Protein AF-A0A818ERC6-F1 (afdb_monomer)

Secondary structure (DSSP, 8-state):
-HHHHTT-THHHHHHHHHHHHHHHHHHHHHHHHHHHTT-S-HHHHHHHHHHHHHHHHHHHHHHT-HHHHHHHHTT-SSHHHHHHHHHHHHHHHHHHHHHHHHHHHHHHHHHHHHHHHHHHHHHTS--S--------TT--SS-------HHHHHHHHHTT-S-HHHHHHHHHHHHHHHHHHHHHHHHHHHHHHHHHHHHHHHHHHHHHHHH-TTS--HHHHHHHHHTT-S-HHHHHHHHHHHHHHHHHHTTS-------S---HHHHHHHHHHHHHHHTSS-HHHHHHHHHHHHHHHHHHHHHHHHHHHHHHHHHHHHHHS-SSSTHHHHHHHHHHHHHHHHHHHT-HHHHHTTGGGPPEEEEEES-HHHHHHHHHHHHHHHHHHT-GGGEEEEEHHHHHHHHHHTT--HHHHHHHHHHTT-S-------------EEEEEESHHHHTSTTTTT-EE--EEEE--HHHHHHHHHHHHTTT--SHHHHHTSHHHHHHHHHTTTTHHHHHHHHHHHHHHHHHGGG---EEETTEEEEEETTEEESS---HHHHHHHHHHHHHTTSS-HHHHHHH-SEEEE---EETTTGGGG-SEEEEE-TTGGG--HHHHHIIIIIS-------PPPTT-S--EE--TTTSEEEE-TTTHHHHHHHHHHHHHHTT--EEEEESSHHHHHHHHTSTTTTTTTTTEEEE-TTS-HHHHHHHHHHHTSTT-EEEEEGGGGSS-------HHHHHTT-EEEEE-S--SSHHHHHHHHTTSS-TT--EEEEEEEESGGGHHHH-TTHHHHGGGS-STTHHHHHHHHHHHHHHHHHHGGG-

Nearest PDB structures (foldseek):
  3jux-assembly1_A  TM=5.429E-01  e=1.421E-10  Thermotoga maritima
  5nnv-assembly4_D  TM=3.363E-01  e=4.960E+00  Bacillus subtilis subsp. subtilis str. 168
  5nnv-assembly2_B  TM=2.783E-01  e=6.852E+00  Bacillus subtilis subsp. subtilis str. 168

Solvent-accessible surface area (backbone atoms only — not comparable to full-atom values): 46188 Å² total; per-residue (Å²): 107,80,82,52,32,81,81,39,65,68,51,48,60,50,49,52,53,51,50,51,56,49,53,54,49,52,50,53,50,50,54,47,52,36,61,75,67,62,72,60,60,70,65,54,54,52,51,49,56,50,44,53,53,51,52,50,51,52,52,54,45,58,60,59,32,67,31,54,48,52,36,45,78,70,75,28,96,46,72,66,58,52,52,49,54,50,52,52,48,53,52,51,40,54,50,40,52,52,49,38,54,48,52,53,49,52,46,53,54,53,48,50,55,54,50,48,53,52,51,53,39,52,69,52,40,82,69,99,73,91,83,86,83,88,90,75,99,82,80,77,90,86,71,89,86,86,75,94,38,77,64,26,59,51,51,37,49,75,77,72,37,95,47,70,67,58,53,52,50,49,49,56,52,48,53,53,52,46,52,54,50,46,52,50,37,53,52,53,40,51,56,45,50,56,54,46,53,52,54,51,51,54,48,53,52,35,52,52,51,56,70,49,75,88,63,80,48,75,64,40,52,51,53,34,46,77,73,74,30,94,46,72,64,61,49,51,50,52,48,52,50,54,52,47,52,50,60,58,54,72,70,53,81,81,77,84,85,85,88,74,86,81,58,55,69,61,53,50,52,48,52,53,51,28,60,55,36,48,71,44,99,42,70,72,52,20,52,55,20,49,57,52,45,55,52,51,50,52,52,51,24,54,48,45,54,51,52,53,51,51,49,50,50,49,51,53,50,58,71,70,54,73,93,71,81,60,62,64,65,54,46,51,55,41,46,52,54,44,52,50,50,28,55,40,51,77,36,65,75,62,40,55,58,53,39,91,76,68,59,42,34,40,40,30,27,92,39,64,69,57,28,55,48,52,48,59,72,44,44,64,58,29,54,51,60,54,44,46,95,40,54,44,63,30,22,56,69,53,49,50,54,48,65,58,40,70,80,44,55,51,54,60,52,54,48,51,34,52,76,68,44,46,95,75,77,81,85,77,92,66,88,70,83,82,70,61,29,33,37,36,31,47,46,44,68,59,49,65,30,64,78,31,43,69,23,68,49,64,55,64,34,72,50,69,47,74,51,51,50,50,29,52,49,53,48,63,76,42,72,80,61,84,48,65,70,62,50,60,70,36,69,40,39,48,54,39,42,67,67,27,58,83,50,38,68,59,53,55,53,47,48,49,50,39,56,52,24,72,76,46,32,87,77,57,88,72,44,83,54,95,53,38,69,29,38,82,54,80,70,34,69,40,71,89,67,74,66,67,46,28,46,41,51,43,41,57,53,33,34,78,70,69,69,28,49,73,67,43,41,63,75,67,47,54,50,80,41,77,61,52,81,41,51,48,60,56,59,66,73,81,32,81,41,70,49,68,45,55,99,42,72,87,59,56,44,72,47,54,54,43,42,40,37,71,72,67,59,47,80,78,87,82,82,81,79,60,94,53,58,74,75,48,52,50,69,49,63,43,73,36,42,45,77,35,54,63,92,46,36,62,56,52,54,44,50,51,52,49,55,41,37,75,55,41,13,16,34,41,37,34,22,81,37,66,67,61,44,50,51,50,61,71,29,83,76,36,59,89,53,50,87,70,49,43,80,49,53,48,84,50,52,72,71,59,43,55,52,48,41,64,50,40,38,33,70,46,24,42,29,42,32,28,49,60,63,33,46,101,62,79,53,70,72,80,44,67,66,23,45,76,50,40,18,29,32,28,36,33,47,53,83,62,78,45,67,45,57,47,53,40,38,59,49,54,21,31,53,92,55,35,31,9,31,45,39,35,48,28,36,48,75,76,41,32,88,66,59,35,98,56,26,86,70,50,51,77,78,36,60,58,65,47,32,47,58,55,52,50,54,45,34,49,56,50,46,43,57,59,40,48,62,77,73,111

Radius of gyration: 51.45 Å; Cα contacts (8 Å, |Δi|>4): 952; chains: 1; bounding box: 163×51×114 Å

Foldseek 3Di:
DVVCCVVPVVVVVVVVVVVVVVVVVLVVVLVVLCVQLVLDPPVLVVLVVVLVVLVVLLVVLVCVQPLCVLCVVVVHNDPVRLVVVLVVLVVVLVVLVVVLVVLVVVLVVVLVVLVVLVVVLCVQQDDPDDDDDDDDPPPDDDDDDDGDDVRSCVSCVVVPHRDNVVSVVVNVVSVVVSVVVSVVSVVVSVVSVVVSVVSVVSVVVSVVSVVPVVDRDPVSCVSCVVVPHRDSVRSVVSSVVSVVVSVVVVPDDDDDDDDDFDPLVSLVVLLVSLVVQCVDPDVVSNVSSVVSNVSSLVSLQSVLVVLVVVLVVLVVVLVPDDDPDPNPVSVVVNLVSLQSLLSNLVPVSSVVSNPPPDAAEEEEEADPVLQVVVLVVCVVVCNSNSCNVRYHGDYLLVLVCCVVPVQHNLQVVVLVCQQQLHPDDDDDPDPDDQGAHEYEYEALVVCLDCCAQVHKRWDKYFNADPLQVVLVVVCLVPLVDQDLVSSCVDPSLVVVCVSRVNCNVLVSVLVNQLNVLSVCLVVDDWDQDPQATWDQRQLAIGRPDDPRNSRLVVLVVCVVVVSHPPVSNSVPDHRMGTSDIGHSSCSLVSHPHYDYDHPCVVQDFPLSVCCCCPVVVVVDDDDDADPLHDFLEDDDLQAQEDADAPVCLLVVVLVVLVVQLVLQAFEEEEDQDPVVLVCSLPDPSCVVPSVQEAERGNPDDPVVNVVSLQCRQGTSHHYYYYLSCLPDGANDRPDPVNQVSQWYEYEYAADDLGPSSVVSSSARTTPSNGGYYYHYYYHQVRCCVQVPPCSVVVVVVQDGRRVSVSSVVSSSVVVNVVSVVSND

Mean predicted aligned error: 18.67 Å

pLDDT: mean 81.32, std 13.73, range [29.53, 98.25]

Sequence (824 aa):
MRNLERSVPELEKYRQSVLQRFLQRIQTVFDCIQTTFNLQDKDVYLIKQELKNLEEIKKGCNNLHPARIFLRKHNYSDIIMLNGEIEELKTKQKGALQVAETEQHDMKYTLENLNSIVREYMNLSPSETDRGVAGELSGMLGRTLHGKSTQAESYLKTVGYSSIDVVCEKIAETEKSYRNKLQWSTKQNEELSISLSRLESIKEEHDSLLATRNLVSSEEISFLREKGFNSYELLDENIQEKTRIIGERGKNKQSFHFSDRIDASTANNALVYLSQCEKVDHHCVKESAADTHEILKKYLSEYGNFLNQEISKKFNYIISIDAEGGRFQHSQDLEMRLQELSSLSRFPHVFECIDDCARYVNCSCYSEVLSARDKKDFASVFRALGIEERIEYGTFNKLCEQLLNEQCNAREKVRDMIATNQSTLPATDTSVRIRPKVLLIDEVDVFLSDKYYGGMYIPSVYLKDPSIKELLDSIWQTKSLKTLNSVKALPAYRTCATKYSNWIFLFDEAIKDMLAALKSFQSSTYIVQSDKIVYVEGESIVDNVVRGYDTIWAYYREEERGNISQSSLNDNVGIILNCGTFSYAEMPHDFEYIAGVTGTLKTLATAEKDILKKVYKVHKMTYMPSVFGSSNRTYNPRTDVRAVKDSEYFMEIRGEINAVCHASRAILVFFESEEKLITFYNSSELSSIKQDVQIITEKVSVKERELCIKRAATVGKVTLLTRTFGRGTDFICRSQQLLLNGGIHVLQTFFSEELSEEYQIMGRGARQGDHGSYRMILSDKDLEWVLGASWEEELPKIVGTTLYQTLNEARNARYESKCGAKHV

Structure (mmCIF, N/CA/C/O backbone):
data_AF-A0A818ERC6-F1
#
_entry.id   AF-A0A818ERC6-F1
#
loop_
_atom_site.group_PDB
_atom_site.id
_atom_site.type_symbol
_atom_site.label_atom_id
_atom_site.label_alt_id
_atom_site.label_comp_id
_atom_site.label_asym_id
_atom_site.label_entity_id
_atom_site.label_seq_id
_atom_site.pdbx_PDB_ins_code
_atom_site.Cartn_x
_atom_site.Cartn_y
_atom_site.Cartn_z
_atom_site.occupancy
_atom_site.B_iso_or_equiv
_atom_site.auth_seq_id
_atom_site.auth_comp_id
_atom_site.auth_asym_id
_atom_site.auth_atom_id
_atom_site.pdbx_PDB_model_num
ATOM 1 N N . MET A 1 1 ? 37.574 -19.207 -49.680 1.00 60.41 1 MET A N 1
ATOM 2 C CA . MET A 1 1 ? 37.534 -18.588 -51.026 1.00 60.41 1 MET A CA 1
ATOM 3 C C . MET A 1 1 ? 38.804 -17.820 -51.354 1.00 60.41 1 MET A C 1
ATOM 5 O O . MET A 1 1 ? 39.486 -18.265 -52.257 1.00 60.41 1 MET A O 1
ATOM 9 N N . ARG A 1 2 ? 39.189 -16.775 -50.603 1.00 68.81 2 ARG A N 1
ATOM 10 C CA . ARG A 1 2 ? 40.385 -15.953 -50.910 1.00 68.81 2 ARG A CA 1
ATOM 11 C C . ARG A 1 2 ? 41.691 -16.734 -51.144 1.00 68.81 2 ARG A C 1
ATOM 13 O O . ARG A 1 2 ? 42.458 -16.393 -52.030 1.00 68.81 2 ARG A O 1
ATOM 20 N N . ASN A 1 3 ? 41.916 -17.831 -50.418 1.00 73.94 3 ASN A N 1
ATOM 21 C CA . ASN A 1 3 ? 43.094 -18.686 -50.638 1.00 73.94 3 ASN A CA 1
ATOM 22 C C . ASN A 1 3 ? 43.036 -19.492 -51.954 1.00 73.94 3 ASN A C 1
ATOM 24 O O . ASN A 1 3 ? 44.078 -19.792 -52.519 1.00 73.94 3 ASN A O 1
ATOM 28 N N . LEU A 1 4 ? 41.834 -19.819 -52.446 1.00 70.94 4 LEU A N 1
ATOM 29 C CA . LEU A 1 4 ? 41.604 -20.562 -53.695 1.00 70.94 4 LEU A CA 1
ATOM 30 C C . LEU A 1 4 ? 41.607 -19.649 -54.934 1.00 70.94 4 LEU A C 1
ATOM 32 O O . LEU A 1 4 ? 41.873 -20.123 -56.032 1.00 70.94 4 LEU A O 1
ATOM 36 N N . GLU A 1 5 ? 41.354 -18.347 -54.763 1.00 78.19 5 GLU A N 1
ATOM 37 C CA . GLU A 1 5 ? 41.377 -17.342 -55.845 1.00 78.19 5 GLU A CA 1
ATOM 38 C C . GLU A 1 5 ? 42.763 -17.226 -56.503 1.00 78.19 5 GLU A C 1
ATOM 40 O O . GLU A 1 5 ? 42.854 -16.935 -57.690 1.00 78.19 5 GLU A O 1
ATOM 45 N N . ARG A 1 6 ? 43.841 -17.551 -55.770 1.00 77.06 6 ARG A N 1
ATOM 46 C CA . ARG A 1 6 ? 45.213 -17.621 -56.311 1.00 77.06 6 ARG A CA 1
ATOM 47 C C . ARG A 1 6 ? 45.408 -18.741 -57.335 1.00 77.06 6 ARG A C 1
ATOM 49 O O . ARG A 1 6 ? 46.330 -18.670 -58.139 1.00 77.06 6 ARG A O 1
ATOM 56 N N . SER A 1 7 ? 44.578 -19.779 -57.275 1.00 81.75 7 SER A N 1
ATOM 57 C CA . SER A 1 7 ? 44.673 -20.964 -58.132 1.00 81.75 7 SER A CA 1
ATOM 58 C C . SER A 1 7 ? 43.567 -21.022 -59.188 1.00 81.75 7 SER A C 1
ATOM 60 O O . SER A 1 7 ? 43.735 -21.710 -60.187 1.00 81.75 7 SER A O 1
ATOM 62 N N . VAL A 1 8 ? 42.449 -20.314 -58.979 1.00 82.06 8 VAL A N 1
ATOM 63 C CA . VAL A 1 8 ? 41.296 -20.264 -59.895 1.00 82.06 8 VAL A CA 1
ATOM 64 C C . VAL A 1 8 ? 40.775 -18.816 -59.978 1.00 82.06 8 VAL A C 1
ATOM 66 O O . VAL A 1 8 ? 39.939 -18.419 -59.157 1.00 82.06 8 VAL A O 1
ATOM 69 N N . PRO A 1 9 ? 41.261 -18.003 -60.937 1.00 76.69 9 PRO A N 1
ATOM 70 C CA . PRO A 1 9 ? 40.917 -16.580 -61.060 1.00 76.69 9 PRO A CA 1
ATOM 71 C C . PRO A 1 9 ? 39.418 -16.299 -61.272 1.00 76.69 9 PRO A C 1
ATOM 73 O O . PRO A 1 9 ? 38.907 -15.240 -60.903 1.00 76.69 9 PRO A O 1
ATOM 76 N N . GLU A 1 10 ? 38.668 -17.249 -61.831 1.00 81.38 10 GLU A N 1
ATOM 77 C CA . GLU A 1 10 ? 37.220 -17.149 -62.040 1.00 81.38 10 GLU A CA 1
ATOM 78 C C . GLU A 1 10 ? 36.441 -17.050 -60.718 1.00 81.38 10 GLU A C 1
ATOM 80 O O . GLU A 1 10 ? 35.367 -16.438 -60.675 1.00 81.38 10 GLU A O 1
ATOM 85 N N . LEU A 1 11 ? 36.992 -17.594 -59.623 1.00 78.06 11 LEU A N 1
ATOM 86 C CA . LEU A 1 11 ? 36.379 -17.515 -58.295 1.00 78.06 11 LEU A CA 1
ATOM 87 C C . LEU A 1 11 ? 36.319 -16.081 -57.770 1.00 78.06 11 LEU A C 1
ATOM 89 O O . LEU A 1 11 ? 35.373 -15.749 -57.056 1.00 78.06 11 LEU A O 1
ATOM 93 N N . GLU A 1 12 ? 37.264 -15.217 -58.150 1.00 79.12 12 GLU A N 1
ATOM 94 C CA . GLU A 1 12 ? 37.242 -13.814 -57.742 1.00 79.12 12 GLU A CA 1
ATOM 95 C C . GLU A 1 12 ? 36.074 -13.069 -58.401 1.00 79.12 12 GLU A C 1
ATOM 97 O O . GLU A 1 12 ? 35.299 -12.397 -57.715 1.00 79.12 12 GLU A O 1
ATOM 102 N N . LYS A 1 13 ? 35.870 -13.258 -59.713 1.00 79.44 13 LYS A N 1
ATOM 103 C CA . LYS A 1 13 ? 34.713 -12.693 -60.433 1.00 79.44 13 LYS A CA 1
ATOM 104 C C . LYS A 1 13 ? 33.392 -13.200 -59.853 1.00 79.44 13 LYS A C 1
ATOM 106 O O . LYS A 1 13 ? 32.457 -12.419 -59.668 1.00 79.44 13 LYS A O 1
ATOM 111 N N . TYR A 1 14 ? 33.323 -14.488 -59.519 1.00 80.56 14 TYR A N 1
ATOM 112 C CA . TYR A 1 14 ? 32.148 -15.074 -58.878 1.00 80.56 14 TYR A CA 1
ATOM 113 C C . TYR A 1 14 ? 31.897 -14.484 -57.481 1.00 80.56 14 TYR A C 1
ATOM 115 O O . TYR A 1 14 ? 30.779 -14.053 -57.199 1.00 80.56 14 TYR A O 1
ATOM 123 N N . ARG A 1 15 ? 32.926 -14.381 -56.625 1.00 84.56 15 ARG A N 1
ATOM 124 C CA . ARG A 1 15 ? 32.817 -13.764 -55.292 1.00 84.56 15 ARG A CA 1
ATOM 125 C C . ARG A 1 15 ? 32.341 -12.320 -55.388 1.00 84.56 15 ARG A C 1
ATOM 127 O O . ARG A 1 15 ? 31.430 -11.949 -54.654 1.00 84.56 15 ARG A O 1
ATOM 134 N N . GLN A 1 16 ? 32.923 -11.521 -56.282 1.00 79.56 16 GLN A N 1
ATOM 135 C CA . GLN A 1 16 ? 32.528 -10.123 -56.480 1.00 79.56 16 GLN A CA 1
ATOM 136 C C . GLN A 1 16 ? 31.073 -10.012 -56.960 1.00 79.56 16 GLN A C 1
ATOM 138 O O . GLN A 1 16 ? 30.320 -9.196 -56.439 1.00 79.56 16 GLN A O 1
ATOM 143 N N . SER A 1 17 ? 30.633 -10.885 -57.874 1.00 80.88 17 SER A N 1
ATOM 144 C CA . SER A 1 17 ? 29.230 -10.958 -58.313 1.00 80.88 17 SER A CA 1
ATOM 145 C C . SER A 1 17 ? 28.266 -11.337 -57.180 1.00 80.88 17 SER A C 1
ATOM 147 O O . SER A 1 17 ? 27.169 -10.783 -57.080 1.00 80.88 17 SER A O 1
ATOM 149 N N . VAL A 1 18 ? 28.641 -12.293 -56.326 1.00 81.69 18 VAL A N 1
ATOM 150 C CA . VAL A 1 18 ? 27.831 -12.695 -55.165 1.00 81.69 18 VAL A CA 1
ATOM 151 C C . VAL A 1 18 ? 27.783 -11.575 -54.125 1.00 81.69 18 VAL A C 1
ATOM 153 O O . VAL A 1 18 ? 26.703 -11.259 -53.634 1.00 81.69 18 VAL A O 1
ATOM 156 N N . LEU A 1 19 ? 28.920 -10.935 -53.838 1.00 80.25 19 LEU A N 1
ATOM 157 C CA . LEU A 1 19 ? 29.013 -9.814 -52.904 1.00 80.25 19 LEU A CA 1
ATOM 158 C C . LEU A 1 19 ? 28.176 -8.620 -53.378 1.00 80.25 19 LEU A C 1
ATOM 160 O O . LEU A 1 19 ? 27.413 -8.072 -52.593 1.00 80.25 19 LEU A O 1
ATOM 164 N N . GLN A 1 20 ? 28.248 -8.264 -54.662 1.00 80.00 20 GLN A N 1
ATOM 165 C CA . GLN A 1 20 ? 27.4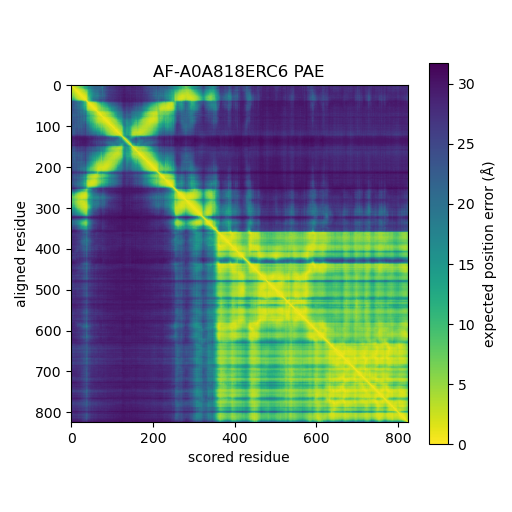21 -7.206 -55.250 1.00 80.00 20 GLN A CA 1
ATOM 166 C C . GLN A 1 20 ? 25.925 -7.509 -55.122 1.00 80.00 20 GLN A C 1
ATOM 168 O O . GLN A 1 20 ? 25.165 -6.673 -54.639 1.00 80.00 20 GLN A O 1
ATOM 173 N N . ARG A 1 21 ? 25.499 -8.735 -55.460 1.00 81.81 21 ARG A N 1
ATOM 174 C CA . ARG A 1 21 ? 24.100 -9.161 -55.284 1.00 81.81 21 ARG A CA 1
ATOM 175 C C . ARG A 1 21 ? 23.656 -9.113 -53.824 1.00 81.81 21 ARG A C 1
ATOM 177 O O . ARG A 1 21 ? 22.515 -8.759 -53.550 1.00 81.81 21 ARG A O 1
ATOM 184 N N . PHE A 1 22 ? 24.538 -9.472 -52.896 1.00 81.19 22 PHE A N 1
ATOM 185 C CA . PHE A 1 22 ? 24.267 -9.420 -51.463 1.00 81.19 22 PHE A CA 1
ATOM 186 C C . PHE A 1 22 ? 24.109 -7.977 -50.965 1.00 81.19 22 PHE A C 1
ATOM 188 O O . PHE A 1 22 ? 23.102 -7.662 -50.334 1.00 81.19 22 PHE A O 1
ATOM 195 N N . LEU A 1 23 ? 25.040 -7.085 -51.320 1.00 82.06 23 LEU A N 1
ATOM 196 C CA . LEU A 1 23 ? 24.988 -5.663 -50.966 1.00 82.06 23 LEU A CA 1
ATOM 197 C C . LEU A 1 23 ? 23.746 -4.972 -51.543 1.00 82.06 23 LEU A C 1
ATOM 199 O O . LEU A 1 23 ? 23.076 -4.231 -50.830 1.00 82.06 23 LEU A O 1
ATOM 203 N N . GLN A 1 24 ? 23.383 -5.269 -52.793 1.00 82.94 24 GLN A N 1
ATOM 204 C CA . GLN A 1 24 ? 22.166 -4.742 -53.415 1.00 82.94 24 GLN A CA 1
ATOM 205 C C . GLN A 1 24 ? 20.903 -5.175 -52.656 1.00 82.94 24 GLN A C 1
ATOM 207 O O . GLN A 1 24 ? 19.975 -4.387 -52.474 1.00 82.94 24 GLN A O 1
ATOM 212 N N . ARG A 1 25 ? 20.876 -6.419 -52.165 1.00 84.38 25 ARG A N 1
ATOM 213 C CA . ARG A 1 25 ? 19.754 -6.948 -51.381 1.00 84.38 25 ARG A CA 1
ATOM 214 C C . ARG A 1 25 ? 19.656 -6.286 -50.011 1.00 84.38 25 ARG A C 1
ATOM 216 O O . ARG A 1 25 ? 18.558 -5.921 -49.615 1.00 84.38 25 ARG A O 1
ATOM 223 N N . ILE A 1 26 ? 20.786 -6.079 -49.331 1.00 84.25 26 ILE A N 1
ATOM 224 C CA . ILE A 1 26 ? 20.833 -5.336 -48.063 1.00 84.25 26 ILE A CA 1
ATOM 225 C C . ILE A 1 26 ? 20.326 -3.908 -48.260 1.00 84.25 26 ILE A C 1
ATOM 227 O O . ILE A 1 26 ? 19.468 -3.468 -47.499 1.00 84.25 26 ILE A O 1
ATOM 231 N N . GLN A 1 27 ? 20.794 -3.218 -49.304 1.00 81.44 27 GLN A N 1
ATOM 232 C CA . GLN A 1 27 ? 20.344 -1.861 -49.612 1.00 81.44 27 GLN A CA 1
ATOM 233 C C . GLN A 1 27 ? 18.833 -1.811 -49.856 1.00 81.44 27 GLN A C 1
ATOM 235 O O . GLN A 1 27 ? 18.157 -0.952 -49.307 1.00 81.44 27 GLN A O 1
ATOM 240 N N . THR A 1 28 ? 18.288 -2.789 -50.587 1.00 83.69 28 THR A N 1
ATOM 241 C CA . THR A 1 28 ? 16.837 -2.903 -50.814 1.00 83.69 28 THR A CA 1
ATOM 242 C C . THR A 1 28 ? 16.063 -3.024 -49.495 1.00 83.69 28 THR A C 1
ATOM 244 O O . THR A 1 28 ? 14.985 -2.452 -49.353 1.00 83.69 28 THR A O 1
ATOM 247 N N . VAL A 1 29 ? 16.603 -3.754 -48.511 1.00 85.12 29 VAL A N 1
ATOM 248 C CA . VAL A 1 29 ? 15.980 -3.871 -47.184 1.00 85.12 29 VAL A CA 1
ATOM 249 C C . VAL A 1 29 ? 16.065 -2.549 -46.417 1.00 85.12 29 VAL A C 1
ATOM 251 O O . VAL A 1 29 ? 15.075 -2.158 -45.804 1.00 85.12 29 VAL A O 1
ATOM 254 N N . PHE A 1 30 ? 17.188 -1.826 -46.478 1.00 83.06 30 PHE A N 1
ATOM 255 C CA . PHE A 1 30 ? 17.294 -0.493 -45.870 1.00 83.06 30 PHE A CA 1
ATOM 256 C C . PHE A 1 30 ? 16.313 0.502 -46.495 1.00 83.06 30 PHE A C 1
ATOM 258 O O . PHE A 1 30 ? 15.591 1.169 -45.756 1.00 83.06 30 PHE A O 1
ATOM 265 N N . ASP A 1 31 ? 16.207 0.537 -47.824 1.00 79.06 31 ASP A N 1
ATOM 266 C CA . ASP A 1 31 ? 15.249 1.390 -48.534 1.00 79.06 31 ASP A CA 1
ATOM 267 C C . ASP A 1 31 ? 13.799 1.028 -48.149 1.00 79.06 31 ASP A C 1
ATOM 269 O O . ASP A 1 31 ? 12.955 1.906 -47.956 1.00 79.06 31 ASP A O 1
ATOM 273 N N . CYS A 1 32 ? 13.508 -0.266 -47.967 1.00 81.50 32 CYS A N 1
ATOM 274 C CA . CYS A 1 32 ? 12.204 -0.746 -47.511 1.00 81.50 32 CYS A CA 1
ATOM 275 C C . CYS A 1 32 ? 11.889 -0.291 -46.079 1.00 81.50 32 CYS A C 1
ATOM 277 O O . CYS A 1 32 ? 10.793 0.216 -45.840 1.00 81.50 32 CYS A O 1
ATOM 279 N N . ILE A 1 33 ? 12.840 -0.396 -45.143 1.00 82.19 33 ILE A N 1
ATOM 280 C CA . ILE A 1 33 ? 12.690 0.115 -43.768 1.00 82.19 33 ILE A CA 1
ATOM 281 C C . ILE A 1 33 ? 12.450 1.630 -43.800 1.00 82.19 33 ILE A C 1
ATOM 283 O O . ILE A 1 33 ? 11.500 2.125 -43.197 1.00 82.19 33 ILE A O 1
ATOM 287 N N . GLN A 1 34 ? 13.267 2.364 -44.552 1.00 78.94 34 GLN A N 1
ATOM 288 C CA . GLN A 1 34 ? 13.177 3.819 -44.655 1.00 78.94 34 GLN A CA 1
ATOM 289 C C . GLN A 1 34 ? 11.848 4.286 -45.260 1.00 78.94 34 GLN A C 1
ATOM 291 O O . GLN A 1 34 ? 11.271 5.254 -44.771 1.00 78.94 34 GLN A O 1
ATOM 296 N N . THR A 1 35 ? 11.327 3.572 -46.260 1.00 77.00 35 THR A N 1
ATOM 297 C CA . THR A 1 35 ? 10.020 3.864 -46.871 1.00 77.00 35 THR A CA 1
ATOM 298 C C . THR A 1 35 ? 8.867 3.504 -45.934 1.00 77.00 35 THR A C 1
ATOM 300 O O . THR A 1 35 ? 7.938 4.290 -45.779 1.00 77.00 35 THR A O 1
ATOM 303 N N . THR A 1 36 ? 8.935 2.343 -45.273 1.00 78.44 36 THR A N 1
ATOM 304 C CA . THR A 1 36 ? 7.873 1.837 -44.382 1.00 78.44 36 THR A CA 1
ATOM 305 C C . THR A 1 36 ? 7.630 2.765 -43.194 1.00 78.44 36 THR A C 1
ATOM 307 O O . THR A 1 36 ? 6.484 2.984 -42.816 1.00 78.44 36 THR A O 1
ATOM 310 N N . PHE A 1 37 ? 8.693 3.337 -42.623 1.00 75.44 37 PHE A N 1
ATOM 311 C CA . PHE A 1 37 ? 8.603 4.255 -41.482 1.00 75.44 37 PHE A CA 1
ATOM 312 C C . PHE A 1 37 ? 8.764 5.731 -41.877 1.00 75.44 37 PHE A C 1
ATOM 314 O O . PHE A 1 37 ? 8.916 6.579 -41.006 1.00 75.44 37 PHE A O 1
ATOM 321 N N . ASN A 1 38 ? 8.748 6.050 -43.177 1.00 69.62 38 ASN A N 1
ATOM 322 C CA . ASN A 1 38 ? 8.905 7.410 -43.705 1.00 69.62 38 ASN A CA 1
ATOM 323 C C . ASN A 1 38 ? 10.094 8.178 -43.078 1.00 69.62 38 ASN A C 1
ATOM 325 O O . ASN A 1 38 ? 9.981 9.336 -42.678 1.00 69.62 38 ASN A O 1
ATOM 329 N N . LEU A 1 39 ? 11.243 7.506 -42.955 1.00 69.06 39 LEU A N 1
ATOM 330 C CA . LEU A 1 39 ? 12.415 7.992 -42.211 1.00 69.06 39 LEU A CA 1
ATOM 331 C C . LEU A 1 39 ? 13.236 9.051 -42.970 1.00 69.06 39 LEU A C 1
ATOM 333 O O . LEU A 1 39 ? 14.246 9.538 -42.460 1.00 69.06 39 LEU A O 1
ATOM 337 N N . GLN A 1 40 ? 12.852 9.402 -44.199 1.00 60.00 40 GLN A N 1
ATOM 338 C CA . GLN A 1 40 ? 13.630 10.280 -45.073 1.00 60.00 40 GLN A CA 1
ATOM 339 C C . GLN A 1 40 ? 12.918 11.603 -45.362 1.00 60.00 40 GLN A C 1
ATOM 341 O O . GLN A 1 40 ? 11.734 11.635 -45.682 1.00 60.00 40 GLN A O 1
ATOM 346 N N . ASP A 1 41 ? 13.691 12.692 -45.379 1.00 59.12 41 ASP A N 1
ATOM 347 C CA . ASP A 1 41 ? 13.366 13.832 -46.238 1.00 59.12 41 ASP A CA 1
ATOM 348 C C . ASP A 1 41 ? 13.636 13.385 -47.686 1.00 59.12 41 ASP A C 1
ATOM 350 O O . ASP A 1 41 ? 14.777 13.077 -48.052 1.00 59.12 41 ASP A O 1
ATOM 354 N N . LYS A 1 42 ? 12.570 13.284 -48.489 1.00 54.09 42 LYS A N 1
ATOM 355 C CA . LYS A 1 42 ? 12.611 12.793 -49.874 1.00 54.09 42 LYS A CA 1
ATOM 356 C C . LYS A 1 42 ? 13.626 13.558 -50.731 1.00 54.09 42 LYS A C 1
ATOM 358 O O . LYS A 1 42 ? 14.265 12.954 -51.593 1.00 54.09 42 LYS A O 1
ATOM 363 N N . ASP A 1 43 ? 13.819 14.848 -50.464 1.00 56.66 43 ASP A N 1
ATOM 364 C CA . ASP A 1 43 ? 14.780 15.676 -51.189 1.00 56.66 43 ASP A CA 1
ATOM 365 C C . ASP A 1 43 ? 16.217 15.316 -50.791 1.00 56.66 43 ASP A C 1
ATOM 367 O O . ASP A 1 43 ? 17.087 15.202 -51.649 1.00 56.66 43 ASP A O 1
ATOM 371 N N . VAL A 1 44 ? 16.479 15.062 -49.503 1.00 63.88 44 VAL A N 1
ATOM 372 C CA . VAL A 1 44 ? 17.817 14.682 -49.012 1.00 63.88 44 VAL A CA 1
ATOM 373 C C . VAL A 1 44 ? 18.246 13.320 -49.561 1.00 63.88 44 VAL A C 1
ATOM 375 O O . VAL A 1 44 ? 19.410 13.152 -49.923 1.00 63.88 44 VAL A O 1
ATOM 378 N N . TYR A 1 45 ? 17.330 12.353 -49.665 1.00 59.91 45 TYR A N 1
ATOM 379 C CA . TYR A 1 45 ? 17.638 11.055 -50.274 1.00 59.91 45 TYR A CA 1
ATOM 380 C C . TYR A 1 45 ? 18.010 11.184 -51.753 1.00 59.91 45 TYR A C 1
ATOM 382 O O . TYR A 1 45 ? 19.031 10.639 -52.176 1.00 59.91 45 TYR A O 1
ATOM 390 N N . LEU A 1 46 ? 17.228 11.944 -52.526 1.00 64.06 46 LEU A N 1
ATOM 391 C CA . LEU A 1 46 ? 17.522 12.203 -53.937 1.00 64.06 46 LEU A CA 1
ATOM 392 C C . LEU A 1 46 ? 18.872 12.914 -54.097 1.00 64.06 46 LEU A C 1
ATOM 394 O O . LEU A 1 46 ? 19.696 12.484 -54.903 1.00 64.06 46 LEU A O 1
ATOM 398 N N . ILE A 1 47 ? 19.157 13.913 -53.256 1.00 71.44 47 ILE A N 1
ATOM 399 C CA . ILE A 1 47 ? 20.440 14.627 -53.260 1.00 71.44 47 ILE A CA 1
ATOM 400 C C . ILE A 1 47 ? 21.605 13.693 -52.888 1.00 71.44 47 ILE A C 1
ATOM 402 O O . ILE A 1 47 ? 22.668 13.799 -53.494 1.00 71.44 47 ILE A O 1
ATOM 406 N N . LYS A 1 48 ? 21.433 12.747 -51.949 1.00 69.06 48 LYS A N 1
ATOM 407 C CA . LYS A 1 48 ? 22.461 11.739 -51.609 1.00 69.06 48 LYS A CA 1
ATOM 408 C C . LYS A 1 48 ? 22.731 10.763 -52.761 1.00 69.06 48 LYS A C 1
ATOM 410 O O . LYS A 1 48 ? 23.888 10.429 -53.009 1.00 69.06 48 LYS A O 1
ATOM 415 N N . GLN A 1 49 ? 21.695 10.319 -53.477 1.00 70.50 49 GLN A N 1
ATOM 416 C CA . GLN A 1 49 ? 21.862 9.476 -54.670 1.00 70.50 49 GLN A CA 1
ATOM 417 C C . GLN A 1 49 ? 22.583 10.234 -55.792 1.00 70.50 49 GLN A C 1
ATOM 419 O O . GLN A 1 49 ? 23.485 9.695 -56.433 1.00 70.50 49 GLN A O 1
ATOM 424 N N . GLU A 1 50 ? 22.242 11.507 -55.990 1.00 75.69 50 GLU A N 1
ATOM 425 C CA . GLU A 1 50 ? 22.949 12.381 -56.925 1.00 75.69 50 GLU A CA 1
ATOM 426 C C . GLU A 1 50 ? 24.411 12.588 -56.512 1.00 75.69 50 GLU A C 1
ATOM 428 O O . GLU A 1 50 ? 25.294 12.448 -57.353 1.00 75.69 50 GLU A O 1
ATOM 433 N N . LEU A 1 51 ? 24.690 12.844 -55.229 1.00 79.38 51 LEU A N 1
ATOM 434 C CA . LEU A 1 51 ? 26.049 13.004 -54.703 1.00 79.38 51 LEU A CA 1
ATOM 435 C C . LEU A 1 51 ? 26.909 11.767 -54.992 1.00 79.38 51 LEU A C 1
ATOM 437 O O . LEU A 1 51 ? 28.022 11.899 -55.493 1.00 79.38 51 LEU A O 1
ATOM 441 N N . LYS A 1 52 ? 26.366 10.568 -54.761 1.00 73.56 52 LYS A N 1
ATOM 442 C CA . LYS A 1 52 ? 27.052 9.304 -55.049 1.00 73.56 52 LYS A CA 1
ATOM 443 C C . LYS A 1 52 ? 27.421 9.176 -56.530 1.00 73.56 52 LYS A C 1
ATOM 445 O O . LYS A 1 52 ? 28.549 8.806 -56.853 1.00 73.56 52 LYS A O 1
ATOM 450 N N . ASN A 1 53 ? 26.507 9.535 -57.432 1.00 77.44 53 ASN A N 1
ATOM 451 C CA . ASN A 1 53 ? 26.788 9.551 -58.870 1.00 77.44 53 ASN A CA 1
ATOM 452 C C . ASN A 1 53 ? 27.877 10.580 -59.228 1.00 77.44 53 ASN A C 1
ATOM 454 O O . ASN A 1 53 ? 28.759 10.288 -60.034 1.00 77.44 53 ASN A O 1
ATOM 458 N N . LEU A 1 54 ? 27.858 11.769 -58.617 1.00 80.19 54 LEU A N 1
ATOM 459 C CA . LEU A 1 54 ? 28.885 12.795 -58.833 1.00 80.19 54 LEU A CA 1
ATOM 460 C C . LEU A 1 54 ? 30.263 12.355 -58.322 1.00 80.19 54 LEU A C 1
ATOM 462 O O . LEU A 1 54 ? 31.271 12.585 -58.989 1.00 80.19 54 LEU A O 1
ATOM 466 N N . GLU A 1 55 ? 30.322 11.677 -57.178 1.00 78.62 55 GLU A N 1
ATOM 467 C CA . GLU A 1 55 ? 31.555 11.104 -56.635 1.00 78.62 55 GLU A CA 1
ATOM 468 C C . GLU A 1 55 ? 32.108 9.976 -57.516 1.00 78.62 55 GLU A C 1
ATOM 470 O O . GLU A 1 55 ? 33.325 9.874 -57.699 1.00 78.62 55 GLU A O 1
ATOM 475 N N . GLU A 1 56 ? 31.242 9.163 -58.127 1.00 77.00 56 GLU A N 1
ATOM 476 C CA . GLU A 1 56 ? 31.648 8.170 -59.127 1.00 77.00 56 GLU A CA 1
ATOM 477 C C . GLU A 1 56 ? 32.221 8.827 -60.389 1.00 77.00 56 GLU A C 1
ATOM 479 O O . GLU A 1 56 ? 33.265 8.390 -60.883 1.00 77.00 56 GLU A O 1
ATOM 484 N N . ILE A 1 57 ? 31.610 9.914 -60.871 1.00 79.12 57 ILE A N 1
ATOM 485 C CA . ILE A 1 57 ? 32.138 10.708 -61.992 1.00 79.12 57 ILE A CA 1
ATOM 486 C C . ILE A 1 57 ? 33.495 11.317 -61.615 1.00 79.12 57 ILE A C 1
ATOM 488 O O . ILE A 1 57 ? 34.453 11.198 -62.381 1.00 79.12 57 ILE A O 1
ATOM 492 N N . LYS A 1 58 ? 33.630 11.885 -60.410 1.00 79.31 58 LYS A N 1
ATOM 493 C CA . LYS A 1 58 ? 34.893 12.433 -59.887 1.00 79.31 58 LYS A CA 1
ATOM 494 C C . LYS A 1 58 ? 35.977 11.361 -59.807 1.00 79.31 58 LYS A C 1
ATOM 496 O O . LYS A 1 58 ? 37.116 11.591 -60.212 1.00 79.31 58 LYS A O 1
ATOM 501 N N . LYS A 1 59 ? 35.634 10.156 -59.349 1.00 75.94 59 LYS A N 1
ATOM 502 C CA . LYS A 1 59 ? 36.540 8.999 -59.326 1.00 75.94 59 LYS A CA 1
ATOM 503 C C . LYS A 1 59 ? 36.936 8.553 -60.736 1.00 75.94 59 LYS A C 1
ATOM 505 O O . LYS A 1 59 ? 38.103 8.233 -60.954 1.00 75.94 59 LYS A O 1
ATOM 510 N N . GLY A 1 60 ? 35.995 8.547 -61.680 1.00 75.62 60 GLY A N 1
ATOM 511 C CA . GLY A 1 60 ? 36.236 8.271 -63.098 1.00 75.62 60 GLY A CA 1
ATOM 512 C C . GLY A 1 60 ? 37.207 9.270 -63.727 1.00 75.62 60 GLY A C 1
ATOM 513 O O . GLY A 1 60 ? 38.198 8.852 -64.318 1.00 75.62 60 GLY A O 1
ATOM 514 N N . CYS A 1 61 ? 36.993 10.567 -63.494 1.00 74.75 61 CYS A N 1
ATOM 515 C CA . CYS A 1 61 ? 37.878 11.635 -63.956 1.00 74.75 61 CYS A CA 1
ATOM 516 C C . CYS A 1 61 ? 39.281 11.502 -63.345 1.00 74.75 61 CYS A C 1
ATOM 518 O O . CYS A 1 61 ? 40.269 11.467 -64.066 1.00 74.75 61 CYS A O 1
ATOM 520 N N . ASN A 1 62 ? 39.377 11.294 -62.028 1.00 71.69 62 ASN A N 1
ATOM 521 C CA . ASN A 1 62 ? 40.661 11.100 -61.348 1.00 71.69 62 ASN A CA 1
ATOM 522 C C . ASN A 1 62 ? 41.432 9.872 -61.859 1.00 71.69 62 ASN A C 1
ATOM 524 O O . ASN A 1 62 ? 42.657 9.841 -61.791 1.00 71.69 62 ASN A O 1
ATOM 528 N N . ASN A 1 63 ? 40.747 8.845 -62.369 1.00 70.38 63 ASN A N 1
ATOM 529 C CA . ASN A 1 63 ? 41.394 7.678 -62.975 1.00 70.38 63 ASN A CA 1
ATOM 530 C C . ASN A 1 63 ? 41.990 7.953 -64.363 1.00 70.38 63 ASN A C 1
ATOM 532 O O . ASN A 1 63 ? 42.837 7.171 -64.795 1.00 70.38 63 ASN A O 1
ATOM 536 N N . LEU A 1 64 ? 41.557 9.022 -65.033 1.00 71.75 64 LEU A N 1
ATOM 537 C CA . LEU A 1 64 ? 42.083 9.493 -66.316 1.00 71.75 64 LEU A CA 1
ATOM 538 C C . LEU A 1 64 ? 43.207 10.528 -66.140 1.00 71.75 64 LEU A C 1
ATOM 540 O O . LEU A 1 64 ? 43.777 10.987 -67.124 1.00 71.75 64 LEU A O 1
ATOM 544 N N . HIS A 1 65 ? 43.565 10.857 -64.897 1.00 72.62 65 HIS A N 1
ATOM 545 C CA . HIS A 1 65 ? 44.616 11.824 -64.610 1.00 72.62 65 HIS A CA 1
ATOM 546 C C . HIS A 1 65 ? 45.973 11.365 -65.181 1.00 72.62 65 HIS A C 1
ATOM 548 O O . HIS A 1 65 ? 46.382 10.224 -64.912 1.00 72.62 65 HIS A O 1
ATOM 554 N N . PRO A 1 66 ? 46.727 12.236 -65.884 1.00 70.44 66 PRO A N 1
ATOM 555 C CA . PRO A 1 66 ? 48.000 11.888 -66.521 1.00 70.44 66 PRO A CA 1
ATOM 556 C C . PRO A 1 66 ? 48.993 11.187 -65.588 1.00 70.44 66 PRO A C 1
ATOM 558 O O . PRO A 1 66 ? 49.558 10.159 -65.955 1.00 70.44 66 PRO A O 1
ATOM 561 N N . ALA A 1 67 ? 49.130 11.664 -64.347 1.00 73.56 67 ALA A N 1
ATOM 562 C CA . ALA A 1 67 ? 49.981 11.035 -63.331 1.00 73.56 67 ALA A CA 1
ATOM 563 C C . ALA A 1 67 ? 49.563 9.582 -62.994 1.00 73.56 67 ALA A C 1
ATOM 565 O O . ALA A 1 67 ? 50.408 8.698 -62.858 1.00 73.56 67 ALA A O 1
ATOM 566 N N . ARG A 1 68 ? 48.256 9.280 -62.926 1.00 74.06 68 ARG A N 1
ATOM 567 C CA . ARG A 1 68 ? 47.770 7.909 -62.670 1.00 74.06 68 ARG A CA 1
ATOM 568 C C . ARG A 1 68 ? 47.914 6.999 -63.884 1.00 74.06 68 ARG A C 1
ATOM 570 O O . ARG A 1 68 ? 48.232 5.821 -63.725 1.00 74.06 68 ARG A O 1
ATOM 577 N N . ILE A 1 69 ? 47.696 7.525 -65.088 1.00 76.81 69 ILE A N 1
ATOM 578 C CA . ILE A 1 69 ? 47.950 6.788 -66.332 1.00 76.81 69 ILE A CA 1
ATOM 579 C C . ILE A 1 69 ? 49.446 6.462 -66.446 1.00 76.81 69 ILE A C 1
ATOM 581 O O . ILE A 1 69 ? 49.805 5.337 -66.798 1.00 76.81 69 ILE A O 1
ATOM 585 N N . PHE A 1 70 ? 50.312 7.416 -66.103 1.00 80.69 70 PHE A N 1
ATOM 586 C CA . PHE A 1 70 ? 51.763 7.255 -66.094 1.00 80.69 70 PHE A CA 1
ATOM 587 C C . PHE A 1 70 ? 52.223 6.132 -65.152 1.00 80.69 70 PHE A C 1
ATOM 589 O O . PHE A 1 70 ? 53.001 5.277 -65.575 1.00 80.69 70 PHE A O 1
ATOM 596 N N . LEU A 1 71 ? 51.677 6.053 -63.931 1.00 81.50 71 LEU A N 1
ATOM 597 C CA . LEU A 1 71 ? 51.966 4.947 -63.005 1.00 81.50 71 LEU A CA 1
ATOM 598 C C . LEU A 1 71 ? 51.541 3.586 -63.564 1.00 81.50 71 LEU A C 1
ATOM 600 O O . LEU A 1 71 ? 52.324 2.638 -63.521 1.00 81.50 71 LEU A O 1
ATOM 604 N N . ARG A 1 72 ? 50.346 3.485 -64.163 1.00 78.75 72 ARG A N 1
ATOM 605 C CA . ARG A 1 72 ? 49.881 2.223 -64.768 1.00 78.75 72 ARG A CA 1
ATOM 606 C C . ARG A 1 72 ? 50.736 1.783 -65.948 1.00 78.75 72 ARG A C 1
ATOM 608 O O . ARG A 1 72 ? 50.979 0.589 -66.091 1.00 78.75 72 ARG A O 1
ATOM 615 N N . LYS A 1 73 ? 51.214 2.720 -66.777 1.00 82.44 73 LYS A N 1
ATOM 616 C CA . LYS A 1 73 ? 52.170 2.418 -67.860 1.00 82.44 73 LYS A CA 1
ATOM 617 C C . LYS A 1 73 ? 53.482 1.832 -67.325 1.00 82.44 73 LYS A C 1
ATOM 619 O O . LYS A 1 73 ? 54.118 1.053 -68.025 1.00 82.44 73 LYS A O 1
ATOM 624 N N . HIS A 1 74 ? 53.838 2.163 -66.087 1.00 83.44 74 HIS A N 1
ATOM 625 C CA . HIS A 1 74 ? 54.985 1.614 -65.367 1.00 83.44 74 HIS A CA 1
ATOM 626 C C . HIS A 1 74 ? 54.621 0.434 -64.445 1.00 83.44 74 HIS A C 1
ATOM 628 O O . HIS A 1 74 ? 55.430 0.053 -63.610 1.00 83.44 74 HIS A O 1
ATOM 634 N N . ASN A 1 75 ? 53.443 -0.183 -64.625 1.00 82.81 75 ASN A N 1
ATOM 635 C CA . ASN A 1 75 ? 52.927 -1.328 -63.858 1.00 82.81 75 ASN A CA 1
ATOM 636 C C . ASN A 1 75 ? 52.641 -1.076 -62.364 1.00 82.81 75 ASN A C 1
ATOM 638 O O . ASN A 1 75 ? 52.496 -2.032 -61.605 1.00 82.81 75 ASN A O 1
ATOM 642 N N . TYR A 1 76 ? 52.458 0.178 -61.947 1.00 82.06 76 TYR A N 1
ATOM 643 C CA . TYR A 1 76 ? 52.055 0.524 -60.580 1.00 82.06 76 TYR A CA 1
ATOM 644 C C . TYR A 1 76 ? 50.560 0.852 -60.498 1.00 82.06 76 TYR A C 1
ATOM 646 O O . TYR A 1 76 ? 50.034 1.640 -61.289 1.00 82.06 76 TYR A O 1
ATOM 654 N N . SER A 1 77 ? 49.855 0.257 -59.528 1.00 73.38 77 SER A N 1
ATOM 655 C CA . SER A 1 77 ? 48.425 0.527 -59.298 1.00 73.38 77 SER A CA 1
ATOM 656 C C . SER A 1 77 ? 48.176 1.893 -58.659 1.00 73.38 77 SER A C 1
ATOM 658 O O . SER A 1 77 ? 47.171 2.543 -58.955 1.00 73.38 77 SER A O 1
ATOM 660 N N . ASP A 1 78 ? 49.089 2.319 -57.788 1.00 76.88 78 ASP A N 1
ATOM 661 C CA . ASP A 1 78 ? 49.086 3.593 -57.082 1.00 76.88 78 ASP A CA 1
ATOM 662 C C . ASP A 1 78 ? 50.511 3.969 -56.634 1.00 76.88 78 ASP A C 1
ATOM 664 O O . ASP A 1 78 ? 51.458 3.187 -56.743 1.00 76.88 78 ASP A O 1
ATOM 668 N N . ILE A 1 79 ? 50.654 5.195 -56.129 1.00 82.25 79 ILE A N 1
ATOM 669 C CA . ILE A 1 79 ? 51.927 5.740 -55.648 1.00 82.25 79 ILE A CA 1
ATOM 670 C C . ILE A 1 79 ? 52.426 5.049 -54.367 1.00 82.25 79 ILE A C 1
ATOM 672 O O . ILE A 1 79 ? 53.615 5.103 -54.061 1.00 82.25 79 ILE A O 1
ATOM 676 N N . ILE A 1 80 ? 51.541 4.390 -53.609 1.00 81.25 80 ILE A N 1
ATOM 677 C CA . ILE A 1 80 ? 51.904 3.684 -52.374 1.00 81.25 80 ILE A CA 1
ATOM 678 C C . ILE A 1 80 ? 52.713 2.435 -52.731 1.00 81.25 80 ILE A C 1
ATOM 680 O O . ILE A 1 80 ? 53.745 2.191 -52.113 1.00 81.25 80 ILE A O 1
ATOM 684 N N . MET A 1 81 ? 52.301 1.698 -53.766 1.00 81.38 81 MET A N 1
ATOM 685 C CA . MET A 1 81 ? 53.028 0.533 -54.277 1.00 81.38 81 MET A CA 1
ATOM 686 C C . MET A 1 81 ? 54.436 0.905 -54.770 1.00 81.38 81 MET A C 1
ATOM 688 O O . MET A 1 81 ? 55.401 0.260 -54.368 1.00 81.38 81 MET A O 1
ATOM 692 N N . LEU A 1 82 ? 54.564 1.973 -55.571 1.00 84.62 82 LEU A N 1
ATOM 693 C CA . LEU A 1 82 ? 55.867 2.464 -56.046 1.00 84.62 82 LEU A CA 1
ATOM 694 C C . LEU A 1 82 ? 56.776 2.875 -54.876 1.00 84.62 82 LEU A C 1
ATOM 696 O O . LEU A 1 82 ? 57.936 2.476 -54.820 1.00 84.62 82 LEU A O 1
ATOM 700 N N . ASN A 1 83 ? 56.246 3.638 -53.914 1.00 84.62 83 ASN A N 1
ATOM 701 C CA . ASN A 1 83 ? 57.008 4.033 -52.726 1.00 84.62 83 ASN A CA 1
ATOM 702 C C . ASN A 1 83 ? 57.437 2.823 -51.883 1.00 84.62 83 ASN A C 1
ATOM 704 O O . ASN A 1 83 ? 58.550 2.813 -51.365 1.00 84.62 83 ASN A O 1
ATOM 708 N N . GLY A 1 84 ? 56.583 1.804 -51.761 1.00 84.44 84 GLY A N 1
ATOM 709 C CA . GLY A 1 84 ? 56.913 0.566 -51.060 1.00 84.44 84 GLY A CA 1
ATOM 710 C C . GLY A 1 84 ? 58.089 -0.175 -51.698 1.00 84.44 84 GLY A C 1
ATOM 711 O O . GLY A 1 84 ? 59.003 -0.587 -50.987 1.00 84.44 84 GLY A O 1
ATOM 712 N N . GLU A 1 85 ? 58.110 -0.290 -53.028 1.00 87.75 85 GLU A N 1
ATOM 713 C CA . GLU A 1 85 ? 59.210 -0.945 -53.750 1.00 87.75 85 GLU A CA 1
ATOM 714 C C . GLU A 1 85 ? 60.523 -0.149 -53.657 1.00 87.75 85 GLU A C 1
ATOM 716 O O . GLU A 1 85 ? 61.589 -0.734 -53.458 1.00 87.75 85 GLU A O 1
ATOM 721 N N . ILE A 1 86 ? 60.453 1.188 -53.711 1.00 87.50 86 ILE A N 1
ATOM 722 C CA . ILE A 1 86 ? 61.615 2.063 -53.485 1.00 87.50 86 ILE A CA 1
ATOM 723 C C . ILE A 1 86 ? 62.219 1.815 -52.095 1.00 87.50 86 ILE A C 1
ATOM 725 O O . ILE A 1 86 ? 63.432 1.637 -51.976 1.00 87.50 86 ILE A O 1
ATOM 729 N N . GLU A 1 87 ? 61.397 1.771 -51.045 1.00 86.25 87 GLU A N 1
ATOM 730 C CA . GLU A 1 87 ? 61.879 1.532 -49.678 1.00 86.25 87 GLU A CA 1
ATOM 731 C C . GLU A 1 87 ? 62.436 0.112 -49.483 1.00 86.25 87 GLU A C 1
ATOM 733 O O . GLU A 1 87 ? 63.438 -0.089 -48.785 1.00 86.25 87 GLU A O 1
ATOM 738 N N . GLU A 1 88 ? 61.849 -0.886 -50.146 1.00 87.19 88 GLU A N 1
ATOM 739 C CA . GLU A 1 88 ? 62.373 -2.253 -50.132 1.00 87.19 88 GLU A CA 1
ATOM 740 C C . GLU A 1 88 ? 63.769 -2.326 -50.774 1.00 87.19 88 GLU A C 1
ATOM 742 O O . GLU A 1 88 ? 64.687 -2.935 -50.211 1.00 87.19 88 GLU A O 1
ATOM 747 N N . LEU A 1 89 ? 63.966 -1.661 -51.917 1.00 87.44 89 LEU A N 1
ATOM 748 C CA . LEU A 1 89 ? 65.270 -1.587 -52.579 1.00 87.44 89 LEU A CA 1
ATOM 749 C C . LEU A 1 89 ? 66.294 -0.797 -51.757 1.00 87.44 89 LEU A C 1
ATOM 751 O O . LEU A 1 89 ? 67.431 -1.254 -51.641 1.00 87.44 89 LEU A O 1
ATOM 755 N N . LYS A 1 90 ? 65.902 0.315 -51.115 1.00 87.06 90 LYS A N 1
ATOM 756 C CA . LYS A 1 90 ? 66.766 1.059 -50.171 1.00 87.06 90 LYS A CA 1
ATOM 757 C C . LYS A 1 90 ? 67.262 0.161 -49.043 1.00 87.06 90 LYS A C 1
ATOM 759 O O . LYS A 1 90 ? 68.444 0.174 -48.695 1.00 87.06 90 LYS A O 1
ATOM 764 N N . THR A 1 91 ? 66.371 -0.667 -48.505 1.00 85.31 91 THR A N 1
ATOM 765 C CA . THR A 1 91 ? 66.699 -1.614 -47.435 1.00 85.31 91 THR A CA 1
ATOM 766 C C . THR A 1 91 ? 67.673 -2.691 -47.918 1.00 85.31 91 THR A C 1
ATOM 768 O O . THR A 1 91 ? 68.676 -2.959 -47.252 1.00 85.31 91 THR A O 1
ATOM 771 N N . LYS A 1 92 ? 67.431 -3.271 -49.102 1.00 85.31 92 LYS A N 1
ATOM 772 C CA . LYS A 1 92 ? 68.326 -4.262 -49.727 1.00 85.31 92 LYS A CA 1
ATOM 773 C C . LYS A 1 92 ? 69.709 -3.682 -50.030 1.00 85.31 92 LYS A C 1
ATOM 775 O O . LYS A 1 92 ? 70.710 -4.336 -49.747 1.00 85.31 92 LYS A O 1
ATOM 780 N N . GLN A 1 93 ? 69.771 -2.451 -50.535 1.00 85.56 93 GLN A N 1
ATOM 781 C CA . GLN A 1 93 ? 71.022 -1.750 -50.829 1.00 85.56 93 GLN A CA 1
ATOM 782 C C . GLN A 1 93 ? 71.846 -1.513 -49.560 1.00 85.56 93 GLN A C 1
ATOM 784 O O . GLN A 1 93 ? 73.036 -1.820 -49.522 1.00 85.56 93 GLN A O 1
ATOM 789 N N . LYS A 1 94 ? 71.197 -1.049 -48.486 1.00 85.06 94 LYS A N 1
ATOM 790 C CA . LYS A 1 94 ? 71.839 -0.869 -47.179 1.00 85.06 94 LYS A CA 1
ATOM 791 C C . LYS A 1 94 ? 72.398 -2.186 -46.628 1.00 85.06 94 LYS A C 1
ATOM 793 O O . LYS A 1 94 ? 73.514 -2.205 -46.116 1.00 85.06 94 LYS A O 1
ATOM 798 N N . GLY A 1 95 ? 71.653 -3.284 -46.772 1.00 82.12 95 GLY A N 1
ATOM 799 C CA . GLY A 1 95 ? 72.113 -4.621 -46.387 1.00 82.12 95 GLY A CA 1
ATOM 800 C C . GLY A 1 95 ? 73.330 -5.090 -47.190 1.00 82.12 95 GLY A C 1
ATOM 801 O O . GLY A 1 95 ? 74.289 -5.586 -46.605 1.00 82.12 95 GLY A O 1
ATOM 802 N N . ALA A 1 96 ? 73.333 -4.887 -48.511 1.00 81.00 96 ALA A N 1
ATOM 803 C CA . ALA A 1 96 ? 74.461 -5.245 -49.374 1.00 81.00 96 ALA A CA 1
ATOM 804 C C . ALA A 1 96 ? 75.736 -4.448 -49.036 1.00 81.00 96 ALA A C 1
ATOM 806 O O . ALA A 1 96 ? 76.821 -5.027 -48.985 1.00 81.00 96 ALA A O 1
ATOM 807 N N . LEU A 1 97 ? 75.603 -3.148 -48.736 1.00 82.56 97 LEU A N 1
ATOM 808 C CA . LEU A 1 97 ? 76.717 -2.314 -48.270 1.00 82.56 97 LEU A CA 1
ATOM 809 C C . LEU A 1 97 ? 77.328 -2.866 -46.976 1.00 82.56 97 LEU A C 1
ATOM 811 O O . LEU A 1 97 ? 78.542 -3.002 -46.866 1.00 82.56 97 LEU A O 1
ATOM 815 N N . GLN A 1 98 ? 76.474 -3.239 -46.022 1.00 82.69 98 GLN A N 1
ATOM 816 C CA . GLN A 1 98 ? 76.905 -3.750 -44.725 1.00 82.69 98 GLN A CA 1
ATOM 817 C C . GLN A 1 98 ? 77.614 -5.110 -44.841 1.00 82.69 98 GLN A C 1
ATOM 819 O O . GLN A 1 98 ? 78.583 -5.370 -44.126 1.00 82.69 98 GLN A O 1
ATOM 824 N N . VAL A 1 99 ? 77.176 -5.970 -45.768 1.00 81.69 99 VAL A N 1
ATOM 825 C CA . VAL A 1 99 ? 77.873 -7.226 -46.091 1.00 81.69 99 VAL A CA 1
ATOM 826 C C . VAL A 1 99 ? 79.258 -6.938 -46.670 1.00 81.69 99 VAL A C 1
ATOM 828 O O . VAL A 1 99 ? 80.230 -7.514 -46.191 1.00 81.69 99 VAL A O 1
ATOM 831 N N . ALA A 1 100 ? 79.374 -6.009 -47.623 1.00 80.31 100 ALA A N 1
ATOM 832 C CA . ALA A 1 100 ? 80.663 -5.636 -48.207 1.00 80.31 100 ALA A CA 1
ATOM 833 C C . ALA A 1 100 ? 81.636 -5.062 -47.158 1.00 80.31 100 ALA A C 1
ATOM 835 O O . ALA A 1 100 ? 82.807 -5.442 -47.130 1.00 80.31 100 ALA A O 1
ATOM 836 N N . GLU A 1 101 ? 81.153 -4.200 -46.257 1.00 81.94 101 GLU A N 1
ATOM 837 C CA . GLU A 1 101 ? 81.943 -3.656 -45.143 1.00 81.94 101 GLU A CA 1
ATOM 838 C C . GLU A 1 101 ? 82.428 -4.758 -44.191 1.00 81.94 101 GLU A C 1
ATOM 840 O O . GLU A 1 101 ? 83.589 -4.756 -43.773 1.00 81.94 101 GLU A O 1
ATOM 845 N N . THR A 1 102 ? 81.565 -5.732 -43.888 1.00 82.12 102 THR A N 1
ATOM 846 C CA . THR A 1 102 ? 81.905 -6.873 -43.025 1.00 82.12 102 THR A CA 1
ATOM 847 C C . THR A 1 102 ? 82.940 -7.777 -43.695 1.00 82.12 102 THR A C 1
ATOM 849 O O . THR A 1 102 ? 83.949 -8.112 -43.082 1.00 82.12 102 THR A O 1
ATOM 852 N N . GLU A 1 103 ? 82.757 -8.111 -44.977 1.00 81.75 103 GLU A N 1
ATOM 853 C CA . GLU A 1 103 ? 83.712 -8.914 -45.751 1.00 81.75 103 GLU A CA 1
ATOM 854 C C . GLU A 1 103 ? 85.079 -8.226 -45.868 1.00 81.75 103 GLU A C 1
ATOM 856 O O . GLU A 1 103 ? 86.117 -8.887 -45.791 1.00 81.75 103 GLU A O 1
ATOM 861 N N . GLN A 1 104 ? 85.101 -6.898 -46.010 1.00 80.69 104 GLN A N 1
ATOM 862 C CA . GLN A 1 104 ? 86.334 -6.113 -46.034 1.00 80.69 104 GLN A CA 1
ATOM 863 C C . GLN A 1 104 ? 87.031 -6.101 -44.666 1.00 80.69 104 GLN A C 1
ATOM 865 O O . GLN A 1 104 ? 88.263 -6.195 -44.598 1.00 80.69 104 GLN A O 1
ATOM 870 N N . HIS A 1 105 ? 86.262 -6.000 -43.579 1.00 82.06 105 HIS A N 1
ATOM 871 C CA . HIS A 1 105 ? 86.784 -6.058 -42.217 1.00 82.06 105 HIS A CA 1
ATOM 872 C C . HIS A 1 105 ? 87.376 -7.438 -41.895 1.00 82.06 105 HIS A C 1
ATOM 874 O O . HIS A 1 105 ? 88.527 -7.522 -41.459 1.00 82.06 105 HIS A O 1
ATOM 880 N N . ASP A 1 106 ? 86.643 -8.511 -42.199 1.00 80.44 106 ASP A N 1
ATOM 881 C CA . ASP A 1 106 ? 87.070 -9.899 -41.994 1.00 80.44 106 ASP A CA 1
ATOM 882 C C . ASP A 1 106 ? 88.309 -10.242 -42.821 1.00 80.44 106 ASP A C 1
ATOM 884 O O . ASP A 1 106 ? 89.238 -10.884 -42.320 1.00 80.44 106 ASP A O 1
ATOM 888 N N . MET A 1 107 ? 88.370 -9.773 -44.072 1.00 81.62 107 MET A N 1
ATOM 889 C CA . MET A 1 107 ? 89.556 -9.912 -44.914 1.00 81.62 107 MET A CA 1
ATOM 890 C C . MET A 1 107 ? 90.773 -9.267 -44.245 1.00 81.62 107 MET A C 1
ATOM 892 O O . MET A 1 107 ? 91.813 -9.913 -44.110 1.00 81.62 107 MET A O 1
ATOM 896 N N . LYS A 1 108 ? 90.646 -8.010 -43.801 1.00 82.00 108 LYS A N 1
ATOM 897 C CA . LYS A 1 108 ? 91.745 -7.272 -43.167 1.00 82.00 108 LYS A CA 1
ATOM 898 C C . LYS A 1 108 ? 92.217 -7.967 -41.890 1.00 82.00 108 LYS A C 1
ATOM 900 O O . LYS A 1 108 ? 93.418 -8.121 -41.701 1.00 82.00 108 LYS A O 1
ATOM 905 N N . TYR A 1 109 ? 91.288 -8.423 -41.052 1.00 82.50 109 TYR A N 1
ATOM 906 C CA . TYR A 1 109 ? 91.601 -9.146 -39.820 1.00 82.50 109 TYR A CA 1
ATOM 907 C C . TYR A 1 109 ? 92.313 -10.481 -40.092 1.00 82.50 109 TYR A C 1
ATOM 909 O O . TYR A 1 109 ? 93.343 -10.784 -39.489 1.00 82.50 109 TYR A O 1
ATOM 917 N N . THR A 1 110 ? 91.801 -11.265 -41.045 1.00 80.44 110 THR A N 1
ATOM 918 C CA . THR A 1 110 ? 92.361 -12.580 -41.394 1.00 80.44 110 THR A CA 1
ATOM 919 C C . THR A 1 110 ? 93.763 -12.450 -41.989 1.00 80.44 110 THR A C 1
ATOM 921 O O . THR A 1 110 ? 94.666 -13.200 -41.618 1.00 80.44 110 THR A O 1
ATOM 924 N N . LEU A 1 111 ? 93.967 -11.477 -42.881 1.00 81.19 111 LEU A N 1
ATOM 925 C CA . LEU A 1 111 ? 95.276 -11.211 -43.474 1.00 81.19 111 LEU A CA 1
ATOM 926 C C . LEU A 1 111 ? 96.268 -10.670 -42.448 1.00 81.19 111 LEU A C 1
ATOM 928 O O . LEU A 1 111 ? 97.419 -11.089 -42.465 1.00 81.19 111 LEU A O 1
ATOM 932 N N . GLU A 1 112 ? 95.847 -9.798 -41.530 1.00 82.62 112 GLU A N 1
ATOM 933 C CA . GLU A 1 112 ? 96.722 -9.296 -40.464 1.00 82.62 112 GLU A CA 1
ATOM 934 C C . GLU A 1 112 ? 97.213 -10.436 -39.561 1.00 82.62 112 GLU A C 1
ATOM 936 O O . GLU A 1 112 ? 98.407 -10.515 -39.270 1.00 82.62 112 GLU A O 1
ATOM 941 N N . ASN A 1 113 ? 96.327 -11.371 -39.197 1.00 81.38 113 ASN A N 1
ATOM 942 C CA . ASN A 1 113 ? 96.691 -12.559 -38.423 1.00 81.38 113 ASN A CA 1
ATOM 943 C C . ASN A 1 113 ? 97.704 -13.443 -39.167 1.00 81.38 113 ASN A C 1
ATOM 945 O O . ASN A 1 113 ? 98.726 -13.823 -38.594 1.00 81.38 113 ASN A O 1
ATOM 949 N N . LEU A 1 114 ? 97.466 -13.741 -40.449 1.00 81.38 114 LEU A N 1
ATOM 950 C CA . LEU A 1 114 ? 98.396 -14.540 -41.256 1.00 81.38 114 LEU A CA 1
ATOM 951 C C . LEU A 1 114 ? 99.742 -13.819 -41.460 1.00 81.38 114 LEU A C 1
ATOM 953 O O . LEU A 1 114 ? 100.800 -14.427 -41.316 1.00 81.38 114 LEU A O 1
ATOM 957 N N . ASN A 1 115 ? 99.725 -12.508 -41.705 1.00 78.94 115 ASN A N 1
ATOM 958 C CA . ASN A 1 115 ? 100.932 -11.690 -41.836 1.00 78.94 115 ASN A CA 1
ATOM 959 C C . ASN A 1 115 ? 101.698 -11.547 -40.513 1.00 78.94 115 ASN A C 1
ATOM 961 O O . ASN A 1 115 ? 102.920 -11.381 -40.520 1.00 78.94 115 ASN A O 1
ATOM 965 N N . SER A 1 116 ? 101.016 -11.601 -39.366 1.00 79.12 116 SER A N 1
ATOM 966 C CA . SER A 1 116 ? 101.666 -11.661 -38.054 1.00 79.12 116 SER A CA 1
ATOM 967 C C . SER A 1 116 ? 102.440 -12.968 -37.879 1.00 79.12 116 SER A C 1
ATOM 969 O O . SER A 1 116 ? 103.560 -12.933 -37.379 1.00 79.12 116 SER A O 1
ATOM 971 N N . ILE A 1 117 ? 101.893 -14.099 -38.342 1.00 79.75 117 ILE A N 1
ATOM 972 C CA . ILE A 1 117 ? 102.591 -15.398 -38.329 1.00 79.75 117 ILE A CA 1
ATOM 973 C C . ILE A 1 117 ? 103.852 -15.338 -39.200 1.00 79.75 117 ILE A C 1
ATOM 975 O O . ILE A 1 117 ? 104.909 -15.813 -38.786 1.00 79.75 117 ILE A O 1
ATOM 979 N N . VAL A 1 118 ? 103.772 -14.713 -40.381 1.00 77.38 118 VAL A N 1
ATOM 980 C CA . VAL A 1 118 ? 104.936 -14.531 -41.267 1.00 77.38 118 VAL A CA 1
ATOM 981 C C . VAL A 1 118 ? 106.004 -13.646 -40.617 1.00 77.38 118 VAL A C 1
ATOM 983 O O . VAL A 1 118 ? 107.183 -13.991 -40.651 1.00 77.38 118 VAL A O 1
ATOM 986 N N . ARG A 1 119 ? 105.617 -12.530 -39.985 1.00 77.62 119 ARG A N 1
ATOM 987 C CA . ARG A 1 119 ? 106.558 -11.658 -39.257 1.00 77.62 119 ARG A CA 1
ATOM 988 C C . ARG A 1 119 ? 107.256 -12.387 -38.114 1.00 77.62 119 ARG A C 1
ATOM 990 O O . ARG A 1 119 ? 108.473 -12.284 -37.992 1.00 77.62 119 ARG A O 1
ATOM 997 N N . GLU A 1 120 ? 106.507 -13.140 -37.316 1.00 76.62 120 GLU A N 1
ATOM 998 C CA . GLU A 1 120 ? 107.065 -13.882 -36.185 1.00 76.62 120 GLU A CA 1
ATOM 999 C C . GLU A 1 120 ? 108.008 -15.001 -36.655 1.00 76.62 120 GLU A C 1
ATOM 1001 O O . GLU A 1 120 ? 109.084 -15.192 -36.090 1.00 76.62 120 GLU A O 1
ATOM 1006 N N . TYR A 1 121 ? 107.673 -15.673 -37.763 1.00 74.75 121 TYR A N 1
ATOM 1007 C CA . TYR A 1 121 ? 108.571 -16.628 -38.413 1.00 74.75 121 TYR A CA 1
ATOM 1008 C C . TYR A 1 121 ? 109.885 -15.977 -38.876 1.00 74.75 121 TYR A C 1
ATOM 1010 O O . TYR A 1 121 ? 110.957 -16.536 -38.645 1.00 74.75 121 TYR A O 1
ATOM 1018 N N . MET A 1 122 ? 109.821 -14.789 -39.489 1.00 70.81 122 MET A N 1
ATOM 1019 C CA . MET A 1 122 ? 111.015 -14.049 -39.920 1.00 70.81 122 MET A CA 1
ATOM 1020 C C . MET A 1 122 ? 111.878 -13.601 -38.731 1.00 70.81 122 MET A C 1
ATOM 1022 O O . MET A 1 122 ? 113.100 -13.684 -38.807 1.00 70.81 122 MET A O 1
ATOM 1026 N N . ASN A 1 123 ? 111.266 -13.202 -37.611 1.00 73.56 123 ASN A N 1
ATOM 1027 C CA . ASN A 1 123 ? 111.993 -12.858 -36.383 1.00 73.56 123 ASN A CA 1
ATOM 1028 C C . ASN A 1 123 ? 112.742 -14.064 -35.778 1.00 73.56 123 ASN A C 1
ATOM 1030 O O . ASN A 1 123 ? 113.849 -13.910 -35.266 1.00 73.56 123 ASN A O 1
ATOM 1034 N N . LEU A 1 124 ? 112.161 -15.268 -35.843 1.00 67.94 124 LEU A N 1
ATOM 1035 C CA . LEU A 1 124 ? 112.741 -16.512 -35.302 1.00 67.94 124 LEU A CA 1
ATOM 1036 C C . LEU A 1 124 ? 113.778 -17.177 -36.231 1.00 67.94 124 LEU A C 1
ATOM 1038 O O . LEU A 1 124 ? 114.408 -18.175 -35.858 1.00 67.94 124 LEU A O 1
ATOM 1042 N N . SER A 1 125 ? 113.967 -16.636 -37.437 1.00 59.88 125 SER A N 1
ATOM 1043 C CA . SER A 1 125 ? 114.897 -17.137 -38.451 1.00 59.88 125 SER A CA 1
ATOM 1044 C C . SER A 1 125 ? 115.855 -16.023 -38.915 1.00 59.88 125 SER A C 1
ATOM 1046 O O . SER A 1 125 ? 115.754 -15.547 -40.046 1.00 59.88 125 SER A O 1
ATOM 1048 N N . PRO A 1 126 ? 116.792 -15.561 -38.063 1.00 50.97 126 PRO A N 1
ATOM 1049 C CA . PRO A 1 126 ? 117.722 -14.507 -38.447 1.00 50.97 126 PRO A CA 1
ATOM 1050 C C . PRO A 1 126 ? 118.797 -15.066 -39.391 1.00 50.97 126 PRO A C 1
ATOM 1052 O O . PRO A 1 126 ? 119.721 -15.758 -38.968 1.00 50.97 126 PRO A O 1
ATOM 1055 N N . SER A 1 127 ? 118.689 -14.770 -40.687 1.00 45.44 127 SER A N 1
ATOM 1056 C CA . SER A 1 127 ? 119.800 -14.919 -41.633 1.00 45.44 127 SER A CA 1
ATOM 1057 C C . SER A 1 127 ? 120.720 -13.698 -41.563 1.00 45.44 127 SER A C 1
ATOM 1059 O O . SER A 1 127 ? 120.234 -12.567 -41.548 1.00 45.44 127 SER A O 1
ATOM 1061 N N . GLU A 1 128 ? 122.037 -13.921 -41.572 1.00 39.91 128 GLU A N 1
ATOM 1062 C CA . GLU A 1 128 ? 123.083 -12.892 -41.623 1.00 39.91 128 GLU A CA 1
ATOM 1063 C C . GLU A 1 128 ? 122.927 -11.982 -42.853 1.00 39.91 128 GLU A C 1
ATOM 1065 O O . GLU A 1 128 ? 123.426 -12.255 -43.938 1.00 39.91 128 GLU A O 1
ATOM 1070 N N . THR A 1 129 ? 122.190 -10.889 -42.699 1.00 37.06 129 THR A N 1
ATOM 1071 C CA . THR A 1 129 ? 122.507 -9.554 -43.230 1.00 37.06 129 THR A CA 1
ATOM 1072 C C . THR A 1 129 ? 121.545 -8.572 -42.577 1.00 37.06 129 THR A C 1
ATOM 1074 O O . THR A 1 129 ? 120.475 -8.248 -43.082 1.00 37.06 129 THR A O 1
ATOM 1077 N N . ASP A 1 130 ? 121.948 -8.109 -41.402 1.00 33.66 130 ASP A N 1
ATOM 1078 C CA . ASP A 1 130 ? 121.311 -7.002 -40.715 1.00 33.66 130 ASP A CA 1
ATOM 1079 C C . ASP A 1 130 ? 121.828 -5.688 -41.328 1.00 33.66 130 ASP A C 1
ATOM 1081 O O . ASP A 1 130 ? 123.022 -5.386 -41.229 1.00 33.66 130 ASP A O 1
ATOM 1085 N N . ARG A 1 131 ? 120.948 -4.951 -42.025 1.00 33.09 131 ARG A N 1
ATOM 1086 C CA . ARG A 1 131 ? 120.864 -3.473 -42.049 1.00 33.09 131 ARG A CA 1
ATOM 1087 C C . ARG A 1 131 ? 119.756 -2.992 -43.000 1.00 33.09 131 ARG A C 1
ATOM 1089 O O . ARG A 1 131 ? 119.952 -2.937 -44.209 1.00 33.09 131 ARG A O 1
ATOM 1096 N N . GLY A 1 132 ? 118.669 -2.476 -42.420 1.00 32.09 132 GLY A N 1
ATOM 1097 C CA . GLY A 1 132 ? 118.123 -1.193 -42.884 1.00 32.09 132 GLY A CA 1
ATOM 1098 C C . GLY A 1 132 ? 116.703 -1.142 -43.468 1.00 32.09 132 GLY A C 1
ATOM 1099 O O . GLY A 1 132 ? 116.551 -0.861 -44.645 1.00 32.09 132 GLY A O 1
ATOM 1100 N N . VAL A 1 133 ? 115.702 -1.245 -42.584 1.00 31.97 133 VAL A N 1
ATOM 1101 C CA . VAL A 1 133 ? 114.413 -0.503 -42.578 1.00 31.97 133 VAL A CA 1
ATOM 1102 C C . VAL A 1 133 ? 113.328 -0.847 -43.623 1.00 31.97 133 VAL A C 1
ATOM 1104 O O . VAL A 1 133 ? 113.250 -0.288 -44.707 1.00 31.97 133 VAL A O 1
ATOM 1107 N N . ALA A 1 134 ? 112.420 -1.718 -43.168 1.00 29.53 134 ALA A N 1
ATOM 1108 C CA . ALA A 1 134 ? 110.960 -1.562 -43.084 1.00 29.53 134 ALA A CA 1
ATOM 1109 C C . ALA A 1 134 ? 110.169 -0.868 -44.218 1.00 29.53 134 ALA A C 1
ATOM 1111 O O . ALA A 1 134 ? 110.183 0.354 -44.345 1.00 29.53 134 ALA A O 1
ATOM 1112 N N . GLY A 1 135 ? 109.274 -1.654 -44.836 1.00 31.56 135 GLY A N 1
ATOM 1113 C CA . GLY A 1 135 ? 107.889 -1.216 -45.047 1.00 31.56 135 GLY A CA 1
ATOM 1114 C C . GLY A 1 135 ? 107.286 -1.438 -46.432 1.00 31.56 135 GLY A C 1
ATOM 1115 O O . GLY A 1 135 ? 106.970 -0.452 -47.072 1.00 31.56 135 GLY A O 1
ATOM 1116 N N . GLU A 1 136 ? 107.069 -2.688 -46.866 1.00 32.16 136 GLU A N 1
ATOM 1117 C CA . GLU A 1 136 ? 105.906 -3.086 -47.695 1.00 32.16 136 GLU A CA 1
ATOM 1118 C C . GLU A 1 136 ? 105.888 -4.616 -47.894 1.00 32.16 136 GLU A C 1
ATOM 1120 O O . GLU A 1 136 ? 106.631 -5.190 -48.687 1.00 32.16 136 GLU A O 1
ATOM 1125 N N . LEU A 1 137 ? 105.031 -5.307 -47.139 1.00 37.66 137 LEU A N 1
ATOM 1126 C CA . LEU A 1 137 ? 104.906 -6.773 -47.107 1.00 37.66 137 LEU A CA 1
ATOM 1127 C C . LEU A 1 137 ? 103.952 -7.307 -48.200 1.00 37.66 137 LEU A C 1
ATOM 1129 O O . LEU A 1 137 ? 103.210 -8.251 -47.966 1.00 37.66 137 LEU A O 1
ATOM 1133 N N . SER A 1 138 ? 103.953 -6.697 -49.393 1.00 34.66 138 SER A N 1
ATOM 1134 C CA . SER A 1 138 ? 103.025 -7.048 -50.492 1.00 34.66 138 SER A CA 1
ATOM 1135 C C . SER A 1 138 ? 103.721 -7.438 -51.813 1.00 34.66 138 SER A C 1
ATOM 1137 O O . SER A 1 138 ? 103.080 -7.652 -52.836 1.00 34.66 138 SER A O 1
ATOM 1139 N N . GLY A 1 139 ? 105.053 -7.578 -51.815 1.00 39.28 139 GLY A N 1
ATOM 1140 C CA . GLY A 1 139 ? 105.850 -7.774 -53.038 1.00 39.28 139 GLY A CA 1
ATOM 1141 C C . GLY A 1 139 ? 106.735 -9.026 -53.093 1.00 39.28 139 GLY A C 1
ATOM 1142 O O . GLY A 1 139 ? 107.728 -9.009 -53.813 1.00 39.28 139 GLY A O 1
ATOM 1143 N N . MET A 1 140 ? 106.445 -10.093 -52.335 1.00 39.03 140 MET A N 1
ATOM 1144 C CA . MET A 1 140 ? 107.322 -11.282 -52.246 1.00 39.03 140 MET A CA 1
ATOM 1145 C C . MET A 1 140 ? 106.640 -12.618 -52.592 1.00 39.03 140 MET A C 1
ATOM 1147 O O . MET A 1 140 ? 106.855 -13.629 -51.932 1.00 39.03 140 MET A O 1
ATOM 1151 N N . LEU A 1 141 ? 105.875 -12.665 -53.684 1.00 35.38 141 LEU A N 1
ATOM 1152 C CA . LEU A 1 141 ? 105.515 -13.932 -54.333 1.00 35.38 141 LEU A CA 1
ATOM 1153 C C . LEU A 1 141 ? 106.546 -14.246 -55.425 1.00 35.38 141 LEU A C 1
ATOM 1155 O O . LEU A 1 141 ? 106.464 -13.718 -56.531 1.00 35.38 141 LEU A O 1
ATOM 1159 N N . GLY A 1 142 ? 107.539 -15.084 -55.103 1.00 40.28 142 GLY A N 1
ATOM 1160 C CA . GLY A 1 142 ? 108.459 -15.630 -56.112 1.00 40.28 142 GLY A CA 1
ATOM 1161 C C . GLY A 1 142 ? 109.902 -15.931 -55.695 1.00 40.28 142 GLY A C 1
ATOM 1162 O O . GLY A 1 142 ? 110.734 -16.127 -56.579 1.00 40.28 142 GLY A O 1
ATOM 1163 N N . ARG A 1 143 ? 110.255 -15.974 -54.401 1.00 41.94 143 ARG A N 1
ATOM 1164 C CA . ARG A 1 143 ? 111.591 -16.431 -53.967 1.00 41.94 143 ARG A CA 1
ATOM 1165 C C . ARG A 1 143 ? 111.494 -17.453 -52.841 1.00 41.94 143 ARG A C 1
ATOM 1167 O O . ARG A 1 143 ? 111.019 -17.142 -51.758 1.00 41.94 143 ARG A O 1
ATOM 1174 N N . THR A 1 144 ? 111.981 -18.659 -53.116 1.00 39.94 144 THR A N 1
ATOM 1175 C CA . THR A 1 144 ? 112.109 -19.771 -52.172 1.00 39.94 144 THR A CA 1
ATOM 1176 C C . THR A 1 144 ? 113.090 -19.389 -51.059 1.00 39.94 144 THR A C 1
ATOM 1178 O O . THR A 1 144 ? 114.288 -19.245 -51.304 1.00 39.94 144 THR A O 1
ATOM 1181 N N . LEU A 1 145 ? 112.591 -19.203 -49.836 1.00 43.72 145 LEU A N 1
ATOM 1182 C CA . LEU A 1 145 ? 113.414 -18.930 -48.657 1.00 43.72 145 LEU A CA 1
ATOM 1183 C C . LEU A 1 145 ? 113.968 -20.258 -48.122 1.00 43.72 145 LEU A C 1
ATOM 1185 O O . LEU A 1 145 ? 113.305 -20.977 -47.383 1.00 43.72 145 LEU A O 1
ATOM 1189 N N . HIS A 1 146 ? 115.185 -20.618 -48.529 1.00 44.12 146 HIS A N 1
ATOM 1190 C CA . HIS A 1 146 ? 115.925 -21.750 -47.967 1.00 44.12 146 HIS A CA 1
ATOM 1191 C C . HIS A 1 146 ? 116.979 -21.247 -46.972 1.00 44.12 146 HIS A C 1
ATOM 1193 O O . HIS A 1 146 ? 118.080 -20.865 -47.356 1.00 44.12 146 HIS A O 1
ATOM 1199 N N . GLY A 1 147 ? 116.638 -21.281 -45.682 1.00 48.00 147 GLY A N 1
ATOM 1200 C CA . GLY A 1 147 ? 117.548 -21.030 -44.563 1.00 48.00 147 GLY A CA 1
ATOM 1201 C C . GLY A 1 147 ? 116.981 -21.667 -43.296 1.00 48.00 147 GLY A C 1
ATOM 1202 O O . GLY A 1 147 ? 115.963 -21.220 -42.781 1.00 48.00 147 GLY A O 1
ATOM 1203 N N . LYS A 1 148 ? 117.583 -22.772 -42.844 1.00 50.72 148 LYS A N 1
ATOM 1204 C CA . LYS A 1 148 ? 117.052 -23.623 -41.767 1.00 50.72 148 LYS A CA 1
ATOM 1205 C C . LYS A 1 148 ? 117.411 -23.065 -40.383 1.00 50.72 148 LYS A C 1
ATOM 1207 O O . LYS A 1 148 ? 118.546 -23.229 -39.947 1.00 50.72 148 LYS A O 1
ATOM 1212 N N . SER A 1 149 ? 116.434 -22.490 -39.678 1.00 53.28 149 SER A N 1
ATOM 1213 C CA . SER A 1 149 ? 116.447 -22.338 -38.213 1.00 53.28 149 SER A CA 1
ATOM 1214 C C . SER A 1 149 ? 115.452 -23.333 -37.611 1.00 53.28 149 SER A C 1
ATOM 1216 O O . SER A 1 149 ? 114.246 -23.236 -37.842 1.00 53.28 149 SER A O 1
ATOM 1218 N N . THR A 1 150 ? 115.934 -24.300 -36.826 1.00 60.31 150 THR A N 1
ATOM 1219 C CA . THR A 1 150 ? 115.115 -25.363 -36.204 1.00 60.31 150 THR A CA 1
ATOM 1220 C C . THR A 1 150 ? 114.014 -24.804 -35.287 1.00 60.31 150 THR A C 1
ATOM 1222 O O . THR A 1 150 ? 113.000 -25.458 -35.047 1.00 60.31 150 THR A O 1
ATOM 1225 N N . GLN A 1 151 ? 114.192 -23.577 -34.786 1.00 65.94 151 GLN A N 1
ATOM 1226 C CA . GLN A 1 151 ? 113.253 -22.894 -33.895 1.00 65.94 151 GLN A CA 1
ATOM 1227 C C . GLN A 1 151 ? 112.056 -22.298 -34.664 1.00 65.94 151 GLN A C 1
ATOM 1229 O O . GLN A 1 151 ? 110.919 -22.392 -34.200 1.00 65.94 151 GLN A O 1
ATOM 1234 N N . ALA A 1 152 ? 112.289 -21.784 -35.876 1.00 64.56 152 ALA A N 1
ATOM 1235 C CA . ALA A 1 152 ? 111.257 -21.221 -36.748 1.00 64.56 152 ALA A CA 1
ATOM 1236 C C . ALA A 1 152 ? 110.316 -22.305 -37.322 1.00 64.56 152 ALA A C 1
ATOM 1238 O O . ALA A 1 152 ? 109.102 -22.109 -37.395 1.00 64.56 152 ALA A O 1
ATOM 1239 N N . GLU A 1 153 ? 110.842 -23.492 -37.649 1.00 68.12 153 GLU A N 1
ATOM 1240 C CA . GLU A 1 153 ? 110.023 -24.639 -38.081 1.00 68.12 153 GLU A CA 1
ATOM 1241 C C . GLU A 1 153 ? 109.150 -25.209 -36.948 1.00 68.12 153 GLU A C 1
ATOM 1243 O O . GLU A 1 153 ? 108.029 -25.665 -37.193 1.00 68.12 153 GLU A O 1
ATOM 1248 N N . SER A 1 154 ? 109.628 -25.164 -35.697 1.00 71.25 154 SER A N 1
ATOM 1249 C CA . SER A 1 154 ? 108.829 -25.573 -34.534 1.00 71.25 154 SER A CA 1
ATOM 1250 C C . SER A 1 154 ? 107.658 -24.618 -34.291 1.00 71.25 154 SER A C 1
ATOM 1252 O O . SER A 1 154 ? 106.558 -25.085 -33.997 1.00 71.25 154 SER A O 1
ATOM 1254 N N . TYR A 1 155 ? 107.876 -23.304 -34.447 1.00 79.25 155 TYR A N 1
ATOM 1255 C CA . TYR A 1 155 ? 106.829 -22.288 -34.306 1.00 79.25 155 TYR A CA 1
ATOM 1256 C C . TYR A 1 155 ? 105.683 -22.505 -35.302 1.00 79.25 155 TYR A C 1
ATOM 1258 O O . TYR A 1 155 ? 104.521 -22.554 -34.893 1.00 79.25 155 TYR A O 1
ATOM 1266 N N . LEU A 1 156 ? 106.001 -22.731 -36.582 1.00 77.00 156 LEU A N 1
ATOM 1267 C CA . LEU A 1 156 ? 104.991 -22.987 -37.616 1.00 77.00 156 LEU A CA 1
ATOM 1268 C C . LEU A 1 156 ? 104.115 -24.200 -37.291 1.00 77.00 156 LEU A C 1
ATOM 1270 O O . LEU A 1 156 ? 102.894 -24.114 -37.410 1.00 77.00 156 LEU A O 1
ATOM 1274 N N . LYS A 1 157 ? 104.704 -25.294 -36.788 1.00 75.44 157 LYS A N 1
ATOM 1275 C CA . LYS A 1 157 ? 103.935 -26.470 -36.351 1.00 75.44 157 LYS A CA 1
ATOM 1276 C C . LYS A 1 157 ? 103.012 -26.162 -35.172 1.00 75.44 157 LYS A C 1
ATOM 1278 O O . LYS A 1 157 ? 101.885 -26.649 -35.165 1.00 75.44 157 LYS A O 1
ATOM 1283 N N . THR A 1 158 ? 103.442 -25.347 -34.203 1.00 77.50 158 THR A N 1
ATOM 1284 C CA . THR A 1 158 ? 102.578 -24.932 -33.078 1.00 77.50 158 THR A CA 1
ATOM 1285 C C . THR A 1 158 ? 101.410 -24.046 -33.500 1.00 77.50 158 THR A C 1
ATOM 1287 O O . THR A 1 158 ? 100.337 -24.171 -32.919 1.00 77.50 158 THR A O 1
ATOM 1290 N N . VAL A 1 159 ? 101.576 -23.200 -34.522 1.00 78.81 159 VAL A N 1
ATOM 1291 C CA . VAL A 1 159 ? 100.467 -22.408 -35.091 1.00 78.81 159 VAL A CA 1
ATOM 1292 C C . VAL A 1 159 ? 99.685 -23.154 -36.186 1.00 78.81 159 VAL A C 1
ATOM 1294 O O . VAL A 1 159 ? 98.785 -22.580 -36.794 1.00 78.81 159 VAL A O 1
ATOM 1297 N N . GLY A 1 160 ? 99.984 -24.441 -36.411 1.00 80.31 160 GLY A N 1
ATOM 1298 C CA . GLY A 1 160 ? 99.194 -25.344 -37.253 1.00 80.31 160 GLY A CA 1
ATOM 1299 C C . GLY A 1 160 ? 99.596 -25.426 -38.730 1.00 80.31 160 GLY A C 1
ATOM 1300 O O . GLY A 1 160 ? 98.835 -25.982 -39.519 1.00 80.31 160 GLY A O 1
ATOM 1301 N N . TYR A 1 161 ? 100.770 -24.921 -39.122 1.00 80.88 161 TYR A N 1
ATOM 1302 C CA . TYR A 1 161 ? 101.235 -24.908 -40.514 1.00 80.88 161 TYR A CA 1
ATOM 1303 C C . TYR A 1 161 ? 102.498 -25.752 -40.726 1.00 80.88 161 TYR A C 1
ATOM 1305 O O . TYR A 1 161 ? 103.402 -25.796 -39.893 1.00 80.88 161 TYR A O 1
ATOM 1313 N N . SER A 1 162 ? 102.568 -26.440 -41.869 1.00 75.38 162 SER A N 1
ATOM 1314 C CA . SER A 1 162 ? 103.665 -27.361 -42.195 1.00 75.38 162 SER A CA 1
ATOM 1315 C C . SER A 1 162 ? 104.919 -26.674 -42.744 1.00 75.38 162 SER A C 1
ATOM 1317 O O . SER A 1 162 ? 106.009 -27.224 -42.605 1.00 75.38 162 SER A O 1
ATOM 1319 N N . SER A 1 163 ? 104.779 -25.500 -43.367 1.00 75.56 163 SER A N 1
ATOM 1320 C CA . SER A 1 163 ? 105.884 -24.665 -43.857 1.00 75.56 163 SER A CA 1
ATOM 1321 C C . SER A 1 163 ? 105.436 -23.209 -44.027 1.00 75.56 163 SER A C 1
ATOM 1323 O O . SER A 1 163 ? 104.236 -22.925 -44.061 1.00 75.56 163 SER A O 1
ATOM 1325 N N . ILE A 1 164 ? 106.395 -22.283 -44.146 1.00 76.44 164 ILE A N 1
ATOM 1326 C CA . ILE A 1 164 ? 106.093 -20.863 -44.378 1.00 76.44 164 ILE A CA 1
ATOM 1327 C C . ILE A 1 164 ? 105.467 -20.633 -45.759 1.00 76.44 164 ILE A C 1
ATOM 1329 O O . ILE A 1 164 ? 104.568 -19.809 -45.893 1.00 76.44 164 ILE A O 1
ATOM 1333 N N . ASP A 1 165 ? 105.870 -21.420 -46.762 1.00 75.81 165 ASP A N 1
ATOM 1334 C CA . ASP A 1 165 ? 105.309 -21.351 -48.114 1.00 75.81 165 ASP A CA 1
ATOM 1335 C C . ASP A 1 165 ? 103.803 -21.655 -48.111 1.00 75.81 165 ASP A C 1
ATOM 1337 O O . ASP A 1 165 ? 103.047 -20.980 -48.801 1.00 75.81 165 ASP A O 1
ATOM 1341 N N . VAL A 1 166 ? 103.345 -22.581 -47.256 1.00 78.62 166 VAL A N 1
ATOM 1342 C CA . VAL A 1 166 ? 101.912 -22.889 -47.093 1.00 78.62 166 VAL A CA 1
ATOM 1343 C C . VAL A 1 166 ? 101.147 -21.715 -46.474 1.00 78.62 166 VAL A C 1
ATOM 1345 O O . VAL A 1 166 ? 100.005 -21.465 -46.849 1.00 78.62 166 VAL A O 1
ATOM 1348 N N . VAL A 1 167 ? 101.757 -20.957 -45.555 1.00 77.62 167 VAL A N 1
ATOM 1349 C CA . VAL A 1 167 ? 101.140 -19.739 -44.994 1.00 77.62 167 VAL A CA 1
ATOM 1350 C C . VAL A 1 167 ? 101.038 -18.653 -46.069 1.00 77.62 167 VAL A C 1
ATOM 1352 O O . VAL A 1 167 ? 99.987 -18.029 -46.205 1.00 77.62 167 VAL A O 1
ATOM 1355 N N . CYS A 1 168 ? 102.086 -18.464 -46.875 1.00 74.94 168 CYS A N 1
ATOM 1356 C CA . CYS A 1 168 ? 102.092 -17.515 -47.991 1.00 74.94 168 CYS A CA 1
ATOM 1357 C C . CYS A 1 168 ? 101.084 -17.892 -49.092 1.00 74.94 168 CYS A C 1
ATOM 1359 O O . CYS A 1 168 ? 100.371 -17.021 -49.593 1.00 74.94 168 CYS A O 1
ATOM 1361 N N . GLU A 1 169 ? 100.958 -19.179 -49.432 1.00 80.06 169 GLU A N 1
ATOM 1362 C CA . GLU A 1 169 ? 99.895 -19.671 -50.317 1.00 80.06 169 GLU A CA 1
ATOM 1363 C C . GLU A 1 169 ? 98.515 -19.405 -49.714 1.00 80.06 169 GLU A C 1
ATOM 1365 O O . GLU A 1 169 ? 97.629 -18.910 -50.410 1.00 80.06 169 GLU A O 1
ATOM 1370 N N . LYS A 1 170 ? 98.336 -19.632 -48.405 1.00 80.62 170 LYS A N 1
ATOM 1371 C CA . LYS A 1 170 ? 97.071 -19.343 -47.720 1.00 80.62 170 LYS A CA 1
ATOM 1372 C C . LYS A 1 170 ? 96.713 -17.861 -47.754 1.00 80.62 170 LYS A C 1
ATOM 1374 O O . LYS A 1 170 ? 95.539 -17.538 -47.933 1.00 80.62 170 LYS A O 1
ATOM 1379 N N . ILE A 1 171 ? 97.692 -16.966 -47.620 1.00 81.06 171 ILE A N 1
ATOM 1380 C CA . ILE A 1 171 ? 97.502 -15.517 -47.779 1.00 81.06 171 ILE A CA 1
ATOM 1381 C C . ILE A 1 171 ? 97.009 -15.213 -49.196 1.00 81.06 171 ILE A C 1
ATOM 1383 O O . ILE A 1 171 ? 95.950 -14.607 -49.349 1.00 81.06 171 ILE A O 1
ATOM 1387 N N . ALA A 1 172 ? 97.702 -15.707 -50.226 1.00 76.81 172 ALA A N 1
ATOM 1388 C CA . ALA A 1 172 ? 97.326 -15.474 -51.620 1.00 76.81 172 ALA A CA 1
ATOM 1389 C C . ALA A 1 172 ? 95.935 -16.050 -51.970 1.00 76.81 172 ALA A C 1
ATOM 1391 O O . ALA A 1 172 ? 95.142 -15.404 -52.662 1.00 76.81 172 ALA A O 1
ATOM 1392 N N . GLU A 1 173 ? 95.598 -17.241 -51.465 1.00 82.31 173 GLU A N 1
ATOM 1393 C CA . GLU A 1 173 ? 94.263 -17.841 -51.593 1.00 82.31 173 GLU A CA 1
ATOM 1394 C C . GLU A 1 173 ? 93.185 -17.000 -50.900 1.00 82.31 173 GLU A C 1
ATOM 1396 O O . GLU A 1 173 ? 92.101 -16.795 -51.454 1.00 82.31 173 GLU A O 1
ATOM 1401 N N . THR A 1 174 ? 93.481 -16.502 -49.698 1.00 81.94 174 THR A N 1
ATOM 1402 C CA . THR A 1 174 ? 92.559 -15.694 -48.893 1.00 81.94 174 THR A CA 1
ATOM 1403 C C . THR A 1 174 ? 92.298 -14.348 -49.562 1.00 81.94 174 THR A C 1
ATOM 1405 O O . THR A 1 174 ? 91.137 -13.977 -49.740 1.00 81.94 174 THR A O 1
ATOM 1408 N N . GLU A 1 175 ? 93.341 -13.658 -50.031 1.00 80.25 175 GLU A N 1
ATOM 1409 C CA . GLU A 1 175 ? 93.206 -12.416 -50.800 1.00 80.25 175 GLU A CA 1
ATOM 1410 C C . GLU A 1 175 ? 92.376 -12.620 -52.065 1.00 80.25 175 GLU A C 1
ATOM 1412 O O . GLU A 1 175 ? 91.484 -11.825 -52.360 1.00 80.25 175 GLU A O 1
ATOM 1417 N N . LYS A 1 176 ? 92.629 -13.701 -52.812 1.00 81.62 176 LYS A N 1
ATOM 1418 C CA . LYS A 1 176 ? 91.874 -14.013 -54.029 1.00 81.62 176 LYS A CA 1
ATOM 1419 C C . LYS A 1 176 ? 90.402 -14.308 -53.726 1.00 81.62 176 LYS A C 1
ATOM 1421 O O . LYS A 1 176 ? 89.526 -13.840 -54.451 1.00 81.62 176 LYS A O 1
ATOM 1426 N N . SER A 1 177 ? 90.127 -15.054 -52.658 1.00 82.62 177 SER A N 1
ATOM 1427 C CA . SER A 1 177 ? 88.769 -15.395 -52.221 1.00 82.62 177 SER A CA 1
ATOM 1428 C C . SER A 1 177 ? 87.967 -14.152 -51.829 1.00 82.62 177 SER A C 1
ATOM 1430 O O . SER A 1 177 ? 86.880 -13.927 -52.364 1.00 82.62 177 SER A O 1
ATOM 1432 N N . TYR A 1 178 ? 88.517 -13.293 -50.964 1.00 82.56 178 TYR A N 1
ATOM 1433 C CA . TYR A 1 178 ? 87.828 -12.073 -50.538 1.00 82.56 178 TYR A CA 1
ATOM 1434 C C . TYR A 1 178 ? 87.735 -11.024 -51.644 1.00 82.56 178 TYR A C 1
ATOM 1436 O O . TYR A 1 178 ? 86.709 -10.361 -51.744 1.00 82.56 178 TYR A O 1
ATOM 1444 N N . ARG A 1 179 ? 88.725 -10.919 -52.541 1.00 79.31 179 ARG A N 1
ATOM 1445 C CA . ARG A 1 179 ? 88.631 -10.047 -53.725 1.00 79.31 179 ARG A CA 1
ATOM 1446 C C . ARG A 1 179 ? 87.447 -10.429 -54.613 1.00 79.31 179 ARG A C 1
ATOM 1448 O O . ARG A 1 179 ? 86.725 -9.546 -55.062 1.00 79.31 179 ARG A O 1
ATOM 1455 N N . ASN A 1 180 ? 87.208 -11.727 -54.813 1.00 82.06 180 ASN A N 1
ATOM 1456 C CA . ASN A 1 180 ? 86.049 -12.206 -55.568 1.00 82.06 180 ASN A CA 1
ATOM 1457 C C . ASN A 1 180 ? 84.723 -11.906 -54.850 1.00 82.06 180 ASN A C 1
ATOM 1459 O O . ASN A 1 180 ? 83.763 -11.504 -55.505 1.00 82.06 180 ASN A O 1
ATOM 1463 N N . LYS A 1 181 ? 84.667 -12.072 -53.519 1.00 81.88 181 LYS A N 1
ATOM 1464 C CA . LYS A 1 181 ? 83.478 -11.736 -52.714 1.00 81.88 181 LYS A CA 1
ATOM 1465 C C . LYS A 1 181 ? 83.161 -10.244 -52.759 1.00 81.88 181 LYS A C 1
ATOM 1467 O O . LYS A 1 181 ? 82.052 -9.871 -53.121 1.00 81.88 181 LYS A O 1
ATOM 1472 N N . LEU A 1 182 ? 84.165 -9.397 -52.530 1.00 80.44 182 LEU A N 1
ATOM 1473 C CA . LEU A 1 182 ? 84.014 -7.946 -52.572 1.00 80.44 182 LEU A CA 1
ATOM 1474 C C . LEU A 1 182 ? 83.593 -7.476 -53.971 1.00 80.44 182 LEU A C 1
ATOM 1476 O O . LEU A 1 182 ? 82.705 -6.644 -54.095 1.00 80.44 182 LEU A O 1
ATOM 1480 N N . GLN A 1 183 ? 84.163 -8.053 -55.035 1.00 81.88 183 GLN A N 1
ATOM 1481 C CA . GLN A 1 183 ? 83.763 -7.750 -56.412 1.00 81.88 183 GLN A CA 1
ATOM 1482 C C . GLN A 1 183 ? 82.306 -8.150 -56.697 1.00 81.88 183 GLN A C 1
ATOM 1484 O O . GLN A 1 183 ? 81.596 -7.423 -57.394 1.00 81.88 183 GLN A O 1
ATOM 1489 N N . TRP A 1 184 ? 81.844 -9.280 -56.154 1.00 80.56 184 TRP A N 1
ATOM 1490 C CA . TRP A 1 184 ? 80.449 -9.706 -56.263 1.00 80.56 184 TRP A CA 1
ATOM 1491 C C . TRP A 1 184 ? 79.506 -8.770 -55.491 1.00 80.56 184 TRP A C 1
ATOM 1493 O O . TRP A 1 184 ? 78.511 -8.316 -56.056 1.00 80.56 184 TRP A O 1
ATOM 1503 N N . SER A 1 185 ? 79.858 -8.407 -54.256 1.00 79.06 185 SER A N 1
ATOM 1504 C CA . SER A 1 185 ? 79.096 -7.481 -53.408 1.00 79.06 185 SER A CA 1
ATOM 1505 C C . SER A 1 185 ? 79.017 -6.071 -54.016 1.00 79.06 185 SER A C 1
ATOM 1507 O O . SER A 1 185 ? 77.940 -5.475 -54.053 1.00 79.06 185 SER A O 1
ATOM 1509 N N . THR A 1 186 ? 80.111 -5.561 -54.598 1.00 79.25 186 THR A N 1
ATOM 1510 C CA . THR A 1 186 ? 80.123 -4.278 -55.326 1.00 79.25 186 THR A CA 1
ATOM 1511 C C . THR A 1 186 ? 79.208 -4.319 -56.547 1.00 79.25 186 T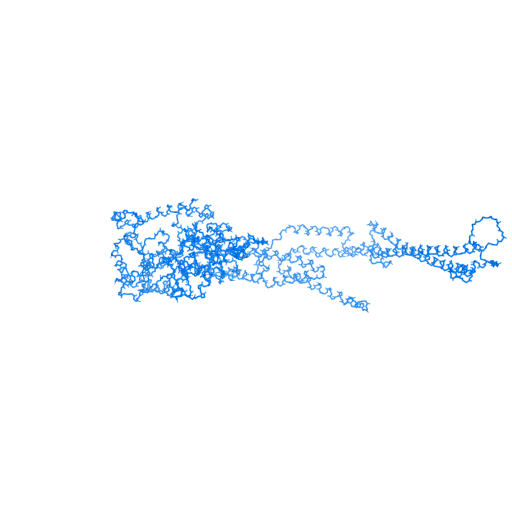HR A C 1
ATOM 1513 O O . THR A 1 186 ? 78.406 -3.408 -56.739 1.00 79.25 186 THR A O 1
ATOM 1516 N N . LYS A 1 187 ? 79.254 -5.403 -57.333 1.00 83.69 187 LYS A N 1
ATOM 1517 C CA . LYS A 1 187 ? 78.388 -5.566 -58.507 1.00 83.69 187 LYS A CA 1
ATOM 1518 C C . LYS A 1 187 ? 76.902 -5.621 -58.127 1.00 83.69 187 LYS A C 1
ATOM 1520 O O . LYS A 1 187 ? 76.076 -5.003 -58.789 1.00 83.69 187 LYS A O 1
ATOM 1525 N N . GLN A 1 188 ? 76.559 -6.321 -57.044 1.00 81.75 188 GLN A N 1
ATOM 1526 C CA . GLN A 1 188 ? 75.189 -6.354 -56.520 1.00 81.75 188 GLN A CA 1
ATOM 1527 C C . GLN A 1 188 ? 74.707 -4.968 -56.070 1.00 81.75 188 GLN A C 1
ATOM 1529 O O . GLN A 1 188 ? 73.567 -4.587 -56.337 1.00 81.75 188 GLN A O 1
ATOM 1534 N N . ASN A 1 189 ? 75.572 -4.183 -55.427 1.00 83.81 189 ASN A N 1
ATOM 1535 C CA . ASN A 1 189 ? 75.231 -2.826 -55.012 1.00 83.81 189 ASN A CA 1
ATOM 1536 C C . ASN A 1 189 ? 75.040 -1.869 -56.207 1.00 83.81 189 ASN A C 1
ATOM 1538 O O . ASN A 1 189 ? 74.132 -1.038 -56.189 1.00 83.81 189 ASN A O 1
ATOM 1542 N N . GLU A 1 190 ? 75.844 -2.008 -57.266 1.00 83.62 190 GLU A N 1
ATOM 1543 C CA . GLU A 1 190 ? 75.667 -1.260 -58.520 1.00 83.62 190 GLU A CA 1
ATOM 1544 C C . GLU A 1 190 ? 74.322 -1.584 -59.194 1.00 83.62 190 GLU A C 1
ATOM 1546 O O . GLU A 1 190 ? 73.591 -0.669 -59.578 1.00 83.62 190 GLU A O 1
ATOM 1551 N N . GLU A 1 191 ? 73.944 -2.865 -59.275 1.00 85.50 191 GLU A N 1
ATOM 1552 C CA . GLU A 1 191 ? 72.654 -3.306 -59.836 1.00 85.50 191 GLU A CA 1
ATOM 1553 C C . GLU A 1 191 ? 71.453 -2.741 -59.048 1.00 85.50 191 GLU A C 1
ATOM 1555 O O . GLU A 1 191 ? 70.471 -2.271 -59.640 1.00 85.50 191 GLU A O 1
ATOM 1560 N N . LEU A 1 192 ? 71.545 -2.722 -57.712 1.00 86.94 192 LEU A N 1
ATOM 1561 C CA . LEU A 1 192 ? 70.534 -2.113 -56.842 1.00 86.94 192 LEU A CA 1
ATOM 1562 C C . LEU A 1 192 ? 70.471 -0.591 -57.021 1.00 86.94 192 LEU A C 1
ATOM 1564 O O . LEU A 1 192 ? 69.376 -0.042 -57.127 1.00 86.94 192 LEU A O 1
ATOM 1568 N N . SER A 1 193 ? 71.619 0.087 -57.126 1.00 85.38 193 SER A N 1
ATOM 1569 C CA . SER A 1 193 ? 71.681 1.542 -57.318 1.00 85.38 193 SER A CA 1
ATOM 1570 C C . SER A 1 193 ? 71.066 1.986 -58.647 1.00 85.38 193 SER A C 1
ATOM 1572 O O . SER A 1 193 ? 70.362 2.995 -58.692 1.00 85.38 193 SER A O 1
ATOM 1574 N N . ILE A 1 194 ? 71.294 1.230 -59.727 1.00 87.69 194 ILE A N 1
ATOM 1575 C CA . ILE A 1 194 ? 70.690 1.493 -61.043 1.00 87.69 194 ILE A CA 1
ATOM 1576 C C . ILE A 1 194 ? 69.167 1.329 -60.975 1.00 87.69 194 ILE A C 1
ATOM 1578 O O . ILE A 1 194 ? 68.421 2.169 -61.484 1.00 87.69 194 ILE A O 1
ATOM 1582 N N . SER A 1 195 ? 68.696 0.265 -60.322 1.00 86.31 195 SER A N 1
ATOM 1583 C CA . SER A 1 195 ? 67.262 -0.011 -60.175 1.00 86.31 195 SER A CA 1
ATOM 1584 C C . SER A 1 195 ? 66.557 1.066 -59.345 1.00 86.31 195 SER A C 1
ATOM 1586 O O . SER A 1 195 ? 65.474 1.522 -59.706 1.00 86.31 195 SER A O 1
ATOM 1588 N N . LEU A 1 196 ? 67.200 1.525 -58.273 1.00 89.12 196 LEU A N 1
ATOM 1589 C CA . LEU A 1 196 ? 66.676 2.549 -57.375 1.00 89.12 196 LEU A CA 1
ATOM 1590 C C . LEU A 1 196 ? 66.596 3.920 -58.056 1.00 89.12 196 LEU A C 1
ATOM 1592 O O . LEU A 1 196 ? 65.544 4.553 -58.016 1.00 89.12 196 LEU A O 1
ATOM 1596 N N . SER A 1 197 ? 67.647 4.319 -58.781 1.00 87.94 197 SER A N 1
ATOM 1597 C CA . SER A 1 197 ? 67.651 5.554 -59.577 1.00 87.94 197 SER A CA 1
ATOM 1598 C C . SER A 1 197 ? 66.542 5.563 -60.636 1.00 87.94 197 SER A C 1
ATOM 1600 O O . SER A 1 197 ? 65.879 6.580 -60.840 1.00 87.94 197 SER A O 1
ATOM 1602 N N . ARG A 1 198 ? 66.271 4.411 -61.265 1.00 89.38 198 ARG A N 1
ATOM 1603 C CA . ARG A 1 198 ? 65.156 4.268 -62.209 1.00 89.38 198 ARG A CA 1
ATOM 1604 C C . ARG A 1 198 ? 63.797 4.496 -61.541 1.00 89.38 198 ARG A C 1
ATOM 1606 O O . ARG A 1 198 ? 62.971 5.207 -62.106 1.00 89.38 198 ARG A O 1
ATOM 1613 N N . LEU A 1 199 ? 63.541 3.891 -60.378 1.00 89.25 199 LEU A N 1
ATOM 1614 C CA . LEU A 1 199 ? 62.256 4.054 -59.684 1.00 89.25 199 LEU A CA 1
ATOM 1615 C C . LEU A 1 199 ? 62.069 5.469 -59.121 1.00 89.25 199 LEU A C 1
ATOM 1617 O O . LEU A 1 199 ? 60.964 6.005 -59.176 1.00 89.25 199 LEU A O 1
ATOM 1621 N N . GLU A 1 200 ? 63.138 6.093 -58.625 1.00 87.56 200 GLU A N 1
ATOM 1622 C CA . GLU A 1 200 ? 63.099 7.485 -58.163 1.00 87.56 200 GLU A CA 1
ATOM 1623 C C . GLU A 1 200 ? 62.819 8.456 -59.318 1.00 87.56 200 GLU A C 1
ATOM 1625 O O . GLU A 1 200 ? 61.990 9.349 -59.162 1.00 87.56 200 GLU A O 1
ATOM 1630 N N . SER A 1 201 ? 63.371 8.213 -60.511 1.00 88.12 201 SER A N 1
ATOM 1631 C CA . SER A 1 201 ? 63.038 8.989 -61.714 1.00 88.12 201 SER A CA 1
ATOM 1632 C C . SER A 1 201 ? 61.557 8.865 -62.109 1.00 88.12 201 SER A C 1
ATOM 1634 O O . SER A 1 201 ? 60.924 9.871 -62.430 1.00 88.12 201 SER A O 1
ATOM 1636 N N . ILE A 1 202 ? 60.968 7.664 -62.017 1.00 87.38 202 ILE A N 1
ATOM 1637 C CA . ILE A 1 202 ? 59.523 7.459 -62.248 1.00 87.38 202 ILE A CA 1
ATOM 1638 C C . ILE A 1 202 ? 58.700 8.256 -61.225 1.00 87.38 202 ILE A C 1
ATOM 1640 O O . ILE A 1 202 ? 57.678 8.850 -61.569 1.00 87.38 202 ILE A O 1
ATOM 1644 N N . LYS A 1 203 ? 59.131 8.292 -59.961 1.00 87.19 203 LYS A N 1
ATOM 1645 C CA . LYS A 1 203 ? 58.452 9.057 -58.911 1.00 87.19 203 LYS A CA 1
ATOM 1646 C C . LYS A 1 203 ? 58.520 10.568 -59.156 1.00 87.19 203 LYS A C 1
ATOM 1648 O O . LYS A 1 203 ? 57.497 11.237 -59.045 1.00 87.19 203 LYS A O 1
ATOM 1653 N N . GLU A 1 204 ? 59.682 11.099 -59.523 1.00 85.00 204 GLU A N 1
ATOM 1654 C CA . GLU A 1 204 ? 59.847 12.525 -59.836 1.00 85.00 204 GLU A CA 1
ATOM 1655 C C . GLU A 1 204 ? 58.975 12.959 -61.021 1.00 85.00 204 GLU A C 1
ATOM 1657 O O . GLU A 1 204 ? 58.325 14.006 -60.975 1.00 85.00 204 GLU A O 1
ATOM 1662 N N . GLU A 1 205 ? 58.900 12.133 -62.068 1.00 82.75 205 GLU A N 1
ATOM 1663 C CA . GLU A 1 205 ? 58.056 12.410 -63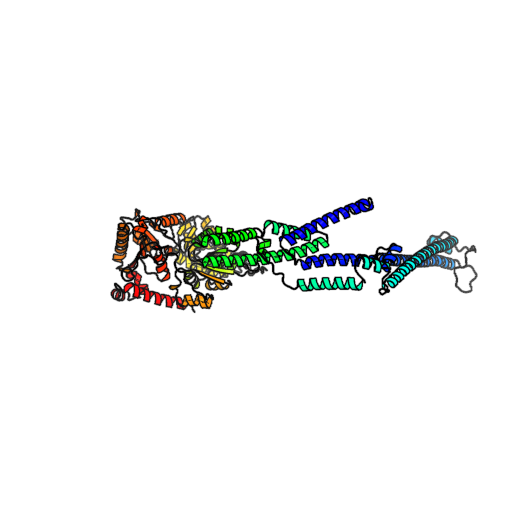.231 1.00 82.75 205 GLU A CA 1
ATOM 1664 C C . GLU A 1 205 ? 56.559 12.318 -62.884 1.00 82.75 205 GLU A C 1
ATOM 1666 O O . GLU A 1 205 ? 55.776 13.176 -63.296 1.00 82.75 205 GLU A O 1
ATOM 1671 N N . HIS A 1 206 ? 56.159 11.355 -62.044 1.00 84.94 206 HIS A N 1
ATOM 1672 C CA . HIS A 1 206 ? 54.808 11.298 -61.479 1.00 84.94 206 HIS A CA 1
ATOM 1673 C C . HIS A 1 206 ? 54.455 12.573 -60.697 1.00 84.94 206 HIS A C 1
ATOM 1675 O O . HIS A 1 206 ? 53.385 13.144 -60.912 1.00 84.94 206 HIS A O 1
ATOM 1681 N N . ASP A 1 207 ? 55.339 13.032 -59.810 1.00 80.75 207 ASP A N 1
ATOM 1682 C CA . ASP A 1 207 ? 55.091 14.196 -58.955 1.00 80.75 207 ASP A CA 1
ATOM 1683 C C . ASP A 1 207 ? 55.050 15.502 -59.774 1.00 80.75 207 ASP A C 1
ATOM 1685 O O . ASP A 1 207 ? 54.216 16.373 -59.517 1.00 80.75 207 ASP A O 1
ATOM 1689 N N . SER A 1 208 ? 55.854 15.603 -60.838 1.00 80.44 208 SER A N 1
ATOM 1690 C CA . SER A 1 208 ? 55.789 16.689 -61.830 1.00 80.44 208 SER A CA 1
ATOM 1691 C C . SER A 1 208 ? 54.455 16.714 -62.598 1.00 80.44 208 SER A C 1
ATOM 1693 O O . SER A 1 208 ? 53.821 17.769 -62.735 1.00 80.44 208 SER A O 1
ATOM 1695 N N . LEU A 1 209 ? 53.971 15.544 -63.036 1.00 76.25 209 LEU A N 1
ATOM 1696 C CA . LEU A 1 209 ? 52.656 15.384 -63.676 1.00 76.25 209 LEU A CA 1
ATOM 1697 C C . LEU A 1 209 ? 51.488 15.663 -62.719 1.00 76.25 209 LEU A C 1
ATOM 1699 O O . LEU A 1 209 ? 50.393 16.008 -63.159 1.00 76.25 209 LEU A O 1
ATOM 1703 N N . LEU A 1 210 ? 51.696 15.507 -61.411 1.00 74.06 210 LEU A N 1
ATOM 1704 C CA . LEU A 1 210 ? 50.713 15.844 -60.383 1.00 74.06 210 LEU A CA 1
ATOM 1705 C C . LEU A 1 210 ? 50.690 17.355 -60.082 1.00 74.06 210 LEU A C 1
ATOM 1707 O O . LEU A 1 210 ? 49.628 17.923 -59.827 1.00 74.06 210 LEU A O 1
ATOM 1711 N N . ALA A 1 211 ? 51.851 18.016 -60.140 1.00 66.88 211 ALA A N 1
ATOM 1712 C CA . ALA A 1 211 ? 52.005 19.452 -59.900 1.00 66.88 211 ALA A CA 1
ATOM 1713 C C . ALA A 1 211 ? 51.443 20.331 -61.036 1.00 66.88 211 ALA A C 1
ATOM 1715 O O . ALA A 1 211 ? 51.098 21.492 -60.818 1.00 66.88 211 ALA A O 1
ATOM 1716 N N . THR A 1 212 ? 51.282 19.783 -62.242 1.00 63.25 212 THR A N 1
ATOM 1717 C CA . THR A 1 212 ? 50.769 20.472 -63.444 1.00 63.25 212 THR A CA 1
ATOM 1718 C C . THR A 1 212 ? 49.234 20.538 -63.521 1.00 63.25 212 THR A C 1
ATOM 1720 O O . THR A 1 212 ? 48.645 20.572 -64.599 1.00 63.25 212 THR A O 1
ATOM 1723 N N . ARG A 1 213 ? 48.564 20.649 -62.366 1.00 55.62 213 ARG A N 1
ATOM 1724 C CA . ARG A 1 213 ? 47.096 20.615 -62.188 1.00 55.62 213 ARG A CA 1
ATOM 1725 C C . ARG A 1 213 ? 46.288 21.682 -62.963 1.00 55.62 213 ARG A C 1
ATOM 1727 O O . ARG A 1 213 ? 45.066 21.645 -62.934 1.00 55.62 213 ARG A O 1
ATOM 1734 N N . ASN A 1 214 ? 46.938 22.612 -63.666 1.00 52.88 214 ASN A N 1
ATOM 1735 C CA . ASN A 1 214 ? 46.289 23.684 -64.434 1.00 52.88 214 ASN A CA 1
ATOM 1736 C C . ASN A 1 214 ? 46.054 23.358 -65.925 1.00 52.88 214 ASN A C 1
ATOM 1738 O O . ASN A 1 214 ? 45.531 24.201 -66.651 1.00 52.88 214 ASN A O 1
ATOM 1742 N N . LEU A 1 215 ? 46.422 22.165 -66.403 1.00 54.31 215 LEU A N 1
ATOM 1743 C CA . LEU A 1 215 ? 46.177 21.723 -67.781 1.00 54.31 215 LEU A CA 1
ATOM 1744 C C . LEU A 1 215 ? 45.482 20.357 -67.763 1.00 54.31 215 LEU A C 1
ATOM 1746 O O . LEU A 1 215 ? 46.127 19.315 -67.824 1.00 54.31 215 LEU A O 1
ATOM 1750 N N . VAL A 1 216 ? 44.152 20.376 -67.653 1.00 58.56 216 VAL A N 1
ATOM 1751 C CA . VAL A 1 216 ? 43.298 19.183 -67.769 1.00 58.56 216 VAL A CA 1
ATOM 1752 C C . VAL A 1 216 ? 43.569 18.513 -69.122 1.00 58.56 216 VAL A C 1
ATOM 1754 O O . VAL A 1 216 ? 43.560 19.183 -70.159 1.00 58.56 216 VAL A O 1
ATOM 1757 N N . SER A 1 217 ? 43.832 17.205 -69.136 1.00 63.03 217 SER A N 1
ATOM 1758 C CA . SER A 1 217 ? 44.105 16.481 -70.381 1.00 63.03 217 SER A CA 1
ATOM 1759 C C . SER A 1 217 ? 42.876 16.490 -71.301 1.00 63.03 217 SER A C 1
ATOM 1761 O O . SER A 1 217 ? 41.729 16.529 -70.850 1.00 63.03 217 SER A O 1
ATOM 1763 N N . SER A 1 218 ? 43.078 16.426 -72.620 1.00 64.69 218 SER A N 1
ATOM 1764 C CA . SER A 1 218 ? 41.969 16.403 -73.590 1.00 64.69 218 SER A CA 1
ATOM 1765 C C . SER A 1 218 ? 40.983 15.244 -73.363 1.00 64.69 218 SER A C 1
ATOM 1767 O O . SER A 1 218 ? 39.806 15.356 -73.704 1.00 64.69 218 SER A O 1
ATOM 1769 N N . GLU A 1 219 ? 41.452 14.146 -72.765 1.00 67.06 219 GLU A N 1
ATOM 1770 C CA . GLU A 1 219 ? 40.654 12.962 -72.427 1.00 67.06 219 GLU A CA 1
ATOM 1771 C C . GLU A 1 219 ? 39.770 13.204 -71.192 1.00 67.06 219 GLU A C 1
ATOM 1773 O O . GLU A 1 219 ? 38.589 12.856 -71.208 1.00 67.06 219 GLU A O 1
ATOM 1778 N N . GLU A 1 220 ? 40.289 13.881 -70.162 1.00 70.62 220 GLU A N 1
ATOM 1779 C CA . GLU A 1 220 ? 39.511 14.313 -68.990 1.00 70.62 220 GLU A CA 1
ATOM 1780 C C . GLU A 1 220 ? 38.422 15.326 -69.377 1.00 70.62 220 GLU A C 1
ATOM 1782 O O . GLU A 1 220 ? 37.278 15.198 -68.940 1.00 70.62 220 GLU A O 1
ATOM 1787 N N . ILE A 1 221 ? 38.734 16.287 -70.258 1.00 71.06 221 ILE A N 1
ATOM 1788 C CA . ILE A 1 221 ? 37.752 17.264 -70.767 1.00 71.06 221 ILE A CA 1
ATOM 1789 C C . ILE A 1 221 ? 36.635 16.556 -71.545 1.00 71.06 221 ILE A C 1
ATOM 1791 O O . ILE A 1 221 ? 35.459 16.891 -71.389 1.00 71.06 221 ILE A O 1
ATOM 1795 N N . SER A 1 222 ? 36.983 15.570 -72.378 1.00 76.00 222 SER A N 1
ATOM 1796 C CA . SER A 1 222 ? 35.997 14.787 -73.128 1.00 76.00 222 SER A CA 1
ATOM 1797 C C . SER A 1 222 ? 35.105 13.954 -72.202 1.00 76.00 222 SER A C 1
ATOM 1799 O O . SER A 1 222 ? 33.887 13.946 -72.382 1.00 76.00 222 SER A O 1
ATOM 1801 N N . PHE A 1 223 ? 35.687 13.294 -71.195 1.00 81.06 223 PHE A N 1
ATOM 1802 C CA . PHE A 1 223 ? 34.950 12.498 -70.210 1.00 81.06 223 PHE A CA 1
ATOM 1803 C C . PHE A 1 223 ? 33.981 13.357 -69.390 1.00 81.06 223 PHE A C 1
ATOM 1805 O O . PHE A 1 223 ? 32.815 12.997 -69.229 1.00 81.06 223 PHE A O 1
ATOM 1812 N N . LEU A 1 224 ? 34.434 14.519 -68.911 1.00 78.25 224 LEU A N 1
ATOM 1813 C CA . LEU A 1 224 ? 33.589 15.445 -68.159 1.00 78.25 224 LEU A CA 1
ATOM 1814 C C . LEU A 1 224 ? 32.427 15.962 -69.015 1.00 78.25 224 LEU A C 1
ATOM 1816 O O . LEU A 1 224 ? 31.287 15.919 -68.553 1.00 78.25 224 LEU A O 1
ATOM 1820 N N . ARG A 1 225 ? 32.671 16.342 -70.280 1.00 79.69 225 ARG A N 1
ATOM 1821 C CA . ARG A 1 225 ? 31.601 16.781 -71.198 1.00 79.69 225 ARG A CA 1
ATOM 1822 C C . ARG A 1 225 ? 30.575 15.687 -71.475 1.00 79.69 225 ARG A C 1
ATOM 1824 O O . ARG A 1 225 ? 29.384 15.981 -71.489 1.00 79.69 225 ARG A O 1
ATOM 1831 N N . GLU A 1 226 ? 31.009 14.439 -71.659 1.00 81.50 226 GLU A N 1
ATOM 1832 C CA . GLU A 1 226 ? 30.104 13.292 -71.834 1.00 81.50 226 GLU A CA 1
ATOM 1833 C C . GLU A 1 226 ? 29.197 13.094 -70.608 1.00 81.50 226 GLU A C 1
ATOM 1835 O O . GLU A 1 226 ? 28.035 12.712 -70.739 1.00 81.50 226 GLU A O 1
ATOM 1840 N N . LYS A 1 227 ? 29.708 13.392 -69.407 1.00 80.25 227 LYS A N 1
ATOM 1841 C CA . LYS A 1 227 ? 28.951 13.337 -68.148 1.00 80.25 227 LYS A CA 1
ATOM 1842 C C . LYS A 1 227 ? 28.254 14.654 -67.783 1.00 80.25 227 LYS A C 1
ATOM 1844 O O . LYS A 1 227 ? 27.688 14.745 -66.698 1.00 80.25 227 LYS A O 1
ATOM 1849 N N . GLY A 1 228 ? 28.249 15.642 -68.683 1.00 79.88 228 GLY A N 1
ATOM 1850 C CA . GLY A 1 228 ? 27.518 16.904 -68.528 1.00 79.88 228 GLY A CA 1
ATOM 1851 C C . GLY A 1 228 ? 28.239 18.001 -67.735 1.00 79.88 228 GLY A C 1
ATOM 1852 O O . GLY A 1 228 ? 27.600 18.981 -67.361 1.00 79.88 228 GLY A O 1
ATOM 1853 N N . PHE A 1 229 ? 29.546 17.873 -67.488 1.00 79.31 229 PHE A N 1
ATOM 1854 C CA . PHE A 1 229 ? 30.359 18.855 -66.761 1.00 79.31 229 PHE A CA 1
ATOM 1855 C C . PHE A 1 229 ? 31.352 19.564 -67.686 1.00 79.31 229 PHE A C 1
ATOM 1857 O O . PHE A 1 229 ? 32.052 18.938 -68.480 1.00 79.31 229 PHE A O 1
ATOM 1864 N N . ASN A 1 230 ? 31.439 20.890 -67.568 1.00 73.00 230 ASN A N 1
ATOM 1865 C CA . ASN A 1 230 ? 32.332 21.702 -68.403 1.00 73.00 230 ASN A CA 1
ATOM 1866 C C . ASN A 1 230 ? 33.769 21.767 -67.865 1.00 73.00 230 ASN A C 1
ATOM 1868 O O . ASN A 1 230 ? 34.693 22.008 -68.641 1.00 73.00 230 ASN A O 1
ATOM 1872 N N . SER A 1 231 ? 33.958 21.559 -66.561 1.00 75.25 231 SER A N 1
ATOM 1873 C CA . SER A 1 231 ? 35.268 21.516 -65.912 1.00 75.25 231 SER A CA 1
ATOM 1874 C C . SER A 1 231 ? 35.221 20.667 -64.638 1.00 75.25 231 SER A C 1
ATOM 1876 O O . SER A 1 231 ? 34.140 20.327 -64.146 1.00 75.25 231 SER A O 1
ATOM 1878 N N . TYR A 1 232 ? 36.394 20.307 -64.114 1.00 77.31 232 TYR A N 1
ATOM 1879 C CA . TYR A 1 232 ? 36.502 19.560 -62.860 1.00 77.31 232 TYR A CA 1
ATOM 1880 C C . TYR A 1 232 ? 36.092 20.428 -61.660 1.00 77.31 232 TYR A C 1
ATOM 1882 O O . TYR A 1 232 ? 35.480 19.926 -60.722 1.00 77.31 232 TYR A O 1
ATOM 1890 N N . GLU A 1 233 ? 36.365 21.734 -61.710 1.00 77.38 233 GLU A N 1
ATOM 1891 C CA . GLU A 1 233 ? 35.981 22.705 -60.679 1.00 77.38 233 GLU A CA 1
ATOM 1892 C C . GLU A 1 233 ? 34.462 22.760 -60.522 1.00 77.38 233 GLU A C 1
ATOM 1894 O O . GLU A 1 233 ? 33.970 22.653 -59.408 1.00 77.38 233 GLU A O 1
ATOM 1899 N N . LEU A 1 234 ? 33.710 22.801 -61.629 1.00 79.38 234 LEU A N 1
ATOM 1900 C CA . LEU A 1 234 ? 32.242 22.779 -61.596 1.00 79.38 234 LEU A CA 1
ATOM 1901 C C . LEU A 1 234 ? 31.679 21.471 -61.025 1.00 79.38 234 LEU A C 1
ATOM 1903 O O . LEU A 1 234 ? 30.643 21.480 -60.362 1.00 79.38 234 LEU A O 1
ATOM 1907 N N . LEU A 1 235 ? 32.337 20.336 -61.283 1.00 80.62 235 LEU A N 1
ATOM 1908 C CA . LEU A 1 235 ? 31.972 19.059 -60.667 1.00 80.62 235 LEU A CA 1
ATOM 1909 C C . LEU A 1 235 ? 32.223 19.093 -59.152 1.00 80.62 235 LEU A C 1
ATOM 1911 O O . LEU A 1 235 ? 31.374 18.642 -58.382 1.00 80.62 235 LEU A O 1
ATOM 1915 N N . ASP A 1 236 ? 33.362 19.639 -58.722 1.00 79.06 236 ASP A N 1
ATOM 1916 C CA . ASP A 1 236 ? 33.717 19.746 -57.306 1.00 79.06 236 ASP A CA 1
ATOM 1917 C C . ASP A 1 236 ? 32.813 20.737 -56.558 1.00 79.06 236 ASP A C 1
ATOM 1919 O O . ASP A 1 236 ? 32.324 20.412 -55.480 1.00 79.06 236 ASP A O 1
ATOM 1923 N N . GLU A 1 237 ? 32.495 21.886 -57.158 1.00 83.69 237 GLU A N 1
ATOM 1924 C CA . GLU A 1 237 ? 31.528 22.863 -56.643 1.00 83.69 237 GLU A CA 1
ATOM 1925 C C . GLU A 1 237 ? 30.138 22.241 -56.468 1.00 83.69 237 GLU A C 1
ATOM 1927 O O . GLU A 1 237 ? 29.493 22.439 -55.440 1.00 83.69 237 GLU A O 1
ATOM 1932 N N . ASN A 1 238 ? 29.683 21.431 -57.430 1.00 82.94 238 ASN A N 1
ATOM 1933 C CA . ASN A 1 238 ? 28.386 20.755 -57.354 1.00 82.94 238 ASN A CA 1
ATOM 1934 C C . ASN A 1 238 ? 28.349 19.718 -56.214 1.00 82.94 238 ASN A C 1
ATOM 1936 O O . ASN A 1 238 ? 27.366 19.624 -55.475 1.00 82.94 238 ASN A O 1
ATOM 1940 N N . ILE A 1 239 ? 29.449 18.984 -56.016 1.00 83.25 239 ILE A N 1
ATOM 1941 C CA . ILE A 1 239 ? 29.615 18.065 -54.880 1.00 83.25 239 ILE A CA 1
ATOM 1942 C C . ILE A 1 239 ? 29.619 18.839 -53.554 1.00 83.25 239 ILE A C 1
ATOM 1944 O O . ILE A 1 239 ? 28.918 18.449 -52.617 1.00 83.25 239 ILE A O 1
ATOM 1948 N N . GLN A 1 240 ? 30.365 19.943 -53.463 1.00 81.94 240 GLN A N 1
ATOM 1949 C CA . GLN A 1 240 ? 30.441 20.775 -52.258 1.00 81.94 240 GLN A CA 1
ATOM 1950 C C . GLN A 1 240 ? 29.080 21.390 -51.904 1.00 81.94 240 GLN A C 1
ATOM 1952 O O . GLN A 1 240 ? 28.661 21.323 -50.747 1.00 81.94 240 GLN A O 1
ATOM 1957 N N . GLU A 1 241 ? 28.348 21.914 -52.888 1.00 83.44 241 GLU A N 1
ATOM 1958 C CA . GLU A 1 241 ? 27.034 22.524 -52.680 1.00 83.44 241 GLU A CA 1
ATOM 1959 C C . GLU A 1 241 ? 25.993 21.500 -52.214 1.00 83.44 241 GLU A C 1
ATOM 1961 O O . GLU A 1 241 ? 25.276 21.731 -51.240 1.00 83.44 241 GLU A O 1
ATOM 1966 N N . LYS A 1 242 ? 25.940 20.317 -52.837 1.00 82.00 242 LYS A N 1
ATOM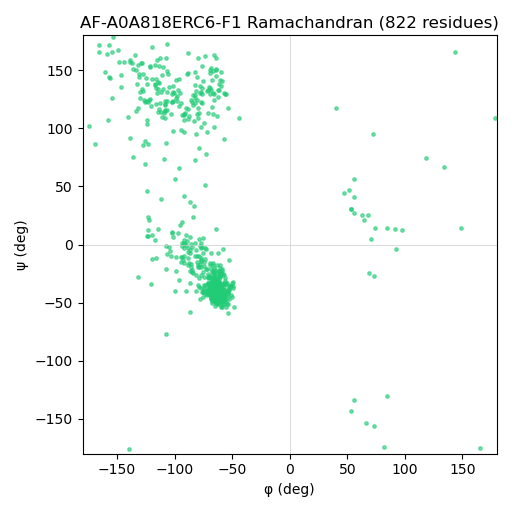 1967 C CA . LYS A 1 242 ? 25.034 19.247 -52.391 1.00 82.00 242 LYS A CA 1
ATOM 1968 C C . LYS A 1 242 ? 25.387 18.742 -50.991 1.00 82.00 242 LYS A C 1
ATOM 1970 O O . LYS A 1 242 ? 24.486 18.515 -50.184 1.00 82.00 242 LYS A O 1
ATOM 1975 N N . THR A 1 243 ? 26.678 18.643 -50.669 1.00 80.75 243 THR A N 1
ATOM 1976 C CA . THR A 1 243 ? 27.151 18.304 -49.314 1.00 80.75 243 THR A CA 1
ATOM 1977 C C . THR A 1 243 ? 26.708 19.357 -48.291 1.00 80.75 243 THR A C 1
ATOM 1979 O O . THR A 1 243 ? 26.249 19.010 -47.200 1.00 80.75 243 THR A O 1
ATOM 1982 N N . ARG A 1 244 ? 26.765 20.645 -48.657 1.00 80.94 244 ARG A N 1
ATOM 1983 C CA . ARG A 1 244 ? 26.290 21.758 -47.825 1.00 80.94 244 ARG A CA 1
ATOM 1984 C C . ARG A 1 244 ? 24.782 21.690 -47.582 1.00 80.94 244 ARG A C 1
ATOM 1986 O O . ARG A 1 244 ? 24.366 21.773 -46.430 1.00 80.94 244 ARG A O 1
ATOM 1993 N N . ILE A 1 245 ? 23.973 21.469 -48.622 1.00 76.75 245 ILE A N 1
ATOM 1994 C CA . ILE A 1 245 ? 22.505 21.355 -48.509 1.00 76.75 245 ILE A CA 1
ATOM 1995 C C . ILE A 1 245 ? 22.109 20.197 -47.581 1.00 76.75 245 ILE A C 1
ATOM 1997 O O . ILE A 1 245 ? 21.220 20.359 -46.741 1.00 76.75 245 ILE A O 1
ATOM 2001 N N . ILE A 1 246 ? 22.792 19.050 -47.681 1.00 72.12 246 ILE A N 1
ATOM 2002 C CA . ILE A 1 246 ? 22.604 17.919 -46.759 1.00 72.12 246 ILE A CA 1
ATOM 2003 C C . ILE A 1 246 ? 22.929 18.346 -45.316 1.00 72.12 246 ILE A C 1
ATOM 2005 O O . ILE A 1 246 ? 22.145 18.076 -44.404 1.00 72.12 246 ILE A O 1
ATOM 2009 N N . GLY A 1 247 ? 24.049 19.044 -45.103 1.00 66.00 247 GLY A N 1
ATOM 2010 C CA . GLY A 1 247 ? 24.473 19.518 -43.782 1.00 66.00 247 GLY A CA 1
ATOM 2011 C C . GLY A 1 247 ? 23.559 20.585 -43.163 1.00 66.00 247 GLY A C 1
ATOM 2012 O O . GLY A 1 247 ? 23.375 20.608 -41.946 1.00 66.00 247 GLY A O 1
ATOM 2013 N N . GLU A 1 248 ? 22.963 21.458 -43.976 1.00 67.94 248 GLU A N 1
ATOM 2014 C CA . GLU A 1 248 ? 22.020 22.492 -43.531 1.00 67.94 248 GLU A CA 1
ATOM 2015 C C . GLU A 1 248 ? 20.646 21.905 -43.193 1.00 67.94 248 GLU A C 1
ATOM 2017 O O . GLU A 1 248 ? 20.096 22.197 -42.128 1.00 67.94 248 GLU A O 1
ATOM 2022 N N . ARG A 1 249 ? 20.105 21.020 -44.043 1.00 63.78 249 ARG A N 1
ATOM 2023 C CA . ARG A 1 249 ? 18.812 20.364 -43.785 1.00 63.78 249 ARG A CA 1
ATOM 2024 C C . ARG A 1 249 ? 18.879 19.332 -42.661 1.00 63.78 249 ARG A C 1
ATOM 2026 O O . ARG A 1 249 ? 17.906 19.194 -41.928 1.00 63.78 249 ARG A O 1
ATOM 2033 N N . GLY A 1 250 ? 20.032 18.697 -42.438 1.00 55.00 250 GLY A N 1
ATOM 2034 C CA . GLY A 1 250 ? 20.263 17.815 -41.287 1.00 55.00 250 GLY A CA 1
ATOM 2035 C C . GLY A 1 250 ? 20.186 18.515 -39.920 1.00 55.00 250 GLY A C 1
ATOM 2036 O O . GLY A 1 250 ? 19.996 17.849 -38.905 1.00 55.00 250 GLY A O 1
ATOM 2037 N N . LYS A 1 251 ? 20.288 19.854 -39.872 1.00 52.31 251 LYS A N 1
ATOM 2038 C CA . LYS A 1 251 ? 20.161 20.648 -38.634 1.00 52.31 251 LYS A CA 1
ATOM 2039 C C . LYS A 1 251 ? 18.718 21.049 -38.300 1.00 52.31 251 LYS A C 1
ATOM 2041 O O . LYS A 1 251 ? 18.451 21.405 -37.152 1.00 52.31 251 LYS A O 1
ATOM 2046 N N . ASN A 1 252 ? 17.782 20.963 -39.249 1.00 45.88 252 ASN A N 1
ATOM 2047 C CA . ASN A 1 252 ? 16.367 21.221 -38.990 1.00 45.88 252 ASN A CA 1
ATOM 2048 C C . ASN A 1 252 ? 15.663 19.924 -38.580 1.00 45.88 252 ASN A C 1
ATOM 2050 O O . ASN A 1 252 ? 15.592 18.963 -39.340 1.00 45.88 252 ASN A O 1
ATOM 2054 N N . LYS A 1 253 ? 15.148 19.909 -37.346 1.00 50.69 253 LYS A N 1
ATOM 2055 C CA . LYS A 1 253 ? 14.343 18.832 -36.755 1.00 50.69 253 LYS A CA 1
ATOM 2056 C C . LYS A 1 253 ? 13.293 18.324 -37.756 1.00 50.69 253 LYS A C 1
ATOM 2058 O O . LYS A 1 253 ? 12.320 19.025 -38.015 1.00 50.69 253 LYS A O 1
ATOM 2063 N N . GLN A 1 254 ? 13.471 17.109 -38.281 1.00 53.75 254 GLN A N 1
ATOM 2064 C CA . GLN A 1 254 ? 12.384 16.364 -38.924 1.00 53.75 254 GLN A CA 1
ATOM 2065 C C . GLN A 1 254 ? 11.213 16.293 -37.936 1.00 53.75 254 GLN A C 1
ATOM 2067 O O . GLN A 1 254 ? 11.377 15.744 -36.851 1.00 53.75 254 GLN A O 1
ATOM 2072 N N . SER A 1 255 ? 10.066 16.880 -38.279 1.00 52.19 255 SER A N 1
ATOM 2073 C CA . SER A 1 255 ? 8.803 16.616 -37.594 1.00 52.19 255 SER A CA 1
ATOM 2074 C C . SER A 1 255 ? 8.147 15.422 -38.276 1.00 52.19 255 SER A C 1
ATOM 2076 O O . SER A 1 255 ? 7.681 15.547 -39.413 1.00 52.19 255 SER A O 1
ATOM 2078 N N . PHE A 1 256 ? 8.130 14.263 -37.627 1.00 61.88 256 PHE A N 1
ATOM 2079 C CA . PHE A 1 256 ? 7.409 13.114 -38.164 1.00 61.88 256 PHE A CA 1
ATOM 2080 C C . PHE A 1 256 ? 5.896 13.370 -38.080 1.00 61.88 256 PHE A C 1
ATOM 2082 O O . PHE A 1 256 ? 5.390 13.866 -37.073 1.00 61.88 256 PHE A O 1
ATOM 2089 N N . HIS A 1 257 ? 5.165 13.061 -39.153 1.00 54.06 257 HIS A N 1
ATOM 2090 C CA . HIS A 1 257 ? 3.705 13.107 -39.149 1.00 54.06 257 HIS A CA 1
ATOM 2091 C C . HIS A 1 257 ? 3.168 11.696 -38.919 1.00 54.06 257 HIS A C 1
ATOM 2093 O O . HIS A 1 257 ? 3.449 10.788 -39.696 1.00 54.06 257 HIS A O 1
ATOM 2099 N N . PHE A 1 258 ? 2.352 11.531 -37.881 1.00 67.50 258 PHE A N 1
ATOM 2100 C CA . PHE A 1 258 ? 1.766 10.249 -37.506 1.00 67.50 258 PHE A CA 1
ATOM 2101 C C . PHE A 1 258 ? 0.253 10.280 -37.747 1.00 67.50 258 PHE A C 1
ATOM 2103 O O . PHE A 1 258 ? -0.459 11.074 -37.137 1.00 67.50 258 PHE A O 1
ATOM 2110 N N . SER A 1 259 ? -0.234 9.472 -38.688 1.00 55.47 259 SER A N 1
ATOM 2111 C CA . SER A 1 259 ? -1.673 9.298 -38.962 1.00 55.47 259 SER A CA 1
ATOM 2112 C C . SER A 1 259 ? -2.119 7.847 -38.795 1.00 55.47 259 SER A C 1
ATOM 2114 O O . SER A 1 259 ? -3.220 7.598 -38.300 1.00 55.47 259 SER A O 1
ATOM 2116 N N . ASP A 1 260 ? -1.237 6.903 -39.124 1.00 62.59 260 ASP A N 1
ATOM 2117 C CA . ASP A 1 260 ? -1.553 5.481 -39.231 1.00 62.59 260 ASP A CA 1
ATOM 2118 C C . ASP A 1 260 ? -0.966 4.665 -38.072 1.00 62.59 260 ASP A C 1
ATOM 2120 O O . ASP A 1 260 ? -0.048 5.102 -37.377 1.00 62.59 260 ASP A O 1
ATOM 2124 N N . ARG A 1 261 ? -1.525 3.468 -37.862 1.00 70.25 261 ARG A N 1
ATOM 2125 C CA . ARG A 1 261 ? -1.085 2.514 -36.837 1.00 70.25 261 ARG A CA 1
ATOM 2126 C C . ARG A 1 261 ? 0.291 1.947 -37.195 1.00 70.25 261 ARG A C 1
ATOM 2128 O O . ARG A 1 261 ? 0.485 1.500 -38.325 1.00 70.25 261 ARG A O 1
ATOM 2135 N N . ILE A 1 262 ? 1.210 1.876 -36.232 1.00 75.19 262 ILE A N 1
ATOM 2136 C CA . ILE A 1 262 ? 2.488 1.179 -36.440 1.00 75.19 262 ILE A CA 1
ATOM 2137 C C . ILE A 1 262 ? 2.282 -0.335 -36.345 1.00 75.19 262 ILE A C 1
ATOM 2139 O O . ILE A 1 262 ? 1.728 -0.849 -35.371 1.00 75.19 262 ILE A O 1
ATOM 2143 N N . ASP A 1 263 ? 2.801 -1.069 -37.331 1.00 77.12 263 ASP A N 1
ATOM 2144 C CA . ASP A 1 263 ? 2.998 -2.513 -37.218 1.00 77.12 263 ASP A CA 1
ATOM 2145 C C . ASP A 1 263 ? 4.237 -2.804 -36.357 1.00 77.12 263 ASP A C 1
ATOM 2147 O O . ASP A 1 263 ? 5.387 -2.728 -36.805 1.00 77.12 263 ASP A O 1
ATOM 2151 N N . ALA A 1 264 ? 3.981 -3.155 -35.098 1.00 68.56 264 ALA A N 1
ATOM 2152 C CA . ALA A 1 264 ? 5.013 -3.439 -34.113 1.00 68.56 264 ALA A CA 1
ATOM 2153 C C . ALA A 1 264 ? 5.894 -4.651 -34.484 1.00 68.56 264 ALA A C 1
ATOM 2155 O O . ALA A 1 264 ? 7.084 -4.664 -34.163 1.00 68.56 264 ALA A O 1
ATOM 2156 N N . SER A 1 265 ? 5.357 -5.641 -35.212 1.00 73.06 265 SER A N 1
ATOM 2157 C CA . SER A 1 265 ? 6.146 -6.786 -35.686 1.00 73.06 265 SER A CA 1
ATOM 2158 C C . SER A 1 265 ? 7.156 -6.344 -36.740 1.00 73.06 265 SER A C 1
ATOM 2160 O O . SER A 1 265 ? 8.323 -6.740 -36.703 1.00 73.06 265 SER A O 1
ATOM 2162 N N . THR A 1 266 ? 6.720 -5.497 -37.668 1.00 77.69 266 THR A N 1
ATOM 2163 C CA . THR A 1 266 ? 7.581 -4.948 -38.719 1.00 77.69 266 THR A CA 1
ATOM 2164 C C . THR A 1 266 ? 8.654 -4.022 -38.133 1.00 77.69 266 THR A C 1
ATOM 2166 O O . THR A 1 266 ? 9.819 -4.123 -38.521 1.00 77.69 266 THR A O 1
ATOM 2169 N N . ALA A 1 267 ? 8.313 -3.201 -37.131 1.00 78.38 267 ALA A N 1
ATOM 2170 C CA . ALA A 1 267 ? 9.272 -2.345 -36.423 1.00 78.38 267 ALA A CA 1
ATOM 2171 C C . ALA A 1 267 ? 10.345 -3.150 -35.675 1.00 78.38 267 ALA A C 1
ATOM 2173 O O . ALA A 1 267 ? 11.537 -2.860 -35.792 1.00 78.38 267 ALA A O 1
ATOM 2174 N N . ASN A 1 268 ? 9.947 -4.206 -34.961 1.00 77.19 268 ASN A N 1
ATOM 2175 C CA . ASN A 1 268 ? 10.887 -5.074 -34.257 1.00 77.19 268 ASN A CA 1
ATOM 2176 C C . ASN A 1 268 ? 11.815 -5.822 -35.225 1.00 77.19 268 ASN A C 1
ATOM 2178 O O . ASN A 1 268 ? 13.027 -5.862 -35.020 1.00 77.19 268 ASN A O 1
ATOM 2182 N N . ASN A 1 269 ? 11.266 -6.371 -36.312 1.00 80.69 269 ASN A N 1
ATOM 2183 C CA . ASN A 1 269 ? 12.067 -7.046 -37.333 1.00 80.69 269 ASN A CA 1
ATOM 2184 C C . ASN A 1 269 ? 13.097 -6.098 -37.962 1.00 80.69 269 ASN A C 1
ATOM 2186 O O . ASN A 1 269 ? 14.237 -6.506 -38.180 1.00 80.69 269 ASN A O 1
ATOM 2190 N N . ALA A 1 270 ? 12.730 -4.833 -38.191 1.00 82.94 270 ALA A N 1
ATOM 2191 C CA . ALA A 1 270 ? 13.650 -3.810 -38.676 1.00 82.94 270 ALA A CA 1
ATOM 2192 C C . ALA A 1 270 ? 14.776 -3.515 -37.668 1.00 82.94 270 ALA A C 1
ATOM 2194 O O . ALA A 1 270 ? 15.944 -3.543 -38.051 1.00 82.94 270 ALA A O 1
ATOM 2195 N N . LEU A 1 271 ? 14.460 -3.311 -36.382 1.00 81.69 271 LEU A N 1
ATOM 2196 C CA . LEU A 1 271 ? 15.462 -3.075 -35.329 1.00 81.69 271 LEU A CA 1
ATOM 2197 C C . LEU A 1 271 ? 16.433 -4.253 -35.168 1.00 81.69 271 LEU A C 1
ATOM 2199 O O . LEU A 1 271 ? 17.649 -4.059 -35.120 1.00 81.69 271 LEU A O 1
ATOM 2203 N N . VAL A 1 272 ? 15.913 -5.484 -35.129 1.00 83.19 272 VAL A N 1
ATOM 2204 C CA . VAL A 1 272 ? 16.735 -6.699 -35.037 1.00 83.19 272 VAL A CA 1
ATOM 2205 C C . VAL A 1 272 ? 17.634 -6.825 -36.263 1.00 83.19 272 VAL A C 1
ATOM 2207 O O . VAL A 1 272 ? 18.831 -7.071 -36.122 1.00 83.19 272 VAL A O 1
ATOM 2210 N N . TYR A 1 273 ? 17.085 -6.627 -37.463 1.00 86.38 273 TYR A N 1
ATOM 2211 C CA . TYR A 1 273 ? 17.848 -6.694 -38.705 1.00 86.38 273 TYR A CA 1
ATOM 2212 C C . TYR A 1 273 ? 18.982 -5.659 -38.742 1.00 86.38 273 TYR A C 1
ATOM 2214 O O . TYR A 1 273 ? 20.118 -6.012 -39.065 1.00 86.38 273 TYR A O 1
ATOM 2222 N N . LEU A 1 274 ? 18.707 -4.411 -38.351 1.00 86.75 274 LEU A N 1
ATOM 2223 C CA . LEU A 1 274 ? 19.703 -3.337 -38.289 1.00 86.75 274 LEU A CA 1
ATOM 2224 C C . LEU A 1 274 ? 20.807 -3.645 -37.268 1.00 86.75 274 LEU A C 1
ATOM 2226 O O . LEU A 1 274 ? 21.985 -3.569 -37.610 1.00 86.75 274 LEU A O 1
ATOM 2230 N N . SER A 1 275 ? 20.447 -4.116 -36.070 1.00 85.19 275 SER A N 1
ATOM 2231 C CA . SER A 1 275 ? 21.422 -4.528 -35.049 1.00 85.19 275 SER A CA 1
ATOM 2232 C C . SER A 1 275 ? 22.318 -5.686 -35.507 1.00 85.19 275 SER A C 1
ATOM 2234 O O . SER A 1 275 ? 23.499 -5.741 -35.160 1.00 85.19 275 SER A O 1
ATOM 2236 N N . GLN A 1 276 ? 21.789 -6.626 -36.296 1.00 86.81 276 GLN A N 1
ATOM 2237 C CA . GLN A 1 276 ? 22.606 -7.690 -36.887 1.00 86.81 276 GLN A CA 1
ATOM 2238 C C . GLN A 1 276 ? 23.525 -7.148 -37.991 1.00 86.81 276 GLN A C 1
ATOM 2240 O O . GLN A 1 276 ? 24.677 -7.568 -38.074 1.00 86.81 276 GLN A O 1
ATOM 2245 N N . CYS A 1 277 ? 23.061 -6.186 -38.796 1.00 86.44 277 CYS A N 1
ATOM 2246 C CA . CYS A 1 277 ? 23.871 -5.544 -39.835 1.00 86.44 277 CYS A CA 1
ATOM 2247 C C . CYS A 1 277 ? 25.045 -4.730 -39.259 1.00 86.44 277 CYS A C 1
ATOM 2249 O O . CYS A 1 277 ? 26.130 -4.742 -39.836 1.00 86.44 277 CYS A O 1
ATOM 2251 N N . GLU A 1 278 ? 24.877 -4.089 -38.099 1.00 85.81 278 GLU A N 1
ATOM 2252 C CA . GLU A 1 278 ? 25.951 -3.365 -37.392 1.00 85.81 278 GLU A CA 1
ATOM 2253 C C . GLU A 1 278 ? 27.109 -4.271 -36.934 1.00 85.81 278 GLU A C 1
ATOM 2255 O O . GLU A 1 278 ? 28.238 -3.803 -36.755 1.00 85.81 278 GLU A O 1
ATOM 2260 N N . LYS A 1 279 ? 26.840 -5.571 -36.753 1.00 87.06 279 LYS A N 1
ATOM 2261 C CA . LYS A 1 279 ? 27.821 -6.584 -36.326 1.00 87.06 279 LYS A CA 1
ATOM 2262 C C . LYS A 1 279 ? 28.604 -7.197 -37.491 1.00 87.06 279 LYS A C 1
ATOM 2264 O O . LYS A 1 279 ? 29.486 -8.019 -37.259 1.00 87.06 279 LYS A O 1
ATOM 2269 N N . VAL A 1 280 ? 28.279 -6.843 -38.735 1.00 84.88 280 VAL A N 1
ATOM 2270 C CA . VAL A 1 280 ? 28.940 -7.388 -39.927 1.00 84.88 280 VAL A CA 1
ATOM 2271 C C . VAL A 1 280 ? 30.300 -6.715 -40.142 1.00 84.88 280 VAL A C 1
ATOM 2273 O O . VAL A 1 280 ? 30.406 -5.490 -40.115 1.00 84.88 280 VAL A O 1
ATOM 2276 N N . ASP A 1 281 ? 31.327 -7.509 -40.468 1.00 79.81 281 ASP A N 1
ATOM 2277 C CA . ASP A 1 281 ? 32.672 -7.052 -40.873 1.00 79.81 281 ASP A CA 1
ATOM 2278 C C . ASP A 1 281 ? 32.691 -6.461 -42.303 1.00 79.81 281 ASP A C 1
ATOM 2280 O O . ASP A 1 281 ? 33.473 -6.850 -43.174 1.00 79.81 281 ASP A O 1
ATOM 2284 N N . HIS A 1 282 ? 31.788 -5.521 -42.588 1.00 84.12 282 HIS A N 1
ATOM 2285 C CA . HIS A 1 282 ? 31.754 -4.767 -43.839 1.00 84.12 282 HIS A CA 1
ATOM 2286 C C . HIS A 1 282 ? 31.392 -3.303 -43.570 1.00 84.12 282 HIS A C 1
ATOM 2288 O O . HIS A 1 282 ? 30.239 -2.987 -43.276 1.00 84.12 282 HIS A O 1
ATOM 2294 N N . HIS A 1 283 ? 32.362 -2.398 -43.746 1.00 78.75 283 HIS A N 1
ATOM 2295 C CA . HIS A 1 283 ? 32.252 -0.975 -43.386 1.00 78.75 283 HIS A CA 1
ATOM 2296 C C . HIS A 1 283 ? 30.960 -0.307 -43.886 1.00 78.75 283 HIS A C 1
ATOM 2298 O O . HIS A 1 283 ? 30.198 0.222 -43.087 1.00 78.75 283 HIS A O 1
ATOM 2304 N N . CYS A 1 284 ? 30.657 -0.400 -45.187 1.00 75.62 284 CYS A N 1
ATOM 2305 C CA . CYS A 1 284 ? 29.485 0.274 -45.768 1.00 75.62 284 CYS A CA 1
ATOM 2306 C C . CYS A 1 284 ? 28.140 -0.224 -45.213 1.00 75.62 284 CYS A C 1
ATOM 2308 O O . CYS A 1 284 ? 27.185 0.545 -45.134 1.00 75.62 284 CYS A O 1
ATOM 2310 N N . VAL A 1 285 ? 28.054 -1.511 -44.850 1.00 83.69 285 VAL A N 1
ATOM 2311 C CA . VAL A 1 285 ? 26.827 -2.102 -44.291 1.00 83.69 285 VAL A CA 1
ATOM 2312 C C . VAL A 1 285 ? 26.647 -1.622 -42.858 1.00 83.69 285 VAL A C 1
ATOM 2314 O O . VAL A 1 285 ? 25.548 -1.233 -42.484 1.00 83.69 285 VAL A O 1
ATOM 2317 N N . LYS A 1 286 ? 27.739 -1.601 -42.090 1.00 84.12 286 LYS A N 1
ATOM 2318 C CA . LYS A 1 286 ? 27.755 -1.142 -40.704 1.00 84.12 286 LYS A CA 1
ATOM 2319 C C . LYS A 1 286 ? 27.347 0.326 -40.573 1.00 84.12 286 LYS A C 1
ATOM 2321 O O . LYS A 1 286 ? 26.503 0.639 -39.745 1.00 84.12 286 LYS A O 1
ATOM 2326 N N . GLU A 1 287 ? 27.912 1.196 -41.404 1.00 79.75 287 GLU A N 1
ATOM 2327 C CA . GLU A 1 287 ? 27.614 2.634 -41.416 1.00 79.75 287 GLU A CA 1
ATOM 2328 C C . GLU A 1 287 ? 26.149 2.906 -41.795 1.00 79.75 287 GLU A C 1
ATOM 2330 O O . GLU A 1 287 ? 25.417 3.539 -41.043 1.00 79.75 287 GLU A O 1
ATOM 2335 N N . SER A 1 288 ? 25.671 2.308 -42.893 1.00 79.00 288 SER A N 1
ATOM 2336 C CA . SER A 1 288 ? 24.276 2.470 -43.338 1.00 79.00 288 SER A CA 1
ATOM 2337 C C . SER A 1 288 ? 23.258 1.907 -42.335 1.00 79.00 288 SER A C 1
ATOM 2339 O O . SER A 1 288 ? 22.151 2.438 -42.199 1.00 79.00 288 SER A O 1
ATOM 2341 N N . ALA A 1 289 ? 23.621 0.820 -41.641 1.00 85.50 289 ALA A N 1
ATOM 2342 C CA . ALA A 1 289 ? 22.803 0.237 -40.587 1.00 85.50 289 ALA A CA 1
ATOM 2343 C C . ALA A 1 289 ? 22.732 1.156 -39.365 1.00 85.50 289 ALA A C 1
ATOM 2345 O O . ALA A 1 289 ? 21.624 1.411 -38.904 1.00 85.50 289 ALA A O 1
ATOM 2346 N N . ALA A 1 290 ? 23.866 1.690 -38.898 1.00 80.31 290 ALA A N 1
ATOM 2347 C CA . ALA A 1 290 ? 23.922 2.604 -37.758 1.00 80.31 290 ALA A CA 1
ATOM 2348 C C . ALA A 1 290 ? 23.078 3.867 -37.996 1.00 80.31 290 ALA A C 1
ATOM 2350 O O . ALA A 1 290 ? 22.219 4.191 -37.175 1.00 80.31 290 ALA A O 1
ATOM 2351 N N . ASP A 1 291 ? 23.227 4.501 -39.164 1.00 78.88 291 ASP A N 1
ATOM 2352 C CA . ASP A 1 291 ? 22.444 5.681 -39.550 1.00 78.88 291 ASP A CA 1
ATOM 2353 C C . ASP A 1 291 ? 20.934 5.388 -39.552 1.00 78.88 291 ASP A C 1
ATOM 2355 O O . ASP A 1 291 ? 20.124 6.127 -38.988 1.00 78.88 291 ASP A O 1
ATOM 2359 N N . THR A 1 292 ? 20.530 4.279 -40.180 1.00 80.94 292 THR A N 1
ATOM 2360 C CA . THR A 1 292 ? 19.109 3.904 -40.275 1.00 80.94 292 THR A CA 1
ATOM 2361 C C . THR A 1 292 ? 18.543 3.503 -38.909 1.00 80.94 292 THR A C 1
ATOM 2363 O O . THR A 1 292 ? 17.381 3.784 -38.615 1.00 80.94 292 THR A O 1
ATOM 2366 N N . HIS A 1 293 ? 19.354 2.874 -38.059 1.00 83.69 293 HIS A N 1
ATOM 2367 C CA . HIS A 1 293 ? 18.985 2.458 -36.708 1.00 83.69 293 HIS A CA 1
ATOM 2368 C C . HIS A 1 293 ? 18.765 3.653 -35.781 1.00 83.69 293 HIS A C 1
ATOM 2370 O O . HIS A 1 293 ? 17.784 3.665 -35.034 1.00 83.69 293 HIS A O 1
ATOM 2376 N N . GLU A 1 294 ? 19.619 4.675 -35.857 1.00 80.62 294 GLU A N 1
ATOM 2377 C CA . GLU A 1 294 ? 19.466 5.910 -35.085 1.00 80.62 294 GLU A CA 1
ATOM 2378 C C . GLU A 1 294 ? 18.175 6.653 -35.463 1.00 80.62 294 GLU A C 1
ATOM 2380 O O . GLU A 1 294 ? 17.378 7.013 -34.591 1.00 80.62 294 GLU A O 1
ATOM 2385 N N . ILE A 1 295 ? 17.905 6.805 -36.764 1.00 78.06 295 ILE A N 1
ATOM 2386 C CA . ILE A 1 295 ? 16.704 7.500 -37.250 1.00 78.06 295 ILE A CA 1
ATOM 2387 C C . ILE A 1 295 ? 15.430 6.712 -36.905 1.00 78.06 295 ILE A C 1
ATOM 2389 O O . ILE A 1 295 ? 14.445 7.305 -36.460 1.00 78.06 295 ILE A O 1
ATOM 2393 N N . LEU A 1 296 ? 15.440 5.379 -37.046 1.00 82.12 296 LEU A N 1
ATOM 2394 C CA . LEU A 1 296 ? 14.298 4.534 -36.678 1.00 82.12 296 LEU A CA 1
ATOM 2395 C C . LEU A 1 296 ? 13.995 4.605 -35.174 1.00 82.12 296 LEU A C 1
ATOM 2397 O O . LEU A 1 296 ? 12.831 4.706 -34.789 1.00 82.12 296 LEU A O 1
ATOM 2401 N N . LYS A 1 297 ? 15.021 4.608 -34.312 1.00 78.06 297 LYS A N 1
ATOM 2402 C CA . LYS A 1 297 ? 14.841 4.798 -32.861 1.00 78.06 297 LYS A CA 1
ATOM 2403 C C . LYS A 1 297 ? 14.191 6.139 -32.541 1.00 78.06 297 LYS A C 1
ATOM 2405 O O . LYS A 1 297 ? 13.251 6.193 -31.748 1.00 78.06 297 LYS A O 1
ATOM 2410 N N . LYS A 1 298 ? 14.651 7.210 -33.191 1.00 76.31 298 LYS A N 1
ATOM 2411 C CA . LYS A 1 298 ? 14.072 8.546 -33.036 1.00 76.31 298 LYS A CA 1
ATOM 2412 C C . LYS A 1 298 ? 12.602 8.587 -33.475 1.00 76.31 298 LYS A C 1
ATOM 2414 O O . LYS A 1 298 ? 11.768 9.099 -32.734 1.00 76.31 298 LYS A O 1
ATOM 2419 N N . TYR A 1 299 ? 12.277 7.994 -34.625 1.00 79.50 299 TYR A N 1
ATOM 2420 C CA . TYR A 1 299 ? 10.901 7.873 -35.120 1.00 79.50 299 TYR A CA 1
ATOM 2421 C C . TYR A 1 299 ? 9.984 7.160 -34.115 1.00 79.50 299 TYR A C 1
ATOM 2423 O O . TYR A 1 299 ? 8.908 7.661 -33.796 1.00 79.50 299 TYR A O 1
ATOM 2431 N N . LEU A 1 300 ? 10.420 6.019 -33.570 1.00 76.25 300 LEU A N 1
ATOM 2432 C CA . LEU A 1 300 ? 9.636 5.245 -32.599 1.00 76.25 300 LEU A CA 1
ATOM 2433 C C . LEU A 1 300 ? 9.417 6.003 -31.280 1.00 76.25 300 LEU A C 1
ATOM 2435 O O . LEU A 1 300 ? 8.329 5.932 -30.708 1.00 76.25 300 LEU A O 1
ATOM 2439 N N . SER A 1 301 ? 10.415 6.765 -30.824 1.00 69.38 301 SER A N 1
ATOM 2440 C CA . SER A 1 301 ? 10.289 7.627 -29.643 1.00 69.38 301 SER A CA 1
ATOM 2441 C C . SER A 1 301 ? 9.268 8.754 -29.866 1.00 69.38 301 SER A C 1
ATOM 2443 O O . SER A 1 301 ? 8.352 8.944 -29.062 1.00 69.38 301 SER A O 1
ATOM 2445 N N . GLU A 1 302 ? 9.354 9.463 -30.997 1.00 71.62 302 GLU A N 1
ATOM 2446 C CA . GLU A 1 302 ? 8.387 10.510 -31.352 1.00 71.62 302 GLU A CA 1
ATOM 2447 C C . GLU A 1 302 ? 6.968 9.944 -31.565 1.00 71.62 302 GLU A C 1
ATOM 2449 O O . GLU A 1 302 ? 5.993 10.579 -31.151 1.00 71.62 302 GLU A O 1
ATOM 2454 N N . TYR A 1 303 ? 6.841 8.722 -32.097 1.00 75.50 303 TYR A N 1
ATOM 2455 C CA . TYR A 1 303 ? 5.558 8.022 -32.208 1.00 75.50 303 TYR A CA 1
ATOM 2456 C C . TYR A 1 303 ? 4.939 7.709 -30.842 1.00 75.50 303 TYR A C 1
ATOM 2458 O O . TYR A 1 303 ? 3.744 7.925 -30.636 1.00 75.50 303 TYR A O 1
ATOM 2466 N N . GLY A 1 304 ? 5.741 7.233 -29.885 1.00 68.38 304 GLY A N 1
ATOM 2467 C CA . GLY A 1 304 ? 5.279 6.984 -28.518 1.00 68.38 304 GLY A CA 1
ATOM 2468 C C . GLY A 1 304 ? 4.752 8.251 -27.841 1.00 68.38 304 GLY A C 1
ATOM 2469 O O . GLY A 1 304 ? 3.693 8.230 -27.209 1.00 68.38 304 GLY A O 1
ATOM 2470 N N . ASN A 1 305 ? 5.433 9.382 -28.046 1.00 64.75 305 ASN A N 1
ATOM 2471 C CA . ASN A 1 305 ? 4.975 10.688 -27.566 1.00 64.75 305 ASN A CA 1
ATOM 2472 C C . ASN A 1 305 ? 3.641 11.103 -28.201 1.00 64.75 305 ASN A C 1
ATOM 2474 O O . ASN A 1 305 ? 2.736 11.549 -27.491 1.00 64.75 305 ASN A O 1
ATOM 2478 N N . PHE A 1 306 ? 3.490 10.923 -29.515 1.00 73.25 306 PHE A N 1
ATOM 2479 C CA . PHE A 1 306 ? 2.228 11.157 -30.217 1.00 73.25 306 PHE A CA 1
ATOM 2480 C C . PHE A 1 306 ? 1.090 10.283 -29.668 1.00 73.25 306 PHE A C 1
ATOM 2482 O O . PHE A 1 306 ? 0.014 10.798 -29.356 1.00 73.25 306 PHE A O 1
ATOM 2489 N N . LEU A 1 307 ? 1.333 8.983 -29.478 1.00 69.62 307 LEU A N 1
ATOM 2490 C CA . LEU A 1 307 ? 0.336 8.038 -28.975 1.00 69.62 307 LEU A CA 1
ATOM 2491 C C . LEU A 1 307 ? -0.133 8.410 -27.560 1.00 69.62 307 LEU A C 1
ATOM 2493 O O . LEU A 1 307 ? -1.334 8.430 -27.295 1.00 69.62 307 LEU A O 1
ATOM 2497 N N . ASN A 1 308 ? 0.794 8.790 -26.676 1.00 62.25 308 ASN A N 1
ATOM 2498 C CA . ASN A 1 308 ? 0.475 9.277 -25.331 1.00 62.25 308 ASN A CA 1
ATOM 2499 C C . ASN A 1 308 ? -0.379 10.553 -25.356 1.00 62.25 308 ASN A C 1
ATOM 2501 O O . ASN A 1 308 ? -1.330 10.680 -24.576 1.00 62.25 308 ASN A O 1
ATOM 2505 N N . GLN A 1 309 ? -0.073 11.493 -26.256 1.00 66.94 309 GLN A N 1
ATOM 2506 C CA . GLN A 1 309 ? -0.872 12.707 -26.431 1.00 66.94 309 GLN A CA 1
ATOM 2507 C C . GLN A 1 309 ? -2.281 12.384 -26.939 1.00 66.94 309 GLN A C 1
ATOM 2509 O O . GLN A 1 309 ? -3.250 12.928 -26.411 1.00 66.94 309 GLN A O 1
ATOM 2514 N N . GLU A 1 310 ? -2.422 11.485 -27.913 1.00 70.19 310 GLU A N 1
ATOM 2515 C CA . GLU A 1 310 ? -3.726 11.070 -28.442 1.00 70.19 310 GLU A CA 1
ATOM 2516 C C . GLU A 1 310 ? -4.568 10.311 -27.409 1.00 70.19 310 GLU A C 1
ATOM 2518 O O . GLU A 1 310 ? -5.751 10.619 -27.247 1.00 70.19 310 GLU A O 1
ATOM 2523 N N . ILE A 1 311 ? -3.970 9.383 -26.652 1.00 69.31 311 ILE A N 1
ATOM 2524 C CA . ILE A 1 311 ? -4.637 8.684 -25.541 1.00 69.31 311 ILE A CA 1
ATOM 2525 C C . ILE A 1 311 ? -5.119 9.696 -24.500 1.00 69.31 311 ILE A C 1
ATOM 2527 O O . ILE A 1 311 ? -6.285 9.666 -24.111 1.00 69.31 311 ILE A O 1
ATOM 2531 N N . SER A 1 312 ? -4.257 10.634 -24.095 1.00 63.12 312 SER A N 1
ATOM 2532 C CA . SER A 1 312 ? -4.597 11.661 -23.103 1.00 63.12 312 SER A CA 1
ATOM 2533 C C . SER A 1 312 ? -5.728 12.569 -23.586 1.00 63.12 312 SER A C 1
ATOM 2535 O O . SER A 1 312 ? -6.671 12.833 -22.839 1.00 63.12 312 SER A O 1
ATOM 2537 N N . LYS A 1 313 ? -5.680 13.024 -24.846 1.00 70.88 313 LYS A N 1
ATOM 2538 C CA . LYS A 1 313 ? -6.759 13.816 -25.456 1.00 70.88 313 LYS A CA 1
ATOM 2539 C C . LYS A 1 313 ? -8.074 13.041 -25.472 1.00 70.88 313 LYS A C 1
ATOM 2541 O O . LYS A 1 313 ? -9.086 13.582 -25.034 1.00 70.88 313 LYS A O 1
ATOM 2546 N N . LYS A 1 314 ? -8.069 11.785 -25.935 1.00 67.19 314 LYS A N 1
ATOM 2547 C CA . LYS A 1 314 ? -9.274 10.942 -26.017 1.00 67.19 314 LYS A CA 1
ATOM 2548 C C . LYS A 1 314 ? -9.847 10.632 -24.634 1.00 67.19 314 LYS A C 1
ATOM 2550 O O . LYS A 1 314 ? -11.052 10.744 -24.445 1.00 67.19 314 LYS A O 1
ATOM 2555 N N . PHE A 1 315 ? -9.001 10.315 -23.657 1.00 66.56 315 PHE A N 1
ATOM 2556 C CA . PHE A 1 315 ? -9.411 10.068 -22.275 1.00 66.56 315 PHE A CA 1
ATOM 2557 C C . PHE A 1 315 ? -10.041 11.311 -21.633 1.00 66.56 315 PHE A C 1
ATOM 2559 O O . PHE A 1 315 ? -11.155 11.238 -21.114 1.00 66.56 315 PHE A O 1
ATOM 2566 N N . ASN A 1 316 ? -9.384 12.470 -21.743 1.00 63.72 316 ASN A N 1
ATOM 2567 C CA . ASN A 1 316 ? -9.919 13.736 -21.233 1.00 63.72 316 ASN A CA 1
ATOM 2568 C C . ASN A 1 316 ? -11.236 14.116 -21.921 1.00 63.72 316 ASN A C 1
ATOM 2570 O O . ASN A 1 316 ? -12.164 14.583 -21.264 1.00 63.72 316 ASN A O 1
ATOM 2574 N N . TYR A 1 317 ? -11.341 13.867 -23.227 1.00 65.75 317 TYR A N 1
ATOM 2575 C CA . TYR A 1 317 ? -12.567 14.089 -23.982 1.00 65.75 317 TYR A CA 1
ATOM 2576 C C . TYR A 1 317 ? -13.713 13.186 -23.496 1.00 65.75 317 TYR A C 1
ATOM 2578 O O . TYR A 1 317 ? -14.803 13.685 -23.224 1.00 65.75 317 TYR A O 1
ATOM 2586 N N . ILE A 1 318 ? -13.462 11.889 -23.279 1.00 62.25 318 ILE A N 1
ATOM 2587 C CA . ILE A 1 318 ? -14.451 10.939 -22.734 1.00 62.25 318 ILE A CA 1
ATOM 2588 C C . ILE A 1 318 ? -14.933 11.361 -21.342 1.00 62.25 318 ILE A C 1
ATOM 2590 O O . ILE A 1 318 ? -16.129 11.282 -21.065 1.00 62.25 318 ILE A O 1
ATOM 2594 N N . ILE A 1 319 ? -14.026 11.832 -20.480 1.00 57.75 319 ILE A N 1
ATOM 2595 C CA . ILE A 1 319 ? -14.372 12.328 -19.138 1.00 57.75 319 ILE A CA 1
ATOM 2596 C C . ILE A 1 319 ? -15.211 13.610 -19.212 1.00 57.75 319 ILE A C 1
ATOM 2598 O O . ILE A 1 319 ? -16.058 13.832 -18.351 1.00 57.75 319 ILE A O 1
ATOM 2602 N N . SER A 1 320 ? -15.001 14.444 -20.234 1.00 60.69 320 SER A N 1
ATOM 2603 C CA . SER A 1 320 ? -15.720 15.712 -20.405 1.00 60.69 320 SER A CA 1
ATOM 2604 C C . SER A 1 320 ? -17.140 15.585 -20.979 1.00 60.69 320 SER A C 1
ATOM 2606 O O . SER A 1 320 ? -17.868 16.574 -20.978 1.00 60.69 320 SER A O 1
ATOM 2608 N N . ILE A 1 321 ? -17.551 14.403 -21.462 1.00 59.44 321 ILE A N 1
ATOM 2609 C CA . ILE A 1 321 ? -18.867 14.190 -22.091 1.00 59.44 321 ILE A CA 1
ATOM 2610 C C . ILE A 1 321 ? -19.912 13.682 -21.078 1.00 59.44 321 ILE A C 1
ATOM 2612 O O . ILE A 1 321 ? -19.784 12.591 -20.496 1.00 59.44 321 ILE A O 1
ATOM 2616 N N . ASP A 1 322 ? -21.002 14.445 -20.940 1.00 50.25 322 ASP A N 1
ATOM 2617 C CA . ASP A 1 322 ? -22.225 14.031 -20.242 1.00 50.25 322 ASP A CA 1
ATOM 2618 C C . ASP A 1 322 ? -22.942 12.882 -20.975 1.00 50.25 322 ASP A C 1
ATOM 2620 O O . ASP A 1 322 ? -22.829 12.714 -22.185 1.00 50.25 322 ASP A O 1
ATOM 2624 N N . ALA A 1 323 ? -23.629 12.035 -20.205 1.00 48.88 323 ALA A N 1
ATOM 2625 C CA . ALA A 1 323 ? -23.920 10.620 -20.474 1.00 48.88 323 ALA A CA 1
ATOM 2626 C C . ALA A 1 323 ? -24.800 10.250 -21.699 1.00 48.88 323 ALA A C 1
ATOM 2628 O O . ALA A 1 323 ? -25.201 9.091 -21.820 1.00 48.88 323 ALA A O 1
ATOM 2629 N N . GLU A 1 324 ? -25.076 11.151 -22.639 1.00 43.31 324 GLU A N 1
ATOM 2630 C CA . GLU A 1 324 ? -25.939 10.870 -23.792 1.00 43.31 324 GLU A CA 1
ATOM 2631 C C . GLU A 1 324 ? -25.132 10.440 -25.033 1.00 43.31 324 GLU A C 1
ATOM 2633 O O . GLU A 1 324 ? -24.573 11.243 -25.774 1.00 43.31 324 GLU A O 1
ATOM 2638 N N . GLY A 1 325 ? -25.059 9.123 -25.260 1.00 46.44 325 GLY A N 1
ATOM 2639 C CA . GLY A 1 325 ? -24.816 8.494 -26.571 1.00 46.44 325 GLY A CA 1
ATOM 2640 C C . GLY A 1 325 ? -23.403 8.553 -27.178 1.00 46.44 325 GLY A C 1
ATOM 2641 O O . GLY A 1 325 ? -23.036 7.639 -27.912 1.00 46.44 325 GLY A O 1
ATOM 2642 N N . GLY A 1 326 ? -22.575 9.552 -26.855 1.00 46.38 326 GLY A N 1
ATOM 2643 C CA . GLY A 1 326 ? -21.246 9.742 -27.466 1.00 46.38 326 GLY A CA 1
ATOM 2644 C C . GLY A 1 326 ? -20.124 8.844 -26.918 1.00 46.38 326 GLY A C 1
ATOM 2645 O O . GLY A 1 326 ? -19.093 8.666 -27.565 1.00 46.38 326 GLY A O 1
ATOM 2646 N N . ARG A 1 327 ? -20.299 8.230 -25.738 1.00 51.97 327 ARG A N 1
ATOM 2647 C CA . ARG A 1 327 ? -19.228 7.455 -25.072 1.00 51.97 327 ARG A CA 1
ATOM 2648 C C . ARG A 1 327 ? -18.808 6.194 -25.833 1.00 51.97 327 ARG A C 1
ATOM 2650 O O . ARG A 1 327 ? -17.663 5.772 -25.702 1.00 51.97 327 ARG A O 1
ATOM 2657 N N . PHE A 1 328 ? -19.691 5.585 -26.624 1.00 47.91 328 PHE A N 1
ATOM 2658 C CA . PHE A 1 328 ? -19.432 4.265 -27.216 1.00 47.91 328 PHE A CA 1
ATOM 2659 C C . PHE A 1 328 ? -18.438 4.306 -28.391 1.00 47.91 328 PHE A C 1
ATOM 2661 O O . PHE A 1 328 ? -17.539 3.476 -28.468 1.00 47.91 328 PHE A O 1
ATOM 2668 N N . GLN A 1 329 ? -18.528 5.308 -29.269 1.00 48.91 329 GLN A N 1
ATOM 2669 C CA . GLN A 1 329 ? -17.605 5.442 -30.405 1.00 48.91 329 GLN A CA 1
ATOM 2670 C C . GLN A 1 329 ? -16.218 5.935 -29.959 1.00 48.91 329 GLN A C 1
ATOM 2672 O O . GLN A 1 329 ? -15.193 5.437 -30.417 1.00 48.91 329 GLN A O 1
ATOM 2677 N N . HIS A 1 330 ? -16.170 6.863 -28.998 1.00 56.03 330 HIS A N 1
ATOM 2678 C CA . HIS A 1 330 ? -14.903 7.374 -28.468 1.00 56.03 330 HIS A CA 1
ATOM 2679 C C . HIS A 1 330 ? -14.189 6.379 -27.542 1.00 56.03 330 HIS A C 1
ATOM 2681 O O . HIS A 1 330 ? -12.959 6.384 -27.495 1.00 56.03 330 HIS A O 1
ATOM 2687 N N . SER A 1 331 ? -14.925 5.494 -26.856 1.00 59.62 331 SER A N 1
ATOM 2688 C CA . SER A 1 331 ? -14.322 4.396 -26.086 1.00 59.62 331 SER A CA 1
ATOM 2689 C C . SER A 1 331 ? -13.690 3.331 -26.978 1.00 59.62 331 SER A C 1
ATOM 2691 O O . SER A 1 331 ? -12.599 2.890 -26.641 1.00 59.62 331 SER A O 1
ATOM 2693 N N . GLN A 1 332 ? -14.274 2.992 -28.135 1.00 61.16 332 GLN A N 1
ATOM 2694 C CA . GLN A 1 332 ? -13.633 2.100 -29.117 1.00 61.16 332 GLN A CA 1
ATOM 2695 C C . GLN A 1 332 ? -12.345 2.699 -29.691 1.00 61.16 332 GLN A C 1
ATOM 2697 O O . GLN A 1 332 ? -11.334 2.016 -29.810 1.00 61.16 332 GLN A O 1
ATOM 2702 N N . ASP A 1 333 ? -12.350 3.993 -30.001 1.00 64.25 333 ASP A N 1
ATOM 2703 C CA . ASP A 1 333 ? -11.166 4.718 -30.466 1.00 64.25 333 ASP A CA 1
ATOM 2704 C C . ASP A 1 333 ? -10.042 4.760 -29.420 1.00 64.25 333 ASP A C 1
ATOM 2706 O O . ASP A 1 333 ? -8.864 4.594 -29.749 1.00 64.25 333 ASP A O 1
ATOM 2710 N N . LEU A 1 334 ? -10.403 4.997 -28.155 1.00 68.75 334 LEU A N 1
ATOM 2711 C CA . LEU A 1 334 ? -9.468 4.921 -27.037 1.00 68.75 334 LEU A CA 1
ATOM 2712 C C . LEU A 1 334 ? -8.964 3.484 -26.865 1.00 68.75 334 LEU A C 1
ATOM 2714 O O . LEU A 1 334 ? -7.762 3.282 -26.749 1.00 68.75 334 LEU A O 1
ATOM 2718 N N . GLU A 1 335 ? -9.851 2.491 -26.909 1.00 66.75 335 GLU A N 1
ATOM 2719 C CA . GLU A 1 335 ? -9.507 1.074 -26.813 1.00 66.75 335 GLU A CA 1
ATOM 2720 C C . GLU A 1 335 ? -8.533 0.657 -27.920 1.00 66.75 335 GLU A C 1
ATOM 2722 O O . GLU A 1 335 ? -7.528 0.019 -27.627 1.00 66.75 335 GLU A O 1
ATOM 2727 N N . MET A 1 336 ? -8.746 1.085 -29.167 1.00 69.19 336 MET A N 1
ATOM 2728 C CA . MET A 1 336 ? -7.820 0.824 -30.274 1.00 69.19 336 MET A CA 1
ATOM 2729 C C . MET A 1 336 ? -6.427 1.413 -30.018 1.00 69.19 336 MET A C 1
ATOM 2731 O O . MET A 1 336 ? -5.425 0.733 -30.249 1.00 69.19 336 MET A O 1
ATOM 2735 N N . ARG A 1 337 ? -6.337 2.649 -29.503 1.00 69.75 337 ARG A N 1
ATOM 2736 C CA . ARG A 1 337 ? -5.045 3.279 -29.163 1.00 69.75 337 ARG A CA 1
ATOM 2737 C C . ARG A 1 337 ? -4.385 2.640 -27.939 1.00 69.75 337 ARG A C 1
ATOM 2739 O O . ARG A 1 337 ? -3.165 2.504 -27.910 1.00 69.75 337 ARG A O 1
ATOM 2746 N N . LEU A 1 338 ? -5.167 2.174 -26.966 1.00 65.25 338 LEU A N 1
ATOM 2747 C CA . LEU A 1 338 ? -4.669 1.400 -25.825 1.00 65.25 338 LEU A CA 1
ATOM 2748 C C . LEU A 1 338 ? -4.179 0.008 -26.249 1.00 65.25 338 LEU A C 1
ATOM 2750 O O . LEU A 1 338 ? -3.140 -0.440 -25.777 1.00 65.25 338 LEU A O 1
ATOM 2754 N N . GLN A 1 339 ? -4.870 -0.663 -27.174 1.00 67.56 339 GLN A N 1
ATOM 2755 C CA . GLN A 1 339 ? -4.425 -1.926 -27.771 1.00 67.56 339 GLN A CA 1
ATOM 2756 C C . GLN A 1 339 ? -3.145 -1.741 -28.594 1.00 67.56 339 GLN A C 1
ATOM 2758 O O . GLN A 1 339 ? -2.284 -2.619 -28.611 1.00 67.56 339 GLN A O 1
ATOM 2763 N N . GLU A 1 340 ? -2.996 -0.604 -29.271 1.00 70.19 340 GLU A N 1
ATOM 2764 C CA . GLU A 1 340 ? -1.758 -0.233 -29.948 1.00 70.19 340 GLU A CA 1
ATOM 2765 C C . GLU A 1 340 ? -0.602 -0.036 -28.955 1.00 70.19 340 GLU A C 1
ATOM 2767 O O . GLU A 1 340 ? 0.450 -0.655 -29.123 1.00 70.19 340 GLU A O 1
ATOM 2772 N N . LEU A 1 341 ? -0.817 0.704 -27.864 1.00 66.50 341 LEU A N 1
ATOM 2773 C CA . LEU A 1 341 ? 0.168 0.849 -26.786 1.00 66.50 341 LEU A CA 1
ATOM 2774 C C . LEU A 1 341 ? 0.534 -0.508 -26.153 1.00 66.50 341 LEU A C 1
ATOM 2776 O O . LEU A 1 341 ? 1.709 -0.812 -25.962 1.00 66.50 341 LEU A O 1
ATOM 2780 N N . SER A 1 342 ? -0.465 -1.359 -25.904 1.00 62.31 342 SER A N 1
ATOM 2781 C CA . SER A 1 342 ? -0.302 -2.732 -25.404 1.00 62.31 342 SER A CA 1
ATOM 2782 C C . SER A 1 342 ? 0.502 -3.618 -26.355 1.00 62.31 342 SER A C 1
ATOM 2784 O O . SER A 1 342 ? 1.265 -4.487 -25.940 1.00 62.31 342 SER A O 1
ATOM 2786 N N . SER A 1 343 ? 0.346 -3.418 -27.665 1.00 64.56 343 SER A N 1
ATOM 2787 C CA . SER A 1 343 ? 1.148 -4.147 -28.641 1.00 64.56 343 SER A CA 1
ATOM 2788 C C . SER A 1 343 ? 2.609 -3.705 -28.603 1.00 64.56 343 SER A C 1
ATOM 2790 O O . SER A 1 343 ? 3.479 -4.561 -28.701 1.00 64.56 343 SER A O 1
ATOM 2792 N N . LEU A 1 344 ? 2.886 -2.417 -28.367 1.00 61.81 344 LEU A N 1
ATOM 2793 C CA . LEU A 1 344 ? 4.244 -1.881 -28.234 1.00 61.81 344 LEU A CA 1
ATOM 2794 C C . LEU A 1 344 ? 4.934 -2.324 -26.931 1.00 61.81 344 LEU A C 1
ATOM 2796 O O . LEU A 1 344 ? 6.134 -2.582 -26.951 1.00 61.81 344 LEU A O 1
ATOM 2800 N N . SER A 1 345 ? 4.198 -2.493 -25.825 1.00 53.69 345 SER A N 1
ATOM 2801 C CA . SER A 1 345 ? 4.758 -2.949 -24.536 1.00 53.69 345 SER A CA 1
ATOM 2802 C C . SER A 1 345 ? 5.276 -4.393 -24.554 1.00 53.69 345 SER A C 1
ATOM 2804 O O . SER A 1 345 ? 6.082 -4.776 -23.710 1.00 53.69 345 SER A O 1
ATOM 2806 N N . ARG A 1 346 ? 4.896 -5.193 -25.559 1.00 56.22 346 ARG A N 1
ATOM 2807 C CA . ARG A 1 346 ? 5.475 -6.526 -25.813 1.00 56.22 346 ARG A CA 1
ATOM 2808 C C . ARG A 1 346 ? 6.899 -6.472 -26.385 1.00 56.22 346 ARG A C 1
ATOM 2810 O O . ARG A 1 346 ? 7.507 -7.525 -26.569 1.00 56.22 346 ARG A O 1
ATOM 2817 N N . PHE A 1 347 ? 7.426 -5.277 -26.666 1.00 59.59 347 PHE A N 1
ATOM 2818 C CA . PHE A 1 347 ? 8.731 -5.054 -27.288 1.00 59.59 347 PHE A CA 1
ATOM 2819 C C . PHE A 1 347 ? 9.589 -4.106 -26.425 1.00 59.59 347 PHE A C 1
ATOM 2821 O O . PHE A 1 347 ? 9.571 -2.890 -26.637 1.00 59.59 347 PHE A O 1
ATOM 2828 N N . PRO A 1 348 ? 10.374 -4.645 -25.469 1.00 50.97 348 PRO A N 1
ATOM 2829 C CA . PRO A 1 348 ? 11.089 -3.862 -24.456 1.00 50.97 348 PRO A CA 1
ATOM 2830 C C . PRO A 1 348 ? 11.958 -2.736 -25.025 1.00 50.97 348 PRO A C 1
ATOM 2832 O O . PRO A 1 348 ? 11.930 -1.633 -24.503 1.00 50.97 348 PRO A O 1
ATOM 2835 N N . HIS A 1 349 ? 12.647 -2.961 -26.148 1.00 47.94 349 HIS A N 1
ATOM 2836 C CA . HIS A 1 349 ? 13.535 -1.963 -26.760 1.00 47.94 349 HIS A CA 1
ATOM 2837 C C . HIS A 1 349 ? 12.814 -0.761 -27.385 1.00 47.94 349 HIS A C 1
ATOM 2839 O O . HIS A 1 349 ? 13.377 0.327 -27.456 1.00 47.94 349 HIS A O 1
ATOM 2845 N N . VAL A 1 350 ? 11.573 -0.943 -27.848 1.00 47.62 350 VAL A N 1
ATOM 2846 C CA . VAL A 1 350 ? 10.740 0.163 -28.350 1.00 47.62 350 VAL A CA 1
ATOM 2847 C C . VAL A 1 350 ? 10.181 0.955 -27.173 1.00 47.62 350 VAL A C 1
ATOM 2849 O O . VAL A 1 350 ? 10.124 2.181 -27.221 1.00 47.62 350 VAL A O 1
ATOM 2852 N N . PHE A 1 351 ? 9.826 0.251 -26.096 1.00 49.19 351 PHE A N 1
ATOM 2853 C CA . PHE A 1 351 ? 9.345 0.855 -24.862 1.00 49.19 351 PHE A CA 1
ATOM 2854 C C . PHE A 1 351 ? 10.450 1.640 -24.141 1.00 49.19 351 PHE A C 1
ATOM 2856 O O . PHE A 1 351 ? 10.186 2.762 -23.735 1.00 49.19 351 PHE A O 1
ATOM 2863 N N . GLU A 1 352 ? 11.689 1.127 -24.094 1.00 50.38 352 GLU A N 1
ATOM 2864 C CA . GLU A 1 352 ? 12.891 1.785 -23.540 1.00 50.38 352 GLU A CA 1
ATOM 2865 C C . GLU A 1 352 ? 13.135 3.186 -24.137 1.00 50.38 352 GLU A C 1
ATOM 2867 O O . GLU A 1 352 ? 13.481 4.113 -23.411 1.00 50.38 352 GLU A O 1
ATOM 2872 N N . CYS A 1 353 ? 12.898 3.386 -25.441 1.00 41.72 353 CYS A N 1
ATOM 2873 C CA . CYS A 1 353 ? 13.041 4.696 -26.102 1.00 41.72 353 CYS A CA 1
ATOM 2874 C C . CYS A 1 353 ? 11.877 5.674 -25.832 1.00 41.72 353 CYS A C 1
ATOM 2876 O O . CYS A 1 353 ? 11.992 6.866 -26.128 1.00 41.72 353 CYS A O 1
ATOM 2878 N N . ILE A 1 354 ? 10.759 5.180 -25.296 1.00 44.44 354 ILE A N 1
ATOM 2879 C CA . ILE A 1 354 ? 9.610 5.963 -24.810 1.00 44.44 354 ILE A CA 1
ATOM 2880 C C . ILE A 1 354 ? 9.777 6.251 -23.294 1.00 44.44 354 ILE A C 1
ATOM 2882 O O . ILE A 1 354 ? 9.095 7.109 -22.732 1.00 44.44 354 ILE A O 1
ATOM 2886 N N . ASP A 1 355 ? 10.719 5.565 -22.630 1.00 45.59 355 ASP A N 1
ATOM 2887 C CA . ASP A 1 355 ? 10.752 5.333 -21.181 1.00 45.59 355 ASP A CA 1
ATOM 2888 C C . ASP A 1 355 ? 11.524 6.342 -20.333 1.00 45.59 355 ASP A C 1
ATOM 2890 O O . ASP A 1 355 ? 11.406 6.311 -19.109 1.00 45.59 355 ASP A O 1
ATOM 2894 N N . ASP A 1 356 ? 12.290 7.257 -20.932 1.00 42.69 356 ASP A N 1
ATOM 2895 C CA . ASP A 1 356 ? 13.064 8.250 -20.163 1.00 42.69 356 ASP A CA 1
ATOM 2896 C C . ASP A 1 356 ? 12.169 9.197 -19.324 1.00 42.69 356 ASP A C 1
ATOM 2898 O O . ASP A 1 356 ? 12.664 9.949 -18.486 1.00 42.69 356 ASP A O 1
ATOM 2902 N N . CYS A 1 357 ? 10.841 9.133 -19.495 1.00 43.50 357 CYS A N 1
ATOM 2903 C CA . CYS A 1 357 ? 9.839 9.847 -18.695 1.00 43.50 357 CYS A CA 1
ATOM 2904 C C . CYS A 1 357 ? 9.031 8.963 -17.719 1.00 43.50 357 CYS A C 1
ATOM 2906 O O . CYS A 1 357 ? 8.148 9.482 -17.028 1.00 43.50 357 CYS A O 1
ATOM 2908 N N . ALA A 1 358 ? 9.250 7.646 -17.662 1.00 52.16 358 ALA A N 1
ATOM 2909 C CA . ALA A 1 358 ? 8.380 6.758 -16.897 1.00 52.16 358 ALA A CA 1
ATOM 2910 C C . ALA A 1 358 ? 8.695 6.743 -15.396 1.00 52.16 358 ALA A C 1
ATOM 2912 O O . ALA A 1 358 ? 9.804 6.428 -14.964 1.00 52.16 358 ALA A O 1
ATOM 2913 N N . ARG A 1 359 ? 7.671 7.047 -14.595 1.00 64.94 359 ARG A N 1
ATOM 2914 C CA . ARG A 1 359 ? 7.732 7.080 -13.130 1.00 64.94 359 ARG A CA 1
ATOM 2915 C C . ARG A 1 359 ? 7.229 5.764 -12.538 1.00 64.94 359 ARG A C 1
ATOM 2917 O O . ARG A 1 359 ? 6.254 5.206 -13.041 1.00 64.94 359 ARG A O 1
ATOM 2924 N N . TYR A 1 360 ? 7.862 5.301 -11.461 1.00 83.06 360 TYR A N 1
ATOM 2925 C CA . TYR A 1 360 ? 7.315 4.222 -10.628 1.00 83.06 360 TYR A CA 1
ATOM 2926 C C . TYR A 1 360 ? 6.178 4.767 -9.765 1.00 83.06 360 TYR A C 1
ATOM 2928 O O . TYR A 1 360 ? 6.268 5.892 -9.273 1.00 83.06 360 TYR A O 1
ATOM 2936 N N . VAL A 1 361 ? 5.110 3.992 -9.594 1.00 88.31 361 VAL A N 1
ATOM 2937 C CA . VAL A 1 361 ? 3.938 4.396 -8.812 1.00 88.31 361 VAL A CA 1
ATOM 2938 C C . VAL A 1 361 ? 3.789 3.470 -7.614 1.00 88.31 361 VAL A C 1
ATOM 2940 O O . VAL A 1 361 ? 3.599 2.269 -7.785 1.00 88.31 361 VAL A O 1
ATOM 2943 N N . ASN A 1 362 ? 3.817 4.034 -6.411 1.00 92.19 362 ASN A N 1
ATOM 2944 C CA . ASN A 1 362 ? 3.518 3.322 -5.176 1.00 92.19 362 ASN A CA 1
ATOM 2945 C C . ASN A 1 362 ? 2.104 3.687 -4.707 1.00 92.19 362 ASN A C 1
ATOM 2947 O O . ASN A 1 362 ? 1.845 4.817 -4.298 1.00 92.19 362 ASN A O 1
ATOM 2951 N N . CYS A 1 363 ? 1.194 2.720 -4.750 1.00 93.75 363 CYS A N 1
ATOM 2952 C CA . CYS A 1 363 ? -0.144 2.789 -4.173 1.00 93.75 363 CYS A CA 1
ATOM 2953 C C . CYS A 1 363 ? -0.096 2.234 -2.745 1.00 93.75 363 CYS A C 1
ATOM 2955 O O . CYS A 1 363 ? 0.042 1.026 -2.545 1.00 93.75 363 CYS A O 1
ATOM 2957 N N . SER A 1 364 ? -0.191 3.109 -1.746 1.00 92.50 364 SER A N 1
ATOM 2958 C CA . SER A 1 364 ? -0.048 2.728 -0.338 1.00 92.50 364 SER A CA 1
ATOM 2959 C C . SER A 1 364 ? -1.314 2.980 0.461 1.00 92.50 364 SER A C 1
ATOM 2961 O O . SER A 1 364 ? -1.949 4.022 0.323 1.00 92.50 364 SER A O 1
ATOM 2963 N N . CYS A 1 365 ? -1.650 2.028 1.328 1.00 89.50 365 CYS A N 1
ATOM 2964 C CA . CYS A 1 365 ? -2.765 2.133 2.267 1.00 89.50 365 CYS A CA 1
ATOM 2965 C C . CYS A 1 365 ? -2.383 1.550 3.640 1.00 89.50 365 CYS A C 1
ATOM 2967 O O . CYS A 1 365 ? -1.251 1.121 3.870 1.00 89.50 365 CYS A O 1
ATOM 2969 N N . TYR A 1 366 ? -3.329 1.502 4.577 1.00 85.75 366 TYR A N 1
ATOM 2970 C CA . TYR A 1 366 ? -3.085 0.968 5.922 1.00 85.75 366 TYR A CA 1
ATOM 2971 C C . TYR A 1 366 ? -3.250 -0.558 6.035 1.00 85.75 366 TYR A C 1
ATOM 2973 O O . TYR A 1 366 ? -2.806 -1.145 7.021 1.00 85.75 366 TYR A O 1
ATOM 2981 N N . SER A 1 367 ? -3.910 -1.206 5.068 1.00 83.75 367 SER A N 1
ATOM 2982 C CA . SER A 1 367 ? -4.365 -2.599 5.177 1.00 83.75 367 SER A CA 1
ATOM 2983 C C . SER A 1 367 ? -3.803 -3.475 4.066 1.00 83.75 367 SER A C 1
ATOM 2985 O O . SER A 1 367 ? -4.038 -3.237 2.884 1.00 83.75 367 SER A O 1
ATOM 2987 N N . GLU A 1 368 ? -3.129 -4.556 4.453 1.00 83.81 368 GLU A N 1
ATOM 2988 C CA . GLU A 1 368 ? -2.610 -5.551 3.511 1.00 83.81 368 GLU A CA 1
ATOM 2989 C C . GLU A 1 368 ? -3.732 -6.190 2.680 1.00 83.81 368 GLU A C 1
ATOM 2991 O O . GLU A 1 368 ? -3.582 -6.401 1.480 1.00 83.81 368 GLU A O 1
ATOM 2996 N N . VAL A 1 369 ? -4.884 -6.451 3.306 1.00 80.69 369 VAL A N 1
ATOM 2997 C CA . VAL A 1 369 ? -6.040 -7.066 2.639 1.00 80.69 369 VAL A CA 1
ATOM 2998 C C . VAL A 1 369 ? -6.615 -6.135 1.570 1.00 80.69 369 VAL A C 1
ATOM 3000 O O . VAL A 1 369 ? -6.903 -6.593 0.465 1.00 80.69 369 VAL A O 1
ATOM 3003 N N . LEU A 1 370 ? -6.752 -4.838 1.872 1.00 81.00 370 LEU A N 1
ATOM 3004 C CA . LEU A 1 370 ? -7.252 -3.847 0.909 1.00 81.00 370 LEU A CA 1
ATOM 3005 C C . LEU A 1 370 ? -6.256 -3.654 -0.238 1.00 81.00 370 LEU A C 1
ATOM 3007 O O . LEU A 1 370 ? -6.641 -3.744 -1.399 1.00 81.00 370 LEU A O 1
ATOM 3011 N N . SER A 1 371 ? -4.971 -3.506 0.089 1.00 88.31 371 SER A N 1
ATOM 3012 C CA . SER A 1 371 ? -3.895 -3.365 -0.896 1.00 88.31 371 SER A CA 1
ATOM 3013 C C . SER A 1 371 ? -3.849 -4.549 -1.872 1.00 88.31 371 SER A C 1
ATOM 3015 O O . SER A 1 371 ? -3.829 -4.368 -3.091 1.00 88.31 371 SER A O 1
ATOM 3017 N N . ALA A 1 372 ? -3.907 -5.780 -1.350 1.00 87.38 372 ALA A N 1
ATOM 3018 C CA . ALA A 1 372 ? -3.896 -6.994 -2.161 1.00 87.38 372 ALA A CA 1
ATOM 3019 C C . ALA A 1 372 ? -5.165 -7.149 -3.016 1.00 87.38 372 ALA A C 1
ATOM 3021 O O . ALA A 1 372 ? -5.076 -7.588 -4.168 1.00 87.38 372 ALA A O 1
ATOM 3022 N N . ARG A 1 373 ? -6.338 -6.784 -2.473 1.00 85.19 373 ARG A N 1
ATOM 3023 C CA . ARG A 1 373 ? -7.605 -6.750 -3.219 1.00 85.19 373 ARG A CA 1
ATOM 3024 C C . ARG A 1 373 ? -7.504 -5.784 -4.394 1.00 85.19 373 ARG A C 1
ATOM 3026 O O . ARG A 1 373 ? -7.728 -6.199 -5.526 1.00 85.19 373 ARG A O 1
ATOM 3033 N N . ASP A 1 374 ? -7.112 -4.540 -4.142 1.00 86.62 374 ASP A N 1
ATOM 3034 C CA . ASP A 1 374 ? -7.092 -3.497 -5.167 1.00 86.62 374 ASP A CA 1
ATOM 3035 C C . ASP A 1 374 ? -6.059 -3.815 -6.252 1.00 86.62 374 ASP A C 1
ATOM 3037 O O . ASP A 1 374 ? -6.370 -3.742 -7.442 1.00 86.62 374 ASP A O 1
ATOM 3041 N N . LYS A 1 375 ? -4.869 -4.303 -5.870 1.00 91.06 375 LYS A N 1
ATOM 3042 C CA . LYS A 1 375 ? -3.878 -4.811 -6.831 1.00 91.06 375 LYS A CA 1
ATOM 3043 C C . LYS A 1 375 ? -4.489 -5.858 -7.761 1.00 91.06 375 LYS A C 1
ATOM 3045 O O . LYS A 1 375 ? -4.289 -5.803 -8.972 1.00 91.06 375 LYS A O 1
ATOM 3050 N N . LYS A 1 376 ? -5.233 -6.817 -7.203 1.00 90.12 376 LYS A N 1
ATOM 3051 C CA . LYS A 1 376 ? -5.870 -7.897 -7.965 1.00 90.12 376 LYS A CA 1
ATOM 3052 C C . LYS A 1 376 ? -6.975 -7.376 -8.885 1.00 90.12 376 LYS A C 1
ATOM 3054 O O . LYS A 1 376 ? -7.039 -7.812 -10.035 1.00 90.12 376 LYS A O 1
ATOM 3059 N N . ASP A 1 377 ? -7.809 -6.462 -8.400 1.00 86.31 377 ASP A N 1
ATOM 3060 C CA . ASP A 1 377 ? -8.934 -5.907 -9.156 1.00 86.31 377 ASP A CA 1
ATOM 3061 C C . ASP A 1 377 ? -8.444 -5.096 -10.370 1.00 86.31 377 ASP A C 1
ATOM 3063 O O . ASP A 1 377 ? -8.981 -5.238 -11.472 1.00 86.31 377 ASP A O 1
ATOM 3067 N N . PHE A 1 378 ? -7.354 -4.335 -10.218 1.00 85.50 378 PHE A N 1
ATOM 3068 C CA . PHE A 1 378 ? -6.767 -3.546 -11.307 1.00 85.50 378 PHE A CA 1
ATOM 3069 C C . PHE A 1 378 ? -5.729 -4.294 -12.166 1.00 85.50 378 PHE A C 1
ATOM 3071 O O . PHE A 1 378 ? -5.392 -3.823 -13.255 1.00 85.50 378 PHE A O 1
ATOM 3078 N N . ALA A 1 379 ? -5.256 -5.481 -11.761 1.00 84.38 379 ALA A N 1
ATOM 3079 C CA . ALA A 1 379 ? -4.205 -6.227 -12.472 1.00 84.38 379 ALA A CA 1
ATOM 3080 C C . ALA A 1 379 ? -4.524 -6.501 -13.952 1.00 84.38 379 ALA A C 1
ATOM 3082 O O . ALA A 1 379 ? -3.629 -6.547 -14.794 1.00 84.38 379 ALA A O 1
ATOM 3083 N N . SER A 1 380 ? -5.797 -6.713 -14.301 1.00 80.44 380 SER A N 1
ATOM 3084 C CA . SER A 1 380 ? -6.203 -6.907 -15.702 1.00 80.44 380 SER A CA 1
ATOM 3085 C C . SER A 1 380 ? -5.974 -5.650 -16.550 1.00 80.44 380 SER A C 1
ATOM 3087 O O . SER A 1 380 ? -5.440 -5.746 -17.654 1.00 80.44 380 SER A O 1
ATOM 3089 N N . VAL A 1 381 ? -6.297 -4.477 -15.999 1.00 78.19 381 VAL A N 1
ATOM 3090 C CA . VAL A 1 381 ? -6.101 -3.170 -16.634 1.00 78.19 381 VAL A CA 1
ATOM 3091 C C . VAL A 1 381 ? -4.612 -2.866 -16.754 1.00 78.19 381 VAL A C 1
ATOM 3093 O O . VAL A 1 381 ? -4.146 -2.520 -17.834 1.00 78.19 381 VAL A O 1
ATOM 3096 N N . PHE A 1 382 ? -3.832 -3.065 -15.690 1.00 82.44 382 PHE A N 1
ATOM 3097 C CA . PHE A 1 382 ? -2.392 -2.796 -15.728 1.00 82.44 382 PHE A CA 1
ATOM 3098 C C . PHE A 1 382 ? -1.641 -3.697 -16.708 1.00 82.44 382 PHE A C 1
ATOM 3100 O O . PHE A 1 382 ? -0.759 -3.213 -17.419 1.00 82.44 382 PHE A O 1
ATOM 3107 N N . ARG A 1 383 ? -2.023 -4.978 -16.812 1.00 81.19 383 ARG A N 1
ATOM 3108 C CA . ARG A 1 383 ? -1.486 -5.891 -17.833 1.00 81.19 383 ARG A CA 1
ATOM 3109 C C . ARG A 1 383 ? -1.876 -5.478 -19.239 1.00 81.19 383 ARG A C 1
ATOM 3111 O O . ARG A 1 383 ? -1.026 -5.492 -20.123 1.00 81.19 383 ARG A O 1
ATOM 3118 N N . ALA A 1 384 ? -3.131 -5.078 -19.444 1.00 64.31 384 ALA A N 1
ATOM 3119 C CA . ALA A 1 384 ? -3.575 -4.563 -20.734 1.00 64.31 384 ALA A CA 1
ATOM 3120 C C . ALA A 1 384 ? -2.769 -3.320 -21.144 1.00 64.31 384 ALA A C 1
ATOM 3122 O O . ALA A 1 384 ? -2.395 -3.199 -22.305 1.00 64.31 384 ALA A O 1
ATOM 3123 N N . LEU A 1 385 ? -2.432 -2.449 -20.190 1.00 68.62 385 LEU A N 1
ATOM 3124 C CA . LEU A 1 385 ? -1.633 -1.242 -20.413 1.00 68.62 385 LEU A CA 1
ATOM 3125 C C . LEU A 1 385 ? -0.111 -1.486 -20.452 1.00 68.62 385 LEU A C 1
ATOM 3127 O O . LEU A 1 385 ? 0.628 -0.580 -20.822 1.00 68.62 385 LEU A O 1
ATOM 3131 N N . GLY A 1 386 ? 0.375 -2.678 -20.086 1.00 67.50 386 GLY A N 1
ATOM 3132 C CA . GLY A 1 386 ? 1.810 -2.984 -20.020 1.00 67.50 386 GLY A CA 1
ATOM 3133 C C . GLY A 1 386 ? 2.570 -2.246 -18.909 1.00 67.50 386 GLY A C 1
ATOM 3134 O O . GLY A 1 386 ? 3.767 -2.018 -19.040 1.00 67.50 386 GLY A O 1
ATOM 3135 N N . ILE A 1 387 ? 1.883 -1.844 -17.834 1.00 75.81 387 ILE A N 1
ATOM 3136 C CA . ILE A 1 387 ? 2.455 -1.038 -16.735 1.00 75.81 387 ILE A CA 1
ATOM 3137 C C . ILE A 1 387 ? 2.460 -1.761 -15.385 1.00 75.81 387 ILE A C 1
ATOM 3139 O O . ILE A 1 387 ? 2.833 -1.163 -14.382 1.00 75.81 387 ILE A O 1
ATOM 3143 N N . GLU A 1 388 ? 2.040 -3.029 -15.335 1.00 81.06 388 GLU A N 1
ATOM 3144 C CA . GLU A 1 388 ? 1.912 -3.789 -14.081 1.00 81.06 388 GLU A CA 1
ATOM 3145 C C . GLU A 1 388 ? 3.212 -3.807 -13.264 1.00 81.06 388 GLU A C 1
ATOM 3147 O O . GLU A 1 388 ? 3.176 -3.573 -12.061 1.00 81.06 388 GLU A O 1
ATOM 3152 N N . GLU A 1 389 ? 4.367 -3.978 -13.911 1.00 82.50 389 GLU A N 1
ATOM 3153 C CA . GLU A 1 389 ? 5.681 -3.995 -13.245 1.00 82.50 389 GLU A CA 1
ATOM 3154 C C . GLU A 1 389 ? 6.115 -2.632 -12.672 1.00 82.50 389 GLU A C 1
ATOM 3156 O O . GLU A 1 389 ? 7.130 -2.536 -11.985 1.00 82.50 389 GLU A O 1
ATOM 3161 N N . ARG A 1 390 ? 5.366 -1.560 -12.956 1.00 80.62 390 ARG A N 1
ATOM 3162 C CA . ARG A 1 390 ? 5.661 -0.182 -12.523 1.00 80.62 390 ARG A CA 1
ATOM 3163 C C . ARG A 1 390 ? 4.744 0.304 -11.415 1.00 80.62 390 ARG A C 1
ATOM 3165 O O . ARG A 1 390 ? 4.956 1.406 -10.907 1.00 80.62 390 ARG A O 1
ATOM 3172 N N . ILE A 1 391 ? 3.716 -0.476 -11.090 1.00 86.88 391 ILE A N 1
ATOM 3173 C CA . ILE A 1 391 ? 2.725 -0.126 -10.084 1.00 86.88 391 ILE A CA 1
ATOM 3174 C C . ILE A 1 391 ? 2.852 -1.102 -8.931 1.00 86.88 391 ILE A C 1
ATOM 3176 O O . ILE A 1 391 ? 2.555 -2.293 -9.034 1.00 86.88 391 ILE A O 1
ATOM 3180 N N . GLU A 1 392 ? 3.259 -0.561 -7.800 1.00 91.00 392 GLU A N 1
ATOM 3181 C CA . GLU A 1 392 ? 3.450 -1.316 -6.586 1.00 91.00 392 GLU A CA 1
ATOM 3182 C C . GLU A 1 392 ? 2.363 -0.973 -5.578 1.00 91.00 392 GLU A C 1
ATOM 3184 O O . GLU A 1 392 ? 2.175 0.180 -5.206 1.00 91.00 392 GLU A O 1
ATOM 3189 N N . TYR A 1 393 ? 1.644 -1.999 -5.135 1.00 93.25 393 TYR A N 1
ATOM 3190 C CA . TYR A 1 393 ? 0.673 -1.898 -4.055 1.00 93.25 393 TYR A CA 1
ATOM 3191 C C . TYR A 1 393 ? 1.306 -2.416 -2.771 1.00 93.25 393 TYR A C 1
ATOM 3193 O O . TYR A 1 393 ? 1.862 -3.519 -2.753 1.00 93.25 393 TYR A O 1
ATOM 3201 N N . GLY A 1 394 ? 1.194 -1.640 -1.699 1.00 91.75 394 GLY A N 1
ATOM 3202 C CA . GLY A 1 394 ? 1.707 -2.020 -0.390 1.00 91.75 394 GLY A CA 1
ATOM 3203 C C . GLY A 1 394 ? 0.956 -1.362 0.758 1.00 91.75 394 GLY A C 1
ATOM 3204 O O . GLY A 1 394 ? 0.016 -0.587 0.562 1.00 91.75 394 GLY A O 1
ATOM 3205 N N . THR A 1 395 ? 1.365 -1.705 1.975 1.00 91.69 395 THR A N 1
ATOM 3206 C CA . THR A 1 395 ? 1.014 -0.939 3.171 1.00 91.69 395 THR A CA 1
ATOM 3207 C C . THR A 1 395 ? 2.038 0.167 3.409 1.00 91.69 395 THR A C 1
ATOM 3209 O O . THR A 1 395 ? 3.149 0.087 2.887 1.00 91.69 395 THR A O 1
ATOM 3212 N N . PHE A 1 396 ? 1.725 1.151 4.255 1.00 91.62 396 PHE A N 1
ATOM 3213 C CA . PHE A 1 396 ? 2.718 2.145 4.693 1.00 91.62 396 PHE A CA 1
ATOM 3214 C C . PHE A 1 396 ? 3.988 1.492 5.270 1.00 91.62 396 PHE A C 1
ATOM 3216 O O . PHE A 1 396 ? 5.094 1.911 4.949 1.00 91.62 396 PHE A O 1
ATOM 3223 N N . ASN A 1 397 ? 3.851 0.399 6.032 1.00 89.44 397 ASN A N 1
ATOM 3224 C CA . ASN A 1 397 ? 4.990 -0.353 6.575 1.00 89.44 397 ASN A CA 1
ATOM 3225 C C . ASN A 1 397 ? 5.855 -0.958 5.458 1.00 89.44 397 ASN A C 1
ATOM 3227 O O . ASN A 1 397 ? 7.080 -0.886 5.515 1.00 89.44 397 ASN A O 1
ATOM 3231 N N . LYS A 1 398 ? 5.220 -1.557 4.439 1.00 89.56 398 LYS A N 1
ATOM 3232 C CA . LYS A 1 398 ? 5.931 -2.123 3.284 1.00 89.56 398 LYS A CA 1
ATOM 3233 C C . LYS A 1 398 ? 6.629 -1.044 2.470 1.00 89.56 398 LYS A C 1
ATOM 3235 O O . LYS A 1 398 ? 7.767 -1.260 2.077 1.00 89.56 398 LYS A O 1
ATOM 3240 N N . LEU A 1 399 ? 5.973 0.097 2.263 1.00 91.56 399 LEU A N 1
ATOM 3241 C CA . LEU A 1 399 ? 6.567 1.217 1.547 1.00 91.56 399 LEU A CA 1
ATOM 3242 C C . LEU A 1 399 ? 7.803 1.747 2.283 1.00 91.56 399 LEU A C 1
ATOM 3244 O O . LEU A 1 399 ? 8.854 1.886 1.669 1.00 91.56 399 LEU A O 1
ATOM 3248 N N . CYS A 1 400 ? 7.720 1.957 3.601 1.00 89.69 400 CYS A N 1
ATOM 3249 C CA . CYS A 1 400 ? 8.886 2.331 4.402 1.00 89.69 400 CYS A CA 1
ATOM 3250 C C . CYS A 1 400 ? 10.010 1.294 4.304 1.00 89.69 400 CYS A C 1
ATOM 3252 O O . CYS A 1 400 ? 11.151 1.664 4.055 1.00 89.69 400 CYS A O 1
ATOM 3254 N N . GLU A 1 401 ? 9.714 -0.001 4.461 1.00 88.12 401 GLU A N 1
ATOM 3255 C CA . GLU A 1 401 ? 10.727 -1.059 4.326 1.00 88.12 401 GLU A CA 1
ATOM 3256 C C . GLU A 1 401 ? 11.381 -1.051 2.935 1.00 88.12 401 GLU A C 1
ATOM 3258 O O . GLU A 1 401 ? 12.585 -1.259 2.828 1.00 88.12 401 GLU A O 1
ATOM 3263 N N . GLN A 1 402 ? 10.613 -0.789 1.876 1.00 88.38 402 GLN A N 1
ATOM 3264 C CA . GLN A 1 402 ? 11.130 -0.690 0.512 1.00 88.38 402 GLN A CA 1
ATOM 3265 C C . GLN A 1 402 ? 12.075 0.490 0.353 1.00 88.38 402 GLN A C 1
ATOM 3267 O O . GLN A 1 402 ? 13.214 0.271 -0.046 1.00 88.38 402 GLN A O 1
ATOM 3272 N N . LEU A 1 403 ? 11.642 1.695 0.736 1.00 87.62 403 LEU A N 1
ATOM 3273 C CA . LEU A 1 403 ? 12.461 2.908 0.662 1.00 87.62 403 LEU A CA 1
ATOM 3274 C C . LEU A 1 403 ? 13.773 2.750 1.442 1.00 87.62 403 LEU A C 1
ATOM 3276 O O . LEU A 1 403 ? 14.839 3.104 0.945 1.00 87.62 403 LEU A O 1
ATOM 3280 N N . LEU A 1 404 ? 13.717 2.146 2.634 1.00 86.06 404 LEU A N 1
ATOM 3281 C CA . LEU A 1 404 ? 14.907 1.868 3.441 1.00 86.06 404 LEU A CA 1
ATOM 3282 C C . LEU A 1 404 ? 15.864 0.894 2.760 1.00 86.06 404 LEU A C 1
ATOM 3284 O O . LEU A 1 404 ? 17.081 1.074 2.816 1.00 86.06 404 LEU A O 1
ATOM 3288 N N . ASN A 1 405 ? 15.314 -0.124 2.103 1.00 85.94 405 ASN A N 1
ATOM 3289 C CA . ASN A 1 405 ? 16.095 -1.179 1.479 1.00 85.94 405 ASN A CA 1
ATOM 3290 C C . ASN A 1 405 ? 16.574 -0.838 0.056 1.00 85.94 405 ASN A C 1
ATOM 3292 O O . ASN A 1 405 ? 17.271 -1.654 -0.547 1.00 85.94 405 ASN A O 1
ATOM 3296 N N . GLU A 1 406 ? 16.268 0.353 -0.474 1.00 80.69 406 GLU A N 1
ATOM 3297 C CA . GLU A 1 406 ? 16.702 0.783 -1.815 1.00 80.69 406 GLU A CA 1
ATOM 3298 C C . GLU A 1 406 ? 18.218 0.842 -1.971 1.00 80.69 406 GLU A C 1
ATOM 3300 O O . GLU A 1 406 ? 18.748 0.515 -3.033 1.00 80.69 406 GLU A O 1
ATOM 3305 N N . GLN A 1 407 ? 18.916 1.266 -0.918 1.00 72.81 407 GLN A N 1
ATOM 3306 C CA . GLN A 1 407 ? 20.374 1.385 -0.926 1.00 72.81 407 GLN A CA 1
ATOM 3307 C C . GLN A 1 407 ? 21.043 0.192 -0.249 1.00 72.81 407 GLN A C 1
ATOM 3309 O O . GLN A 1 407 ? 22.077 -0.293 -0.713 1.00 72.81 407 GLN A O 1
ATOM 3314 N N . CYS A 1 408 ? 20.477 -0.285 0.861 1.00 77.69 408 CYS A N 1
ATOM 3315 C CA . CYS A 1 408 ? 20.990 -1.445 1.570 1.00 77.69 408 CYS A CA 1
ATOM 3316 C C . CYS A 1 408 ? 19.900 -2.125 2.402 1.00 77.69 408 CYS A C 1
ATOM 3318 O O . CYS A 1 408 ? 19.085 -1.460 3.028 1.00 77.69 408 CYS A O 1
ATOM 3320 N N . ASN A 1 409 ? 19.925 -3.460 2.473 1.00 86.81 409 ASN A N 1
ATOM 3321 C CA . ASN A 1 409 ? 19.055 -4.183 3.397 1.00 86.81 409 ASN A CA 1
ATOM 3322 C C . ASN A 1 409 ? 19.546 -3.987 4.840 1.00 86.81 409 ASN A C 1
ATOM 3324 O O . ASN A 1 409 ? 20.467 -4.677 5.293 1.00 86.81 409 ASN A O 1
ATOM 3328 N N . ALA A 1 410 ? 18.947 -3.032 5.554 1.00 85.19 410 ALA A N 1
ATOM 3329 C CA . ALA A 1 410 ? 19.392 -2.634 6.888 1.00 85.19 410 ALA A CA 1
ATOM 3330 C C . ALA A 1 410 ? 19.353 -3.805 7.887 1.00 85.19 410 ALA A C 1
ATOM 3332 O O . ALA A 1 410 ? 20.284 -3.979 8.677 1.00 85.19 410 ALA A O 1
ATOM 3333 N N . ARG A 1 411 ? 18.318 -4.655 7.821 1.00 89.00 411 ARG A N 1
ATOM 3334 C CA . ARG A 1 411 ? 18.149 -5.797 8.737 1.00 89.00 411 ARG A CA 1
ATOM 3335 C C . ARG A 1 411 ? 19.241 -6.836 8.556 1.00 89.00 411 ARG A C 1
ATOM 3337 O O . ARG A 1 411 ? 19.825 -7.295 9.536 1.00 89.00 411 ARG A O 1
ATOM 3344 N N . GLU A 1 412 ? 19.514 -7.205 7.309 1.00 89.12 412 GLU A N 1
ATOM 3345 C CA . GLU A 1 412 ? 20.544 -8.192 6.988 1.00 89.12 412 GLU A CA 1
ATOM 3346 C C . GLU A 1 412 ? 21.929 -7.675 7.360 1.00 89.12 412 GLU A C 1
ATOM 3348 O O . GLU A 1 412 ? 22.675 -8.374 8.040 1.00 89.12 412 GLU A O 1
ATOM 3353 N N . LYS A 1 413 ? 22.246 -6.422 7.016 1.00 87.31 413 LYS A N 1
ATOM 3354 C CA . LYS A 1 413 ? 23.547 -5.819 7.328 1.00 87.31 413 LYS A CA 1
ATOM 3355 C C . LYS A 1 413 ? 23.788 -5.728 8.836 1.00 87.31 413 LYS A C 1
ATOM 3357 O O . LYS A 1 413 ? 24.847 -6.140 9.302 1.00 87.31 413 LYS A O 1
ATOM 3362 N N . VAL A 1 414 ? 22.812 -5.250 9.614 1.00 89.12 414 VAL A N 1
ATOM 3363 C CA . VAL A 1 414 ? 22.935 -5.172 11.082 1.00 89.12 414 VAL A CA 1
ATOM 3364 C C . VAL A 1 414 ? 23.083 -6.566 11.696 1.00 89.12 414 VAL A C 1
ATOM 3366 O O . VAL A 1 414 ? 23.965 -6.776 12.533 1.00 89.12 414 VAL A O 1
ATOM 3369 N N . ARG A 1 415 ? 22.270 -7.536 11.254 1.00 91.06 415 ARG A N 1
ATOM 3370 C CA . ARG A 1 415 ? 22.366 -8.930 11.706 1.00 91.06 415 ARG A CA 1
ATOM 3371 C C . ARG A 1 415 ? 23.749 -9.505 11.429 1.00 91.06 415 ARG A C 1
ATOM 3373 O O . ARG A 1 415 ? 24.359 -10.053 12.341 1.00 91.06 415 ARG A O 1
ATOM 3380 N N . ASP A 1 416 ? 24.238 -9.385 10.199 1.00 89.25 416 ASP A N 1
ATOM 3381 C CA . ASP A 1 416 ? 25.490 -10.006 9.768 1.00 89.25 416 ASP A CA 1
ATOM 3382 C C . ASP A 1 416 ? 26.698 -9.365 10.463 1.00 89.25 416 ASP A C 1
ATOM 3384 O O . ASP A 1 416 ? 27.603 -10.075 10.907 1.00 89.25 416 ASP A O 1
ATOM 3388 N N . MET A 1 417 ? 26.682 -8.041 10.655 1.00 89.69 417 MET A N 1
ATOM 3389 C CA . MET A 1 417 ? 27.706 -7.311 11.409 1.00 89.69 417 MET A CA 1
ATOM 3390 C C . MET A 1 417 ? 27.828 -7.824 12.849 1.00 89.69 417 MET A C 1
ATOM 3392 O O . MET A 1 417 ? 28.927 -8.116 13.323 1.00 89.69 417 MET A O 1
ATOM 3396 N N . ILE A 1 418 ? 26.699 -7.980 13.545 1.00 91.19 418 ILE A N 1
ATOM 3397 C CA . ILE A 1 418 ? 26.694 -8.422 14.945 1.00 91.19 418 ILE A CA 1
ATOM 3398 C C . ILE A 1 418 ? 26.984 -9.922 15.043 1.00 91.19 418 ILE A C 1
ATOM 3400 O O . ILE A 1 418 ? 27.775 -10.336 15.889 1.00 91.19 418 ILE A O 1
ATOM 3404 N N . ALA A 1 419 ? 26.414 -10.740 14.153 1.00 89.06 419 ALA A N 1
ATOM 3405 C CA . ALA A 1 419 ? 26.642 -12.185 14.110 1.00 89.06 419 ALA A CA 1
ATOM 3406 C C . ALA A 1 419 ? 28.117 -12.544 13.869 1.00 89.06 419 ALA A C 1
ATOM 3408 O O . ALA A 1 419 ? 28.610 -13.523 14.425 1.00 89.06 419 ALA A O 1
ATOM 3409 N N . THR A 1 420 ? 28.830 -11.731 13.084 1.00 89.31 420 THR A N 1
ATOM 3410 C CA . THR A 1 420 ? 30.274 -11.877 12.833 1.00 89.31 420 THR A CA 1
ATOM 3411 C C . THR A 1 420 ? 31.148 -11.124 13.841 1.00 89.31 420 THR A C 1
ATOM 3413 O O . THR A 1 420 ? 32.372 -11.134 13.715 1.00 89.31 420 THR A O 1
ATOM 3416 N N . ASN A 1 421 ? 30.540 -10.492 14.855 1.00 89.25 421 ASN A N 1
ATOM 3417 C CA . ASN A 1 421 ? 31.198 -9.670 15.873 1.00 89.25 421 ASN A CA 1
ATOM 3418 C C . ASN A 1 421 ? 32.091 -8.560 15.271 1.00 89.25 421 ASN A C 1
ATOM 3420 O O . ASN A 1 421 ? 33.097 -8.170 15.861 1.00 89.25 421 ASN A O 1
ATOM 3424 N N . GLN A 1 422 ? 31.745 -8.047 14.088 1.00 87.12 422 GLN A N 1
ATOM 3425 C CA . GLN A 1 422 ? 32.474 -6.979 13.398 1.00 87.12 422 GLN A CA 1
ATOM 3426 C C . GLN A 1 422 ? 31.957 -5.605 13.828 1.00 87.12 422 GLN A C 1
ATOM 3428 O O . GLN A 1 422 ? 30.771 -5.461 14.089 1.00 87.12 422 GLN A O 1
ATOM 3433 N N . SER A 1 423 ? 32.818 -4.585 13.877 1.00 80.38 423 SER A N 1
ATOM 3434 C CA . SER A 1 423 ? 32.419 -3.205 14.228 1.00 80.38 423 SER A CA 1
ATOM 3435 C C . SER A 1 423 ? 32.113 -2.318 13.017 1.00 80.38 423 SER A C 1
ATOM 3437 O O . SER A 1 423 ? 31.544 -1.245 13.174 1.00 80.38 423 SER A O 1
ATOM 3439 N N . THR A 1 424 ? 32.512 -2.739 11.814 1.00 77.06 424 THR A N 1
ATOM 3440 C CA . THR A 1 424 ? 32.265 -2.029 10.551 1.00 77.06 424 THR A CA 1
ATOM 3441 C C . THR A 1 424 ? 32.066 -3.043 9.431 1.00 77.06 424 THR A C 1
ATOM 3443 O O . THR A 1 424 ? 32.698 -4.099 9.440 1.00 77.06 424 THR A O 1
ATOM 3446 N N . LEU A 1 425 ? 31.197 -2.723 8.471 1.00 70.44 425 LEU A N 1
ATOM 3447 C CA . LEU A 1 425 ? 31.045 -3.480 7.230 1.00 70.44 425 LEU A CA 1
ATOM 3448 C C . LEU A 1 425 ? 31.681 -2.703 6.068 1.00 70.44 425 LEU A C 1
ATOM 3450 O O . LEU A 1 425 ? 31.635 -1.470 6.070 1.00 70.44 425 LEU A O 1
ATOM 3454 N N . PRO A 1 426 ? 32.255 -3.389 5.064 1.00 69.12 426 PRO A N 1
ATOM 3455 C CA . PRO A 1 426 ? 32.768 -2.729 3.871 1.00 69.12 426 PRO A CA 1
ATOM 3456 C C . PRO A 1 426 ? 31.640 -2.000 3.130 1.00 69.12 426 PRO A C 1
ATOM 3458 O O . PRO A 1 426 ? 30.528 -2.524 2.987 1.00 69.12 426 PRO A O 1
ATOM 3461 N N . ALA A 1 427 ? 31.939 -0.787 2.657 1.00 64.88 427 ALA A N 1
ATOM 3462 C CA . ALA A 1 427 ? 31.011 0.004 1.859 1.00 64.88 427 ALA A CA 1
ATOM 3463 C C . ALA A 1 427 ? 30.585 -0.796 0.623 1.00 64.88 427 ALA A C 1
ATOM 3465 O O . ALA A 1 427 ? 31.415 -1.380 -0.075 1.00 64.88 427 ALA A O 1
ATOM 3466 N N . THR A 1 428 ? 29.278 -0.858 0.383 1.00 62.22 428 THR A N 1
ATOM 3467 C CA . THR A 1 428 ? 28.736 -1.494 -0.818 1.00 62.22 428 THR A CA 1
ATOM 3468 C C . THR A 1 428 ? 28.559 -0.381 -1.844 1.00 62.22 428 THR A C 1
ATOM 3470 O O . THR A 1 428 ? 27.761 0.525 -1.624 1.00 62.22 428 THR A O 1
ATOM 3473 N N . ASP A 1 429 ? 29.363 -0.396 -2.906 1.00 50.12 429 ASP A N 1
ATOM 3474 C CA . ASP A 1 429 ? 29.345 0.635 -3.947 1.00 50.12 429 ASP A CA 1
ATOM 3475 C C . ASP A 1 429 ? 28.213 0.332 -4.939 1.00 50.12 429 ASP A C 1
ATOM 3477 O O . ASP A 1 429 ? 28.413 -0.190 -6.035 1.00 50.12 429 ASP A O 1
ATOM 3481 N N . THR A 1 430 ? 26.978 0.549 -4.496 1.00 54.97 430 THR A N 1
ATOM 3482 C CA . THR A 1 430 ? 25.778 0.390 -5.321 1.00 54.97 430 THR A CA 1
ATOM 3483 C C . THR A 1 430 ? 25.223 1.764 -5.654 1.00 54.97 430 THR A C 1
ATOM 3485 O O . THR A 1 430 ? 24.349 2.289 -4.969 1.00 54.97 430 THR A O 1
ATOM 3488 N N . SER A 1 431 ? 25.728 2.353 -6.740 1.00 46.66 431 SER A N 1
ATOM 3489 C CA . SER A 1 431 ? 25.099 3.508 -7.385 1.00 46.66 431 SER A CA 1
ATOM 3490 C C . SER A 1 431 ? 23.829 3.057 -8.113 1.00 46.66 431 SER A C 1
ATOM 3492 O O . SER A 1 431 ? 23.797 2.850 -9.325 1.00 46.66 431 SER A O 1
ATOM 3494 N N . VAL A 1 432 ? 22.749 2.852 -7.359 1.00 56.47 432 VAL A N 1
ATOM 3495 C CA . VAL A 1 432 ? 21.436 2.595 -7.956 1.00 56.47 432 VAL A CA 1
ATOM 3496 C C . VAL A 1 432 ? 20.880 3.925 -8.458 1.00 56.47 432 VAL A C 1
ATOM 3498 O O . VAL A 1 432 ? 20.746 4.889 -7.706 1.00 56.47 432 VAL A O 1
ATOM 3501 N N . ARG A 1 433 ? 20.564 3.997 -9.754 1.00 50.59 433 ARG A N 1
ATOM 3502 C CA . ARG A 1 433 ? 19.908 5.162 -10.363 1.00 50.59 433 ARG A CA 1
ATOM 3503 C C . ARG A 1 433 ? 18.493 5.285 -9.784 1.00 50.59 433 ARG A C 1
ATOM 3505 O O . ARG A 1 433 ? 17.596 4.558 -10.208 1.00 50.59 433 ARG A O 1
ATOM 3512 N N . ILE A 1 434 ? 18.302 6.197 -8.831 1.00 59.59 434 ILE A N 1
ATOM 3513 C CA . ILE A 1 434 ? 16.993 6.501 -8.236 1.00 59.59 434 ILE A CA 1
ATOM 3514 C C . ILE A 1 434 ? 16.120 7.130 -9.327 1.00 59.59 434 ILE A C 1
ATOM 3516 O O . ILE A 1 434 ? 16.418 8.214 -9.831 1.00 59.59 434 ILE A O 1
ATOM 3520 N N . ARG A 1 435 ? 15.074 6.416 -9.753 1.00 64.12 435 ARG A N 1
ATOM 3521 C CA . ARG A 1 435 ? 14.101 6.934 -10.724 1.00 64.12 435 ARG A CA 1
ATOM 3522 C C . ARG A 1 435 ? 13.059 7.797 -10.005 1.00 64.12 435 ARG A C 1
ATOM 3524 O O . ARG A 1 435 ? 12.731 7.483 -8.863 1.00 64.12 435 ARG A O 1
ATOM 3531 N N . PRO A 1 436 ? 12.507 8.836 -10.652 1.00 68.88 436 PRO A N 1
ATOM 3532 C CA . PRO A 1 436 ? 11.415 9.614 -10.077 1.00 68.88 436 PRO A CA 1
ATOM 3533 C C . PRO A 1 436 ? 10.180 8.741 -9.798 1.00 68.88 436 PRO A C 1
ATOM 3535 O O . PRO A 1 436 ? 9.791 7.909 -10.625 1.00 68.88 436 PRO A O 1
ATOM 3538 N N . LYS A 1 437 ? 9.568 8.934 -8.623 1.00 86.44 437 LYS A N 1
ATOM 3539 C CA . LYS A 1 437 ? 8.451 8.122 -8.112 1.00 86.44 437 LYS A CA 1
ATOM 3540 C C . LYS A 1 437 ? 7.214 8.967 -7.827 1.00 86.44 437 LYS A C 1
ATOM 3542 O O . LYS A 1 437 ? 7.309 10.152 -7.502 1.00 86.44 437 LYS A O 1
ATOM 3547 N N . VAL A 1 438 ? 6.056 8.329 -7.924 1.00 89.81 438 VAL A N 1
ATOM 3548 C CA . VAL A 1 438 ? 4.742 8.875 -7.581 1.00 89.81 438 VAL A CA 1
ATOM 3549 C C . VAL A 1 438 ? 4.186 8.090 -6.402 1.00 89.81 438 VAL A C 1
ATOM 3551 O O . VAL A 1 438 ? 4.126 6.864 -6.453 1.00 89.81 438 VAL A O 1
ATOM 3554 N N . LEU A 1 439 ? 3.730 8.794 -5.372 1.00 93.19 439 LEU A N 1
ATOM 3555 C CA . LEU A 1 439 ? 3.010 8.217 -4.246 1.00 93.19 439 LEU A CA 1
ATOM 3556 C C . LEU A 1 439 ? 1.512 8.480 -4.397 1.00 93.19 439 LEU A C 1
ATOM 3558 O O . LEU A 1 439 ? 1.079 9.631 -4.472 1.00 93.19 439 LEU A O 1
ATOM 3562 N N . LEU A 1 440 ? 0.726 7.406 -4.405 1.00 93.88 440 LEU A N 1
ATOM 3563 C CA . LEU A 1 440 ? -0.728 7.435 -4.304 1.00 93.88 440 LEU A CA 1
ATOM 3564 C C . LEU A 1 440 ? -1.134 6.902 -2.928 1.00 93.88 440 LEU A C 1
ATOM 3566 O O . LEU A 1 440 ? -1.008 5.710 -2.652 1.00 93.88 440 LEU A O 1
ATOM 3570 N N . ILE A 1 441 ? -1.606 7.795 -2.063 1.00 92.12 441 ILE A N 1
ATOM 3571 C CA . ILE A 1 441 ? -2.065 7.465 -0.713 1.00 92.12 441 ILE A CA 1
ATOM 3572 C C . ILE A 1 441 ? -3.566 7.195 -0.761 1.00 92.12 441 ILE A C 1
ATOM 3574 O O . ILE A 1 441 ? -4.366 8.110 -0.972 1.00 92.12 441 ILE A O 1
ATOM 3578 N N . ASP A 1 442 ? -3.957 5.946 -0.550 1.00 90.25 442 ASP A N 1
ATOM 3579 C CA . ASP A 1 442 ? -5.346 5.626 -0.251 1.00 90.25 442 ASP A CA 1
ATOM 3580 C C . ASP A 1 442 ? -5.629 5.901 1.229 1.00 90.25 442 ASP A C 1
ATOM 3582 O O . ASP A 1 442 ? -4.770 5.694 2.091 1.00 90.25 442 ASP A O 1
ATOM 3586 N N . GLU A 1 443 ? -6.839 6.374 1.517 1.00 87.12 443 GLU A N 1
ATOM 3587 C CA . GLU A 1 443 ? -7.298 6.690 2.869 1.00 87.12 443 GLU A CA 1
ATOM 3588 C C . GLU A 1 443 ? -6.371 7.692 3.592 1.00 87.12 443 GLU A C 1
ATOM 3590 O O . GLU A 1 443 ? -5.851 7.433 4.680 1.00 87.12 443 GLU A O 1
ATOM 3595 N N . VAL A 1 444 ? -6.166 8.863 2.971 1.00 91.25 444 VAL A N 1
ATOM 3596 C CA . VAL A 1 444 ? -5.255 9.937 3.438 1.00 91.25 444 VAL A CA 1
ATOM 3597 C C . VAL A 1 444 ? -5.448 10.316 4.913 1.00 91.25 444 VAL A C 1
ATOM 3599 O O . VAL A 1 444 ? -4.481 10.614 5.605 1.00 91.25 444 VAL A O 1
ATOM 3602 N N . ASP A 1 445 ? -6.675 10.287 5.422 1.00 88.44 445 ASP A N 1
ATOM 3603 C CA . ASP A 1 445 ? -6.979 10.538 6.834 1.00 88.44 445 ASP A CA 1
ATOM 3604 C C . ASP A 1 445 ? -6.350 9.493 7.777 1.00 88.44 445 ASP A C 1
ATOM 3606 O O . ASP A 1 445 ? -5.899 9.857 8.858 1.00 88.44 445 ASP A O 1
ATOM 3610 N N . VAL A 1 446 ? -6.203 8.223 7.366 1.00 88.88 446 VAL A N 1
ATOM 3611 C CA . VAL A 1 446 ? -5.455 7.223 8.162 1.00 88.88 446 VAL A CA 1
ATOM 3612 C C . VAL A 1 446 ? -3.980 7.548 8.186 1.00 88.88 446 VAL A C 1
ATOM 3614 O O . VAL A 1 446 ? -3.351 7.433 9.236 1.00 88.88 446 VAL A O 1
ATOM 3617 N N . PHE A 1 447 ? -3.418 7.934 7.042 1.00 92.12 447 PHE A N 1
ATOM 3618 C CA . PHE A 1 447 ? -2.011 8.309 6.981 1.00 92.12 447 PHE A CA 1
ATOM 3619 C C . PHE A 1 447 ? -1.711 9.448 7.966 1.00 92.12 447 PHE A C 1
ATOM 3621 O O . PHE A 1 447 ? -0.705 9.399 8.664 1.00 92.12 447 PHE A O 1
ATOM 3628 N N . LEU A 1 448 ? -2.625 10.413 8.101 1.00 91.56 448 LEU A N 1
ATOM 3629 C CA . LEU A 1 448 ? -2.494 11.540 9.029 1.00 91.56 448 LEU A CA 1
ATOM 3630 C C . LEU A 1 448 ? -2.734 11.183 10.506 1.00 91.56 448 LEU A C 1
ATOM 3632 O O . LEU A 1 448 ? -2.485 12.023 11.368 1.00 91.56 448 LEU A O 1
ATOM 3636 N N . SER A 1 449 ? -3.182 9.967 10.829 1.00 88.00 449 SER A N 1
ATOM 3637 C CA . SER A 1 449 ? -3.399 9.529 12.215 1.00 88.00 449 SER A CA 1
ATOM 3638 C C . SER A 1 449 ? -2.099 9.432 13.027 1.00 88.00 449 SER A C 1
ATOM 3640 O O . SER A 1 449 ? -1.001 9.316 12.478 1.00 88.00 449 SER A O 1
ATOM 3642 N N . ASP A 1 450 ? -2.222 9.394 14.357 1.00 85.56 450 ASP A N 1
ATOM 3643 C CA . ASP A 1 450 ? -1.075 9.258 15.271 1.00 85.56 450 ASP A CA 1
ATOM 3644 C C . ASP A 1 450 ? -0.294 7.952 15.051 1.00 85.56 450 ASP A C 1
ATOM 3646 O O . ASP A 1 450 ? 0.897 7.885 15.340 1.00 85.56 450 ASP A O 1
ATOM 3650 N N . LYS A 1 451 ? -0.945 6.912 14.505 1.00 86.31 451 LYS A N 1
ATOM 3651 C CA . LYS A 1 451 ? -0.295 5.633 14.189 1.00 86.31 451 LYS A CA 1
ATOM 3652 C C . LYS A 1 451 ? 0.759 5.782 13.088 1.00 86.31 451 LYS A C 1
ATOM 3654 O O . LYS A 1 451 ? 1.779 5.098 13.144 1.00 86.31 451 LYS A O 1
ATOM 3659 N N . TYR A 1 452 ? 0.485 6.614 12.083 1.00 91.44 452 TYR A N 1
ATOM 3660 C CA . TYR A 1 452 ? 1.340 6.769 10.908 1.00 91.44 452 TYR A CA 1
ATOM 3661 C C . TYR A 1 452 ? 2.061 8.111 10.953 1.00 91.44 452 TYR A C 1
ATOM 3663 O O . TYR A 1 452 ? 3.212 8.121 11.360 1.00 91.44 452 TYR A O 1
ATOM 3671 N N . TYR A 1 453 ? 1.422 9.241 10.641 1.00 91.69 453 TYR A N 1
ATOM 3672 C CA . TYR A 1 453 ? 2.090 10.551 10.648 1.00 91.69 453 TYR A CA 1
ATOM 3673 C C . TYR A 1 453 ? 2.791 10.879 11.979 1.00 91.69 453 TYR A C 1
ATOM 3675 O O . TYR A 1 453 ? 3.908 11.384 11.973 1.00 91.69 453 TYR A O 1
ATOM 3683 N N . GLY A 1 454 ? 2.168 10.556 13.119 1.00 88.19 454 GLY A N 1
ATOM 3684 C CA . GLY A 1 454 ? 2.788 10.707 14.447 1.00 88.19 454 GLY A CA 1
ATOM 3685 C C . GLY A 1 454 ? 3.669 9.527 14.886 1.00 88.19 454 GLY A C 1
ATOM 3686 O O . GLY A 1 454 ? 4.236 9.549 15.978 1.00 88.19 454 GLY A O 1
ATOM 3687 N N . GLY A 1 455 ? 3.751 8.482 14.068 1.00 90.69 455 GLY A N 1
ATOM 3688 C CA . GLY A 1 455 ? 4.348 7.199 14.399 1.00 90.69 455 GLY A CA 1
ATOM 3689 C C . GLY A 1 455 ? 5.698 6.954 13.734 1.00 90.69 455 GLY A C 1
ATOM 3690 O O . GLY A 1 455 ? 6.161 7.684 12.859 1.00 90.69 455 GLY A O 1
ATOM 3691 N N . MET A 1 456 ? 6.321 5.853 14.150 1.00 90.94 456 MET A N 1
ATOM 3692 C CA . MET A 1 456 ? 7.631 5.425 13.670 1.00 90.94 456 MET A CA 1
ATOM 3693 C C . MET A 1 456 ? 7.552 4.010 13.101 1.00 90.94 456 MET A C 1
ATOM 3695 O O . MET A 1 456 ? 6.948 3.113 13.694 1.00 90.94 456 MET A O 1
ATOM 3699 N N . TYR A 1 457 ? 8.223 3.799 11.979 1.00 89.50 457 TYR A N 1
ATOM 3700 C CA . TYR A 1 457 ? 8.600 2.494 11.480 1.00 89.50 457 TYR A CA 1
ATOM 3701 C C . TYR A 1 457 ? 9.931 2.062 12.102 1.00 89.50 457 TYR A C 1
ATOM 3703 O O . TYR A 1 457 ? 10.935 2.771 12.020 1.00 89.50 457 TYR A O 1
ATOM 3711 N N . ILE A 1 458 ? 9.935 0.893 12.744 1.00 88.62 458 ILE A N 1
ATOM 3712 C CA . ILE A 1 458 ? 11.089 0.378 13.489 1.00 88.62 458 ILE A CA 1
ATOM 3713 C C . ILE A 1 458 ? 11.472 -0.995 12.925 1.00 88.62 458 ILE A C 1
ATOM 3715 O O . ILE A 1 458 ? 10.990 -2.026 13.415 1.00 88.62 458 ILE A O 1
ATOM 3719 N N . PRO A 1 459 ? 12.310 -1.057 11.874 1.00 87.88 459 PRO A N 1
ATOM 3720 C CA . PRO A 1 459 ? 12.801 -2.327 11.376 1.00 87.88 459 PRO A CA 1
ATOM 3721 C C . PRO A 1 459 ? 13.628 -3.026 12.454 1.00 87.88 459 PRO A C 1
ATOM 3723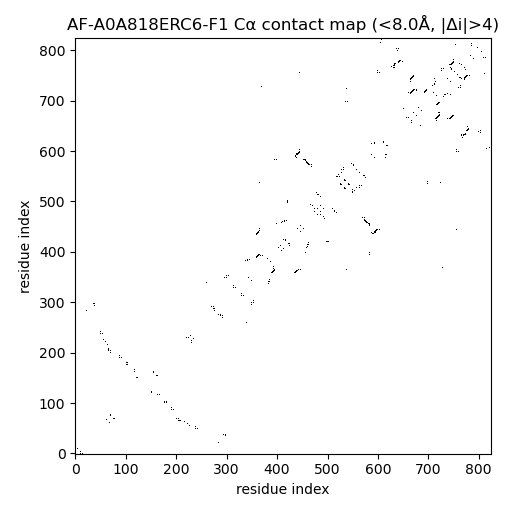 O O . PRO A 1 459 ? 14.556 -2.457 13.020 1.00 87.88 459 PRO A O 1
ATOM 3726 N N . SER A 1 460 ? 13.271 -4.273 12.750 1.00 88.50 460 SER A N 1
ATOM 3727 C CA . SER A 1 460 ? 13.907 -5.063 13.806 1.00 88.50 460 SER A CA 1
ATOM 3728 C C . SER A 1 460 ? 14.300 -6.448 13.307 1.00 88.50 460 SER A C 1
ATOM 3730 O O . SER A 1 460 ? 13.585 -7.063 12.518 1.00 88.50 460 SER A O 1
ATOM 3732 N N . VAL A 1 461 ? 15.420 -6.987 13.767 1.00 90.12 461 VAL A N 1
ATOM 3733 C CA . VAL A 1 461 ? 15.857 -8.339 13.396 1.00 90.12 461 VAL A CA 1
ATOM 3734 C C . VAL A 1 461 ? 16.089 -9.188 14.636 1.00 90.12 461 VAL A C 1
ATOM 3736 O O . VAL A 1 461 ? 16.569 -8.699 15.656 1.00 90.12 461 VAL A O 1
ATOM 3739 N N . TYR A 1 462 ? 15.742 -10.471 14.549 1.00 91.25 462 TYR A N 1
ATOM 3740 C CA . TYR A 1 462 ? 16.104 -11.440 15.574 1.00 91.25 462 TYR A CA 1
ATOM 3741 C C . TYR A 1 462 ? 17.554 -11.874 15.384 1.00 91.25 462 TYR A C 1
ATOM 3743 O O . TYR A 1 462 ? 17.893 -12.511 14.384 1.00 91.25 462 TYR A O 1
ATOM 3751 N N . LEU A 1 463 ? 18.396 -11.590 16.373 1.00 93.44 463 LEU A N 1
ATOM 3752 C CA . LEU A 1 463 ? 19.683 -12.250 16.513 1.00 93.44 463 LEU A CA 1
ATOM 3753 C C . LEU A 1 463 ? 19.453 -13.615 17.163 1.00 93.44 463 LEU A C 1
ATOM 3755 O O . LEU A 1 463 ? 19.102 -13.712 18.343 1.00 93.44 463 LEU A O 1
ATOM 3759 N N . LYS A 1 464 ? 19.625 -14.665 16.361 1.00 92.88 464 LYS A N 1
ATOM 3760 C CA . LYS A 1 464 ? 19.432 -16.055 16.770 1.00 92.88 464 LYS A CA 1
ATOM 3761 C C . LYS A 1 464 ? 20.762 -16.780 16.793 1.00 92.88 464 LYS A C 1
ATOM 3763 O O . LYS A 1 464 ? 21.515 -16.730 15.826 1.00 92.88 464 LYS A O 1
ATOM 3768 N N . ASP A 1 465 ? 21.012 -17.469 17.894 1.00 93.50 465 ASP A N 1
ATOM 3769 C CA . ASP A 1 465 ? 22.184 -18.310 18.085 1.00 93.50 465 ASP A CA 1
ATOM 3770 C C . ASP A 1 465 ? 21.922 -19.310 19.218 1.00 93.50 465 ASP A C 1
ATOM 3772 O O . ASP A 1 465 ? 21.214 -18.949 20.166 1.00 93.50 465 ASP A O 1
ATOM 3776 N N . PRO A 1 466 ? 22.497 -20.527 19.193 1.00 94.94 466 PRO A N 1
ATOM 3777 C CA . PRO A 1 466 ? 22.377 -21.461 20.309 1.00 94.94 466 PRO A CA 1
ATOM 3778 C C . PRO A 1 466 ? 22.780 -20.860 21.663 1.00 94.94 466 PRO A C 1
ATOM 3780 O O . PRO A 1 466 ? 22.093 -21.109 22.651 1.00 94.94 466 PRO A O 1
ATOM 3783 N N . SER A 1 467 ? 23.814 -20.004 21.724 1.00 94.81 467 SER A N 1
ATOM 3784 C CA . SER A 1 467 ? 24.208 -19.367 22.991 1.00 94.81 467 SER A CA 1
ATOM 3785 C C . SER A 1 467 ? 23.173 -18.353 23.485 1.00 94.81 467 SER A C 1
ATOM 3787 O O . SER A 1 467 ? 22.965 -18.205 24.687 1.00 94.81 467 SER A O 1
ATOM 3789 N N . ILE A 1 468 ? 22.505 -17.654 22.560 1.00 95.94 468 ILE A N 1
ATOM 3790 C CA . ILE A 1 468 ? 21.420 -16.717 22.881 1.00 95.94 468 ILE A CA 1
ATOM 3791 C C . ILE A 1 468 ? 20.198 -17.488 23.377 1.00 95.94 468 ILE A C 1
ATOM 3793 O O . ILE A 1 468 ? 19.566 -17.077 24.347 1.00 95.94 468 ILE A O 1
ATOM 3797 N N . LYS A 1 469 ? 19.879 -18.621 22.745 1.00 96.31 469 LYS A N 1
ATOM 3798 C CA . LYS A 1 469 ? 18.778 -19.481 23.183 1.00 96.31 469 LYS A CA 1
ATOM 3799 C C . LYS A 1 469 ? 19.016 -20.012 24.596 1.00 96.31 469 LYS A C 1
ATOM 3801 O O . LYS A 1 469 ? 18.125 -19.905 25.429 1.00 96.31 469 LYS A O 1
ATOM 3806 N N . GLU A 1 470 ? 20.225 -20.485 24.890 1.00 96.38 470 GLU A N 1
ATOM 3807 C CA . GLU A 1 470 ? 20.606 -20.939 26.233 1.00 96.38 470 GLU A CA 1
ATOM 3808 C C . GLU A 1 470 ? 20.493 -19.816 27.282 1.00 96.38 470 GLU A C 1
ATOM 3810 O O . GLU A 1 470 ? 20.058 -20.048 28.414 1.00 96.38 470 GLU A O 1
ATOM 3815 N N . LEU A 1 471 ? 20.829 -18.576 26.905 1.00 96.19 471 LEU A N 1
ATOM 3816 C CA . LEU A 1 471 ? 20.643 -17.402 27.759 1.00 96.19 471 LEU A CA 1
ATOM 3817 C C . LEU A 1 471 ? 19.159 -17.139 28.044 1.00 96.19 471 LEU A C 1
ATOM 3819 O O . LEU A 1 471 ? 18.791 -16.984 29.209 1.00 96.19 471 LEU A O 1
ATOM 3823 N N . LEU A 1 472 ? 18.312 -17.114 27.012 1.00 96.00 472 LEU A N 1
ATOM 3824 C CA . LEU A 1 472 ? 16.865 -16.926 27.163 1.00 96.00 472 LEU A CA 1
ATOM 3825 C C . LEU A 1 472 ? 16.240 -18.032 28.025 1.00 96.00 472 LEU A C 1
ATOM 3827 O O . LEU A 1 472 ? 15.463 -17.727 28.928 1.00 96.00 472 LEU A O 1
ATOM 3831 N N . ASP A 1 473 ? 16.642 -19.288 27.812 1.00 96.12 473 ASP A N 1
ATOM 3832 C CA . ASP A 1 473 ? 16.198 -20.441 28.603 1.00 96.12 473 ASP A CA 1
ATOM 3833 C C . ASP A 1 473 ? 16.586 -20.297 30.073 1.00 96.12 473 ASP A C 1
ATOM 3835 O O . ASP A 1 473 ? 15.754 -20.488 30.958 1.00 96.12 473 ASP A O 1
ATOM 3839 N N . SER A 1 474 ? 17.828 -19.894 30.344 1.00 95.12 474 SER A N 1
ATOM 3840 C CA . SER A 1 474 ? 18.323 -19.695 31.710 1.00 95.12 474 SER A CA 1
ATOM 3841 C C . SER A 1 474 ? 17.568 -18.579 32.437 1.00 95.12 474 SER A C 1
ATOM 3843 O O . SER A 1 474 ? 17.237 -18.714 33.620 1.00 95.12 474 SER A O 1
ATOM 3845 N N . ILE A 1 475 ? 17.276 -17.479 31.732 1.00 94.44 475 ILE A N 1
ATOM 3846 C CA . ILE A 1 475 ? 16.491 -16.361 32.264 1.00 94.44 475 ILE A CA 1
ATOM 3847 C C . ILE A 1 475 ? 15.052 -16.819 32.546 1.00 94.44 475 ILE A C 1
ATOM 3849 O O . ILE A 1 475 ? 14.529 -16.554 33.629 1.00 94.44 475 ILE A O 1
ATOM 3853 N N . TRP A 1 476 ? 14.427 -17.536 31.609 1.00 94.06 476 TRP A N 1
ATOM 3854 C CA . TRP A 1 476 ? 13.057 -18.024 31.753 1.00 94.06 476 TRP A CA 1
ATOM 3855 C C . TRP A 1 476 ? 12.909 -19.082 32.852 1.00 94.06 476 TRP A C 1
ATOM 3857 O O . TRP A 1 476 ? 11.936 -19.054 33.596 1.00 94.06 476 TRP A O 1
ATOM 3867 N N . GLN A 1 477 ? 13.868 -19.994 33.012 1.00 91.50 477 GLN A N 1
ATOM 3868 C CA . GLN A 1 477 ? 13.859 -20.978 34.103 1.00 91.50 477 GLN A CA 1
ATOM 3869 C C . GLN A 1 477 ? 14.077 -20.307 35.464 1.00 91.50 477 GLN A C 1
ATOM 3871 O O . GLN A 1 477 ? 13.478 -20.693 36.468 1.00 91.50 477 GLN A O 1
ATOM 3876 N N . THR A 1 478 ? 14.887 -19.249 35.496 1.00 85.56 478 THR A N 1
ATOM 3877 C CA . THR A 1 478 ? 15.214 -18.499 36.710 1.00 85.56 478 THR A CA 1
ATOM 3878 C C . THR A 1 478 ? 14.375 -17.220 36.794 1.00 85.56 478 THR A C 1
ATOM 3880 O O . THR A 1 478 ? 14.911 -16.121 36.942 1.00 85.56 478 THR A O 1
ATOM 3883 N N . LYS A 1 479 ? 13.036 -17.351 36.750 1.00 78.62 479 LYS A N 1
ATOM 3884 C CA . LYS A 1 479 ? 12.056 -16.230 36.785 1.00 78.62 479 LYS A CA 1
ATOM 3885 C C . LYS A 1 479 ? 12.248 -15.257 37.970 1.00 78.62 479 LYS A C 1
ATOM 3887 O O . LYS A 1 479 ? 11.659 -14.182 37.996 1.00 78.62 479 LYS A O 1
ATOM 3892 N N . SER A 1 480 ? 13.052 -15.627 38.972 1.00 76.94 480 SER A N 1
ATOM 3893 C CA . SER A 1 480 ? 13.407 -14.812 40.140 1.00 76.94 480 SER A CA 1
ATOM 3894 C C . SER A 1 480 ? 14.519 -13.780 39.897 1.00 76.94 480 SER A C 1
ATOM 3896 O O . SER A 1 480 ? 14.736 -12.933 40.767 1.00 76.94 480 SER A O 1
ATOM 3898 N N . LEU A 1 481 ? 15.219 -13.812 38.756 1.00 81.56 481 LEU A N 1
ATOM 3899 C CA . LEU A 1 481 ? 16.246 -12.822 38.413 1.00 81.56 481 LEU A CA 1
ATOM 3900 C C . LEU A 1 481 ? 15.605 -11.443 38.213 1.00 81.56 481 LEU A C 1
ATOM 3902 O O . LEU A 1 481 ? 14.685 -11.277 37.418 1.00 81.56 481 LEU A O 1
ATOM 3906 N N . LYS A 1 482 ? 16.087 -10.434 38.950 1.00 82.56 482 LYS A N 1
ATOM 3907 C CA . LYS A 1 482 ? 15.510 -9.073 38.932 1.00 82.56 482 LYS A CA 1
ATOM 3908 C C . LYS A 1 482 ? 16.452 -7.999 38.401 1.00 82.56 482 LYS A C 1
ATOM 3910 O O . LYS A 1 482 ? 16.008 -6.871 38.190 1.00 82.56 482 LYS A O 1
ATOM 3915 N N . THR A 1 483 ? 17.738 -8.307 38.232 1.00 91.25 483 THR A N 1
ATOM 3916 C CA . THR A 1 483 ? 18.766 -7.312 37.895 1.00 91.25 483 THR A CA 1
ATOM 3917 C C . THR A 1 483 ? 19.714 -7.820 36.818 1.00 91.25 483 THR A C 1
ATOM 3919 O O . THR A 1 483 ? 20.014 -9.013 36.753 1.00 91.25 483 THR A O 1
ATOM 3922 N N . LEU A 1 484 ? 20.262 -6.900 36.021 1.00 93.19 484 LEU A N 1
ATOM 3923 C CA . LEU A 1 484 ? 21.277 -7.217 35.015 1.00 93.19 484 LEU A CA 1
ATOM 3924 C C . LEU A 1 484 ? 22.467 -7.979 35.624 1.00 93.19 484 LEU A C 1
ATOM 3926 O O . LEU A 1 484 ? 22.886 -8.994 35.085 1.00 93.19 484 LEU A O 1
ATOM 3930 N N . ASN A 1 485 ? 22.956 -7.561 36.797 1.00 93.19 485 ASN A N 1
ATOM 3931 C CA . ASN A 1 485 ? 24.080 -8.224 37.472 1.00 93.19 485 ASN A CA 1
ATOM 3932 C C . ASN A 1 485 ? 23.795 -9.694 37.812 1.00 93.19 485 ASN A C 1
ATOM 3934 O O . ASN A 1 485 ? 24.697 -10.524 37.732 1.00 93.19 485 ASN A O 1
ATOM 3938 N N . SER A 1 486 ? 22.546 -10.023 38.159 1.00 92.69 486 SER A N 1
ATOM 3939 C CA . SER A 1 486 ? 22.154 -11.411 38.423 1.00 92.69 486 SER A CA 1
ATOM 3940 C C . SER A 1 486 ? 22.182 -12.270 37.153 1.00 92.69 486 SER A C 1
ATOM 3942 O O . SER A 1 486 ? 22.637 -13.408 37.200 1.00 92.69 486 SER A O 1
ATOM 3944 N N . VAL A 1 487 ? 21.814 -11.699 36.001 1.00 93.81 487 VAL A N 1
ATOM 3945 C CA . VAL A 1 487 ? 21.920 -12.366 34.693 1.00 93.81 487 VAL A CA 1
ATOM 3946 C C . VAL A 1 487 ? 23.384 -12.490 34.257 1.00 93.81 487 VAL A C 1
ATOM 3948 O O . VAL A 1 487 ? 23.789 -13.547 33.782 1.00 93.81 487 VAL A O 1
ATOM 3951 N N . LYS A 1 488 ? 24.222 -11.470 34.505 1.00 94.75 488 LYS A N 1
ATOM 3952 C CA . LYS A 1 488 ? 25.669 -11.503 34.205 1.00 94.75 488 LYS A CA 1
ATOM 3953 C C . LYS A 1 488 ? 26.427 -12.616 34.933 1.00 94.75 488 LYS A C 1
ATOM 3955 O O . LYS A 1 488 ? 27.485 -13.051 34.476 1.00 94.75 488 LYS A O 1
ATOM 3960 N N . ALA A 1 489 ? 25.907 -13.075 36.071 1.00 93.25 489 ALA A N 1
ATOM 3961 C CA . ALA A 1 489 ? 26.487 -14.185 36.817 1.00 93.25 489 ALA A CA 1
ATOM 3962 C C . ALA A 1 489 ? 26.267 -15.549 36.134 1.00 93.25 489 ALA A C 1
ATOM 3964 O O . ALA A 1 489 ? 27.032 -16.476 36.409 1.00 93.25 489 ALA A O 1
ATOM 3965 N N . LEU A 1 490 ? 25.274 -15.672 35.243 1.00 94.38 490 LEU A N 1
ATOM 3966 C CA . LEU A 1 490 ? 24.938 -16.924 34.567 1.00 94.38 490 LEU A CA 1
ATOM 3967 C C . LEU A 1 490 ? 26.045 -17.365 33.593 1.00 94.38 490 LEU A C 1
ATOM 3969 O O . LEU A 1 490 ? 26.590 -16.528 32.864 1.00 94.38 490 LEU A O 1
ATOM 3973 N N . PRO A 1 491 ? 26.334 -18.677 33.492 1.00 95.12 491 PRO A N 1
ATOM 3974 C CA . PRO A 1 491 ? 27.251 -19.208 32.483 1.00 95.12 491 PRO A CA 1
ATOM 3975 C C . PRO A 1 491 ? 26.839 -18.833 31.053 1.00 95.12 491 PRO A C 1
ATOM 3977 O O . PRO A 1 491 ? 27.678 -18.375 30.281 1.00 95.12 491 PRO A O 1
ATOM 3980 N N . ALA A 1 492 ? 25.542 -18.920 30.738 1.00 94.75 492 ALA A N 1
ATOM 3981 C CA . ALA A 1 492 ? 25.006 -18.609 29.413 1.00 94.75 492 ALA A CA 1
ATOM 3982 C C . ALA A 1 492 ? 25.272 -17.154 28.975 1.00 94.75 492 ALA A C 1
ATOM 3984 O O . ALA A 1 492 ? 25.590 -16.895 27.811 1.00 94.75 492 ALA A O 1
ATOM 3985 N N . TYR A 1 493 ? 25.229 -16.197 29.914 1.00 95.75 493 TYR A N 1
ATOM 3986 C CA . TYR A 1 493 ? 25.604 -14.810 29.627 1.00 95.75 493 TYR A CA 1
ATOM 3987 C C . TYR A 1 493 ? 27.090 -14.701 29.280 1.00 95.75 493 TYR A C 1
ATOM 3989 O O . TYR A 1 493 ? 27.443 -14.019 28.322 1.00 95.75 493 TYR A O 1
ATOM 3997 N N . ARG A 1 494 ? 27.972 -15.384 30.024 1.00 95.44 494 ARG A N 1
ATOM 3998 C CA . ARG A 1 494 ? 29.421 -15.346 29.763 1.00 95.44 494 ARG A CA 1
ATOM 3999 C C . ARG A 1 494 ? 29.752 -15.885 28.374 1.00 95.44 494 ARG A C 1
ATOM 4001 O O . ARG A 1 494 ? 30.559 -15.274 27.682 1.00 95.44 494 ARG A O 1
ATOM 4008 N N . THR A 1 495 ? 29.082 -16.954 27.942 1.00 95.81 495 THR A N 1
ATOM 4009 C CA . THR A 1 495 ? 29.205 -17.490 26.577 1.00 95.81 495 THR A CA 1
ATOM 4010 C C . THR A 1 495 ? 28.850 -16.433 25.528 1.00 95.81 495 THR A C 1
ATOM 4012 O O . THR A 1 495 ? 29.624 -16.202 24.598 1.00 95.81 495 THR A O 1
ATOM 4015 N N . CYS A 1 496 ? 27.726 -15.729 25.706 1.00 94.75 496 CYS A N 1
ATOM 4016 C CA . CYS A 1 496 ? 27.341 -14.627 24.821 1.00 94.75 496 CYS A CA 1
ATOM 4017 C C . CYS A 1 496 ? 28.345 -13.464 24.876 1.00 94.75 496 CYS A C 1
ATOM 4019 O O . CYS A 1 496 ? 28.730 -12.942 23.834 1.00 94.75 496 CYS A O 1
ATOM 4021 N N . ALA A 1 497 ? 28.821 -13.093 26.066 1.00 94.38 497 ALA A N 1
ATOM 4022 C CA . ALA A 1 497 ? 29.774 -12.002 26.261 1.00 94.38 497 ALA A CA 1
ATOM 4023 C C . ALA A 1 497 ? 31.115 -12.248 25.564 1.00 94.38 497 ALA A C 1
ATOM 4025 O O . ALA A 1 497 ? 31.707 -11.319 25.021 1.00 94.38 497 ALA A O 1
ATOM 4026 N N . THR A 1 498 ? 31.586 -13.496 25.547 1.00 94.62 498 THR A N 1
ATOM 4027 C CA . THR A 1 498 ? 32.793 -13.870 24.806 1.00 94.62 498 THR A CA 1
ATOM 4028 C C . THR A 1 498 ? 32.559 -13.832 23.298 1.00 94.62 498 THR A C 1
ATOM 4030 O O . THR A 1 498 ? 33.406 -13.331 22.564 1.00 94.62 498 THR A O 1
ATOM 4033 N N . LYS A 1 499 ? 31.415 -14.337 22.826 1.00 94.56 499 LYS A N 1
ATOM 4034 C CA . LYS A 1 499 ? 31.108 -14.430 21.392 1.00 94.56 499 LYS A CA 1
ATOM 4035 C C . LYS A 1 499 ? 30.825 -13.073 20.740 1.00 94.56 499 LYS A C 1
ATOM 4037 O O . LYS A 1 499 ? 31.275 -12.832 19.625 1.00 94.56 499 LYS A O 1
ATOM 4042 N N . TYR A 1 500 ? 30.115 -12.193 21.442 1.00 93.94 500 TYR A N 1
ATOM 4043 C CA . TYR A 1 500 ? 29.663 -10.886 20.956 1.00 93.94 500 TYR A CA 1
ATOM 4044 C C . TYR A 1 500 ? 30.380 -9.737 21.671 1.00 93.94 500 TYR A C 1
ATOM 4046 O O . TYR A 1 500 ? 29.769 -8.728 22.015 1.00 93.94 500 TYR A O 1
ATOM 4054 N N . SER A 1 501 ? 31.679 -9.891 21.936 1.00 92.75 501 SER A N 1
ATOM 4055 C CA . SER A 1 501 ? 32.464 -8.969 22.767 1.00 92.75 501 SER A CA 1
ATOM 4056 C C . SER A 1 501 ? 32.375 -7.501 22.336 1.00 92.75 501 SER A C 1
ATOM 4058 O O . SER A 1 501 ? 32.346 -6.618 23.190 1.00 92.75 501 SER A O 1
ATOM 4060 N N . ASN A 1 502 ? 32.295 -7.232 21.029 1.00 93.06 502 ASN A N 1
ATOM 4061 C CA . ASN A 1 502 ? 32.229 -5.869 20.495 1.00 93.06 502 ASN A CA 1
ATOM 4062 C C . ASN A 1 502 ? 30.832 -5.248 20.641 1.00 93.06 502 ASN A C 1
ATOM 4064 O O . ASN A 1 502 ? 30.683 -4.031 20.574 1.00 93.06 502 ASN A O 1
ATOM 4068 N N . TRP A 1 503 ? 29.817 -6.080 20.877 1.00 93.31 503 TRP A N 1
ATOM 4069 C CA . TRP A 1 503 ? 28.402 -5.711 20.910 1.00 93.31 503 TRP A CA 1
ATOM 4070 C C . TRP A 1 503 ? 27.722 -6.074 22.233 1.00 93.31 503 TRP A C 1
ATOM 4072 O O . TRP A 1 503 ? 26.501 -6.006 22.343 1.00 93.31 503 TRP A O 1
ATOM 4082 N N . ILE A 1 504 ? 28.493 -6.432 23.263 1.00 93.62 504 ILE A N 1
ATOM 4083 C CA . ILE A 1 504 ? 27.961 -6.903 24.549 1.00 93.62 504 ILE A CA 1
ATOM 4084 C C . ILE A 1 504 ? 27.080 -5.860 25.248 1.00 93.62 504 ILE A C 1
ATOM 4086 O O . ILE A 1 504 ? 26.141 -6.214 25.953 1.00 93.62 504 ILE A O 1
ATOM 4090 N N . PHE A 1 505 ? 27.310 -4.571 24.995 1.00 92.94 505 PHE A N 1
ATOM 4091 C CA . PHE A 1 505 ? 26.448 -3.506 25.507 1.00 92.94 505 PHE A CA 1
ATOM 4092 C C . PHE A 1 505 ? 25.005 -3.610 24.973 1.00 92.94 505 PHE A C 1
ATOM 4094 O O . PHE A 1 505 ? 24.070 -3.309 25.707 1.00 92.94 505 PHE A O 1
ATOM 4101 N N . LEU A 1 506 ? 24.797 -4.090 23.737 1.00 92.50 506 LEU A N 1
ATOM 4102 C CA . LEU A 1 506 ? 23.453 -4.317 23.188 1.00 92.50 506 LEU A CA 1
ATOM 4103 C C . LEU A 1 506 ? 22.736 -5.443 23.929 1.00 92.50 506 LEU A C 1
ATOM 4105 O O . LEU A 1 506 ? 21.534 -5.365 24.161 1.00 92.50 506 LEU A O 1
ATOM 4109 N N . PHE A 1 507 ? 23.478 -6.477 24.326 1.00 94.31 507 PHE A N 1
ATOM 4110 C CA . PHE A 1 507 ? 22.946 -7.575 25.126 1.00 94.31 507 PHE A CA 1
ATOM 4111 C C . PHE A 1 507 ? 22.580 -7.082 26.527 1.00 94.31 507 PHE A C 1
ATOM 4113 O O . PHE A 1 507 ? 21.535 -7.460 27.044 1.00 94.31 507 PHE A O 1
ATOM 4120 N N . ASP A 1 508 ? 23.393 -6.206 27.124 1.00 95.12 508 ASP A N 1
ATOM 4121 C CA . ASP A 1 508 ? 23.085 -5.592 28.417 1.00 95.12 508 ASP A CA 1
ATOM 4122 C C . ASP A 1 508 ? 21.773 -4.797 28.387 1.00 95.12 508 ASP A C 1
ATOM 4124 O O . ASP A 1 508 ? 20.963 -4.946 29.304 1.00 95.12 508 ASP A O 1
ATOM 4128 N N . GLU A 1 509 ? 21.535 -3.988 27.349 1.00 94.75 509 GLU A N 1
ATOM 4129 C CA . GLU A 1 509 ? 20.264 -3.267 27.185 1.00 94.75 509 GLU A CA 1
ATOM 4130 C C . GLU A 1 509 ? 19.100 -4.226 26.901 1.00 94.75 509 GLU A C 1
ATOM 4132 O O . GLU A 1 509 ? 18.083 -4.180 27.594 1.00 94.75 509 GLU A O 1
ATOM 4137 N N . ALA A 1 510 ? 19.282 -5.180 25.982 1.00 94.56 510 ALA A N 1
ATOM 4138 C CA . ALA A 1 510 ? 18.285 -6.205 25.680 1.00 94.56 510 ALA A CA 1
ATOM 4139 C C . ALA A 1 510 ? 17.857 -6.990 26.931 1.00 94.56 510 ALA A C 1
ATOM 4141 O O . ALA A 1 510 ? 16.673 -7.255 27.124 1.00 94.56 510 ALA A O 1
ATOM 4142 N N . ILE A 1 511 ? 18.799 -7.327 27.816 1.00 95.06 511 ILE A N 1
ATOM 4143 C CA . ILE A 1 511 ? 18.515 -8.021 29.076 1.00 95.06 511 ILE A CA 1
ATOM 4144 C C . ILE A 1 511 ? 17.689 -7.142 30.021 1.00 95.06 511 ILE A C 1
ATOM 4146 O O . ILE A 1 511 ? 16.813 -7.657 30.717 1.00 95.06 511 ILE A O 1
ATOM 4150 N N . LYS A 1 512 ? 17.924 -5.826 30.079 1.00 94.25 512 LYS A N 1
ATOM 4151 C CA . LYS A 1 512 ? 17.085 -4.935 30.901 1.00 94.25 512 LYS A CA 1
ATOM 4152 C C . LYS A 1 512 ? 15.640 -4.948 30.409 1.00 94.25 512 LYS A C 1
ATOM 4154 O O . LYS A 1 512 ? 14.737 -5.098 31.233 1.00 94.25 512 LYS A O 1
ATOM 4159 N N . ASP A 1 513 ? 15.437 -4.878 29.096 1.00 93.38 513 ASP A N 1
ATOM 4160 C CA . ASP A 1 513 ? 14.106 -4.925 28.485 1.00 93.38 513 ASP A CA 1
ATOM 4161 C C . ASP A 1 513 ? 13.439 -6.291 28.685 1.00 93.38 513 ASP A C 1
ATOM 4163 O O . ASP A 1 513 ? 12.269 -6.369 29.055 1.00 93.38 513 ASP A O 1
ATOM 4167 N N . MET A 1 514 ? 14.196 -7.381 28.540 1.00 94.38 514 MET A N 1
ATOM 4168 C CA . MET A 1 514 ? 13.767 -8.744 28.869 1.00 94.38 514 MET A CA 1
ATOM 4169 C C . MET A 1 514 ? 13.274 -8.860 30.314 1.00 94.38 514 MET A C 1
ATOM 4171 O O . MET A 1 514 ? 12.194 -9.400 30.555 1.00 94.38 514 MET A O 1
ATOM 4175 N N . LEU A 1 515 ? 14.051 -8.351 31.277 1.00 93.06 515 LEU A N 1
ATOM 4176 C CA . LEU A 1 515 ? 13.720 -8.376 32.704 1.00 93.06 515 LEU A CA 1
ATOM 4177 C C . LEU A 1 515 ? 12.531 -7.470 33.044 1.00 93.06 515 LEU A C 1
ATOM 4179 O O . LEU A 1 515 ? 11.798 -7.753 33.994 1.00 93.06 515 LEU A O 1
ATOM 4183 N N . ALA A 1 516 ? 12.343 -6.374 32.307 1.00 91.44 516 ALA A N 1
ATOM 4184 C CA . ALA A 1 516 ? 11.153 -5.540 32.416 1.00 91.44 516 ALA A CA 1
ATOM 4185 C C . ALA A 1 516 ? 9.920 -6.297 31.900 1.00 91.44 516 ALA A C 1
ATOM 4187 O O . ALA A 1 516 ? 8.953 -6.446 32.647 1.00 91.44 516 ALA A O 1
ATOM 4188 N N . ALA A 1 517 ? 10.002 -6.871 30.697 1.00 91.25 517 ALA A N 1
ATOM 4189 C CA . ALA A 1 517 ? 8.935 -7.655 30.081 1.00 91.25 517 ALA A CA 1
ATOM 4190 C C . ALA A 1 517 ? 8.557 -8.895 30.907 1.00 91.25 517 ALA A C 1
ATOM 4192 O O . ALA A 1 517 ? 7.383 -9.227 31.024 1.00 91.25 517 ALA A O 1
ATOM 4193 N N . LEU A 1 518 ? 9.503 -9.551 31.592 1.00 89.44 518 LEU A N 1
ATOM 4194 C CA . LEU A 1 518 ? 9.193 -10.668 32.503 1.00 89.44 518 LEU A CA 1
ATOM 4195 C C . LEU A 1 518 ? 8.244 -10.292 33.647 1.00 89.44 518 LEU A C 1
ATOM 4197 O O . LEU A 1 518 ? 7.609 -11.171 34.228 1.00 89.44 518 LEU A O 1
ATOM 4201 N N . LYS A 1 519 ? 8.129 -9.005 33.983 1.00 84.94 519 LYS A N 1
ATOM 4202 C CA . LYS A 1 519 ? 7.196 -8.526 35.010 1.00 84.94 519 LYS A CA 1
ATOM 4203 C C . LYS A 1 519 ? 5.793 -8.284 34.450 1.00 84.94 519 LYS A C 1
ATOM 4205 O O . LYS A 1 519 ? 4.842 -8.318 35.223 1.00 84.94 519 LYS A O 1
ATOM 4210 N N . SER A 1 520 ? 5.665 -8.040 33.144 1.00 81.50 520 SER A N 1
ATOM 4211 C CA . SER A 1 520 ? 4.430 -7.587 32.487 1.00 81.50 520 SER A CA 1
ATOM 4212 C C . SER A 1 520 ? 3.887 -8.530 31.413 1.00 81.50 520 SER A C 1
ATOM 4214 O O . SER A 1 520 ? 2.735 -8.385 31.025 1.00 81.50 520 SER A O 1
ATOM 4216 N N . PHE A 1 521 ? 4.633 -9.533 30.947 1.00 78.12 521 PHE A N 1
ATOM 4217 C CA . PHE A 1 521 ? 4.213 -10.374 29.816 1.00 78.12 521 PHE A CA 1
ATOM 4218 C C . PHE A 1 521 ? 2.866 -11.079 30.048 1.00 78.12 521 PHE A C 1
ATOM 4220 O O . PHE A 1 521 ? 2.149 -11.401 29.100 1.00 78.12 521 PHE A O 1
ATOM 4227 N N . GLN A 1 522 ? 2.487 -11.307 31.310 1.00 77.00 522 GLN A N 1
ATOM 4228 C CA . GLN A 1 522 ? 1.195 -11.886 31.679 1.00 77.00 522 GLN A CA 1
ATOM 4229 C C . GLN A 1 522 ? 0.005 -10.988 31.328 1.00 77.00 522 GLN A C 1
ATOM 4231 O O . GLN A 1 522 ? -1.059 -11.520 31.023 1.00 77.00 522 GLN A O 1
ATOM 4236 N N . SER A 1 523 ? 0.185 -9.664 31.327 1.00 72.12 523 SER A N 1
ATOM 4237 C CA . SER A 1 523 ? -0.846 -8.699 30.935 1.00 72.12 523 SER A CA 1
ATOM 4238 C C . SER A 1 523 ? -0.848 -8.393 29.435 1.00 72.12 523 SER A C 1
ATOM 4240 O O . SER A 1 523 ? -1.706 -7.644 28.973 1.00 72.12 523 SER A O 1
ATOM 4242 N N . SER A 1 524 ? 0.087 -8.955 28.659 1.00 73.56 524 SER A N 1
ATOM 4243 C CA . SER A 1 524 ? 0.110 -8.763 27.209 1.00 73.56 524 SER A CA 1
ATOM 4244 C C . SER A 1 524 ? -1.069 -9.479 26.537 1.00 73.56 524 SER A C 1
ATOM 4246 O O . SER A 1 524 ? -1.334 -10.660 26.771 1.00 73.56 524 SER A O 1
ATOM 4248 N N . THR A 1 525 ? -1.793 -8.750 25.688 1.00 81.31 525 THR A N 1
ATOM 4249 C CA . THR A 1 525 ? -2.892 -9.292 24.885 1.00 81.31 525 THR A CA 1
ATOM 4250 C C . THR A 1 525 ? -2.353 -9.831 23.562 1.00 81.31 525 THR A C 1
ATOM 4252 O O . THR A 1 525 ? -1.801 -9.089 22.748 1.00 81.31 525 THR A O 1
ATOM 4255 N N . TYR A 1 526 ? -2.500 -11.138 23.354 1.00 89.50 526 TYR A N 1
ATOM 4256 C CA . TYR A 1 526 ? -2.119 -11.840 22.130 1.00 89.50 526 TYR A CA 1
ATOM 4257 C C . TYR A 1 526 ? -3.038 -13.038 21.891 1.00 89.50 526 TYR A C 1
ATOM 4259 O O . TYR A 1 526 ? -3.792 -13.447 22.776 1.00 89.50 526 TYR A O 1
ATOM 4267 N N . ILE A 1 527 ? -2.970 -13.602 20.688 1.00 89.12 527 ILE A N 1
ATOM 4268 C CA . ILE A 1 527 ? -3.720 -14.797 20.298 1.00 89.12 527 ILE A CA 1
ATOM 4269 C C . ILE A 1 527 ? -2.710 -15.883 19.919 1.00 89.12 527 ILE A C 1
ATOM 4271 O O . ILE A 1 527 ? -1.671 -15.584 19.333 1.00 89.12 527 ILE A O 1
ATOM 4275 N N . VAL A 1 528 ? -3.004 -17.136 20.266 1.00 90.31 528 VAL A N 1
ATOM 4276 C CA . VAL A 1 528 ? -2.267 -18.299 19.758 1.00 90.31 528 VAL A CA 1
ATOM 4277 C C . VAL A 1 528 ? -3.044 -18.861 18.578 1.00 90.31 528 VAL A C 1
ATOM 4279 O O . VAL A 1 528 ? -4.201 -19.252 18.731 1.00 90.31 528 VAL A O 1
ATOM 4282 N N . GLN A 1 529 ? -2.431 -18.886 17.399 1.00 88.88 529 GLN A N 1
ATOM 4283 C CA . GLN A 1 529 ? -3.057 -19.415 16.193 1.00 88.88 529 GLN A CA 1
ATOM 4284 C C . GLN A 1 529 ? -2.010 -20.068 15.299 1.00 88.88 529 GLN A C 1
ATOM 4286 O O . GLN A 1 529 ? -0.951 -19.497 15.060 1.00 88.88 529 GLN A O 1
ATOM 4291 N N . SER A 1 530 ? -2.329 -21.254 14.773 1.00 88.69 530 SER A N 1
ATOM 4292 C CA . SER A 1 530 ? -1.471 -21.977 13.823 1.00 88.69 530 SER A CA 1
ATOM 4293 C C . SER A 1 530 ? -0.026 -22.132 14.314 1.00 88.69 530 SER A C 1
ATOM 4295 O O . SER A 1 530 ? 0.911 -21.858 13.570 1.00 88.69 530 SER A O 1
ATOM 4297 N N . ASP A 1 531 ? 0.139 -22.546 15.574 1.00 93.00 531 ASP A N 1
ATOM 4298 C CA . ASP A 1 531 ? 1.446 -22.722 16.218 1.00 93.00 531 ASP A CA 1
ATOM 4299 C C . ASP A 1 531 ? 2.272 -21.424 16.339 1.00 93.00 531 ASP A C 1
ATOM 4301 O O . ASP A 1 531 ? 3.493 -21.472 16.387 1.00 93.00 531 ASP A O 1
ATOM 4305 N N . LYS A 1 532 ? 1.639 -20.243 16.371 1.00 93.38 532 LYS A N 1
ATOM 4306 C CA . LYS A 1 532 ? 2.318 -18.944 16.515 1.00 93.38 532 LYS A CA 1
ATOM 4307 C C . LYS A 1 532 ? 1.578 -17.989 17.447 1.00 93.38 532 LYS A C 1
ATOM 4309 O O . LYS A 1 532 ? 0.361 -18.072 17.614 1.00 93.38 532 LYS A O 1
ATOM 4314 N N . ILE A 1 533 ? 2.326 -17.036 18.000 1.00 92.31 533 ILE A N 1
ATOM 4315 C CA . ILE A 1 533 ? 1.785 -15.835 18.640 1.00 92.31 533 ILE A CA 1
ATOM 4316 C C . ILE A 1 533 ? 1.467 -14.813 17.554 1.00 92.31 533 ILE A C 1
ATOM 4318 O O . ILE A 1 533 ? 2.330 -14.468 16.748 1.00 92.31 533 ILE A O 1
ATOM 4322 N N . VAL A 1 534 ? 0.233 -14.323 17.551 1.00 90.69 534 VAL A N 1
ATOM 4323 C CA . VAL A 1 534 ? -0.273 -13.376 16.558 1.00 90.69 534 VAL A CA 1
ATOM 4324 C C . VAL A 1 534 ? -0.995 -12.210 17.232 1.00 90.69 534 VAL A C 1
ATOM 4326 O O . VAL A 1 534 ? -1.506 -12.328 18.353 1.00 90.69 534 VAL A O 1
ATOM 4329 N N . TYR A 1 535 ? -1.040 -11.071 16.543 1.00 86.94 535 TYR A N 1
ATOM 4330 C CA . TYR A 1 535 ? -1.642 -9.833 17.036 1.00 86.94 535 TYR A CA 1
ATOM 4331 C C . TYR A 1 535 ? -2.757 -9.355 16.117 1.00 86.94 535 TYR A C 1
ATOM 4333 O O . TYR A 1 535 ? -2.760 -9.635 14.925 1.00 86.94 535 TYR A O 1
ATOM 4341 N N . VAL A 1 536 ? -3.703 -8.605 16.676 1.00 78.50 536 VAL A N 1
ATOM 4342 C CA . VAL A 1 536 ? -4.709 -7.891 15.887 1.00 78.50 536 VAL A CA 1
ATOM 4343 C C . VAL A 1 536 ? -4.098 -6.582 15.387 1.00 78.50 536 VAL A C 1
ATOM 4345 O O . VAL A 1 536 ? -3.659 -5.760 16.194 1.00 78.50 536 VAL A O 1
ATOM 4348 N N . GLU A 1 537 ? -4.080 -6.388 14.069 1.00 72.94 537 GLU A N 1
ATOM 4349 C CA . GLU A 1 537 ? -3.690 -5.140 13.417 1.00 72.94 537 GLU A CA 1
ATOM 4350 C C . GLU A 1 537 ? -4.705 -4.755 12.331 1.00 72.94 537 GLU A C 1
ATOM 4352 O O . GLU A 1 537 ? -4.871 -5.438 11.317 1.00 72.94 537 GLU A O 1
ATOM 4357 N N . GLY A 1 538 ? -5.397 -3.630 12.544 1.00 71.19 538 GLY A N 1
ATOM 4358 C CA . GLY A 1 538 ? -6.523 -3.247 11.694 1.00 71.19 538 GLY A CA 1
ATOM 4359 C C . GLY A 1 538 ? -7.566 -4.365 11.661 1.00 71.19 538 GLY A C 1
ATOM 4360 O O . GLY A 1 538 ? -7.894 -4.936 12.694 1.00 71.19 538 GLY A O 1
ATOM 4361 N N . GLU A 1 539 ? -8.061 -4.708 10.472 1.00 66.69 539 GLU A N 1
ATOM 4362 C CA . GLU A 1 539 ? -9.087 -5.746 10.279 1.00 66.69 539 GLU A CA 1
ATOM 4363 C C . GLU A 1 539 ? -8.544 -7.181 10.373 1.00 66.69 539 GLU A C 1
ATOM 4365 O O . GLU A 1 539 ? -9.309 -8.129 10.213 1.00 66.69 539 GLU A O 1
ATOM 4370 N N . SER A 1 540 ? -7.240 -7.391 10.559 1.00 67.69 540 SER A N 1
ATOM 4371 C CA . SER A 1 540 ? -6.628 -8.713 10.396 1.00 67.69 540 SER A CA 1
ATOM 4372 C C . SER A 1 540 ? -5.796 -9.138 11.592 1.00 67.69 540 SER A C 1
ATOM 4374 O O . SER A 1 540 ? -5.290 -8.327 12.362 1.00 67.69 540 SER A O 1
ATOM 4376 N N . ILE A 1 541 ? -5.638 -10.451 11.715 1.00 79.94 541 ILE A N 1
ATOM 4377 C CA . ILE A 1 541 ? -4.610 -11.044 12.554 1.00 79.94 541 ILE A CA 1
ATOM 4378 C C . ILE A 1 541 ? -3.314 -11.089 11.741 1.00 79.94 541 ILE A C 1
ATOM 4380 O O . ILE A 1 541 ? -3.306 -11.592 10.617 1.00 79.94 541 ILE A O 1
ATOM 4384 N N . VAL A 1 542 ? -2.238 -10.568 12.318 1.00 80.12 542 VAL A N 1
ATOM 4385 C CA . VAL A 1 542 ? -0.898 -10.517 11.732 1.00 80.12 542 VAL A CA 1
ATOM 4386 C C . VAL A 1 542 ? 0.079 -11.330 12.580 1.00 80.12 542 VAL A C 1
ATOM 4388 O O . VAL A 1 542 ? 0.049 -11.274 13.812 1.00 80.12 542 VAL A O 1
ATOM 4391 N N . ASP A 1 543 ? 0.939 -12.108 11.920 1.00 80.31 543 ASP A N 1
ATOM 4392 C CA . ASP A 1 543 ? 1.937 -12.982 12.556 1.00 80.31 543 ASP A CA 1
ATOM 4393 C C . ASP A 1 543 ? 3.372 -12.437 12.464 1.00 80.31 543 ASP A C 1
ATOM 4395 O O . ASP A 1 543 ? 4.303 -13.031 13.000 1.00 80.31 543 ASP A O 1
ATOM 4399 N N . ASN A 1 544 ? 3.556 -11.291 11.809 1.00 77.50 544 ASN A N 1
ATOM 4400 C CA . ASN A 1 544 ? 4.843 -10.629 11.597 1.00 77.50 544 ASN A CA 1
ATOM 4401 C C . ASN A 1 544 ? 5.074 -9.425 12.531 1.00 77.50 544 ASN A C 1
ATOM 4403 O O . ASN A 1 544 ? 6.017 -8.661 12.325 1.00 77.50 544 ASN A O 1
ATOM 4407 N N . VAL A 1 545 ? 4.220 -9.243 13.542 1.00 80.06 545 VAL A N 1
ATOM 4408 C CA . VAL A 1 545 ? 4.334 -8.176 14.545 1.00 80.06 545 VAL A CA 1
ATOM 4409 C C . VAL A 1 545 ? 4.920 -8.731 15.836 1.00 80.06 545 VAL A C 1
ATOM 4411 O O . VAL A 1 545 ? 4.513 -9.783 16.321 1.00 80.06 545 VAL A O 1
ATOM 4414 N N . VAL A 1 546 ? 5.852 -7.981 16.421 1.00 85.00 546 VAL A N 1
ATOM 4415 C CA . VAL A 1 546 ? 6.533 -8.325 17.671 1.00 85.00 546 VAL A CA 1
ATOM 4416 C C . VAL A 1 546 ? 6.396 -7.148 18.633 1.00 85.00 546 VAL A C 1
ATOM 4418 O O . VAL A 1 546 ? 6.785 -6.028 18.311 1.00 85.00 546 VAL A O 1
ATOM 4421 N N . ARG A 1 547 ? 5.851 -7.389 19.826 1.00 87.38 547 ARG A N 1
ATOM 4422 C CA . ARG A 1 547 ? 5.728 -6.414 20.921 1.00 87.38 547 ARG A CA 1
ATOM 4423 C C . ARG A 1 547 ? 6.886 -6.587 21.901 1.00 87.38 547 ARG A C 1
ATOM 4425 O O . ARG A 1 547 ? 6.703 -7.009 23.040 1.00 87.38 547 ARG A O 1
ATOM 4432 N N . GLY A 1 548 ? 8.094 -6.302 21.421 1.00 89.25 548 GLY A N 1
ATOM 4433 C CA . GLY A 1 548 ? 9.320 -6.444 22.206 1.00 89.25 548 GLY A CA 1
ATOM 4434 C C . GLY A 1 548 ? 9.468 -7.836 22.833 1.00 89.25 548 GLY A C 1
ATOM 4435 O O . GLY A 1 548 ? 9.097 -8.853 22.242 1.00 89.25 548 GLY A O 1
ATOM 4436 N N . TYR A 1 549 ? 10.004 -7.881 24.053 1.00 93.25 549 TYR A N 1
ATOM 4437 C CA . TYR A 1 549 ? 10.237 -9.138 24.768 1.00 93.25 549 TYR A CA 1
ATOM 4438 C C . TYR A 1 549 ? 8.971 -9.757 25.375 1.00 93.25 549 TYR A C 1
ATOM 4440 O O . TYR A 1 549 ? 9.002 -10.937 25.718 1.00 93.25 549 TYR A O 1
ATOM 4448 N N . ASP A 1 550 ? 7.841 -9.040 25.436 1.00 92.12 550 ASP A N 1
ATOM 4449 C CA . ASP A 1 550 ? 6.566 -9.637 25.858 1.00 92.12 550 ASP A CA 1
ATOM 4450 C C . ASP A 1 550 ? 6.150 -10.764 24.902 1.00 92.12 550 ASP A C 1
ATOM 4452 O O . ASP A 1 550 ? 5.704 -11.819 25.350 1.00 92.12 550 ASP A O 1
ATOM 4456 N N . THR A 1 551 ? 6.359 -10.587 23.589 1.00 92.62 551 THR A N 1
ATOM 4457 C CA . THR A 1 551 ? 6.112 -11.639 22.587 1.00 92.62 551 THR A CA 1
ATOM 4458 C C . THR A 1 551 ? 7.009 -12.852 22.809 1.00 92.62 551 THR A C 1
ATOM 4460 O O . THR A 1 551 ? 6.546 -13.984 22.712 1.00 92.62 551 THR A O 1
ATOM 4463 N N . ILE A 1 552 ? 8.285 -12.639 23.140 1.00 94.44 552 ILE A N 1
ATOM 4464 C CA . ILE A 1 552 ? 9.227 -13.736 23.400 1.00 94.44 552 ILE A CA 1
ATOM 4465 C C . ILE A 1 552 ? 8.766 -14.542 24.617 1.00 94.44 552 ILE A C 1
ATOM 4467 O O . ILE A 1 552 ? 8.663 -15.765 24.545 1.00 94.44 552 ILE A O 1
ATOM 4471 N N . TRP A 1 553 ? 8.403 -13.874 25.713 1.00 94.75 553 TRP A N 1
ATOM 4472 C CA . TRP A 1 553 ? 7.900 -14.554 26.908 1.00 94.75 553 TRP A CA 1
ATOM 4473 C C . TRP A 1 553 ? 6.521 -15.183 26.716 1.00 94.75 553 TRP A C 1
ATOM 4475 O O . TRP A 1 553 ? 6.229 -16.205 27.337 1.00 94.75 553 TRP A O 1
ATOM 4485 N N . ALA A 1 554 ? 5.693 -14.638 25.823 1.00 93.88 554 ALA A N 1
ATOM 4486 C CA . ALA A 1 554 ? 4.460 -15.280 25.386 1.00 93.88 554 ALA A CA 1
ATOM 4487 C C . ALA A 1 554 ? 4.734 -16.634 24.711 1.00 93.88 554 ALA A C 1
ATOM 4489 O O . ALA A 1 554 ? 4.087 -17.616 25.067 1.00 93.88 554 ALA A O 1
ATOM 4490 N N . TYR A 1 555 ? 5.727 -16.722 23.818 1.00 95.06 555 TYR A N 1
ATOM 4491 C CA . TYR A 1 555 ? 6.126 -17.999 23.211 1.00 95.06 555 TYR A CA 1
ATOM 4492 C C . TYR A 1 555 ? 6.567 -19.023 24.263 1.00 95.06 555 TYR A C 1
ATOM 4494 O O . TYR A 1 555 ? 6.065 -20.143 24.262 1.00 95.06 555 TYR A O 1
ATOM 4502 N N . TYR A 1 556 ? 7.438 -18.634 25.200 1.00 95.25 556 TYR A N 1
ATOM 4503 C CA . TYR A 1 556 ? 7.868 -19.518 26.292 1.00 95.25 556 TYR A CA 1
ATOM 4504 C C . TYR A 1 556 ? 6.699 -19.997 27.164 1.00 95.25 556 TYR A C 1
ATOM 4506 O O . TYR A 1 556 ? 6.615 -21.169 27.520 1.00 95.25 556 TYR A O 1
ATOM 4514 N N . ARG A 1 557 ? 5.766 -19.098 27.494 1.00 93.56 557 ARG A N 1
ATOM 4515 C CA . ARG A 1 557 ? 4.587 -19.425 28.304 1.00 93.56 557 ARG A CA 1
ATOM 4516 C C . ARG A 1 557 ? 3.653 -20.407 27.608 1.00 93.56 557 ARG A C 1
ATOM 4518 O O . ARG A 1 557 ? 3.097 -21.287 28.258 1.00 93.56 557 ARG A O 1
ATOM 4525 N N . GLU A 1 558 ? 3.391 -20.197 26.324 1.00 94.94 558 GLU A N 1
ATOM 4526 C CA . GLU A 1 558 ? 2.450 -21.033 25.580 1.00 94.94 558 GLU A CA 1
ATOM 4527 C C . GLU A 1 558 ? 3.061 -22.380 25.189 1.00 94.94 558 GLU A C 1
ATOM 4529 O O . GLU A 1 558 ? 2.323 -23.359 25.110 1.00 94.94 558 GLU A O 1
ATOM 4534 N N . GLU A 1 559 ? 4.385 -22.463 25.047 1.00 96.19 559 GLU A N 1
ATOM 4535 C CA . GLU A 1 559 ? 5.105 -23.737 24.950 1.00 96.19 559 GLU A CA 1
ATOM 4536 C C . GLU A 1 559 ? 5.006 -24.531 26.266 1.00 96.19 559 GLU A C 1
ATOM 4538 O O . GLU A 1 559 ? 4.546 -25.671 26.234 1.00 96.19 559 GLU A O 1
ATOM 4543 N N . GLU A 1 560 ? 5.241 -23.908 27.435 1.00 94.19 560 GLU A N 1
ATOM 4544 C CA . GLU A 1 560 ? 5.032 -24.553 28.752 1.00 94.19 560 GLU A CA 1
ATOM 4545 C C . GLU A 1 560 ? 3.590 -25.073 28.938 1.00 94.19 560 GLU A C 1
ATOM 4547 O O . GLU A 1 560 ? 3.349 -26.030 29.677 1.00 94.19 560 GLU A O 1
ATOM 4552 N N . ARG A 1 561 ? 2.611 -24.429 28.288 1.00 94.19 561 ARG A N 1
ATOM 4553 C CA . ARG A 1 561 ? 1.189 -24.816 28.310 1.00 94.19 561 ARG A CA 1
ATOM 4554 C C . ARG A 1 561 ? 0.816 -25.853 27.247 1.00 94.19 561 ARG A C 1
ATOM 4556 O O . ARG A 1 561 ? -0.319 -26.324 27.259 1.00 94.19 561 ARG A O 1
ATOM 4563 N N . GLY A 1 562 ? 1.727 -26.192 26.337 1.00 94.44 562 GLY A N 1
ATOM 4564 C CA . GLY A 1 562 ? 1.485 -27.099 25.215 1.00 94.44 562 GLY A CA 1
ATOM 4565 C C . GLY A 1 562 ? 0.637 -26.507 24.082 1.00 94.44 562 GLY A C 1
ATOM 4566 O O . GLY A 1 562 ? 0.149 -27.253 23.237 1.00 94.44 562 GLY A O 1
ATOM 4567 N N . ASN A 1 563 ? 0.445 -25.184 24.055 1.00 94.56 563 ASN A N 1
ATOM 4568 C CA . ASN A 1 563 ? -0.312 -24.480 23.016 1.00 94.56 563 ASN A CA 1
ATOM 4569 C C . ASN A 1 563 ? 0.550 -24.129 21.789 1.00 94.56 563 ASN A C 1
ATOM 4571 O O . ASN A 1 563 ? -0.000 -23.854 20.722 1.00 94.56 563 ASN A O 1
ATOM 4575 N N . ILE A 1 564 ? 1.879 -24.119 21.943 1.00 96.12 564 ILE A N 1
ATOM 4576 C CA . ILE A 1 564 ? 2.862 -23.919 20.870 1.00 96.12 564 ILE A CA 1
ATOM 4577 C C . ILE A 1 564 ? 3.934 -25.016 20.949 1.00 96.12 564 ILE A C 1
ATOM 4579 O O . ILE A 1 564 ? 4.276 -25.486 22.031 1.00 96.12 564 ILE A O 1
ATOM 4583 N N . SER A 1 565 ? 4.462 -25.434 19.801 1.00 96.69 565 SER A N 1
ATOM 4584 C CA . SER A 1 565 ? 5.513 -26.437 19.674 1.00 96.69 565 SER A CA 1
ATOM 4585 C C . SER A 1 565 ? 6.898 -25.895 20.042 1.00 96.69 565 SER A C 1
ATOM 4587 O O . SER A 1 565 ? 7.220 -24.722 19.837 1.00 96.69 565 SER A O 1
ATOM 4589 N N . GLN A 1 566 ? 7.787 -26.788 20.484 1.00 95.25 566 GLN A N 1
ATOM 4590 C CA . GLN A 1 566 ? 9.193 -26.453 20.730 1.00 95.25 566 GLN A CA 1
ATOM 4591 C C . GLN A 1 566 ? 9.897 -25.896 19.478 1.00 95.25 566 GLN A C 1
ATOM 4593 O O . GLN A 1 566 ? 10.774 -25.039 19.596 1.00 95.25 566 GLN A O 1
ATOM 4598 N N . SER A 1 567 ? 9.520 -26.368 18.281 1.00 95.50 567 SER A N 1
ATOM 4599 C CA . SER A 1 567 ? 10.058 -25.845 17.018 1.00 95.50 567 SER A CA 1
ATOM 4600 C C . SER A 1 567 ? 9.672 -24.384 16.837 1.00 95.50 567 SER A C 1
ATOM 4602 O O . SER A 1 567 ? 10.538 -23.549 16.601 1.00 95.50 567 SER A O 1
ATOM 4604 N N . SER A 1 568 ? 8.393 -24.059 17.028 1.00 94.50 568 SER A N 1
ATOM 4605 C CA . SER A 1 568 ? 7.914 -22.687 16.899 1.00 94.50 568 SER A CA 1
ATOM 4606 C C . SER A 1 568 ? 8.503 -21.758 17.960 1.00 94.50 568 SER A C 1
ATOM 4608 O O . SER A 1 568 ? 8.892 -20.637 17.631 1.00 94.50 568 SER A O 1
ATOM 4610 N N . LEU A 1 569 ? 8.677 -22.220 19.204 1.00 95.31 569 LEU A N 1
ATOM 4611 C CA . LEU A 1 569 ? 9.426 -21.464 20.211 1.00 95.31 569 LEU A CA 1
ATOM 4612 C C . LEU A 1 569 ? 10.829 -21.115 19.690 1.00 95.31 569 LEU A C 1
ATOM 4614 O O . LEU A 1 569 ? 11.210 -19.947 19.687 1.00 95.31 569 LEU A O 1
ATOM 4618 N N . ASN A 1 570 ? 11.579 -22.100 19.192 1.00 94.19 570 ASN A N 1
ATOM 4619 C CA . ASN A 1 570 ? 12.934 -21.884 18.674 1.00 94.19 570 ASN A CA 1
ATOM 4620 C C . ASN A 1 570 ? 12.958 -20.936 17.460 1.00 94.19 570 ASN A C 1
ATOM 4622 O O . ASN A 1 570 ? 13.871 -20.118 17.326 1.00 94.19 570 ASN A O 1
ATOM 4626 N N . ASP A 1 571 ? 11.940 -21.005 16.604 1.00 92.56 571 ASP A N 1
ATOM 4627 C CA . ASP A 1 571 ? 11.827 -20.188 15.399 1.00 92.56 571 ASP A CA 1
ATOM 4628 C C . ASP A 1 571 ? 11.387 -18.743 15.671 1.00 92.56 571 ASP A C 1
ATOM 4630 O O . ASP A 1 571 ? 11.541 -17.896 14.791 1.00 92.56 571 ASP A O 1
ATOM 4634 N N . ASN A 1 572 ? 10.889 -18.410 16.863 1.00 92.69 572 ASN A N 1
ATOM 4635 C CA . ASN A 1 572 ? 10.321 -17.084 17.142 1.00 92.69 572 ASN A CA 1
ATOM 4636 C C . ASN A 1 572 ? 10.964 -16.351 18.331 1.00 92.69 572 ASN A C 1
ATOM 4638 O O . ASN A 1 572 ? 10.507 -15.271 18.712 1.00 92.69 572 ASN A O 1
ATOM 4642 N N . VAL A 1 573 ? 12.052 -16.888 18.891 1.00 94.31 573 VAL A N 1
ATOM 4643 C CA . VAL A 1 573 ? 12.805 -16.241 19.977 1.00 94.31 573 VAL A CA 1
ATOM 4644 C C . VAL A 1 573 ? 14.236 -15.900 19.578 1.00 94.31 573 VAL A C 1
ATOM 4646 O O . VAL A 1 573 ? 14.831 -16.500 18.684 1.00 94.31 573 VAL A O 1
ATOM 4649 N N . GLY A 1 574 ? 14.787 -14.895 20.248 1.00 94.94 574 GLY A N 1
ATOM 4650 C CA . GLY A 1 574 ? 16.130 -14.372 20.030 1.00 94.94 574 GLY A CA 1
ATOM 4651 C C . GLY A 1 574 ? 16.286 -13.017 20.711 1.00 94.94 574 GLY A C 1
ATOM 4652 O O . GLY A 1 574 ? 15.370 -12.545 21.384 1.00 94.94 574 GLY A O 1
ATOM 4653 N N . ILE A 1 575 ? 17.432 -12.371 20.521 1.00 94.62 575 ILE A N 1
ATOM 4654 C CA . ILE A 1 575 ? 17.592 -10.965 20.910 1.00 94.62 575 ILE A CA 1
ATOM 4655 C C . ILE A 1 575 ? 17.010 -10.096 19.799 1.00 94.62 575 ILE A C 1
ATOM 4657 O O . ILE A 1 575 ? 17.352 -10.276 18.631 1.00 94.62 575 ILE A O 1
ATOM 4661 N N . ILE A 1 576 ? 16.124 -9.168 20.157 1.00 93.12 576 ILE A N 1
ATOM 4662 C CA . ILE A 1 576 ? 15.534 -8.220 19.211 1.00 93.12 576 ILE A CA 1
ATOM 4663 C C . ILE A 1 576 ? 16.503 -7.053 19.061 1.00 93.12 576 ILE A C 1
ATOM 4665 O O . ILE A 1 576 ? 16.813 -6.366 20.033 1.00 93.12 576 ILE A O 1
ATOM 4669 N N . LEU A 1 577 ? 16.973 -6.835 17.837 1.00 90.31 577 LEU A N 1
ATOM 4670 C CA . LEU A 1 577 ? 17.846 -5.725 17.488 1.00 90.31 577 LEU A CA 1
ATOM 4671 C C . LEU A 1 577 ? 17.068 -4.708 16.665 1.00 90.31 577 LEU A C 1
ATOM 4673 O O . LEU A 1 577 ? 16.572 -5.036 15.588 1.00 90.31 577 LEU A O 1
ATOM 4677 N N . ASN A 1 578 ? 16.993 -3.480 17.167 1.00 89.12 578 ASN A N 1
ATOM 4678 C CA . ASN A 1 578 ? 16.454 -2.348 16.428 1.00 89.12 578 ASN A CA 1
ATOM 4679 C C . ASN A 1 578 ? 17.493 -1.876 15.390 1.00 89.12 578 ASN A C 1
ATOM 4681 O O . ASN A 1 578 ? 18.622 -1.541 15.751 1.00 89.12 578 ASN A O 1
ATOM 4685 N N . CYS A 1 579 ? 17.119 -1.871 14.110 1.00 87.88 579 CYS A N 1
ATOM 4686 C CA . CYS A 1 579 ? 17.977 -1.475 12.989 1.00 87.88 579 CYS A CA 1
ATOM 4687 C C . CYS A 1 579 ? 17.861 0.019 12.632 1.00 87.88 579 CYS A C 1
ATOM 4689 O O . CYS A 1 579 ? 18.501 0.465 11.683 1.00 87.88 579 CYS A O 1
ATOM 4691 N N . GLY A 1 580 ? 17.047 0.780 13.363 1.00 86.62 580 GLY A N 1
ATOM 4692 C CA . GLY A 1 580 ? 16.811 2.206 13.166 1.00 86.62 580 GLY A CA 1
ATOM 4693 C C . GLY A 1 580 ? 15.358 2.589 13.450 1.00 86.62 580 GLY A C 1
ATOM 4694 O O . GLY A 1 580 ? 14.469 1.746 13.529 1.00 86.62 580 GLY A O 1
ATOM 4695 N N . THR A 1 581 ? 15.105 3.884 13.592 1.00 88.62 581 THR A N 1
ATOM 4696 C CA . THR A 1 581 ? 13.755 4.434 13.772 1.00 88.62 581 THR A CA 1
ATOM 4697 C C . THR A 1 581 ? 13.484 5.448 12.678 1.00 88.62 581 THR A C 1
ATOM 4699 O O . THR A 1 581 ? 14.230 6.418 12.550 1.00 88.62 581 THR A O 1
ATOM 4702 N N . PHE A 1 582 ? 12.421 5.233 11.912 1.00 89.81 582 PHE A N 1
ATOM 4703 C CA . PHE A 1 582 ? 12.107 6.027 10.730 1.00 89.81 582 PHE A CA 1
ATOM 4704 C C . PHE A 1 582 ? 10.697 6.583 10.851 1.00 89.81 582 PHE A C 1
ATOM 4706 O O . PHE A 1 582 ? 9.750 5.827 11.031 1.00 89.81 582 PHE A O 1
ATOM 4713 N N . SER A 1 583 ? 10.544 7.898 10.770 1.00 92.12 583 SER A N 1
ATOM 4714 C CA . SER A 1 583 ? 9.221 8.519 10.832 1.00 92.12 583 SER A CA 1
ATOM 4715 C C . SER A 1 583 ? 8.448 8.237 9.546 1.00 92.12 583 SER A C 1
ATOM 4717 O O . SER A 1 583 ? 8.973 8.458 8.452 1.00 92.12 583 SER A O 1
ATOM 4719 N N . TYR A 1 584 ? 7.187 7.804 9.650 1.00 93.00 584 TYR A N 1
ATOM 4720 C CA . TYR A 1 584 ? 6.340 7.707 8.452 1.00 93.00 584 TYR A CA 1
ATOM 4721 C C . TYR A 1 584 ? 6.069 9.085 7.841 1.00 93.00 584 TYR A C 1
ATOM 4723 O O . TYR A 1 584 ? 5.745 9.160 6.659 1.00 93.00 584 TYR A O 1
ATOM 4731 N N . ALA A 1 585 ? 6.200 10.171 8.611 1.00 93.00 585 ALA A N 1
ATOM 4732 C CA . ALA A 1 585 ? 6.014 11.519 8.088 1.00 93.00 585 ALA A CA 1
ATOM 4733 C C . ALA A 1 585 ? 7.086 11.904 7.055 1.00 93.00 585 ALA A C 1
ATOM 4735 O O . ALA A 1 585 ? 6.793 12.710 6.173 1.00 93.00 585 ALA A O 1
ATOM 4736 N N . GLU A 1 586 ? 8.278 11.299 7.126 1.00 91.44 586 GLU A N 1
ATOM 4737 C CA . GLU A 1 586 ? 9.373 11.533 6.177 1.00 91.44 586 GLU A CA 1
ATOM 4738 C C . GLU A 1 586 ? 9.179 10.766 4.863 1.00 91.44 586 GLU A C 1
ATOM 4740 O O . GLU A 1 586 ? 9.582 11.237 3.805 1.00 91.44 586 GLU A O 1
ATOM 4745 N N . MET A 1 587 ? 8.492 9.619 4.908 1.00 91.62 587 MET A N 1
ATOM 4746 C CA . MET A 1 587 ? 8.297 8.716 3.766 1.00 91.62 587 MET A CA 1
ATOM 4747 C C . MET A 1 587 ? 7.787 9.424 2.490 1.00 91.62 587 MET A C 1
ATOM 4749 O O . MET A 1 587 ? 8.338 9.165 1.423 1.00 91.62 587 MET A O 1
ATOM 4753 N N . PRO A 1 588 ? 6.784 10.331 2.521 1.00 92.88 588 PRO A N 1
ATOM 4754 C CA . PRO A 1 588 ? 6.330 11.013 1.308 1.00 92.88 588 PRO A CA 1
ATOM 4755 C C . PRO A 1 588 ? 7.360 11.962 0.677 1.00 92.88 588 PRO A C 1
ATOM 4757 O O . PRO A 1 588 ? 7.217 12.279 -0.501 1.00 92.88 588 PRO A O 1
ATOM 4760 N N . HIS A 1 589 ? 8.378 12.425 1.413 1.00 90.88 589 HIS A N 1
ATOM 4761 C CA . HIS A 1 589 ? 9.391 13.342 0.877 1.00 90.88 589 HIS A CA 1
ATOM 4762 C C . HIS A 1 589 ? 10.317 12.688 -0.161 1.00 90.88 589 HIS A C 1
ATOM 4764 O O . HIS A 1 589 ? 10.894 13.404 -0.979 1.00 90.88 589 HIS A O 1
ATOM 4770 N N . ASP A 1 590 ? 10.379 11.354 -0.206 1.00 88.81 590 ASP A N 1
ATOM 4771 C CA . ASP A 1 590 ? 11.135 10.591 -1.210 1.00 88.81 590 ASP A CA 1
ATOM 4772 C C . ASP A 1 590 ? 10.433 10.516 -2.586 1.00 88.81 590 ASP A C 1
ATOM 4774 O O . ASP A 1 590 ? 10.938 9.888 -3.524 1.00 88.81 590 ASP A O 1
ATOM 4778 N N . PHE A 1 591 ? 9.263 11.151 -2.734 1.00 89.38 591 PHE A N 1
ATOM 4779 C CA . PHE A 1 591 ? 8.445 11.120 -3.947 1.00 89.38 591 PHE A CA 1
ATOM 4780 C C . PHE A 1 591 ? 8.359 12.492 -4.617 1.00 89.38 591 PHE A C 1
ATOM 4782 O O . PHE A 1 591 ? 8.156 13.517 -3.972 1.00 89.38 591 PHE A O 1
ATOM 4789 N N . GLU A 1 592 ? 8.444 12.508 -5.951 1.00 87.06 592 GLU A N 1
ATOM 4790 C CA . GLU A 1 592 ? 8.338 13.745 -6.739 1.00 87.06 592 GLU A CA 1
ATOM 4791 C C . GLU A 1 592 ? 6.883 14.236 -6.808 1.00 87.06 592 GLU A C 1
ATOM 4793 O O . GLU A 1 592 ? 6.620 15.438 -6.804 1.00 87.06 592 GLU A O 1
ATOM 4798 N N . TYR A 1 593 ? 5.928 13.299 -6.849 1.00 87.25 593 TYR A N 1
ATOM 4799 C CA . TYR A 1 593 ? 4.498 13.599 -6.863 1.00 87.25 593 TYR A CA 1
ATOM 4800 C C . TYR A 1 593 ? 3.778 12.820 -5.779 1.00 87.25 593 TYR A C 1
ATOM 4802 O O . TYR A 1 593 ? 3.931 11.605 -5.671 1.00 87.25 593 TYR A O 1
ATOM 4810 N N . ILE A 1 594 ? 2.925 13.526 -5.045 1.00 90.50 594 ILE A N 1
ATOM 4811 C CA . ILE A 1 594 ? 2.067 12.957 -4.015 1.00 90.50 594 ILE A CA 1
ATOM 4812 C C . ILE A 1 594 ? 0.624 13.272 -4.394 1.00 90.50 594 ILE A C 1
ATOM 4814 O O . ILE A 1 594 ? 0.252 14.429 -4.603 1.00 90.50 594 ILE A O 1
ATOM 4818 N N . ALA A 1 595 ? -0.197 12.235 -4.474 1.00 90.31 595 ALA A N 1
ATOM 4819 C CA . ALA A 1 595 ? -1.640 12.358 -4.568 1.00 90.31 595 ALA A CA 1
ATOM 4820 C C . ALA A 1 595 ? -2.293 11.370 -3.605 1.00 90.31 595 ALA A C 1
ATOM 4822 O O . ALA A 1 595 ? -1.667 10.427 -3.128 1.00 90.31 595 ALA A O 1
ATOM 4823 N N . GLY A 1 596 ? -3.567 11.583 -3.307 1.00 89.62 596 GLY A N 1
ATOM 4824 C CA . GLY A 1 596 ? -4.290 10.659 -2.457 1.00 89.62 596 GLY A CA 1
ATOM 4825 C C . GLY A 1 596 ? -5.787 10.865 -2.501 1.00 89.62 596 GLY A C 1
ATOM 4826 O O . GLY A 1 596 ? -6.285 11.876 -3.006 1.00 89.62 596 GLY A O 1
ATOM 4827 N N . VAL A 1 597 ? -6.498 9.876 -1.979 1.00 89.50 597 VAL A N 1
ATOM 4828 C CA . VAL A 1 597 ? -7.956 9.847 -1.927 1.00 89.50 597 VAL A CA 1
ATOM 4829 C C . VAL A 1 597 ? -8.420 9.575 -0.502 1.00 89.50 597 VAL A C 1
ATOM 4831 O O . VAL A 1 597 ? -7.760 8.900 0.280 1.00 89.50 597 VAL A O 1
ATOM 4834 N N . THR A 1 598 ? -9.555 10.157 -0.136 1.00 86.25 598 THR A N 1
ATOM 4835 C CA . THR A 1 598 ? -10.229 9.879 1.134 1.00 86.25 598 THR A CA 1
ATOM 4836 C C . THR A 1 598 ? -11.705 10.241 1.006 1.00 86.25 598 THR A C 1
ATOM 4838 O O . THR A 1 598 ? -12.067 11.219 0.342 1.00 86.25 598 THR A O 1
ATOM 4841 N N . GLY A 1 599 ? -12.572 9.461 1.653 1.00 83.12 599 GLY A N 1
ATOM 4842 C CA . GLY A 1 599 ? -14.005 9.758 1.736 1.00 83.12 599 GLY A CA 1
ATOM 4843 C C . GLY A 1 599 ? -14.347 10.918 2.680 1.00 83.12 599 GLY A C 1
ATOM 4844 O O . GLY A 1 599 ? -15.472 11.416 2.658 1.00 83.12 599 GLY A O 1
ATOM 4845 N N . THR A 1 600 ? -13.398 11.361 3.508 1.00 85.50 600 THR A N 1
ATOM 4846 C CA . THR A 1 600 ? -13.641 12.211 4.686 1.00 85.50 600 THR A CA 1
ATOM 4847 C C . THR A 1 600 ? -12.864 13.530 4.648 1.00 85.50 600 THR A C 1
ATOM 4849 O O . THR A 1 600 ? -12.740 14.214 5.656 1.00 85.50 600 THR A O 1
ATOM 4852 N N . LEU A 1 601 ? -12.428 13.986 3.466 1.00 87.06 601 LEU A N 1
ATOM 4853 C CA . LEU A 1 601 ? -11.654 15.232 3.299 1.00 87.06 601 LEU A CA 1
ATOM 4854 C C . LEU A 1 601 ? -12.270 16.465 3.998 1.00 87.06 601 LEU A C 1
ATOM 4856 O O . LEU A 1 601 ? -11.555 17.348 4.474 1.00 87.06 601 LEU A O 1
ATOM 4860 N N . LYS A 1 602 ? -13.608 16.537 4.079 1.00 86.25 602 LYS A N 1
ATOM 4861 C CA . LYS A 1 602 ? -14.323 17.636 4.752 1.00 86.25 602 LYS A CA 1
ATOM 4862 C C . LYS A 1 602 ? -14.097 17.655 6.264 1.00 86.25 602 LYS A C 1
ATOM 4864 O O . LYS A 1 602 ? -14.060 18.743 6.834 1.00 86.25 602 LYS A O 1
ATOM 4869 N N . THR A 1 603 ? -13.950 16.485 6.882 1.00 86.62 603 THR A N 1
ATOM 4870 C CA . THR A 1 603 ? -13.863 16.314 8.337 1.00 86.62 603 THR A CA 1
ATOM 4871 C C . THR A 1 603 ? -12.438 16.417 8.869 1.00 86.62 603 THR A C 1
ATOM 4873 O O . THR A 1 603 ? -12.276 16.411 10.080 1.00 86.62 603 THR A O 1
ATOM 4876 N N . LEU A 1 604 ? -11.424 16.508 7.999 1.00 86.94 604 LEU A N 1
ATOM 4877 C CA . LEU A 1 604 ? -10.035 16.702 8.426 1.00 86.94 604 LEU A CA 1
ATOM 4878 C C . LEU A 1 604 ? -9.875 17.986 9.241 1.00 86.94 604 LEU A C 1
ATOM 4880 O O . LEU A 1 604 ? -10.427 19.033 8.858 1.00 86.94 604 LEU A O 1
ATOM 4884 N N . ALA A 1 605 ? -9.045 17.913 10.280 1.00 88.00 605 ALA A N 1
ATOM 4885 C CA . ALA A 1 605 ? -8.687 19.065 11.093 1.00 88.00 605 ALA A CA 1
ATOM 4886 C C . ALA A 1 605 ? -7.927 20.119 10.272 1.00 88.00 605 ALA A C 1
ATOM 4888 O O . ALA A 1 605 ? -7.341 19.859 9.213 1.00 88.00 605 ALA A O 1
ATOM 4889 N N . THR A 1 606 ? -7.902 21.346 10.778 1.00 89.25 606 THR A N 1
ATOM 4890 C CA . THR A 1 606 ? -7.176 22.464 10.164 1.00 89.25 606 THR A CA 1
ATOM 4891 C C . THR A 1 606 ? -5.676 22.179 10.100 1.00 89.25 606 THR A C 1
ATOM 4893 O O . THR A 1 606 ? -5.065 22.374 9.051 1.00 89.25 606 THR A O 1
ATOM 4896 N N . ALA A 1 607 ? -5.101 21.635 11.179 1.00 88.19 607 ALA A N 1
ATOM 4897 C CA . ALA A 1 607 ? -3.693 21.243 11.231 1.00 88.19 607 ALA A CA 1
ATOM 4898 C C . ALA A 1 607 ? -3.350 20.159 10.192 1.00 88.19 607 ALA A C 1
ATOM 4900 O O . ALA A 1 607 ? -2.333 20.243 9.517 1.00 88.19 607 ALA A O 1
ATOM 4901 N N . GLU A 1 608 ? -4.235 19.185 9.986 1.00 91.00 608 GLU A N 1
ATOM 4902 C CA . GLU A 1 608 ? -4.064 18.112 8.998 1.00 91.00 608 GLU A CA 1
ATOM 4903 C C . GLU A 1 608 ? -4.116 18.630 7.557 1.00 91.00 608 GLU A C 1
ATOM 4905 O O . GLU A 1 608 ? -3.284 18.278 6.719 1.00 91.00 608 GLU A O 1
ATOM 4910 N N . LYS A 1 609 ? -5.048 19.545 7.264 1.00 91.44 609 LYS A N 1
ATOM 4911 C CA . LYS A 1 609 ? -5.090 20.254 5.974 1.00 91.44 609 LYS A CA 1
ATOM 4912 C C . LYS A 1 609 ? -3.829 21.088 5.747 1.00 91.44 609 LYS A C 1
ATOM 4914 O O . LYS A 1 609 ? -3.361 21.185 4.610 1.00 91.44 609 LYS A O 1
ATOM 4919 N N . ASP A 1 610 ? -3.296 21.689 6.805 1.00 91.38 610 ASP A N 1
ATOM 4920 C CA . ASP A 1 610 ? -2.058 22.458 6.762 1.00 91.38 610 ASP A CA 1
ATOM 4921 C C . ASP A 1 610 ? -0.838 21.570 6.523 1.00 91.38 610 ASP A C 1
ATOM 4923 O O . ASP A 1 610 ? -0.007 21.939 5.699 1.00 91.38 610 ASP A O 1
ATOM 4927 N N . ILE A 1 611 ? -0.765 20.385 7.133 1.00 92.38 611 ILE A N 1
ATOM 4928 C CA . ILE A 1 611 ? 0.259 19.372 6.838 1.00 92.38 611 ILE A CA 1
ATOM 4929 C C . ILE A 1 611 ? 0.240 19.033 5.342 1.00 92.38 611 ILE A C 1
ATOM 4931 O O . ILE A 1 611 ? 1.247 19.202 4.651 1.00 92.38 611 ILE A O 1
ATOM 4935 N N . LEU A 1 612 ? -0.926 18.664 4.799 1.00 92.75 612 LEU A N 1
ATOM 4936 C CA . LEU A 1 612 ? -1.063 18.334 3.376 1.00 92.75 612 LEU A CA 1
ATOM 4937 C C . 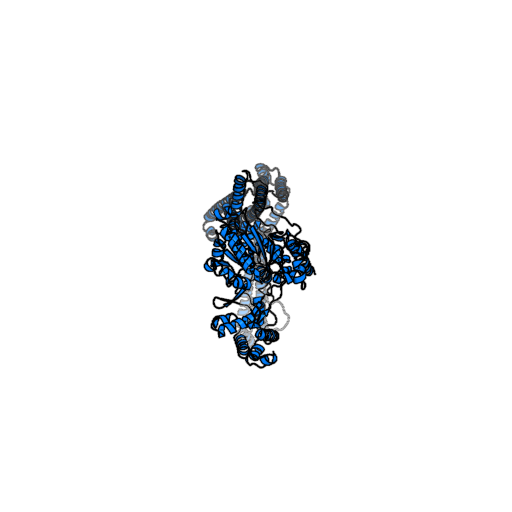LEU A 1 612 ? -0.592 19.480 2.464 1.00 92.75 612 LEU A C 1
ATOM 4939 O O . LEU A 1 612 ? 0.141 19.247 1.505 1.00 92.75 612 LEU A O 1
ATOM 4943 N N . LYS A 1 613 ? -0.969 20.729 2.765 1.00 92.94 613 LYS A N 1
ATOM 4944 C CA . LYS A 1 613 ? -0.634 21.898 1.931 1.00 92.94 613 LYS A CA 1
ATOM 4945 C C . LYS A 1 613 ? 0.802 22.389 2.099 1.00 92.94 613 LYS A C 1
ATOM 4947 O O . LYS A 1 613 ? 1.451 22.733 1.112 1.00 92.94 613 LYS A O 1
ATOM 4952 N N . LYS A 1 614 ? 1.267 22.525 3.341 1.00 91.69 614 LYS A N 1
ATOM 4953 C CA . LYS A 1 614 ? 2.523 23.203 3.694 1.00 91.69 614 LYS A CA 1
ATOM 4954 C C . LYS A 1 614 ? 3.698 22.234 3.706 1.00 91.69 614 LYS A C 1
ATOM 4956 O O . LYS A 1 614 ? 4.759 22.620 3.217 1.00 91.69 614 LYS A O 1
ATOM 4961 N N . VAL A 1 615 ? 3.507 21.012 4.203 1.00 91.56 615 VAL A N 1
ATOM 4962 C CA . VAL A 1 615 ? 4.557 19.983 4.296 1.00 91.56 615 VAL A CA 1
ATOM 4963 C C . VAL A 1 615 ? 4.626 19.203 2.984 1.00 91.56 615 VAL A C 1
ATOM 4965 O O . VAL A 1 615 ? 5.632 19.283 2.283 1.00 91.56 615 VAL A O 1
ATOM 4968 N N . TYR A 1 616 ? 3.520 18.578 2.570 1.00 92.12 616 TYR A N 1
ATOM 4969 C CA . TYR A 1 616 ? 3.479 17.702 1.385 1.00 92.12 616 TYR A CA 1
ATOM 4970 C C . TYR A 1 616 ? 3.107 18.393 0.066 1.00 92.12 616 TYR A C 1
ATOM 4972 O O . TYR A 1 616 ? 2.976 17.737 -0.963 1.00 92.12 616 TYR A O 1
ATOM 4980 N N . LYS A 1 617 ? 2.935 19.721 0.074 1.00 91.25 617 LYS A N 1
ATOM 4981 C CA . LYS A 1 617 ? 2.665 20.547 -1.124 1.00 91.25 617 LYS A CA 1
ATOM 4982 C C . LYS A 1 617 ? 1.429 20.118 -1.933 1.00 91.25 617 LYS A C 1
ATOM 4984 O O . LYS A 1 617 ? 1.305 20.414 -3.121 1.00 91.25 617 LYS A O 1
ATOM 4989 N N . VAL A 1 618 ? 0.449 19.495 -1.280 1.00 90.25 618 VAL A N 1
ATOM 4990 C CA . VAL A 1 618 ? -0.851 19.151 -1.869 1.00 90.25 618 VAL A CA 1
ATOM 4991 C C . VAL A 1 618 ? -1.735 20.401 -1.891 1.00 90.25 618 VAL A C 1
ATOM 4993 O O . VAL A 1 618 ? -2.549 20.656 -1.003 1.00 90.25 618 VAL A O 1
ATOM 4996 N N . HIS A 1 619 ? -1.554 21.232 -2.917 1.00 85.06 619 HIS A N 1
ATOM 4997 C CA . HIS A 1 619 ? -2.260 22.514 -3.045 1.00 85.06 619 HIS A CA 1
ATOM 4998 C C . HIS A 1 619 ? -3.725 22.376 -3.473 1.00 85.06 619 HIS A C 1
ATOM 5000 O O . HIS A 1 619 ? -4.534 23.271 -3.217 1.00 85.06 619 HIS A O 1
ATOM 5006 N N . LYS A 1 620 ? -4.074 21.269 -4.135 1.00 86.31 620 LYS A N 1
ATOM 5007 C CA . LYS A 1 620 ? -5.391 21.068 -4.736 1.00 86.31 620 LYS A CA 1
ATOM 5008 C C . LYS A 1 620 ? -6.183 20.019 -3.959 1.00 86.31 620 LYS A C 1
ATOM 5010 O O . LYS A 1 620 ? -5.851 18.842 -3.969 1.00 86.31 620 LYS A O 1
ATOM 5015 N N . MET A 1 621 ? -7.262 20.464 -3.324 1.00 85.94 621 MET A N 1
ATOM 5016 C CA . MET A 1 621 ? -8.236 19.623 -2.625 1.00 85.94 621 MET A CA 1
ATOM 5017 C C . MET A 1 621 ? -9.550 19.656 -3.407 1.00 85.94 621 MET A C 1
ATOM 5019 O O . MET A 1 621 ? -10.212 20.692 -3.464 1.00 85.94 621 MET A O 1
ATOM 5023 N N . THR A 1 622 ? -9.906 18.546 -4.052 1.00 83.56 622 THR A N 1
ATOM 5024 C CA . THR A 1 622 ? -11.110 18.438 -4.891 1.00 83.56 622 THR A CA 1
ATOM 5025 C C . THR A 1 622 ? -12.149 17.525 -4.275 1.00 83.56 622 THR A C 1
ATOM 5027 O O . THR A 1 622 ? -11.815 16.501 -3.687 1.00 83.56 622 THR A O 1
ATOM 5030 N N . TYR A 1 623 ? -13.417 17.863 -4.489 1.00 79.94 623 TYR A N 1
ATOM 5031 C CA . TYR A 1 623 ? -14.546 17.022 -4.116 1.00 79.94 623 TYR A CA 1
ATOM 5032 C C . TYR A 1 623 ? -15.163 16.435 -5.378 1.00 79.94 623 TYR A C 1
ATOM 5034 O O . TYR A 1 623 ? -15.607 17.181 -6.250 1.00 79.94 623 TYR A O 1
ATOM 5042 N N . MET A 1 624 ? -15.186 15.109 -5.469 1.00 77.50 624 MET A N 1
ATOM 5043 C CA . MET A 1 624 ? -15.866 14.423 -6.559 1.00 77.50 624 MET A CA 1
ATOM 5044 C C . MET A 1 624 ? -17.350 14.263 -6.195 1.00 77.50 624 MET A C 1
ATOM 5046 O O . MET A 1 624 ? -17.644 13.706 -5.132 1.00 77.50 624 MET A O 1
ATOM 5050 N N . PRO A 1 625 ? -18.293 14.773 -7.009 1.00 76.25 625 PRO A N 1
ATOM 5051 C CA . PRO A 1 625 ? -19.708 14.524 -6.778 1.00 76.25 625 PRO A CA 1
ATOM 5052 C C . PRO A 1 625 ? -20.012 13.030 -6.928 1.00 76.25 625 PRO A C 1
ATOM 5054 O O . PRO A 1 625 ? -19.359 12.312 -7.685 1.00 76.25 625 PRO A O 1
ATOM 5057 N N . SER A 1 626 ? -21.018 12.558 -6.197 1.00 75.19 626 SER A N 1
ATOM 5058 C CA . SER A 1 626 ? -21.499 11.183 -6.321 1.00 75.19 626 SER A CA 1
ATOM 5059 C C . SER A 1 626 ? -22.143 10.973 -7.690 1.00 75.19 626 SER A C 1
ATOM 5061 O O . SER A 1 626 ? -23.039 11.724 -8.073 1.00 75.19 626 SER A O 1
ATOM 5063 N N . VAL A 1 627 ? -21.748 9.903 -8.385 1.00 78.19 627 VAL A N 1
ATOM 5064 C CA . VAL A 1 627 ? -22.385 9.457 -9.640 1.00 78.19 627 VAL A CA 1
ATOM 5065 C C . VAL A 1 627 ? -23.856 9.071 -9.418 1.00 78.19 627 VAL A C 1
ATOM 5067 O O . VAL A 1 627 ? -24.662 9.130 -10.339 1.00 78.19 627 VAL A O 1
ATOM 5070 N N . PHE A 1 628 ? -24.225 8.727 -8.182 1.00 74.38 628 PHE A N 1
ATOM 5071 C CA . PHE A 1 628 ? -25.565 8.274 -7.800 1.00 74.38 628 PHE A CA 1
ATOM 5072 C C . PHE A 1 628 ? -26.441 9.393 -7.212 1.00 74.38 628 PHE A C 1
ATOM 5074 O O . PHE A 1 628 ? -27.499 9.118 -6.653 1.00 74.38 628 PHE A O 1
ATOM 5081 N N . GLY A 1 629 ? -26.002 10.653 -7.292 1.00 76.56 629 GLY A N 1
ATOM 5082 C CA . GLY A 1 629 ? -26.708 11.787 -6.694 1.00 76.56 629 GLY A CA 1
ATOM 5083 C C . GLY A 1 629 ? -26.602 11.837 -5.164 1.00 76.56 629 GLY A C 1
ATOM 5084 O O . GLY A 1 629 ? -25.632 11.347 -4.573 1.00 76.56 629 GLY A O 1
ATOM 5085 N N . SER A 1 630 ? -27.576 12.490 -4.522 1.00 78.62 630 SER A N 1
ATOM 5086 C CA . SER A 1 630 ? -27.618 12.664 -3.063 1.00 78.62 630 SER A CA 1
ATOM 5087 C C . SER A 1 630 ? -27.872 11.347 -2.328 1.00 78.62 630 SER A C 1
ATOM 5089 O O . SER A 1 630 ? -28.517 10.438 -2.838 1.00 78.62 630 SER A O 1
ATOM 5091 N N . SER A 1 631 ? -27.375 11.251 -1.093 1.00 82.00 631 SER A N 1
ATOM 5092 C CA . SER A 1 631 ? -27.593 10.069 -0.256 1.00 82.00 631 SER A CA 1
ATOM 5093 C C . SER A 1 631 ? -29.072 9.916 0.108 1.00 82.00 631 SER A C 1
ATOM 5095 O O . SER A 1 631 ? -29.670 10.835 0.660 1.00 82.00 631 SER A O 1
ATOM 5097 N N . ASN A 1 632 ? -29.619 8.719 -0.109 1.00 86.69 632 ASN A N 1
ATOM 5098 C CA . ASN A 1 632 ? -30.970 8.325 0.302 1.00 86.69 632 ASN A CA 1
ATOM 5099 C C . ASN A 1 632 ? -31.032 7.848 1.769 1.00 86.69 632 ASN A C 1
ATOM 5101 O O . ASN A 1 632 ? -31.904 7.062 2.154 1.00 86.69 632 ASN A O 1
ATOM 5105 N N . ARG A 1 633 ? -30.076 8.293 2.595 1.00 91.88 633 ARG A N 1
ATOM 5106 C CA . ARG A 1 633 ? -29.980 7.931 4.008 1.00 91.88 633 ARG A CA 1
ATOM 5107 C C . ARG A 1 633 ? -30.976 8.726 4.844 1.00 91.88 633 ARG A C 1
ATOM 5109 O O . ARG A 1 633 ? -30.981 9.953 4.823 1.00 91.88 633 ARG A O 1
ATOM 5116 N N . THR A 1 634 ? -31.728 8.016 5.673 1.00 92.81 634 THR A N 1
ATOM 5117 C CA . THR A 1 634 ? -32.552 8.609 6.729 1.00 92.81 634 THR A CA 1
ATOM 5118 C C . THR A 1 634 ? -31.712 8.768 7.996 1.00 92.81 634 THR A C 1
ATOM 5120 O O . THR A 1 634 ? -31.309 7.772 8.599 1.00 92.81 634 THR A O 1
ATOM 5123 N N . TYR A 1 635 ? -31.409 10.012 8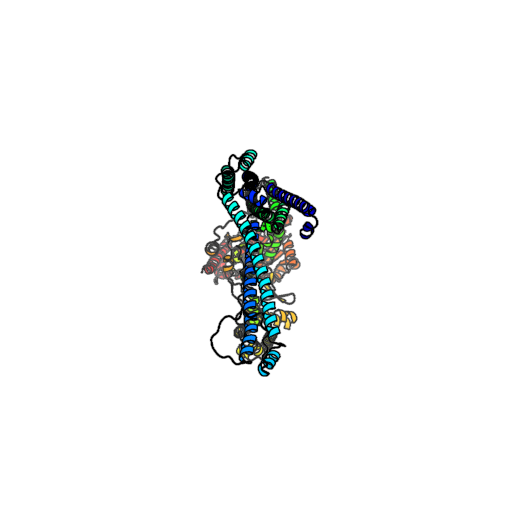.367 1.00 93.81 635 TYR A N 1
ATOM 5124 C CA . TYR A 1 635 ? -30.704 10.361 9.601 1.00 93.81 635 TYR A CA 1
ATOM 5125 C C . TYR A 1 635 ? -31.067 11.783 10.038 1.00 93.81 635 TYR A C 1
ATOM 5127 O O . TYR A 1 635 ? -30.904 12.729 9.265 1.00 93.81 635 TYR A O 1
ATOM 5135 N N . ASN A 1 636 ? -31.524 11.934 11.278 1.00 93.12 636 ASN A N 1
ATOM 5136 C CA . ASN A 1 636 ? -31.749 13.214 11.930 1.00 93.12 636 ASN A CA 1
ATOM 5137 C C . ASN A 1 636 ? -30.959 13.280 13.253 1.00 93.12 636 ASN A C 1
ATOM 5139 O O . ASN A 1 636 ? -31.382 12.676 14.242 1.00 93.12 636 ASN A O 1
ATOM 5143 N N . PRO A 1 637 ? -29.868 14.067 13.332 1.00 90.75 637 PRO A N 1
ATOM 5144 C CA . PRO A 1 637 ? -29.014 14.131 14.524 1.00 90.75 637 PRO A CA 1
ATOM 5145 C C . PRO A 1 637 ? -29.742 14.602 15.793 1.00 90.75 637 PRO A C 1
ATOM 5147 O O . PRO A 1 637 ? -29.250 14.384 16.895 1.00 90.75 637 PRO A O 1
ATOM 5150 N N . ARG A 1 638 ? -30.913 15.242 15.664 1.00 90.00 638 ARG A N 1
ATOM 5151 C CA . ARG A 1 638 ? -31.711 15.717 16.805 1.00 90.00 638 ARG A CA 1
ATOM 5152 C C . ARG A 1 638 ? -32.533 14.617 17.479 1.00 90.00 638 ARG A C 1
ATOM 5154 O O . ARG A 1 638 ? -33.015 14.833 18.585 1.00 90.00 638 ARG A O 1
ATOM 5161 N N . THR A 1 639 ? -32.768 13.497 16.797 1.00 90.94 639 THR A N 1
ATOM 5162 C CA . THR A 1 639 ? -33.681 12.437 17.265 1.00 90.94 639 THR A CA 1
ATOM 5163 C C . THR A 1 639 ? -33.079 11.040 17.189 1.00 90.94 639 THR A C 1
ATOM 5165 O O . THR A 1 639 ? -33.465 10.172 17.964 1.00 90.94 639 THR A O 1
ATOM 5168 N N . ASP A 1 640 ? -32.145 10.811 16.267 1.00 94.50 640 ASP A N 1
ATOM 5169 C CA . ASP A 1 640 ? -31.537 9.500 16.014 1.00 94.50 640 ASP A CA 1
ATOM 5170 C C . ASP A 1 640 ? -30.270 9.243 16.848 1.00 94.50 640 ASP A C 1
ATOM 5172 O O . ASP A 1 640 ? -29.681 8.168 16.748 1.00 94.50 640 ASP A O 1
ATOM 5176 N N . VAL A 1 641 ? -29.864 10.206 17.682 1.00 95.50 641 VAL A N 1
ATOM 5177 C CA . VAL A 1 641 ? -28.761 10.082 18.643 1.00 95.50 641 VAL A CA 1
ATOM 5178 C C . VAL A 1 641 ? -29.337 10.130 20.050 1.00 95.50 641 VAL A C 1
ATOM 5180 O O . VAL A 1 641 ? -29.999 11.101 20.418 1.00 95.50 641 VAL A O 1
ATOM 5183 N N . ARG A 1 642 ? -29.100 9.078 20.836 1.00 94.56 642 ARG A N 1
ATOM 5184 C CA . ARG A 1 642 ? -29.626 8.940 22.199 1.00 94.56 642 ARG A CA 1
ATOM 5185 C C . ARG A 1 642 ? -28.506 8.579 23.167 1.00 94.56 642 ARG A C 1
ATOM 5187 O O . ARG A 1 642 ? -27.761 7.641 22.905 1.00 94.56 642 ARG A O 1
ATOM 5194 N N . ALA A 1 643 ? -28.424 9.298 24.283 1.00 93.88 643 ALA A N 1
ATOM 5195 C CA . ALA A 1 643 ? -27.638 8.904 25.447 1.00 93.88 643 ALA A CA 1
ATOM 5196 C C . ALA A 1 643 ? -28.580 8.246 26.457 1.00 93.88 643 ALA A C 1
ATOM 5198 O O . ALA A 1 643 ? -29.638 8.802 26.765 1.00 93.88 643 ALA A O 1
ATOM 5199 N N . VAL A 1 644 ? -28.227 7.053 26.915 1.00 94.62 644 VAL A N 1
ATOM 5200 C CA . VAL A 1 644 ? -29.048 6.221 27.797 1.00 94.62 644 VAL A CA 1
ATOM 5201 C C . VAL A 1 644 ? -28.218 5.786 28.992 1.00 94.62 644 VAL A C 1
ATOM 5203 O O . VAL A 1 644 ? -26.992 5.739 28.910 1.00 94.62 644 VAL A O 1
ATOM 5206 N N . LYS A 1 645 ? -28.879 5.462 30.103 1.00 94.25 645 LYS A N 1
ATOM 5207 C CA . LYS A 1 645 ? -28.178 4.960 31.286 1.00 94.25 645 LYS A CA 1
ATOM 5208 C C . LYS A 1 645 ? -27.449 3.666 30.958 1.00 94.25 645 LYS A C 1
ATOM 5210 O O . LYS A 1 645 ? -28.023 2.807 30.288 1.00 94.25 645 LYS A O 1
ATOM 5215 N N . ASP A 1 646 ? -26.250 3.479 31.500 1.00 93.62 646 ASP A N 1
ATOM 5216 C CA . ASP A 1 646 ? -25.469 2.247 31.315 1.00 93.62 646 ASP A CA 1
ATOM 5217 C C . ASP A 1 646 ? -26.281 0.969 31.626 1.00 93.62 646 ASP A C 1
ATOM 5219 O O . ASP A 1 646 ? -26.206 -0.020 30.899 1.00 93.62 646 ASP A O 1
ATOM 5223 N N . SER A 1 647 ? -27.169 1.016 32.628 1.00 93.25 647 SER A N 1
ATOM 5224 C CA . SER A 1 647 ? -28.069 -0.095 32.982 1.00 93.25 647 SER A CA 1
ATOM 5225 C C . SER A 1 647 ? -29.145 -0.418 31.934 1.00 93.25 647 SER A C 1
ATOM 5227 O O . SER A 1 647 ? -29.671 -1.526 31.918 1.00 93.25 647 SER A O 1
ATOM 5229 N N . GLU A 1 648 ? -29.512 0.546 31.087 1.00 95.00 648 GLU A N 1
ATOM 5230 C CA . GLU A 1 648 ? -30.548 0.429 30.047 1.00 95.00 648 GLU A CA 1
ATOM 5231 C C . GLU A 1 648 ? -29.941 0.249 28.643 1.00 95.00 648 GLU A C 1
ATOM 5233 O O . GLU A 1 648 ? -30.643 -0.092 27.691 1.00 95.00 648 GLU A O 1
ATOM 5238 N N . TYR A 1 649 ? -28.626 0.428 28.506 1.00 96.44 649 TYR A N 1
ATOM 5239 C CA . TYR A 1 649 ? -27.903 0.451 27.236 1.00 96.44 649 TYR A CA 1
ATOM 5240 C C . TYR A 1 649 ? -28.144 -0.788 26.357 1.00 96.44 649 TYR A C 1
ATOM 5242 O O . TYR A 1 649 ? -28.538 -0.663 25.194 1.00 96.44 649 TYR A O 1
ATOM 5250 N N . PHE A 1 650 ? -27.992 -1.998 26.903 1.00 96.69 650 PHE A N 1
ATOM 5251 C CA . PHE A 1 650 ? -28.240 -3.233 26.145 1.00 96.69 650 PHE A CA 1
ATOM 5252 C C . PHE A 1 650 ? -29.718 -3.454 25.816 1.00 96.69 650 PHE A C 1
ATOM 5254 O O . PHE A 1 650 ? -30.035 -3.974 24.742 1.00 96.69 650 PHE A O 1
ATOM 5261 N N . MET A 1 651 ? -30.625 -3.026 26.698 1.00 96.75 651 MET A N 1
ATOM 5262 C CA . MET A 1 651 ? -32.065 -3.095 26.451 1.00 96.75 651 MET A CA 1
ATOM 5263 C C . MET A 1 651 ? -32.448 -2.214 25.255 1.00 96.75 651 MET A C 1
ATOM 5265 O O . MET A 1 651 ? -33.182 -2.659 24.373 1.00 96.75 651 MET A O 1
ATOM 5269 N N . GLU A 1 652 ? -31.899 -1.003 25.175 1.00 97.38 652 GLU A N 1
ATOM 5270 C CA . GLU A 1 652 ? -32.153 -0.057 24.085 1.00 97.38 652 GLU A CA 1
ATOM 5271 C C . GLU A 1 652 ? -31.567 -0.526 22.747 1.00 97.38 652 GLU A C 1
ATOM 5273 O O . GLU A 1 652 ? -32.249 -0.469 21.719 1.00 97.38 652 GLU A O 1
ATOM 5278 N N . ILE A 1 653 ? -30.348 -1.085 22.749 1.00 97.69 653 ILE A N 1
ATOM 5279 C CA . ILE A 1 653 ? -29.764 -1.722 21.555 1.00 97.69 653 ILE A CA 1
ATOM 5280 C C . ILE A 1 653 ? -30.656 -2.875 21.078 1.00 97.69 653 ILE A C 1
ATOM 5282 O O . ILE A 1 653 ? -30.961 -2.987 19.887 1.00 97.69 653 ILE A O 1
ATOM 5286 N N . ARG A 1 654 ? -31.121 -3.732 21.997 1.00 97.06 654 ARG A N 1
ATOM 5287 C CA . ARG A 1 654 ? -32.015 -4.848 21.662 1.00 97.06 654 ARG A CA 1
ATOM 5288 C C . ARG A 1 654 ? -33.358 -4.365 21.114 1.00 97.06 654 ARG A C 1
ATOM 5290 O O . ARG A 1 654 ? -33.875 -4.975 20.173 1.00 97.06 654 ARG A O 1
ATOM 5297 N N . GLY A 1 655 ? -33.906 -3.292 21.682 1.00 96.94 655 GLY A N 1
ATOM 5298 C CA . GLY A 1 655 ? -35.128 -2.637 21.220 1.00 96.94 655 GLY A CA 1
ATOM 5299 C C . GLY A 1 655 ? -35.019 -2.171 19.768 1.00 96.94 655 GLY A C 1
ATOM 5300 O O . GLY A 1 655 ? -35.893 -2.488 18.958 1.00 96.94 655 GLY A O 1
ATOM 5301 N N . GLU A 1 656 ? -33.910 -1.519 19.409 1.00 97.44 656 GLU A N 1
ATOM 5302 C CA . GLU A 1 656 ? -33.651 -1.087 18.031 1.00 97.44 656 GLU A CA 1
ATOM 5303 C C . GLU A 1 656 ? -33.512 -2.282 17.076 1.00 97.44 656 GLU A C 1
ATOM 5305 O O . GLU A 1 656 ? -34.161 -2.313 16.028 1.00 97.44 656 GLU A O 1
ATOM 5310 N N . ILE A 1 657 ? -32.748 -3.315 17.460 1.00 97.19 657 ILE A N 1
ATOM 5311 C CA . ILE A 1 657 ? -32.621 -4.552 16.667 1.00 97.19 657 ILE A CA 1
ATOM 5312 C C . ILE A 1 657 ? -34.004 -5.147 16.387 1.00 97.19 657 ILE A C 1
ATOM 5314 O O . ILE A 1 657 ? -34.302 -5.506 15.248 1.00 97.19 657 ILE A O 1
ATOM 5318 N N . ASN A 1 658 ? -34.866 -5.232 17.404 1.00 96.25 658 ASN A N 1
ATOM 5319 C CA . ASN A 1 658 ? -36.225 -5.733 17.239 1.00 96.25 658 ASN A CA 1
ATOM 5320 C C . ASN A 1 658 ? -37.033 -4.873 16.270 1.00 96.25 658 ASN A C 1
ATOM 5322 O O . ASN A 1 658 ? -37.647 -5.427 15.361 1.00 96.25 658 ASN A O 1
ATOM 5326 N N . ALA A 1 659 ? -37.041 -3.550 16.428 1.00 96.25 659 ALA A N 1
ATOM 5327 C CA . ALA A 1 659 ? -37.802 -2.658 15.554 1.00 96.25 659 ALA A CA 1
ATOM 5328 C C . ALA A 1 659 ? -37.39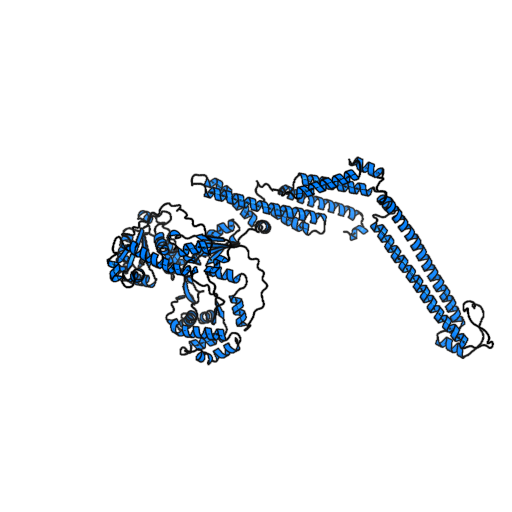3 -2.814 14.077 1.00 96.25 659 ALA A C 1
ATOM 5330 O O . ALA A 1 659 ? -38.250 -2.945 13.200 1.00 96.25 659 ALA A O 1
ATOM 5331 N N . VAL A 1 660 ? -36.086 -2.884 13.806 1.00 96.06 660 VAL A N 1
ATOM 5332 C CA . VAL A 1 660 ? -35.548 -3.048 12.448 1.00 96.06 660 VAL A CA 1
ATOM 5333 C C . VAL A 1 660 ? -35.857 -4.435 11.874 1.00 96.06 660 VAL A C 1
ATOM 5335 O O . VAL A 1 660 ? -36.258 -4.543 10.712 1.00 96.06 660 VAL A O 1
ATOM 5338 N N . CYS A 1 661 ? -35.735 -5.495 12.678 1.00 93.62 661 CYS A N 1
ATOM 5339 C CA . CYS A 1 661 ? -36.055 -6.854 12.234 1.00 93.62 661 CYS A CA 1
ATOM 5340 C C . CYS A 1 661 ? -37.552 -7.025 11.933 1.00 93.62 661 CYS A C 1
ATOM 5342 O O . CYS A 1 661 ? -37.894 -7.625 10.916 1.00 93.62 661 CYS A O 1
ATOM 5344 N N . HIS A 1 662 ? -38.449 -6.449 12.748 1.00 94.19 662 HIS A N 1
ATOM 5345 C CA . HIS A 1 662 ? -39.896 -6.454 12.475 1.00 94.19 662 HIS A CA 1
ATOM 5346 C C . HIS A 1 662 ? -40.239 -5.730 11.166 1.00 94.19 662 HIS A C 1
ATOM 5348 O O . HIS A 1 662 ? -41.147 -6.149 10.451 1.00 94.19 662 HIS A O 1
ATOM 5354 N N . ALA A 1 663 ? -39.476 -4.696 10.804 1.00 93.94 663 ALA A N 1
ATOM 5355 C CA . ALA A 1 663 ? -39.590 -4.020 9.513 1.00 93.94 663 ALA A CA 1
ATOM 5356 C C . ALA A 1 663 ? -38.987 -4.822 8.337 1.00 93.94 663 ALA A C 1
ATOM 5358 O O . ALA A 1 663 ? -38.924 -4.313 7.221 1.00 93.94 663 ALA A O 1
ATOM 5359 N N . SER A 1 664 ? -38.538 -6.067 8.554 1.00 94.38 664 SER A N 1
ATOM 5360 C CA . SER A 1 664 ? -37.892 -6.911 7.537 1.00 94.38 664 SER A CA 1
ATOM 5361 C C . SER A 1 664 ? -36.674 -6.239 6.889 1.00 94.38 664 SER A C 1
ATOM 5363 O O . SER A 1 664 ? -36.456 -6.328 5.676 1.00 94.38 664 SER A O 1
ATOM 5365 N N . ARG A 1 665 ? -35.871 -5.551 7.706 1.00 95.19 665 ARG A N 1
ATOM 5366 C CA . ARG A 1 665 ? -34.624 -4.890 7.305 1.00 95.19 665 ARG A CA 1
ATOM 5367 C C . ARG A 1 665 ? -33.413 -5.575 7.939 1.00 95.19 665 ARG A C 1
ATOM 5369 O O . ARG A 1 665 ? -33.546 -6.310 8.912 1.00 95.19 665 ARG A O 1
ATOM 5376 N N . ALA A 1 666 ? -32.236 -5.348 7.365 1.00 95.75 666 ALA A N 1
ATOM 5377 C CA . ALA A 1 666 ? -30.959 -5.799 7.914 1.00 95.75 666 ALA A CA 1
ATOM 5378 C C . ALA A 1 666 ? -30.387 -4.740 8.865 1.00 95.75 666 ALA A C 1
ATOM 5380 O O . ALA A 1 666 ? -30.559 -3.544 8.609 1.00 95.75 666 ALA A O 1
ATOM 5381 N N . ILE A 1 667 ? -29.677 -5.162 9.914 1.00 97.50 667 ILE A N 1
ATOM 5382 C CA . ILE A 1 667 ? -29.011 -4.259 10.859 1.00 97.50 667 ILE A CA 1
ATOM 5383 C C . ILE A 1 667 ? -27.526 -4.596 11.038 1.00 97.50 667 ILE A C 1
ATOM 5385 O O . ILE A 1 667 ? -27.155 -5.751 11.262 1.00 97.50 667 ILE A O 1
ATOM 5389 N N . LEU A 1 668 ? -26.688 -3.560 10.964 1.00 97.94 668 LEU A N 1
ATOM 5390 C CA . LEU A 1 668 ? -25.265 -3.590 11.301 1.00 97.94 668 LEU A CA 1
ATOM 5391 C C . LEU A 1 668 ? -25.059 -2.825 12.611 1.00 97.94 668 LEU A C 1
ATOM 5393 O O . LEU A 1 668 ? -25.307 -1.621 12.652 1.00 97.94 668 LEU A O 1
ATOM 5397 N N . VAL A 1 669 ? -24.629 -3.512 13.669 1.00 98.19 669 VAL A N 1
ATOM 5398 C CA . VAL A 1 669 ? -24.418 -2.928 15.001 1.00 98.19 669 VAL A CA 1
ATOM 5399 C C . VAL A 1 669 ? -22.923 -2.844 15.286 1.00 98.19 669 VAL A C 1
ATOM 5401 O O . VAL A 1 669 ? -22.263 -3.877 15.380 1.00 98.19 669 VAL A O 1
ATOM 5404 N N . PHE A 1 670 ? -22.391 -1.632 15.420 1.00 97.94 670 PHE A N 1
ATOM 5405 C CA . PHE A 1 670 ? -20.964 -1.380 15.621 1.00 97.94 670 PHE A CA 1
ATOM 5406 C C . PHE A 1 670 ? -20.647 -1.078 17.085 1.00 97.94 670 PHE A C 1
ATOM 5408 O O . PHE A 1 670 ? -21.166 -0.105 17.628 1.00 97.94 670 PHE A O 1
ATOM 5415 N N . PHE A 1 671 ? -19.741 -1.863 17.668 1.00 97.00 671 PHE A N 1
ATOM 5416 C CA . PHE A 1 671 ? -19.217 -1.713 19.027 1.00 97.00 671 PHE A CA 1
ATOM 5417 C C . PHE A 1 671 ? -17.779 -1.186 19.023 1.00 97.00 671 PHE A C 1
ATOM 5419 O O . PHE A 1 671 ? -16.993 -1.505 18.131 1.00 97.00 671 PHE A O 1
ATOM 5426 N N . GLU A 1 672 ? -17.407 -0.431 20.058 1.00 93.69 672 GLU A N 1
ATOM 5427 C CA . GLU A 1 672 ? -16.057 0.136 20.211 1.00 93.69 672 GLU A CA 1
ATOM 5428 C C . GLU A 1 672 ? -14.962 -0.926 20.382 1.00 93.69 672 GLU A C 1
ATOM 5430 O O . GLU A 1 672 ? -13.815 -0.709 19.992 1.00 93.69 672 GLU A O 1
ATOM 5435 N N . SER A 1 673 ? -15.310 -2.083 20.950 1.00 91.69 673 SER A N 1
ATOM 5436 C CA . SER A 1 673 ? -14.377 -3.161 21.264 1.00 91.69 673 SER A CA 1
ATOM 5437 C C . SER A 1 673 ? -15.047 -4.529 21.162 1.00 91.69 673 SER A C 1
ATOM 5439 O O . SER A 1 673 ? -16.267 -4.668 21.298 1.00 91.69 673 SER A O 1
ATOM 5441 N N . GLU A 1 674 ? -14.233 -5.565 20.950 1.00 90.69 674 GLU A N 1
ATOM 5442 C CA . GLU A 1 674 ? -14.700 -6.952 21.006 1.00 90.69 674 GLU A CA 1
ATOM 5443 C C . GLU A 1 674 ? -15.253 -7.302 22.397 1.00 90.69 674 GLU A C 1
ATOM 5445 O O . GLU A 1 674 ? -16.240 -8.022 22.498 1.00 90.69 674 GLU A O 1
ATOM 5450 N N . GLU A 1 675 ? -14.677 -6.758 23.470 1.00 92.06 675 GLU A N 1
ATOM 5451 C CA . GLU A 1 675 ? -15.133 -7.009 24.841 1.00 92.06 675 GLU A CA 1
ATOM 5452 C C . GLU A 1 675 ? -16.582 -6.550 25.059 1.00 92.06 675 GLU A C 1
ATOM 5454 O O . GLU A 1 675 ? -17.418 -7.338 25.512 1.00 92.06 675 GLU A O 1
ATOM 5459 N N . LYS A 1 676 ? -16.921 -5.311 24.671 1.00 94.19 676 LYS A N 1
ATOM 5460 C CA . LYS A 1 676 ? -18.296 -4.789 24.767 1.00 94.19 676 LYS A CA 1
ATOM 5461 C C . LYS A 1 676 ? -19.255 -5.563 23.858 1.00 94.19 676 LYS A C 1
ATOM 5463 O O . LYS A 1 676 ? -20.361 -5.893 24.286 1.00 94.19 676 LYS A O 1
ATOM 5468 N N . LEU A 1 677 ? -18.815 -5.927 22.648 1.00 96.19 677 LEU A N 1
ATOM 5469 C CA . LEU A 1 677 ? -19.594 -6.754 21.719 1.00 96.19 677 LEU A CA 1
ATOM 5470 C C . LEU A 1 677 ? -19.934 -8.119 22.328 1.00 96.19 677 LEU A C 1
ATOM 5472 O O . LEU A 1 677 ? -21.091 -8.537 22.307 1.00 96.19 677 LEU A O 1
ATOM 5476 N N . ILE A 1 678 ? -18.941 -8.819 22.881 1.00 94.81 678 ILE A N 1
ATOM 5477 C CA . ILE A 1 678 ? -19.123 -10.144 23.483 1.00 94.81 678 ILE A CA 1
ATOM 5478 C C . ILE A 1 678 ? -19.955 -10.057 24.764 1.00 94.81 678 ILE A C 1
ATOM 5480 O O . ILE A 1 678 ? -20.770 -10.946 25.020 1.00 94.81 678 ILE A O 1
ATOM 5484 N N . THR A 1 679 ? -19.809 -8.978 25.534 1.00 95.06 679 THR A N 1
ATOM 5485 C CA . THR A 1 679 ? -20.645 -8.712 26.711 1.00 95.06 679 THR A CA 1
ATOM 5486 C C . THR A 1 679 ? -22.115 -8.589 26.310 1.00 95.06 679 THR A C 1
ATOM 5488 O O . THR A 1 679 ? -22.950 -9.285 26.882 1.00 95.06 679 THR A O 1
ATOM 5491 N N . PHE A 1 680 ? -22.430 -7.813 25.266 1.00 96.31 680 PHE A N 1
ATOM 5492 C CA . PHE A 1 680 ? -23.786 -7.732 24.714 1.00 96.31 680 PHE A CA 1
ATOM 5493 C C . PHE A 1 680 ? -24.268 -9.073 24.139 1.00 96.31 680 PHE A C 1
ATOM 5495 O O . PHE A 1 680 ? -25.395 -9.497 24.371 1.00 96.31 680 PHE A O 1
ATOM 5502 N N . TYR A 1 681 ? -23.409 -9.798 23.420 1.00 95.81 681 TYR A N 1
ATOM 5503 C CA . TYR A 1 681 ? -23.774 -11.091 22.837 1.00 95.81 681 TYR A CA 1
ATOM 5504 C C . TYR A 1 681 ? -24.116 -12.164 23.886 1.00 95.81 681 TYR A C 1
ATOM 5506 O O . TYR A 1 681 ? -24.927 -13.065 23.644 1.00 95.81 681 TYR A O 1
ATOM 5514 N N . ASN A 1 682 ? -23.488 -12.088 25.059 1.00 94.75 682 ASN A N 1
ATOM 5515 C CA . ASN A 1 682 ? -23.734 -12.987 26.182 1.00 94.75 682 ASN A CA 1
ATOM 5516 C C . ASN A 1 682 ? -24.775 -12.464 27.177 1.00 94.75 682 ASN A C 1
ATOM 5518 O O . ASN A 1 682 ? -25.082 -13.170 28.138 1.00 94.75 682 ASN A O 1
ATOM 5522 N N . SER A 1 683 ? -25.319 -11.270 26.953 1.00 94.12 683 SER A N 1
ATOM 5523 C CA . SER A 1 683 ? -26.272 -10.648 27.859 1.00 94.12 683 SER A CA 1
ATOM 5524 C C . SER A 1 683 ? -27.650 -11.318 27.798 1.00 94.12 683 SER A C 1
ATOM 5526 O O . SER A 1 683 ? -27.988 -12.060 26.864 1.00 94.12 683 SER A O 1
ATOM 5528 N N . SER A 1 684 ? -28.470 -11.069 28.823 1.00 92.50 684 SER A N 1
ATOM 5529 C CA . SER A 1 684 ? -29.802 -11.671 28.924 1.00 92.50 684 SER A CA 1
ATOM 5530 C C . SER A 1 684 ? -30.735 -11.192 27.801 1.00 92.50 684 SER A C 1
ATOM 5532 O O . SER A 1 684 ? -31.569 -11.955 27.308 1.00 92.50 684 SER A O 1
ATOM 5534 N N . GLU A 1 685 ? -30.511 -9.970 27.315 1.00 91.81 685 GLU A N 1
ATOM 5535 C CA . GLU A 1 685 ? -31.324 -9.263 26.326 1.00 91.81 685 GLU A CA 1
ATOM 5536 C C . GLU A 1 685 ? -31.243 -9.912 24.932 1.00 91.81 685 GLU A C 1
ATOM 5538 O O . GLU A 1 685 ? -32.236 -9.933 24.194 1.00 91.81 685 GLU A O 1
ATOM 5543 N N . LEU A 1 686 ? -30.086 -10.481 24.563 1.00 92.50 686 LEU A N 1
ATOM 5544 C CA . LEU A 1 686 ? -29.869 -11.103 23.248 1.00 92.50 686 LEU A CA 1
ATOM 5545 C C . LEU A 1 686 ? -30.108 -12.623 23.229 1.00 92.50 686 LEU A C 1
ATOM 5547 O O . LEU A 1 686 ? -30.197 -13.219 22.155 1.00 92.50 686 LEU A O 1
ATOM 5551 N N . SER A 1 687 ? -30.264 -13.253 24.398 1.00 88.94 687 SER A N 1
ATOM 5552 C CA . SER A 1 687 ? -30.384 -14.713 24.557 1.00 88.94 687 SER A CA 1
ATOM 5553 C C . SER A 1 687 ? -31.406 -15.378 23.617 1.00 88.94 687 SER A C 1
ATOM 5555 O O . SER A 1 687 ? -31.137 -16.451 23.079 1.00 88.94 687 SER A O 1
ATOM 5557 N N . SER A 1 688 ? -32.535 -14.710 23.353 1.00 88.81 688 SER A N 1
ATOM 5558 C CA . SER A 1 688 ? -33.641 -15.201 22.514 1.00 88.81 688 SER A CA 1
ATOM 5559 C C . SER A 1 688 ? -33.329 -15.339 21.020 1.00 88.81 688 SER A C 1
ATOM 5561 O O . SER A 1 688 ? -33.927 -16.187 20.367 1.00 88.81 688 SER A O 1
ATOM 5563 N N . ILE A 1 689 ? -32.416 -14.530 20.471 1.00 90.75 689 ILE A N 1
ATOM 5564 C CA . ILE A 1 689 ? -32.089 -14.514 19.027 1.00 90.75 689 ILE A CA 1
ATOM 5565 C C . ILE A 1 689 ? -30.625 -14.847 18.747 1.00 90.75 689 ILE A C 1
ATOM 5567 O O . ILE A 1 689 ? -30.148 -14.712 17.623 1.00 90.75 689 ILE A O 1
ATOM 5571 N N . LYS A 1 690 ? -29.893 -15.268 19.779 1.00 90.19 690 LYS A N 1
ATOM 5572 C CA . LYS A 1 690 ? -28.440 -15.441 19.753 1.00 90.19 690 LYS A CA 1
ATOM 5573 C C . LYS A 1 690 ? -27.950 -16.304 18.583 1.00 90.19 690 LYS A C 1
ATOM 5575 O O . LYS A 1 690 ? -26.904 -16.013 18.019 1.00 90.19 690 LYS A O 1
ATOM 5580 N N . GLN A 1 691 ? -28.718 -17.327 18.198 1.00 87.12 691 GLN A N 1
ATOM 5581 C CA . GLN A 1 691 ? -28.376 -18.249 17.106 1.00 87.12 691 GLN A CA 1
ATOM 5582 C C . GLN A 1 691 ? -28.462 -17.615 15.707 1.00 87.12 691 GLN A C 1
ATOM 5584 O O . GLN A 1 691 ? -27.761 -18.051 14.796 1.00 87.12 691 GLN A O 1
ATOM 5589 N N . ASP A 1 692 ? -29.276 -16.573 15.538 1.00 88.38 692 ASP A N 1
ATOM 5590 C CA . ASP A 1 692 ? -29.497 -15.911 14.248 1.00 88.38 692 ASP A CA 1
ATOM 5591 C C . ASP A 1 692 ? -28.570 -14.703 14.032 1.00 88.38 692 ASP A C 1
ATOM 5593 O O . ASP A 1 692 ? -28.447 -14.181 12.913 1.00 88.38 692 ASP A O 1
ATOM 5597 N N . VAL A 1 693 ? -27.872 -14.282 15.090 1.00 94.75 693 VAL A N 1
ATOM 5598 C CA . VAL A 1 693 ? -26.938 -13.155 15.093 1.00 94.75 693 VAL A CA 1
ATOM 5599 C C . VAL A 1 693 ? -25.585 -13.579 14.532 1.00 94.75 693 VAL A C 1
ATOM 5601 O O . VAL A 1 693 ? -25.003 -14.589 14.916 1.00 94.75 693 VAL A O 1
ATOM 5604 N N . GLN A 1 694 ? -25.058 -12.771 13.618 1.00 95.06 694 GLN A N 1
ATOM 5605 C CA . GLN A 1 694 ? -23.715 -12.937 13.079 1.00 95.06 694 GLN A CA 1
ATOM 5606 C C . GLN A 1 694 ? -22.739 -11.998 13.785 1.00 95.06 694 GLN A C 1
ATOM 5608 O O . GLN A 1 694 ? -23.069 -10.843 14.035 1.00 95.06 694 GLN A O 1
ATOM 5613 N N . ILE A 1 695 ? -21.525 -12.472 14.049 1.00 95.00 695 ILE A N 1
ATOM 5614 C CA . ILE A 1 695 ? -20.448 -11.670 14.632 1.00 95.00 695 ILE A CA 1
ATOM 5615 C C . ILE A 1 695 ? -19.321 -11.534 13.611 1.00 95.00 695 ILE A C 1
ATOM 5617 O O . ILE A 1 695 ? -18.908 -12.519 12.996 1.00 95.00 695 ILE A O 1
ATOM 5621 N N . ILE A 1 696 ? -18.822 -10.313 13.442 1.00 92.81 696 ILE A N 1
ATOM 5622 C CA . ILE A 1 696 ? -17.636 -10.009 12.648 1.00 92.81 696 ILE A CA 1
ATOM 5623 C C . ILE A 1 696 ? -16.640 -9.276 13.551 1.00 92.81 696 ILE A C 1
ATOM 5625 O O . ILE A 1 696 ? -16.808 -8.095 13.845 1.00 92.81 696 ILE A O 1
ATOM 5629 N N . THR A 1 697 ? -15.606 -9.995 13.990 1.00 90.19 697 THR A N 1
ATOM 5630 C CA . THR A 1 697 ? -14.441 -9.431 14.688 1.00 90.19 697 THR A CA 1
ATOM 5631 C C . THR A 1 697 ? -13.169 -9.714 13.894 1.00 90.19 697 THR A C 1
ATOM 5633 O O . THR A 1 697 ? -13.157 -10.500 12.940 1.00 90.19 697 THR A O 1
ATOM 5636 N N . GLU A 1 698 ? -12.073 -9.086 14.296 1.00 84.56 698 GLU A N 1
ATOM 5637 C CA . GLU A 1 698 ? -10.741 -9.254 13.720 1.00 84.56 698 GLU A CA 1
ATOM 5638 C C . GLU A 1 698 ? -10.259 -10.711 13.823 1.00 84.56 698 GLU A C 1
ATOM 5640 O O . GLU A 1 698 ? -9.463 -11.154 12.995 1.00 84.56 698 GLU A O 1
ATOM 5645 N N . LYS A 1 699 ? -10.805 -11.477 14.782 1.00 82.81 699 LYS A N 1
ATOM 5646 C CA . LYS A 1 699 ? -10.511 -12.901 15.001 1.00 82.81 699 LYS A CA 1
ATOM 5647 C C . LYS A 1 699 ? -11.189 -13.851 14.021 1.00 82.81 699 LYS A C 1
ATOM 5649 O O . LYS A 1 699 ? -10.747 -14.988 13.876 1.00 82.81 699 LYS A O 1
ATOM 5654 N N . VAL A 1 700 ? -12.251 -13.413 13.346 1.00 82.94 700 VAL A N 1
ATOM 5655 C CA . VAL A 1 700 ? -12.925 -14.229 12.327 1.00 82.94 700 VAL A CA 1
ATOM 5656 C C . VAL A 1 700 ? -11.998 -14.379 11.123 1.00 82.94 700 VAL A C 1
ATOM 5658 O O . VAL A 1 700 ? -11.448 -13.383 10.644 1.00 82.94 700 VAL A O 1
ATOM 5661 N N . SER A 1 701 ? -11.835 -15.603 10.612 1.00 80.69 701 SER A N 1
ATOM 5662 C CA . SER A 1 701 ? -10.947 -15.870 9.475 1.00 80.69 701 SER A CA 1
ATOM 5663 C C . SER A 1 701 ? -11.366 -15.077 8.230 1.00 80.69 701 SER A C 1
ATOM 5665 O O . SER A 1 701 ? -12.553 -14.852 8.004 1.00 80.69 701 SER A O 1
ATOM 5667 N N . VAL A 1 702 ? -10.412 -14.680 7.376 1.00 80.00 702 VAL A N 1
ATOM 5668 C CA . VAL A 1 702 ? -10.695 -13.859 6.175 1.00 80.00 702 VAL A CA 1
ATOM 5669 C C . VAL A 1 702 ? -11.784 -14.489 5.292 1.00 80.00 702 VAL A C 1
ATOM 5671 O O . VAL A 1 702 ? -12.699 -13.801 4.846 1.00 80.00 702 VAL A O 1
ATOM 5674 N N . LYS A 1 703 ? -11.743 -15.816 5.097 1.00 82.06 703 LYS A N 1
ATOM 5675 C CA . LYS A 1 703 ? -12.729 -16.549 4.283 1.00 82.06 703 LYS A CA 1
ATOM 5676 C C . LYS A 1 703 ? -14.135 -16.510 4.884 1.00 82.06 703 LYS A C 1
ATOM 5678 O O . LYS A 1 703 ? -15.101 -16.239 4.172 1.00 82.06 703 LYS A O 1
ATOM 5683 N N . GLU A 1 704 ? -14.261 -16.795 6.179 1.00 85.94 704 GLU A N 1
ATOM 5684 C CA . GLU A 1 704 ? -15.557 -16.751 6.867 1.00 85.94 704 GLU A CA 1
ATOM 5685 C C . GLU A 1 704 ? -16.087 -15.326 6.934 1.00 85.94 704 GLU A C 1
ATOM 5687 O O . GLU A 1 704 ? -17.271 -15.094 6.708 1.00 85.94 704 GLU A O 1
ATOM 5692 N N . ARG A 1 705 ? -15.198 -14.359 7.157 1.00 88.31 705 ARG A N 1
ATOM 5693 C CA . ARG A 1 705 ? -15.522 -12.940 7.188 1.00 88.31 705 ARG A CA 1
ATOM 5694 C C . ARG A 1 705 ? -16.109 -12.458 5.871 1.00 88.31 705 ARG A C 1
ATOM 5696 O O . ARG A 1 705 ? -17.160 -11.828 5.890 1.00 88.31 705 ARG A O 1
ATOM 5703 N N . GLU A 1 706 ? -15.497 -12.780 4.732 1.00 86.38 706 GLU A N 1
ATOM 5704 C CA . GLU A 1 706 ? -16.056 -12.432 3.418 1.00 86.38 706 GLU A CA 1
ATOM 5705 C C . GLU A 1 706 ? -17.467 -13.000 3.221 1.00 86.38 706 GLU A C 1
ATOM 5707 O O . GLU A 1 706 ? -18.345 -12.347 2.651 1.00 86.38 706 GLU A O 1
ATOM 5712 N N . LEU A 1 707 ? -17.700 -14.227 3.688 1.00 87.31 707 LEU A N 1
ATOM 5713 C CA . LEU A 1 707 ? -19.000 -14.884 3.610 1.00 87.31 707 LEU A CA 1
ATOM 5714 C C . LEU A 1 707 ? -20.022 -14.226 4.550 1.00 87.31 707 LEU A C 1
ATOM 5716 O O . LEU A 1 707 ? -21.163 -13.996 4.147 1.00 87.31 707 LEU A O 1
ATOM 5720 N N . CYS A 1 708 ? -19.601 -13.853 5.755 1.00 90.44 708 CYS A N 1
ATOM 5721 C CA . CYS A 1 708 ? -20.369 -13.068 6.712 1.00 90.44 708 CYS A CA 1
ATOM 5722 C C . CYS A 1 708 ? -20.747 -11.690 6.140 1.00 90.44 708 CYS A C 1
ATOM 5724 O O . CYS A 1 708 ? -21.923 -11.328 6.154 1.00 90.44 708 CYS A O 1
ATOM 5726 N N . ILE A 1 709 ? -19.801 -10.947 5.560 1.00 90.25 709 ILE A N 1
ATOM 5727 C CA . ILE A 1 709 ? -20.047 -9.640 4.925 1.00 90.25 709 ILE A CA 1
ATOM 5728 C C . ILE A 1 709 ? -21.081 -9.774 3.800 1.00 90.25 709 ILE A C 1
ATOM 5730 O O . ILE A 1 709 ? -22.050 -9.018 3.756 1.00 90.25 709 ILE A O 1
ATOM 5734 N N . LYS A 1 710 ? -20.946 -10.792 2.937 1.00 88.62 710 LYS A N 1
ATOM 5735 C CA . LYS A 1 710 ? -21.915 -11.073 1.860 1.00 88.62 710 LYS A CA 1
ATOM 5736 C C . LYS A 1 710 ? -23.320 -11.386 2.387 1.00 88.62 710 LYS A C 1
ATOM 5738 O O . LYS A 1 710 ? -24.297 -11.089 1.705 1.00 88.62 710 LYS A O 1
ATOM 5743 N N . ARG A 1 711 ? -23.431 -12.001 3.570 1.00 90.19 711 ARG A N 1
ATOM 5744 C CA . ARG A 1 711 ? -24.709 -12.349 4.216 1.00 90.19 711 ARG A CA 1
ATOM 5745 C C . ARG A 1 711 ? -25.293 -11.217 5.057 1.00 90.19 711 ARG A C 1
ATOM 5747 O O . ARG A 1 711 ? -26.501 -11.211 5.270 1.00 90.19 711 ARG A O 1
ATOM 5754 N N . ALA A 1 712 ? -24.481 -10.269 5.515 1.00 92.44 712 ALA A N 1
ATOM 5755 C CA . ALA A 1 712 ? -24.913 -9.197 6.409 1.00 92.44 712 ALA A CA 1
ATOM 5756 C C . ALA A 1 712 ? -26.000 -8.300 5.784 1.00 92.44 712 ALA A C 1
ATOM 5758 O O . ALA A 1 712 ? -26.873 -7.813 6.493 1.00 92.44 712 ALA A O 1
ATOM 5759 N N . ALA A 1 713 ? -26.007 -8.157 4.455 1.00 90.19 713 ALA A N 1
ATOM 5760 C CA . ALA A 1 713 ? -27.017 -7.413 3.698 1.00 90.19 713 ALA A CA 1
ATOM 5761 C C . ALA A 1 713 ? -28.201 -8.294 3.226 1.00 90.19 713 ALA A C 1
ATOM 5763 O O . ALA A 1 713 ? -28.653 -8.192 2.083 1.00 90.19 713 ALA A O 1
ATOM 5764 N N . THR A 1 714 ? -28.694 -9.194 4.085 1.00 90.88 714 THR A N 1
ATOM 5765 C CA . THR A 1 714 ? -29.877 -10.037 3.815 1.00 90.88 714 THR A CA 1
ATOM 5766 C C . THR A 1 714 ? -31.043 -9.687 4.743 1.00 90.88 714 THR A C 1
ATOM 5768 O O . THR A 1 714 ? -30.849 -9.145 5.828 1.00 90.88 714 THR A O 1
ATOM 5771 N N . VAL A 1 715 ? -32.278 -9.941 4.293 1.00 91.94 715 VAL A N 1
ATOM 5772 C CA . VAL A 1 715 ? -33.513 -9.553 5.003 1.00 91.94 715 VAL A CA 1
ATOM 5773 C C . VAL A 1 715 ? -33.523 -10.118 6.427 1.00 91.94 715 VAL A C 1
ATOM 5775 O O . VAL A 1 715 ? -33.295 -11.309 6.618 1.00 91.94 715 VAL A O 1
ATOM 5778 N N . GLY A 1 716 ? -33.783 -9.257 7.417 1.00 91.50 716 GLY A N 1
ATOM 5779 C CA . GLY A 1 716 ? -33.857 -9.631 8.834 1.00 91.50 716 GLY A CA 1
ATOM 5780 C C . GLY A 1 716 ? -32.517 -9.994 9.479 1.00 91.50 716 GLY A C 1
ATOM 5781 O O . GLY A 1 716 ? -32.497 -10.432 10.628 1.00 91.50 716 GLY A O 1
ATOM 5782 N N . LYS A 1 717 ? -31.387 -9.851 8.771 1.00 95.12 717 LYS A N 1
ATOM 5783 C CA . LYS A 1 717 ? -30.090 -10.261 9.307 1.00 95.12 717 LYS A CA 1
ATOM 5784 C C . LYS A 1 717 ? -29.563 -9.257 10.329 1.00 95.12 717 LYS A C 1
ATOM 5786 O O . LYS A 1 717 ? -29.466 -8.064 10.048 1.00 95.12 717 LYS A O 1
ATOM 5791 N N . VAL A 1 718 ? -29.158 -9.772 11.490 1.00 97.19 718 VAL A N 1
ATOM 5792 C CA . VAL A 1 718 ? -28.470 -9.019 12.545 1.00 97.19 718 VAL A CA 1
ATOM 5793 C C . VAL A 1 718 ? -26.985 -9.339 12.491 1.00 97.19 718 VAL A C 1
ATOM 5795 O O . VAL A 1 718 ? -26.595 -10.504 12.605 1.00 97.19 718 VAL A O 1
ATOM 5798 N N . THR A 1 719 ? -26.158 -8.310 12.325 1.00 97.56 719 THR A N 1
ATOM 5799 C CA . THR A 1 719 ? -24.699 -8.448 12.318 1.00 97.56 719 THR A CA 1
ATOM 5800 C C . THR A 1 719 ? -24.087 -7.510 13.349 1.00 97.56 719 THR A C 1
ATOM 5802 O O . THR A 1 719 ? -24.303 -6.304 13.278 1.00 97.56 719 THR A O 1
ATOM 5805 N N . LEU A 1 720 ? -23.327 -8.058 14.296 1.00 97.75 720 LEU A N 1
ATOM 5806 C CA . LEU A 1 720 ? -22.541 -7.299 15.268 1.00 97.75 720 LEU A CA 1
ATOM 5807 C C . LEU A 1 720 ? -21.100 -7.195 14.767 1.00 97.75 720 LEU A C 1
ATOM 5809 O O . LEU A 1 720 ? -20.517 -8.201 14.354 1.00 97.75 720 LEU A O 1
ATOM 5813 N N . LEU A 1 721 ? -20.533 -5.995 14.806 1.00 96.38 721 LEU A N 1
ATOM 5814 C CA . LEU A 1 721 ? -19.200 -5.693 14.299 1.00 96.38 721 LEU A CA 1
ATOM 5815 C C . LEU A 1 721 ? -18.411 -4.863 15.308 1.00 96.38 721 LEU A C 1
ATOM 5817 O O . LEU A 1 721 ? -18.984 -4.063 16.046 1.00 96.38 721 LEU A O 1
ATOM 5821 N N . THR A 1 722 ? -17.092 -5.010 15.309 1.00 93.50 722 THR A N 1
ATOM 5822 C CA . THR A 1 722 ? -16.200 -4.059 15.985 1.00 93.50 722 THR A CA 1
ATOM 5823 C C . THR A 1 722 ? -15.989 -2.808 15.126 1.00 93.50 722 THR A C 1
ATOM 5825 O O . THR A 1 722 ? -16.203 -2.824 13.907 1.00 93.50 722 THR A O 1
ATOM 5828 N N . ARG A 1 723 ? -15.541 -1.712 15.754 1.00 91.50 723 ARG A N 1
ATOM 5829 C CA . ARG A 1 723 ? -15.269 -0.411 15.113 1.00 91.50 723 ARG A CA 1
ATOM 5830 C C . ARG A 1 723 ? -14.417 -0.512 13.849 1.00 91.50 723 ARG A C 1
ATOM 5832 O O . ARG A 1 723 ? -14.620 0.237 12.900 1.00 91.50 723 ARG A O 1
ATOM 5839 N N . THR A 1 724 ? -13.514 -1.485 13.813 1.00 85.25 724 THR A N 1
ATOM 5840 C CA . THR A 1 724 ? -12.559 -1.718 12.733 1.00 85.25 724 THR A CA 1
ATOM 5841 C C . THR A 1 724 ? -13.239 -1.948 11.381 1.00 85.25 724 THR A C 1
ATOM 5843 O O . THR A 1 724 ? -12.761 -1.460 10.362 1.00 85.25 724 THR A O 1
ATOM 5846 N N . PHE A 1 725 ? -14.408 -2.598 11.360 1.00 88.25 725 PHE A N 1
ATOM 5847 C CA . PHE A 1 725 ? -15.182 -2.841 10.132 1.00 88.25 725 PHE A CA 1
ATOM 5848 C C . PHE A 1 725 ? -16.054 -1.647 9.713 1.00 88.25 725 PHE A C 1
ATOM 5850 O O . PHE A 1 725 ? -16.775 -1.710 8.714 1.00 88.25 725 PHE A O 1
ATOM 5857 N N . GLY A 1 726 ? -15.996 -0.546 10.469 1.00 84.38 726 GLY A N 1
ATOM 5858 C CA . GLY A 1 726 ? -16.543 0.752 10.082 1.00 84.38 726 GLY A CA 1
ATOM 5859 C C . GLY A 1 726 ? -15.798 1.379 8.902 1.00 84.38 726 GLY A C 1
ATOM 5860 O O . GLY A 1 726 ? -16.348 2.248 8.218 1.00 84.38 726 GLY A O 1
ATOM 5861 N N . ARG A 1 727 ? -14.584 0.889 8.614 1.00 80.06 727 ARG A N 1
ATOM 5862 C CA . ARG A 1 727 ? -13.720 1.270 7.492 1.00 80.06 727 ARG A CA 1
ATOM 5863 C C . ARG A 1 727 ? -13.513 0.101 6.520 1.00 80.06 727 ARG A C 1
ATOM 5865 O O . ARG A 1 727 ? -13.798 -1.032 6.878 1.00 80.06 727 ARG A O 1
ATOM 5872 N N . GLY A 1 728 ? -13.131 0.374 5.263 1.00 73.94 728 GLY A N 1
ATOM 5873 C CA . GLY A 1 728 ? -12.628 -0.636 4.307 1.00 73.94 728 GLY A CA 1
ATOM 5874 C C . GLY A 1 728 ? -13.612 -1.694 3.770 1.00 73.94 728 GLY A C 1
ATOM 5875 O O . GLY A 1 728 ? -13.435 -2.188 2.657 1.00 73.94 728 GLY A O 1
ATOM 5876 N N . THR A 1 729 ? -14.689 -1.991 4.500 1.00 81.81 729 THR A N 1
ATOM 5877 C CA . THR A 1 729 ? -15.608 -3.110 4.246 1.00 81.81 729 THR A CA 1
ATOM 5878 C C . THR A 1 729 ? -16.903 -2.659 3.571 1.00 81.81 729 THR A C 1
ATOM 5880 O O . THR A 1 729 ? -17.559 -1.727 4.039 1.00 81.81 729 THR A O 1
ATOM 5883 N N . ASP A 1 730 ? -17.302 -3.310 2.476 1.00 82.44 730 ASP A N 1
ATOM 5884 C CA . ASP A 1 730 ? -18.531 -2.971 1.748 1.00 82.44 730 ASP A CA 1
ATOM 5885 C C . ASP A 1 730 ? -19.654 -3.997 1.960 1.00 82.44 730 ASP A C 1
ATOM 5887 O O . ASP A 1 730 ? -19.449 -5.201 1.808 1.00 82.44 730 ASP A O 1
ATOM 5891 N N . PHE A 1 731 ? -20.855 -3.509 2.282 1.00 88.50 731 PHE A N 1
ATOM 5892 C CA . PHE A 1 731 ? -22.043 -4.318 2.571 1.00 88.50 731 PHE A CA 1
ATOM 5893 C C . PHE A 1 731 ? -23.060 -4.175 1.439 1.00 88.50 731 PHE A C 1
ATOM 5895 O O . PHE A 1 731 ? -24.078 -3.501 1.567 1.00 88.50 731 PHE A O 1
ATOM 5902 N N . ILE A 1 732 ? -22.755 -4.801 0.302 1.00 85.94 732 ILE A N 1
ATOM 5903 C CA . ILE A 1 732 ? -23.552 -4.667 -0.922 1.00 85.94 732 ILE A CA 1
ATOM 5904 C C . ILE A 1 732 ? -24.929 -5.315 -0.738 1.00 85.94 732 ILE A C 1
ATOM 5906 O O . ILE A 1 732 ? -25.038 -6.536 -0.575 1.00 85.94 732 ILE A O 1
ATOM 5910 N N . CYS A 1 733 ? -25.985 -4.510 -0.840 1.00 84.12 733 CYS A N 1
ATOM 5911 C CA . CYS A 1 733 ? -27.358 -4.986 -0.832 1.00 84.12 733 CYS A CA 1
ATOM 5912 C C . CYS A 1 733 ? -27.738 -5.546 -2.210 1.00 84.12 733 CYS A C 1
ATOM 5914 O O . CYS A 1 733 ? -27.831 -4.820 -3.191 1.00 84.12 733 CYS A O 1
ATOM 5916 N N . ARG A 1 734 ? -27.974 -6.861 -2.298 1.00 83.81 734 ARG A N 1
ATOM 5917 C CA . ARG A 1 734 ? -28.480 -7.505 -3.531 1.00 83.81 734 ARG A CA 1
ATOM 5918 C C . ARG A 1 734 ? -29.964 -7.869 -3.463 1.00 83.81 734 ARG A C 1
ATOM 5920 O O . ARG A 1 734 ? -30.520 -8.365 -4.437 1.00 83.81 734 ARG A O 1
ATOM 5927 N N . SER A 1 735 ? -30.596 -7.684 -2.305 1.00 85.25 735 SER A N 1
ATOM 5928 C CA . SER A 1 735 ? -31.993 -8.059 -2.092 1.00 85.25 735 SER A CA 1
ATOM 5929 C C . SER A 1 735 ? -32.919 -6.897 -2.431 1.00 85.25 735 SER A C 1
ATOM 5931 O O . SER A 1 735 ? -32.969 -5.903 -1.707 1.00 85.25 735 SER A O 1
ATOM 5933 N N . GLN A 1 736 ? -33.719 -7.058 -3.487 1.00 87.44 736 GLN A N 1
ATOM 5934 C CA . GLN A 1 736 ? -34.725 -6.066 -3.871 1.00 87.44 736 GLN A CA 1
ATOM 5935 C C . GLN A 1 736 ? -35.745 -5.821 -2.750 1.00 87.44 736 GLN A C 1
ATOM 5937 O O . GLN A 1 736 ? -36.151 -4.688 -2.515 1.00 87.44 736 GLN A O 1
ATOM 5942 N N . GLN A 1 737 ? -36.127 -6.876 -2.021 1.00 90.62 737 GLN A N 1
ATOM 5943 C CA . GLN A 1 737 ? -37.041 -6.767 -0.884 1.00 90.62 737 GLN A CA 1
ATOM 5944 C C . GLN A 1 737 ? -36.441 -5.912 0.239 1.00 90.62 737 GLN A C 1
ATOM 5946 O O . GLN A 1 737 ? -37.133 -5.075 0.808 1.00 90.62 737 GLN A O 1
ATOM 5951 N N . LEU A 1 738 ? -35.148 -6.082 0.532 1.00 90.94 738 LEU A N 1
ATOM 5952 C CA . LEU A 1 738 ? -34.463 -5.277 1.541 1.00 90.94 738 LEU A CA 1
ATOM 5953 C C . LEU A 1 738 ? -34.434 -3.797 1.137 1.00 90.94 738 LEU A C 1
ATOM 5955 O O . LEU A 1 738 ? -34.744 -2.947 1.966 1.00 90.94 738 LEU A O 1
ATOM 5959 N N . LEU A 1 739 ? -34.127 -3.491 -0.128 1.00 89.25 739 LEU A N 1
ATOM 5960 C CA . LEU A 1 739 ? -34.137 -2.117 -0.646 1.00 89.25 739 LEU A CA 1
ATOM 5961 C C . LEU A 1 739 ? -35.524 -1.467 -0.538 1.00 89.25 739 LEU A C 1
ATOM 5963 O O . LEU A 1 739 ? -35.625 -0.343 -0.050 1.00 89.25 739 LEU A O 1
ATOM 5967 N N . LEU A 1 740 ? -36.588 -2.190 -0.911 1.00 89.06 740 LEU A N 1
ATOM 5968 C CA . LEU A 1 740 ? -37.975 -1.718 -0.786 1.00 89.06 740 LEU A CA 1
ATOM 5969 C C . LEU A 1 740 ? -38.375 -1.440 0.669 1.00 89.06 740 LEU A C 1
ATOM 5971 O O . LEU A 1 740 ? -39.114 -0.495 0.932 1.00 89.06 740 LEU A O 1
ATOM 5975 N N . ASN A 1 741 ? -37.844 -2.215 1.614 1.00 92.12 741 ASN A N 1
ATOM 5976 C CA . ASN A 1 741 ? -38.089 -2.026 3.043 1.00 92.12 741 ASN A CA 1
ATOM 5977 C C . ASN A 1 741 ? -37.248 -0.889 3.658 1.00 92.12 741 ASN A C 1
ATOM 5979 O O . ASN A 1 741 ? -37.285 -0.695 4.869 1.00 92.12 741 ASN A O 1
ATOM 5983 N N . GLY A 1 742 ? -36.481 -0.133 2.864 1.00 89.88 742 GLY A N 1
ATOM 5984 C CA . GLY A 1 742 ? -35.633 0.970 3.336 1.00 89.88 742 GLY A CA 1
ATOM 5985 C C . GLY A 1 742 ? -34.164 0.594 3.550 1.00 89.88 742 GLY A C 1
ATOM 5986 O O . GLY A 1 742 ? -33.419 1.349 4.173 1.00 89.88 742 GLY A O 1
ATOM 5987 N N . GLY A 1 743 ? -33.744 -0.573 3.062 1.00 93.00 743 GLY A N 1
ATOM 5988 C CA . GLY A 1 743 ? -32.355 -1.024 3.037 1.00 93.00 743 GLY A CA 1
ATOM 5989 C C . GLY A 1 743 ? -31.749 -1.282 4.415 1.00 93.00 743 GLY A C 1
ATOM 5990 O O . GLY A 1 743 ? -32.450 -1.604 5.381 1.00 93.00 743 GLY A O 1
ATOM 5991 N N . ILE A 1 744 ? -30.425 -1.160 4.498 1.00 95.25 744 ILE A N 1
ATOM 5992 C CA . ILE A 1 744 ? -29.647 -1.496 5.695 1.00 95.25 744 ILE A CA 1
ATOM 5993 C C . ILE A 1 744 ? -29.802 -0.395 6.754 1.00 95.25 744 ILE A C 1
ATOM 5995 O O . ILE A 1 744 ? -29.705 0.801 6.466 1.00 95.25 744 ILE A O 1
ATOM 5999 N N . HIS A 1 745 ? -30.025 -0.805 8.001 1.00 97.06 745 HIS A N 1
ATOM 6000 C CA . HIS A 1 745 ? -29.930 0.060 9.170 1.00 97.06 745 HIS A CA 1
ATOM 6001 C C . HIS A 1 745 ? -28.540 -0.074 9.801 1.00 97.06 745 HIS A C 1
ATOM 6003 O O . HIS A 1 745 ? -28.078 -1.181 10.069 1.00 97.06 745 HIS A O 1
ATOM 6009 N N . VAL A 1 746 ? -27.881 1.047 10.070 1.00 97.62 746 VAL A N 1
ATOM 6010 C CA . VAL A 1 746 ? -26.615 1.089 10.805 1.00 97.62 746 VAL A CA 1
ATOM 6011 C C . VAL A 1 746 ? -26.873 1.643 12.199 1.00 97.62 746 VAL A C 1
ATOM 6013 O O . VAL A 1 746 ? -27.379 2.753 12.338 1.00 97.62 746 VAL A O 1
ATOM 6016 N N . LEU A 1 747 ? -26.496 0.876 13.216 1.00 98.19 747 LEU A N 1
ATOM 6017 C CA . LEU A 1 747 ? -26.534 1.282 14.612 1.00 98.19 747 LEU A CA 1
ATOM 6018 C C . LEU A 1 747 ? -25.103 1.385 15.138 1.00 98.19 747 LEU A C 1
ATOM 6020 O O . LEU A 1 747 ? -24.385 0.389 15.200 1.00 98.19 747 LEU A O 1
ATOM 6024 N N . GLN A 1 748 ? -24.691 2.582 15.532 1.00 98.25 748 GLN A N 1
ATOM 6025 C CA . GLN A 1 748 ? -23.413 2.802 16.197 1.00 98.25 748 GLN A CA 1
ATOM 6026 C C . GLN A 1 748 ? -23.633 2.897 17.707 1.00 98.25 748 GLN A C 1
ATOM 6028 O O . GLN A 1 748 ? -24.457 3.688 18.165 1.00 98.25 748 GLN A O 1
ATOM 6033 N N . THR A 1 749 ? -22.918 2.088 18.485 1.00 97.88 749 THR A N 1
ATOM 6034 C CA . THR A 1 749 ? -23.171 1.980 19.929 1.00 97.88 749 THR A CA 1
ATOM 6035 C C . THR A 1 749 ? -22.177 2.770 20.788 1.00 97.88 749 THR A C 1
ATOM 6037 O O . THR A 1 749 ? -22.186 2.661 22.010 1.00 97.88 749 THR A O 1
ATOM 6040 N N . PHE A 1 750 ? -21.299 3.557 20.167 1.00 97.00 750 PHE A N 1
ATOM 6041 C CA . PHE A 1 750 ? -20.242 4.325 20.828 1.00 97.00 750 PHE A CA 1
ATOM 6042 C C . PHE A 1 750 ? -20.026 5.667 20.126 1.00 97.00 750 PHE A C 1
ATOM 6044 O O . PHE A 1 750 ? -20.339 5.813 18.942 1.00 97.00 750 PHE A O 1
ATOM 6051 N N . PHE A 1 751 ? -19.468 6.649 20.831 1.00 96.00 751 PHE A N 1
ATOM 6052 C CA . PHE A 1 751 ? -19.188 7.958 20.247 1.00 96.00 751 PHE A CA 1
ATOM 6053 C C . PHE A 1 751 ? -17.767 7.986 19.678 1.00 96.00 751 PHE A C 1
ATOM 6055 O O . PHE A 1 751 ? -16.797 7.897 20.426 1.00 96.00 751 PHE A O 1
ATOM 6062 N N . SER A 1 752 ? -17.643 8.076 18.351 1.00 94.44 752 SER A N 1
ATOM 6063 C CA . SER A 1 752 ? -16.342 8.105 17.672 1.00 94.44 752 SER A CA 1
ATOM 6064 C C . SER A 1 752 ? -15.520 9.326 18.080 1.00 94.44 752 SER A C 1
ATOM 6066 O O . SER A 1 752 ? -16.027 10.449 18.026 1.00 94.44 752 SER A O 1
ATOM 6068 N N . GLU A 1 753 ? -14.243 9.107 18.409 1.00 90.44 753 GLU A N 1
ATOM 6069 C CA . GLU A 1 753 ? -13.276 10.178 18.699 1.00 90.44 753 GLU A CA 1
ATOM 6070 C C . GLU A 1 753 ? -13.075 11.088 17.483 1.00 90.44 753 GLU A C 1
ATOM 6072 O O . GLU A 1 753 ? -13.013 12.309 17.618 1.00 90.44 753 GLU A O 1
ATOM 6077 N N . GLU A 1 754 ? -13.047 10.500 16.286 1.00 88.62 754 GLU A N 1
ATOM 6078 C CA . GLU A 1 754 ? -12.910 11.226 15.029 1.00 88.62 754 GLU A CA 1
ATOM 6079 C C . GLU A 1 754 ? -14.244 11.302 14.287 1.00 88.62 754 GLU A C 1
ATOM 6081 O O . GLU A 1 754 ? -14.956 10.307 14.120 1.00 88.62 754 GLU A O 1
ATOM 6086 N N . LEU A 1 755 ? -14.568 12.488 13.770 1.00 90.44 755 LEU A N 1
ATOM 6087 C CA . LEU A 1 755 ? -15.762 12.685 12.949 1.00 90.44 755 LEU A CA 1
ATOM 6088 C C . LEU A 1 755 ? -15.694 11.874 11.637 1.00 90.44 755 LEU A C 1
ATOM 6090 O O . LEU A 1 755 ? -16.720 11.418 11.136 1.00 90.44 755 LEU A O 1
ATOM 6094 N N . SER A 1 756 ? -14.492 11.667 11.092 1.00 88.62 756 SER A N 1
ATOM 6095 C CA . SER A 1 756 ? -14.231 10.823 9.916 1.00 88.62 756 SER A CA 1
ATOM 6096 C C . SER A 1 756 ? -14.748 9.390 10.110 1.00 88.62 756 SER A C 1
ATOM 6098 O O . SER A 1 756 ? -15.459 8.877 9.244 1.00 88.62 756 SER A O 1
ATOM 6100 N N . GLU A 1 757 ? -14.446 8.768 11.254 1.00 89.44 757 GLU A N 1
ATOM 6101 C CA . GLU A 1 757 ? -14.873 7.407 11.599 1.00 89.44 757 GLU A CA 1
ATOM 6102 C C . GLU A 1 757 ? -16.403 7.305 11.663 1.00 89.44 757 GLU A C 1
ATOM 6104 O O . GLU A 1 757 ? -16.989 6.411 11.049 1.00 89.44 757 GLU A O 1
ATOM 6109 N N . GLU A 1 758 ? -17.063 8.266 12.319 1.00 93.25 758 GLU A N 1
ATOM 6110 C CA . GLU A 1 758 ? -18.527 8.317 12.398 1.00 93.25 758 GLU A CA 1
ATOM 6111 C C . GLU A 1 758 ? -19.158 8.373 10.998 1.00 93.25 758 GLU A C 1
ATOM 6113 O O . GLU A 1 758 ? -20.058 7.592 10.681 1.00 93.25 758 GLU A O 1
ATOM 6118 N N . TYR A 1 759 ? -18.658 9.250 10.118 1.00 89.81 759 TYR A N 1
ATOM 6119 C CA . TYR A 1 759 ? -19.153 9.350 8.741 1.00 89.81 759 TYR A CA 1
ATOM 6120 C C . TYR A 1 759 ? -18.917 8.068 7.935 1.00 89.81 759 TYR A C 1
ATOM 6122 O O . TYR A 1 759 ? -19.755 7.700 7.104 1.00 89.81 759 TYR A O 1
ATOM 6130 N N . GLN A 1 760 ? -17.799 7.377 8.163 1.00 89.56 760 GLN A N 1
ATOM 6131 C CA . GLN A 1 760 ? -17.490 6.117 7.490 1.00 89.56 760 GLN A CA 1
ATOM 6132 C C . GLN A 1 760 ? -18.417 4.985 7.940 1.00 89.56 760 GLN A C 1
ATOM 6134 O O . GLN A 1 760 ? -18.926 4.262 7.078 1.00 89.56 760 GLN A O 1
ATOM 6139 N N . ILE A 1 761 ? -18.690 4.869 9.245 1.00 93.12 761 ILE A N 1
ATOM 6140 C CA . ILE A 1 761 ? -19.663 3.917 9.804 1.00 93.12 761 ILE A CA 1
ATOM 6141 C C . ILE A 1 761 ? -21.061 4.238 9.266 1.00 93.12 761 ILE A C 1
ATOM 6143 O O . ILE A 1 761 ? -21.730 3.377 8.690 1.00 93.12 761 ILE A O 1
ATOM 6147 N N . MET A 1 762 ? -21.474 5.503 9.350 1.00 91.50 762 MET A N 1
ATOM 6148 C CA . MET A 1 762 ? -22.755 5.994 8.836 1.00 91.50 762 MET A CA 1
ATOM 6149 C C . MET A 1 762 ? -22.937 5.705 7.335 1.00 91.50 762 MET A C 1
ATOM 6151 O O . MET A 1 762 ? -24.047 5.443 6.862 1.00 91.50 762 MET A O 1
ATOM 6155 N N . GLY A 1 763 ? -21.846 5.717 6.570 1.00 89.19 763 GLY A N 1
ATOM 6156 C CA . GLY A 1 763 ? -21.820 5.413 5.144 1.00 89.19 763 GLY A CA 1
ATOM 6157 C C . GLY A 1 763 ? -21.981 3.933 4.777 1.00 89.19 763 GLY A C 1
ATOM 6158 O O . GLY A 1 763 ? -22.005 3.636 3.583 1.00 89.19 763 GLY A O 1
ATOM 6159 N N . ARG A 1 764 ? -22.081 2.997 5.734 1.00 90.56 764 ARG A N 1
ATOM 6160 C CA . ARG A 1 764 ? -22.198 1.548 5.448 1.00 90.56 764 ARG A CA 1
ATOM 6161 C C . ARG A 1 764 ? -23.611 1.086 5.078 1.00 90.56 764 ARG A C 1
ATOM 6163 O O . ARG A 1 764 ? -23.747 -0.003 4.539 1.00 90.56 764 ARG A O 1
ATOM 6170 N N . GLY A 1 765 ? -24.644 1.896 5.334 1.00 87.62 765 GLY A N 1
ATOM 6171 C CA . GLY A 1 765 ? -26.043 1.503 5.105 1.00 87.62 765 GLY A CA 1
ATOM 6172 C C . GLY A 1 765 ? -26.696 2.002 3.808 1.00 87.62 765 GLY A C 1
ATOM 6173 O O . GLY A 1 765 ? -27.671 1.408 3.369 1.00 87.62 765 GLY A O 1
ATOM 6174 N N . ALA A 1 766 ? -26.195 3.088 3.209 1.00 86.25 766 ALA A N 1
ATOM 6175 C CA . ALA A 1 766 ? -26.837 3.787 2.085 1.00 86.25 766 ALA A CA 1
ATOM 6176 C C . ALA A 1 766 ? -25.805 4.147 1.000 1.00 86.25 766 ALA A C 1
ATOM 6178 O O . ALA A 1 766 ? -25.346 5.293 0.915 1.00 86.25 766 ALA A O 1
ATOM 6179 N N . ARG A 1 767 ? -25.381 3.145 0.219 1.00 80.50 767 ARG A N 1
ATOM 6180 C CA . ARG A 1 767 ? -24.339 3.260 -0.818 1.00 80.50 767 ARG A CA 1
ATOM 6181 C C . ARG A 1 767 ? -24.928 3.148 -2.217 1.00 80.50 767 ARG A C 1
ATOM 6183 O O . ARG A 1 767 ? -25.952 2.520 -2.399 1.00 80.50 767 ARG A O 1
ATOM 6190 N N . GLN A 1 768 ? -24.271 3.762 -3.203 1.00 78.25 768 GLN A N 1
ATOM 6191 C CA . GLN A 1 768 ? -24.623 3.637 -4.629 1.00 78.25 768 GLN A CA 1
ATOM 6192 C C . GLN A 1 768 ? -26.096 3.956 -4.979 1.00 78.25 768 GLN A C 1
ATOM 6194 O O . GLN A 1 768 ? -26.641 3.426 -5.939 1.00 78.25 768 GLN A O 1
ATOM 6199 N N . GLY A 1 769 ? -26.735 4.852 -4.218 1.00 80.81 769 GLY A N 1
ATOM 6200 C CA . GLY A 1 769 ? -28.150 5.207 -4.393 1.00 80.81 769 GLY A CA 1
ATOM 6201 C C . GLY A 1 769 ? -29.123 4.384 -3.539 1.00 80.81 769 GLY A C 1
ATOM 6202 O O . GLY A 1 769 ? -30.308 4.712 -3.503 1.00 80.81 769 GLY A O 1
ATOM 6203 N N . ASP A 1 770 ? -28.648 3.384 -2.794 1.00 87.19 770 ASP A N 1
ATOM 6204 C CA . ASP A 1 770 ? -29.482 2.584 -1.898 1.00 87.19 770 ASP A CA 1
ATOM 6205 C C . ASP A 1 770 ? -30.067 3.419 -0.751 1.00 87.19 770 ASP A C 1
ATOM 6207 O O . ASP A 1 770 ? -29.419 4.313 -0.190 1.00 87.19 770 ASP A O 1
ATOM 6211 N N . HIS A 1 771 ? -31.297 3.078 -0.362 1.00 90.31 771 HIS A N 1
ATOM 6212 C CA . HIS A 1 771 ? -31.888 3.550 0.884 1.00 90.31 771 HIS A CA 1
ATOM 6213 C C . HIS A 1 771 ? -31.187 2.912 2.085 1.00 90.31 771 HIS A C 1
ATOM 6215 O O . HIS A 1 771 ? -30.771 1.757 2.049 1.00 90.31 771 HIS A O 1
ATOM 6221 N N . GLY A 1 772 ? -31.105 3.661 3.178 1.00 93.94 772 GLY A N 1
ATOM 6222 C CA . GLY A 1 772 ? -30.602 3.159 4.449 1.00 93.94 772 GLY A CA 1
ATOM 6223 C C . GLY A 1 772 ? -30.954 4.109 5.582 1.00 93.94 772 GLY A C 1
ATOM 6224 O O . GLY A 1 772 ? -31.434 5.221 5.354 1.00 93.94 772 GLY A O 1
ATOM 6225 N N . SER A 1 773 ? -30.709 3.695 6.819 1.00 96.12 773 SER A N 1
ATOM 6226 C CA . SER A 1 773 ? -30.884 4.569 7.986 1.00 96.12 773 SER A CA 1
ATOM 6227 C C . SER A 1 773 ? -29.738 4.421 8.968 1.00 96.12 773 SER A C 1
ATOM 6229 O O . SER A 1 773 ? -29.083 3.382 8.994 1.00 96.12 773 SER A O 1
ATOM 6231 N N . TYR A 1 774 ? -29.511 5.450 9.776 1.00 97.12 774 TYR A N 1
ATOM 6232 C CA . TYR A 1 774 ? -28.455 5.462 10.781 1.00 97.12 774 TYR A CA 1
ATOM 6233 C C . TYR A 1 774 ? -28.986 5.952 12.124 1.00 97.12 774 TYR A C 1
ATOM 6235 O O . TYR A 1 774 ? -29.733 6.931 12.165 1.00 97.12 774 TYR A O 1
ATOM 6243 N N . ARG A 1 775 ? -28.571 5.288 13.204 1.00 97.50 775 ARG A N 1
ATOM 6244 C CA . ARG A 1 775 ? -28.821 5.700 14.587 1.00 97.50 775 ARG A CA 1
ATOM 6245 C C . ARG A 1 775 ? -27.593 5.501 15.456 1.00 97.50 775 ARG A C 1
ATOM 6247 O O . ARG A 1 775 ? -26.723 4.682 15.158 1.00 97.50 775 ARG A O 1
ATOM 6254 N N . MET A 1 776 ? -27.573 6.230 16.564 1.00 97.44 776 MET A N 1
ATOM 6255 C CA . MET A 1 776 ? -26.539 6.137 17.580 1.00 97.44 776 MET A CA 1
ATOM 6256 C C . MET A 1 776 ? -27.172 5.991 18.967 1.00 97.44 776 MET A C 1
ATOM 6258 O O . MET A 1 776 ? -28.018 6.797 19.358 1.00 97.44 776 MET A O 1
ATOM 6262 N N . ILE A 1 777 ? -26.767 4.956 19.702 1.00 97.19 777 ILE A N 1
ATOM 6263 C CA . ILE A 1 777 ? -27.174 4.721 21.095 1.00 97.19 777 ILE A CA 1
ATOM 6264 C C . ILE A 1 777 ? -25.903 4.700 21.935 1.00 97.19 777 ILE A C 1
ATOM 6266 O O . ILE A 1 777 ? -25.029 3.874 21.700 1.00 97.19 777 ILE A O 1
ATOM 6270 N N . LEU A 1 778 ? -25.795 5.616 22.888 1.00 96.38 778 LEU A N 1
ATOM 6271 C CA . LEU A 1 778 ? -24.595 5.854 23.683 1.00 96.38 778 LEU A CA 1
ATOM 6272 C C . LEU A 1 778 ? -24.882 5.536 25.148 1.00 96.38 778 LEU A C 1
ATOM 6274 O O . LEU A 1 778 ? -25.907 5.978 25.666 1.00 96.38 778 LEU A O 1
ATOM 6278 N N . SER A 1 779 ? -23.981 4.811 25.810 1.00 95.44 779 SER A N 1
ATOM 6279 C CA . SER A 1 779 ? -23.990 4.732 27.273 1.00 95.44 779 SER A CA 1
ATOM 6280 C C . SER A 1 779 ? -23.546 6.081 27.837 1.00 95.44 779 SER A C 1
ATOM 6282 O O . SER A 1 779 ? -22.564 6.655 27.367 1.00 95.44 779 SER A O 1
ATOM 6284 N N . ASP A 1 780 ? -24.279 6.605 28.813 1.00 93.75 780 ASP A N 1
ATOM 6285 C CA . ASP A 1 780 ? -23.991 7.873 29.481 1.00 93.75 780 ASP A CA 1
ATOM 6286 C C . ASP A 1 780 ? -22.589 7.899 30.102 1.00 93.75 780 ASP A C 1
ATOM 6288 O O . ASP A 1 780 ? -21.834 8.847 29.885 1.00 93.75 780 ASP A O 1
ATOM 6292 N N . LYS A 1 781 ? -22.206 6.805 30.763 1.00 92.06 781 LYS A N 1
ATOM 6293 C CA . LYS A 1 781 ? -20.880 6.598 31.348 1.00 92.06 781 LYS A CA 1
ATOM 6294 C C . LYS A 1 781 ? -19.752 6.711 30.320 1.00 92.06 781 LYS A C 1
ATOM 6296 O O . LYS A 1 781 ? -18.691 7.251 30.622 1.00 92.06 781 LYS A O 1
ATOM 6301 N N . ASP A 1 782 ? -19.984 6.249 29.093 1.00 93.31 782 ASP A N 1
ATOM 6302 C CA . ASP A 1 782 ? -18.979 6.275 28.026 1.00 93.31 782 ASP A CA 1
ATOM 6303 C C . ASP A 1 782 ? -18.800 7.699 27.428 1.00 93.31 782 ASP A C 1
ATOM 6305 O O . ASP A 1 782 ? -17.934 7.907 26.578 1.00 93.31 782 ASP A O 1
ATOM 6309 N N . LEU A 1 783 ? -19.568 8.710 27.872 1.00 93.50 783 LEU A N 1
ATOM 6310 C CA . LEU A 1 783 ? -19.446 10.117 27.440 1.00 93.50 783 LEU A CA 1
ATOM 6311 C C . LEU A 1 783 ? -18.521 10.970 28.321 1.00 93.50 783 LEU A C 1
ATOM 6313 O O . LEU A 1 783 ? -18.270 12.137 28.000 1.00 93.50 78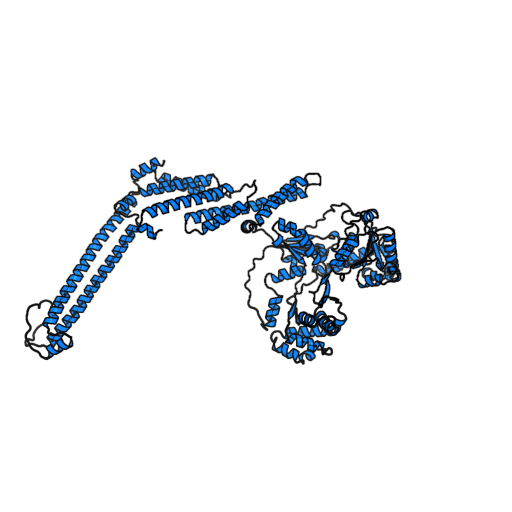3 LEU A O 1
ATOM 6317 N N . GLU A 1 784 ? -17.969 10.409 29.399 1.00 93.38 784 GLU A N 1
ATOM 6318 C CA . GLU A 1 784 ? -17.052 11.116 30.302 1.00 93.38 784 GLU A CA 1
ATOM 6319 C C . GLU A 1 784 ? -15.851 11.723 29.561 1.00 93.38 784 GLU A C 1
ATOM 6321 O O . GLU A 1 784 ? -15.461 12.861 29.818 1.00 93.38 784 GLU A O 1
ATOM 6326 N N . TRP A 1 785 ? -15.282 11.017 28.580 1.00 92.62 785 TRP A N 1
ATOM 6327 C CA . TRP A 1 785 ? -14.091 11.500 27.875 1.00 92.62 785 TRP A CA 1
ATOM 6328 C C . TRP A 1 785 ? -14.342 12.804 27.095 1.00 92.62 785 TRP A C 1
ATOM 6330 O O . TRP A 1 785 ? -13.431 13.630 26.971 1.00 92.62 785 TRP A O 1
ATOM 6340 N N . VAL A 1 786 ? -15.572 13.020 26.604 1.00 92.31 786 VAL A N 1
ATOM 6341 C CA . VAL A 1 786 ? -15.961 14.204 25.818 1.00 92.31 786 VAL A CA 1
ATOM 6342 C C . VAL A 1 786 ? -16.607 15.295 26.675 1.00 92.31 786 VAL A C 1
ATOM 6344 O O . VAL A 1 786 ? -16.411 16.477 26.399 1.00 92.31 786 VAL A O 1
ATOM 6347 N N . LEU A 1 787 ? -17.305 14.952 27.756 1.00 90.75 787 LEU A N 1
ATOM 6348 C CA . LEU A 1 787 ? -17.905 15.943 28.662 1.00 90.75 787 LEU A CA 1
ATOM 6349 C C . LEU A 1 787 ? -16.982 16.338 29.830 1.00 90.75 787 LEU A C 1
ATOM 6351 O O . LEU A 1 787 ? -17.165 17.392 30.432 1.00 90.75 787 LEU A O 1
ATOM 6355 N N . GLY A 1 788 ? -15.932 15.560 30.096 1.00 89.44 788 GLY A N 1
ATOM 6356 C CA . GLY A 1 788 ? -15.027 15.738 31.232 1.00 89.44 788 GLY A CA 1
ATOM 6357 C C . GLY A 1 788 ? -15.569 15.133 32.532 1.00 89.44 788 GLY A C 1
ATOM 6358 O O . GLY A 1 788 ? -16.619 14.501 32.554 1.00 89.44 788 GLY A O 1
ATOM 6359 N N . ALA A 1 789 ? -14.859 15.362 33.640 1.00 89.31 789 ALA A N 1
ATOM 6360 C CA . ALA A 1 789 ? -15.178 14.771 34.948 1.00 89.31 789 ALA A CA 1
ATOM 6361 C C . ALA A 1 789 ? -16.570 15.156 35.499 1.00 89.31 789 ALA A C 1
ATOM 6363 O O . ALA A 1 789 ? -17.105 14.463 36.354 1.00 89.31 789 ALA A O 1
ATOM 6364 N N . SER A 1 790 ? -17.166 16.246 35.004 1.00 88.81 790 SER A N 1
ATOM 6365 C CA . SER A 1 790 ? -18.504 16.720 35.392 1.00 88.81 790 SER A CA 1
ATOM 6366 C C . SER A 1 790 ? -19.620 16.200 34.474 1.00 88.81 790 SER A C 1
ATOM 6368 O O . SER A 1 790 ? -20.698 16.789 34.423 1.00 88.81 790 SER A O 1
ATOM 6370 N N . TRP A 1 791 ? -19.384 15.122 33.719 1.00 90.25 791 TRP A N 1
ATOM 6371 C CA . TRP A 1 791 ? -20.339 14.609 32.731 1.00 90.25 791 TRP A CA 1
ATOM 6372 C C . TRP A 1 791 ? -21.716 14.273 33.320 1.00 90.25 791 TRP A C 1
ATOM 6374 O O . TRP A 1 791 ? -22.719 14.510 32.651 1.00 90.25 791 TRP A O 1
ATOM 6384 N N . GLU A 1 792 ? -21.782 13.797 34.568 1.00 89.25 792 GLU A N 1
ATOM 6385 C CA . GLU A 1 792 ? -23.042 13.490 35.263 1.00 89.25 792 GLU A CA 1
ATOM 6386 C C . GLU A 1 792 ? -23.922 14.737 35.458 1.00 89.25 792 GLU A C 1
ATOM 6388 O O . GLU A 1 792 ? -25.150 14.652 35.409 1.00 89.25 792 GLU A O 1
ATOM 6393 N N . GLU A 1 793 ? -23.307 15.910 35.639 1.00 89.12 793 GLU A N 1
ATOM 6394 C CA . GLU A 1 793 ? -24.005 17.192 35.783 1.00 89.12 793 GLU A CA 1
ATOM 6395 C C . GLU A 1 793 ? -24.306 17.845 34.428 1.00 89.12 793 GLU A C 1
ATOM 6397 O O . GLU A 1 793 ? -25.322 18.528 34.277 1.00 89.12 793 GLU A O 1
ATOM 6402 N N . GLU A 1 794 ? -23.428 17.659 33.439 1.00 88.25 794 GLU A N 1
ATOM 6403 C CA . GLU A 1 794 ? -23.535 18.281 32.115 1.00 88.25 794 GLU A CA 1
ATOM 6404 C C . GLU A 1 794 ? -24.501 17.544 31.181 1.00 88.25 794 GLU A C 1
ATOM 6406 O O . GLU A 1 794 ? -25.284 18.185 30.478 1.00 88.25 794 GLU A O 1
ATOM 6411 N N . LEU A 1 795 ? -24.506 16.208 31.189 1.00 89.50 795 LEU A N 1
ATOM 6412 C CA . LEU A 1 795 ? -25.330 15.405 30.283 1.00 89.50 795 LEU A CA 1
ATOM 6413 C C . LEU A 1 795 ? -26.839 15.716 30.401 1.00 89.50 795 LEU A C 1
ATOM 6415 O O . LEU A 1 795 ? -27.475 15.896 29.358 1.00 89.50 795 LEU A O 1
ATOM 6419 N N . PRO A 1 796 ? -27.430 15.880 31.607 1.00 88.00 796 PRO A N 1
ATOM 6420 C CA . PRO A 1 796 ? -28.834 16.272 31.756 1.00 88.00 796 PRO A CA 1
ATOM 6421 C C . PRO A 1 796 ? -29.176 17.648 31.161 1.00 88.00 796 PRO A C 1
ATOM 6423 O O . PRO A 1 796 ? -30.336 17.893 30.829 1.00 88.00 796 PRO A O 1
ATOM 6426 N N . LYS A 1 797 ? -28.192 18.547 31.002 1.00 86.81 797 LYS A N 1
ATOM 6427 C CA . LYS A 1 797 ? -28.391 19.899 30.444 1.00 86.81 797 LYS A CA 1
ATOM 6428 C C . LYS A 1 797 ? -28.487 19.897 28.916 1.00 86.81 797 LYS A C 1
ATOM 6430 O O . LYS A 1 797 ? -29.007 20.851 28.344 1.00 86.81 797 LYS A O 1
ATOM 6435 N N . ILE A 1 798 ? -28.002 18.840 28.260 1.00 86.44 798 ILE A N 1
ATOM 6436 C CA . ILE A 1 798 ? -27.858 18.763 26.796 1.00 86.44 798 ILE A CA 1
ATOM 6437 C C . ILE A 1 798 ? -28.769 17.707 26.147 1.00 86.44 798 ILE A C 1
ATOM 6439 O O . ILE A 1 798 ? -28.594 17.384 24.975 1.00 86.44 798 ILE A O 1
ATOM 6443 N N . VAL A 1 799 ? -29.760 17.178 26.872 1.00 74.50 799 VAL A N 1
ATOM 6444 C CA . VAL A 1 799 ? -30.638 16.080 26.419 1.00 74.50 799 VAL A CA 1
ATOM 6445 C C . VAL A 1 799 ? -31.583 16.507 25.286 1.00 74.50 799 VAL A C 1
ATOM 6447 O O . VAL A 1 799 ? -32.038 17.646 25.201 1.00 74.50 799 VAL A O 1
ATOM 6450 N N . GLY A 1 800 ? -31.936 15.556 24.419 1.00 78.25 800 GLY A N 1
ATOM 6451 C CA . GLY A 1 800 ? -32.913 15.754 23.351 1.00 78.25 800 GLY A CA 1
ATOM 6452 C C . GLY A 1 800 ? -32.283 16.368 22.106 1.00 78.25 800 GLY A C 1
ATOM 6453 O O . GLY A 1 800 ? -31.265 15.888 21.614 1.00 78.25 800 GLY A O 1
ATOM 6454 N N . THR A 1 801 ? -32.887 17.429 21.568 1.00 83.94 801 THR A N 1
ATOM 6455 C CA . THR A 1 801 ? -32.553 17.933 20.225 1.00 83.94 801 THR A CA 1
ATOM 6456 C C . THR A 1 801 ? -31.167 18.566 20.096 1.00 83.94 801 THR A C 1
ATOM 6458 O O . THR A 1 801 ? -30.710 18.769 18.973 1.00 83.94 801 THR A O 1
ATOM 6461 N N . THR A 1 802 ? -30.513 18.908 21.209 1.00 88.75 802 THR A N 1
ATOM 6462 C CA . THR A 1 802 ? -29.182 19.540 21.239 1.00 88.75 802 THR A CA 1
ATOM 6463 C C . THR A 1 802 ? -28.043 18.556 21.507 1.00 88.75 802 THR A C 1
ATOM 6465 O O . THR A 1 802 ? -26.889 18.920 21.298 1.00 88.75 802 THR A O 1
ATOM 6468 N N . LEU A 1 803 ? -28.348 17.313 21.902 1.00 92.62 803 LEU A N 1
ATOM 6469 C CA . LEU A 1 803 ? -27.370 16.333 22.389 1.00 92.62 803 LEU A CA 1
ATOM 6470 C C . LEU A 1 803 ? -26.205 16.129 21.420 1.00 92.62 803 LEU A C 1
ATOM 6472 O O . LEU A 1 803 ? -25.052 16.379 21.763 1.00 92.62 803 LEU A O 1
ATOM 6476 N N . TYR A 1 804 ? -26.506 15.714 20.187 1.00 94.25 804 TYR A N 1
ATOM 6477 C CA . TYR A 1 804 ? -25.469 15.452 19.191 1.00 94.25 804 TYR A CA 1
ATOM 6478 C C . TYR A 1 804 ? -24.665 16.707 18.848 1.00 94.25 804 TYR A C 1
ATOM 6480 O O . TYR A 1 804 ? -23.451 16.627 18.690 1.00 94.25 804 TYR A O 1
ATOM 6488 N N . GLN A 1 805 ? -25.324 17.865 18.736 1.00 93.25 805 GLN A N 1
ATOM 6489 C CA . GLN A 1 805 ? -24.645 19.106 18.376 1.00 93.25 805 GLN A CA 1
ATOM 6490 C C . GLN A 1 805 ? -23.586 19.467 19.425 1.00 93.25 805 GLN A C 1
ATOM 6492 O O . GLN A 1 805 ? -22.433 19.686 19.058 1.00 93.25 805 GLN A O 1
ATOM 6497 N N . THR A 1 806 ? -23.947 19.454 20.710 1.00 92.31 806 THR A N 1
ATOM 6498 C CA . THR A 1 806 ? -23.016 19.788 21.793 1.00 92.31 806 THR A CA 1
ATOM 6499 C C . THR A 1 806 ? -21.885 18.765 21.916 1.00 92.31 806 THR A C 1
ATOM 6501 O O . THR A 1 806 ? -20.723 19.152 22.035 1.00 92.31 806 THR A O 1
ATOM 6504 N N . LEU A 1 807 ? -22.188 17.464 21.811 1.00 94.06 807 LEU A N 1
ATOM 6505 C CA . LEU A 1 807 ? -21.160 16.415 21.822 1.00 94.06 807 LEU A CA 1
ATOM 6506 C C . LEU A 1 807 ? -20.191 16.549 20.638 1.00 94.06 807 LEU A C 1
ATOM 6508 O O . LEU A 1 807 ? -18.980 16.416 20.805 1.00 94.06 807 LEU A O 1
ATOM 6512 N N . ASN A 1 808 ? -20.705 16.847 19.443 1.00 93.88 808 ASN A N 1
ATOM 6513 C CA . ASN A 1 808 ? -19.895 17.027 18.243 1.00 93.88 808 ASN A CA 1
ATOM 6514 C C . ASN A 1 808 ? -19.000 18.274 18.328 1.00 93.88 808 ASN A C 1
ATOM 6516 O O . ASN A 1 808 ? -17.836 18.211 17.941 1.00 93.88 808 ASN A O 1
ATOM 6520 N N . GLU A 1 809 ? -19.506 19.394 18.849 1.00 92.75 809 GLU A N 1
ATOM 6521 C CA . GLU A 1 809 ? -18.708 20.605 19.090 1.00 92.75 809 GLU A CA 1
ATOM 6522 C C . GLU A 1 809 ? -17.564 20.329 20.081 1.00 92.75 809 GLU A C 1
ATOM 6524 O O . GLU A 1 809 ? -16.408 20.646 19.790 1.00 92.75 809 GLU A O 1
ATOM 6529 N N . ALA A 1 810 ? -17.858 19.654 21.198 1.00 92.31 810 ALA A N 1
ATOM 6530 C CA . ALA A 1 810 ? -16.860 19.272 22.198 1.00 92.31 810 ALA A CA 1
ATOM 6531 C C . ALA A 1 810 ? -15.812 18.285 21.649 1.00 92.31 810 ALA A C 1
ATOM 6533 O O . ALA A 1 810 ? -14.616 18.444 21.917 1.00 92.31 810 ALA A O 1
ATOM 6534 N N . ARG A 1 811 ? -16.238 17.296 20.848 1.00 93.44 811 ARG A N 1
ATOM 6535 C CA . ARG A 1 811 ? -15.339 16.375 20.137 1.00 93.44 811 ARG A CA 1
ATOM 6536 C C . ARG A 1 811 ? -14.403 17.126 19.206 1.00 93.44 811 ARG A C 1
ATOM 6538 O O . ARG A 1 811 ? -13.195 16.938 19.294 1.00 93.44 811 ARG A O 1
ATOM 6545 N N . ASN A 1 812 ? -14.947 17.963 18.324 1.00 90.50 812 ASN A N 1
ATOM 6546 C CA . ASN A 1 812 ? -14.144 18.642 17.311 1.00 90.50 812 ASN A CA 1
ATOM 6547 C C . ASN A 1 812 ? -13.145 19.597 17.967 1.00 90.50 812 ASN A C 1
ATOM 6549 O O . ASN A 1 812 ? -11.993 19.615 17.562 1.00 90.50 812 ASN A O 1
ATOM 6553 N N . ALA A 1 813 ? -13.524 20.307 19.035 1.00 90.12 813 ALA A N 1
ATOM 6554 C CA . ALA A 1 813 ? -12.590 21.145 19.787 1.00 90.12 813 ALA A CA 1
ATOM 6555 C C . ALA A 1 813 ? -11.422 20.339 20.391 1.00 90.12 813 ALA A C 1
ATOM 6557 O O . ALA A 1 813 ? -10.264 20.751 20.289 1.00 90.12 813 ALA A O 1
ATOM 6558 N N . ARG A 1 814 ? -11.707 19.169 20.982 1.00 90.06 814 ARG A N 1
ATOM 6559 C CA . ARG A 1 814 ? -10.668 18.256 21.489 1.00 90.06 814 ARG A CA 1
ATOM 6560 C C . ARG A 1 814 ? -9.781 17.720 20.367 1.00 90.06 814 ARG A C 1
ATOM 6562 O O . ARG A 1 814 ? -8.561 17.735 20.511 1.00 90.06 814 ARG A O 1
ATOM 6569 N N . TYR A 1 815 ? -10.377 17.276 19.263 1.00 87.00 815 TYR A N 1
ATOM 6570 C CA . TYR A 1 815 ? -9.651 16.736 18.116 1.00 87.00 815 TYR A CA 1
ATOM 6571 C C . TYR A 1 815 ? -8.741 17.787 17.469 1.00 87.00 815 TYR A C 1
ATOM 6573 O O . TYR A 1 815 ? -7.576 17.503 17.198 1.00 87.00 815 TYR A O 1
ATOM 6581 N N . GLU A 1 816 ? -9.216 19.026 17.320 1.00 86.44 816 GLU A N 1
ATOM 6582 C CA . GLU A 1 816 ? -8.416 20.139 16.804 1.00 86.44 816 GLU A CA 1
ATOM 6583 C C . GLU A 1 816 ? -7.227 20.441 17.724 1.00 86.44 816 GLU A C 1
ATOM 6585 O O . GLU A 1 816 ? -6.106 20.622 17.248 1.00 86.44 816 GLU A O 1
ATOM 6590 N N . SER A 1 817 ? -7.445 20.436 19.045 1.00 86.88 817 SER A N 1
ATOM 6591 C CA . SER A 1 817 ? -6.374 20.614 20.030 1.00 86.88 817 SER A CA 1
ATOM 6592 C C . SER A 1 817 ? -5.347 19.480 19.972 1.00 86.88 817 SER A C 1
ATOM 6594 O O . SER A 1 817 ? -4.149 19.744 20.055 1.00 86.88 817 SER A O 1
ATOM 6596 N N . LYS A 1 818 ? -5.800 18.230 19.817 1.00 85.25 818 LYS A N 1
ATOM 6597 C CA . LYS A 1 818 ? -4.937 17.049 19.668 1.00 85.25 818 LYS A CA 1
ATOM 6598 C C . LYS A 1 818 ? -4.099 17.145 18.390 1.00 85.25 818 LYS A C 1
ATOM 6600 O O . LYS A 1 818 ? -2.887 16.965 18.432 1.00 85.25 818 LYS A O 1
ATOM 6605 N N . CYS A 1 819 ? -4.721 17.510 17.270 1.00 81.81 819 CYS A N 1
ATOM 6606 C CA . CYS A 1 819 ? -4.038 17.673 15.987 1.00 81.81 819 CYS A CA 1
ATOM 6607 C C . CYS A 1 819 ? -3.105 18.889 15.953 1.00 81.81 819 CYS A C 1
ATOM 6609 O O . CYS A 1 819 ? -2.118 18.866 15.224 1.00 81.81 819 CYS A O 1
ATOM 6611 N N . GLY A 1 820 ? -3.367 19.932 16.745 1.00 76.00 820 GLY A N 1
ATOM 6612 C CA . GLY A 1 820 ? -2.471 21.083 16.884 1.00 76.00 820 GLY A CA 1
ATOM 6613 C C . GLY A 1 820 ? -1.058 20.690 17.329 1.00 76.00 820 GLY A C 1
ATOM 6614 O O . GLY A 1 820 ? -0.090 21.300 16.879 1.00 76.00 820 GLY A O 1
ATOM 6615 N N . ALA A 1 821 ? -0.924 19.619 18.118 1.00 74.00 821 ALA A N 1
ATOM 6616 C CA . ALA A 1 821 ? 0.375 19.072 18.507 1.00 74.00 821 ALA A CA 1
ATOM 6617 C C . ALA A 1 821 ? 1.166 18.475 17.326 1.00 74.00 821 ALA A C 1
ATOM 6619 O O . ALA A 1 821 ? 2.385 18.428 17.403 1.00 74.00 821 ALA A O 1
ATOM 6620 N N . LYS A 1 822 ? 0.506 18.076 16.225 1.00 71.06 822 LYS A N 1
ATOM 6621 C CA . LYS A 1 822 ? 1.161 17.565 15.002 1.00 71.06 822 LYS A CA 1
ATOM 6622 C C . LYS A 1 822 ? 1.838 18.667 14.170 1.00 71.06 822 LYS A C 1
ATOM 6624 O O . LYS A 1 822 ? 2.555 18.356 13.224 1.00 71.06 822 LYS A O 1
ATOM 6629 N N . HIS A 1 823 ? 1.526 19.940 14.441 1.00 55.91 823 HIS A N 1
ATOM 6630 C CA . HIS A 1 823 ? 2.070 21.097 13.716 1.00 55.91 823 HIS A CA 1
ATOM 6631 C C . HIS A 1 823 ? 3.394 21.602 14.334 1.00 55.91 823 HIS A C 1
ATOM 6633 O O . HIS A 1 823 ? 4.117 22.366 13.686 1.00 55.91 823 HIS A O 1
ATOM 6639 N N . VAL A 1 824 ? 3.686 21.218 15.581 1.00 45.03 824 VAL A N 1
ATOM 6640 C CA . VAL A 1 824 ? 4.961 21.481 16.272 1.00 45.03 824 VAL A CA 1
ATOM 6641 C C . VAL A 1 824 ? 5.962 20.412 15.869 1.00 45.03 824 VAL A C 1
ATOM 6643 O O . VAL A 1 824 ? 7.126 20.794 15.620 1.00 45.03 824 VAL A O 1
#